Protein AF-0000000085165350 (afdb_homodimer)

Secondary structure (DSSP, 8-state):
-------S-HHHHHHHH-TT---EEEEHHHHHHHHHHHHHHHHH-SS--EEEEE-SSHHHHHTTHHHHHHHHTT-S-EEEEE--SSS---EESSSEEEE--TTSGGGGEEEEEEE-SS-EEEEEEEEPPPPGGGGG--S---GGG-EEEEEEE--HHHHHHHHHHHHHHHHHH-GGGHHHHHHHHHHHHHHHT--S-----HHHHHHHHHHHHHHHHHHHHHHHHHHHHHHHHHHHHHHHHHHHT---HHHHHHHHHHHHHHHTT-SEEEEEE--TT-SEEE--EEEE-SSS---TTSEEESSS-HHHHHHHHHTS-EEES-TTT-HHHHHH--HHHHHTT-SEEEEEEEEETTEEEEEEEEEESS-PPPPHHHHHHHHHHHHHHHHHHHHHHHHHHHHHHHHHHHHHHHHHHHHHHHHHHHHHHHHHHHHHHHHHHHH-TT--HHHHHHHHHHHHHHHHHHHHHHHHHHHHHHHHHT------EEE-HHHHHHHHHHT--S-GGGPPEEEEE--TTPPPEEE-HHHHHHHHHHHHHHHHHTS-TTSEEEEEEEE-TTSEEEEEEEE-SS---GGGTTGGGSTT---TTTTSTTS---S-HHHHHHHHHHHTT--EEEE--STTS-EEEEEEEEBP---/-------S-HHHHHHHH-TT---EEEEHHHHHHHHHHHHHHHHH-SS--EEEEEESSHHHHHTTHHHHHHHHTT-S-EEEEE--SSS---EESSSEEEE--TTSGGGGEEEEEEE-SS-EEEEEEEEPPPPGGGTT--S---GGG-EEEEEEE--HHHHHHHHHHHHHHHHHH-GGGHHHHHHHHHHHHHHHT--S-----HHHHHHHHHHHHHHHHHHHHHHHHHHHHHHHHHHHHHHHHHHHT---HHHHHHHHHHHHHHHTT-SEEEEEE--TT-SEEE--EEEE-SSS---TTSEEESSS-HHHHHHHHHTS-EEES-GGG-HHHHHH--HHHHHTT-SEEEEEEEEETTEEEEEEEEEESS-PPPPHHHHHHHHHHHHHHHHHHHHHHHHHHHHHHHHHHHHHHHHHHHHHHHHHHHHHHHHHHHHHHHHHHHH-TT--HHHHHHHHHHHHHHHHHHHHHHHHHHHHHHHHHT------EEE-HHHHHHHHHHT--S-GGGPPEEEEE--TTPPPEEE-HHHHHHHHHHHHHHHHHTS-TTSEEEEEEEE-TTSEEEEEEEE-SS---GGGTTGGGSTT---TTTTSTTS---S-HHHHHHHHHHHTT--EEEE--STTS-EEEEEEEEBP---

Organism: Thermosynechococcus vestitus (strain NIES-2133 / IAM M-273 / BP-1) (NCBI:txid197221)

pLDDT: mean 87.46, std 11.15, range [39.81, 98.44]

Solvent-accessible surface area (backbone atoms only — not comparable to full-atom values): 66622 Å² total; per-residue (Å²): 128,82,52,62,69,51,74,70,45,65,59,58,52,47,40,69,77,40,70,86,65,73,73,44,81,40,42,44,61,50,50,50,35,51,51,51,10,53,52,39,35,53,68,72,42,90,55,63,33,41,36,42,37,37,33,34,34,34,75,67,41,63,81,44,45,69,60,54,57,58,46,29,74,52,21,92,48,34,38,40,34,26,15,54,77,80,84,59,52,63,43,82,72,79,43,38,34,41,44,40,37,69,86,18,34,54,42,48,24,44,34,39,33,36,46,31,82,51,38,33,30,26,35,40,30,34,60,57,78,75,62,69,80,63,58,72,55,85,59,76,85,50,78,68,67,41,41,27,41,28,45,74,48,57,48,46,64,58,22,35,52,51,48,49,55,50,52,55,48,46,36,65,63,40,60,91,45,45,69,63,48,52,53,50,52,52,49,42,57,56,46,53,69,60,78,79,58,32,57,61,53,55,51,27,50,52,42,38,50,51,46,38,45,51,46,49,52,52,33,52,52,40,50,50,50,42,53,50,49,53,50,50,52,50,50,53,51,53,48,50,54,63,29,66,73,44,65,43,56,68,59,24,46,45,49,48,19,45,49,50,17,62,73,67,67,33,30,28,13,38,44,32,63,43,48,90,82,43,49,63,35,60,26,80,28,66,22,69,69,68,81,43,72,83,57,69,73,34,72,43,62,49,62,74,29,67,66,54,49,52,18,64,73,66,71,36,65,41,82,38,35,34,42,86,75,29,69,69,42,67,74,62,60,56,66,70,47,59,73,53,45,49,22,11,40,40,38,24,59,13,42,48,97,84,42,58,55,22,40,38,38,34,30,23,72,49,66,52,73,72,54,73,65,54,54,52,48,48,42,54,50,26,40,51,49,26,53,46,42,52,51,15,49,54,49,50,52,51,49,50,52,42,51,52,46,51,52,51,49,52,51,50,49,50,51,48,50,50,51,35,54,62,49,49,54,41,49,50,52,30,45,51,33,41,51,51,51,67,75,37,82,83,51,54,68,69,57,48,50,50,37,42,50,49,27,44,50,30,47,52,42,47,53,49,38,43,52,47,50,36,52,42,50,42,59,72,62,63,72,65,83,82,62,66,40,73,40,57,60,67,59,42,51,52,53,21,62,72,60,54,80,68,55,77,89,53,44,33,48,74,45,79,55,60,63,91,84,64,73,34,28,38,40,36,66,72,60,51,28,50,38,49,32,46,52,50,49,49,40,47,71,50,18,53,50,89,27,44,34,37,38,36,53,46,80,43,94,86,49,28,33,38,40,36,43,35,24,54,13,47,36,39,51,70,89,42,49,70,54,52,42,33,77,62,36,64,66,88,72,52,70,46,87,73,67,78,70,66,24,38,60,48,26,40,35,44,55,54,32,45,76,57,72,26,51,67,53,55,48,37,90,16,74,65,60,2,34,35,42,36,34,34,36,36,44,39,77,80,125,130,81,52,62,69,51,75,70,46,68,59,58,52,49,39,68,77,40,69,86,62,72,73,44,81,38,43,44,59,52,51,50,35,50,51,51,10,54,50,38,34,53,68,72,42,89,56,62,33,41,36,41,37,36,31,34,35,34,75,67,41,63,79,45,46,68,58,52,56,59,46,28,74,53,21,92,47,33,37,41,34,26,16,53,76,79,86,58,53,64,42,82,72,80,42,37,33,41,44,42,37,71,85,18,35,55,43,48,23,45,34,38,34,37,45,30,82,53,37,33,29,26,34,39,31,33,60,55,77,76,63,69,82,62,58,71,56,84,60,77,86,52,77,67,68,40,40,26,42,25,42,73,47,59,47,45,64,58,21,35,51,50,50,50,54,51,52,56,48,46,38,65,64,41,59,91,47,46,69,63,47,52,54,50,52,52,48,42,58,56,43,52,69,60,80,78,57,32,57,60,53,56,51,26,50,51,42,39,50,52,47,39,45,52,46,49,52,52,34,53,53,42,51,50,50,43,53,51,50,51,50,49,51,52,51,51,52,53,48,51,53,63,31,66,73,44,64,43,55,68,59,25,47,45,49,48,20,46,48,51,19,62,73,67,66,32,27,28,14,36,43,33,64,43,49,90,83,44,51,64,36,60,27,79,27,66,24,68,68,70,82,46,73,84,57,67,73,35,72,43,62,48,62,76,30,65,66,54,49,50,16,63,74,65,71,37,65,41,81,39,35,35,43,86,75,29,69,68,42,69,72,64,59,55,66,70,46,60,74,53,46,50,22,11,40,40,38,24,60,13,42,47,96,84,42,59,54,23,40,39,38,36,29,24,71,49,67,53,74,74,52,73,64,54,53,52,49,50,44,54,49,26,41,51,50,26,53,46,42,53,51,15,49,55,49,50,52,51,50,51,51,41,51,52,44,50,51,50,50,50,51,49,49,49,50,49,50,50,51,36,55,63,50,48,55,41,47,50,51,30,46,51,34,40,51,51,54,65,74,37,82,83,52,54,68,70,58,48,50,50,36,42,50,48,28,43,52,31,49,53,41,47,52,50,39,43,52,46,50,36,52,42,49,42,61,72,62,64,72,65,83,81,61,68,39,74,39,59,60,66,60,44,52,53,54,21,63,71,60,52,80,70,54,78,90,53,44,33,49,74,45,78,54,60,63,92,84,64,73,34,30,39,39,35,64,72,61,51,29,50,37,48,33,48,52,48,48,50,40,47,70,48,18,53,49,89,29,44,34,37,37,37,52,46,79,43,94,85,49,29,34,37,38,36,43,35,24,55,15,48,37,38,53,71,92,42,49,68,54,52,42,33,77,61,34,66,66,87,73,51,71,46,86,74,67,76,72,67,24,38,59,48,27,43,35,44,54,54,32,45,75,55,72,26,50,66,53,57,50,37,90,16,76,64,59,1,34,34,40,36,36,33,36,36,45,38,77,81,126

Structure (mmCIF, N/CA/C/O backbone):
data_AF-0000000085165350-model_v1
#
loop_
_entity.id
_entity.type
_entity.pdbx_description
1 polymer 'histidine kinase'
#
loop_
_atom_site.group_PDB
_atom_site.id
_atom_site.type_symbol
_atom_site.label_atom_id
_atom_site.label_alt_id
_atom_site.label_comp_id
_atom_site.label_asym_id
_atom_site.label_entity_id
_atom_site.label_seq_id
_atom_site.pdbx_PDB_ins_code
_atom_site.Cartn_x
_atom_site.Cartn_y
_atom_site.Cartn_z
_atom_site.occupancy
_atom_site.B_iso_or_equiv
_atom_site.auth_seq_id
_atom_site.auth_comp_id
_atom_site.auth_asym_id
_atom_site.auth_atom_id
_atom_site.pdbx_PDB_model_num
ATOM 1 N N . MET A 1 1 ? -40.156 -43.906 -24.094 1 39.81 1 MET A N 1
ATOM 2 C CA . MET A 1 1 ? -39.781 -45.062 -23.266 1 39.81 1 MET A CA 1
ATOM 3 C C . MET A 1 1 ? -38.781 -44.656 -22.188 1 39.81 1 MET A C 1
ATOM 5 O O . MET A 1 1 ? -37.812 -43.938 -22.453 1 39.81 1 MET A O 1
ATOM 9 N N . ALA A 1 2 ? -39.188 -44.531 -21.031 1 50.22 2 ALA A N 1
ATOM 10 C CA . ALA A 1 2 ? -38.469 -44.031 -19.844 1 50.22 2 ALA A CA 1
ATOM 11 C C . ALA A 1 2 ? -37.125 -44.75 -19.656 1 50.22 2 ALA A C 1
ATOM 13 O O . ALA A 1 2 ? -37.094 -46 -19.656 1 50.22 2 ALA A O 1
ATOM 14 N N . ASN A 1 3 ? -36 -44.125 -19.938 1 66.94 3 ASN A N 1
ATOM 15 C CA . ASN A 1 3 ? -34.688 -44.75 -19.812 1 66.94 3 ASN A CA 1
ATOM 16 C C . ASN A 1 3 ? -34.5 -45.406 -18.438 1 66.94 3 ASN A C 1
ATOM 18 O O . ASN A 1 3 ? -34.844 -44.812 -17.422 1 66.94 3 ASN A O 1
ATOM 22 N N . ARG A 1 4 ? -34.531 -46.719 -18.312 1 80.12 4 ARG A N 1
ATOM 23 C CA . ARG A 1 4 ? -34.281 -47.5 -17.094 1 80.12 4 ARG A CA 1
ATOM 24 C C . ARG A 1 4 ? -33.125 -46.875 -16.297 1 80.12 4 ARG A C 1
ATOM 26 O O . ARG A 1 4 ? -32.094 -46.469 -16.875 1 80.12 4 ARG A O 1
ATOM 33 N N . ILE A 1 5 ? -33.438 -46.656 -15.016 1 88.19 5 ILE A N 1
ATOM 34 C CA . ILE A 1 5 ? -32.438 -46.094 -14.117 1 88.19 5 ILE A CA 1
ATOM 35 C C . ILE A 1 5 ? -31.781 -47.219 -13.32 1 88.19 5 ILE A C 1
ATOM 37 O O . ILE A 1 5 ? -32.469 -48.031 -12.688 1 88.19 5 ILE A O 1
ATOM 41 N N . ILE A 1 6 ? -30.531 -47.344 -13.492 1 90.38 6 ILE A N 1
ATOM 42 C CA . ILE A 1 6 ? -29.75 -48.281 -12.711 1 90.38 6 ILE A CA 1
ATOM 43 C C . ILE A 1 6 ? -28.938 -47.562 -11.648 1 90.38 6 ILE A C 1
ATOM 45 O O . ILE A 1 6 ? -28.047 -46.75 -11.977 1 90.38 6 ILE A O 1
ATOM 49 N N . ALA A 1 7 ? -29.109 -47.906 -10.391 1 89.31 7 ALA A N 1
ATOM 50 C CA . ALA A 1 7 ? -28.516 -47.156 -9.281 1 89.31 7 ALA A CA 1
ATOM 51 C C . ALA A 1 7 ? -27.172 -47.75 -8.891 1 89.31 7 ALA A C 1
ATOM 53 O O . ALA A 1 7 ? -26.375 -47.062 -8.219 1 89.31 7 ALA A O 1
ATOM 54 N N . THR A 1 8 ? -26.891 -48.906 -9.328 1 92 8 THR A N 1
ATOM 55 C CA . THR A 1 8 ? -25.656 -49.562 -8.906 1 92 8 THR A CA 1
ATOM 56 C C . THR A 1 8 ? -24.453 -49 -9.68 1 92 8 THR A C 1
ATOM 58 O O . THR A 1 8 ? -24.484 -48.906 -10.906 1 92 8 THR A O 1
ATOM 61 N N . SER A 1 9 ? -23.391 -48.719 -8.984 1 94.81 9 SER A N 1
ATOM 62 C CA . SER A 1 9 ? -22.156 -48.219 -9.57 1 94.81 9 SER A CA 1
ATOM 63 C C . SER A 1 9 ? -21.406 -49.312 -10.305 1 94.81 9 SER A C 1
ATOM 65 O O . SER A 1 9 ? -21.328 -50.469 -9.82 1 94.81 9 SER A O 1
ATOM 67 N N . VAL A 1 10 ? -20.938 -49 -11.492 1 96.31 10 VAL A N 1
ATOM 68 C CA . VAL A 1 10 ? -20.141 -49.938 -12.258 1 96.31 10 VAL A CA 1
ATOM 69 C C . VAL A 1 10 ? -18.844 -50.281 -11.5 1 96.31 10 VAL A C 1
ATOM 71 O O . VAL A 1 10 ? -18.406 -51.438 -11.477 1 96.31 10 VAL A O 1
ATOM 74 N N . LEU A 1 11 ? -18.219 -49.25 -10.945 1 96.31 11 LEU A N 1
ATOM 75 C CA . LEU A 1 11 ? -17 -49.469 -10.172 1 96.31 11 LEU A CA 1
ATOM 76 C C . LEU A 1 11 ? -17.25 -50.406 -9.008 1 96.31 11 LEU A C 1
ATOM 78 O O . LEU A 1 11 ? -16.453 -51.312 -8.758 1 96.31 11 LEU A O 1
ATOM 82 N N . GLU A 1 12 ? -18.375 -50.219 -8.328 1 95.69 12 GLU A N 1
ATOM 83 C CA . GLU A 1 12 ? -18.719 -51.062 -7.195 1 95.69 12 GLU A CA 1
ATOM 84 C C . GLU A 1 12 ? -18.938 -52.531 -7.641 1 95.69 12 GLU A C 1
ATOM 86 O O . GLU A 1 12 ? -18.5 -53.469 -6.969 1 95.69 12 GLU A O 1
ATOM 91 N N . GLU A 1 13 ? -19.641 -52.656 -8.703 1 96.81 13 GLU A N 1
ATOM 92 C CA . GLU A 1 13 ? -19.891 -53.969 -9.234 1 96.81 13 GLU A CA 1
ATOM 93 C C . GLU A 1 13 ? -18.609 -54.656 -9.648 1 96.81 13 GLU A C 1
ATOM 95 O O . GLU A 1 13 ? -18.422 -55.875 -9.406 1 96.81 13 GLU A O 1
ATOM 100 N N . LEU A 1 14 ? -17.734 -53.938 -10.289 1 97.06 14 LEU A N 1
ATOM 101 C CA . LEU A 1 14 ? -16.453 -54.469 -10.719 1 97.06 14 LEU A CA 1
ATOM 102 C C . LEU A 1 14 ? -15.633 -54.938 -9.516 1 97.06 14 LEU A C 1
ATOM 104 O O . LEU A 1 14 ? -15.07 -56.031 -9.539 1 97.06 14 LEU A O 1
ATOM 108 N N . LEU A 1 15 ? -15.57 -54.156 -8.492 1 96.06 15 LEU A N 1
ATOM 109 C CA . LEU A 1 15 ? -14.797 -54.5 -7.301 1 96.06 15 LEU A CA 1
ATOM 110 C C . LEU A 1 15 ? -15.406 -55.688 -6.562 1 96.06 15 LEU A C 1
ATOM 112 O O . LEU A 1 15 ? -14.688 -56.438 -5.922 1 96.06 15 LEU A O 1
ATOM 116 N N . ALA A 1 16 ? -16.703 -55.844 -6.652 1 96.12 16 ALA A N 1
ATOM 117 C CA . ALA A 1 16 ? -17.359 -57 -6.051 1 96.12 16 ALA A CA 1
ATOM 118 C C . ALA A 1 16 ? -16.984 -58.281 -6.773 1 96.12 16 ALA A C 1
ATOM 120 O O . ALA A 1 16 ? -16.812 -59.344 -6.145 1 96.12 16 ALA A O 1
ATOM 121 N N . ARG A 1 17 ? -16.828 -58.219 -8.125 1 96.31 17 ARG A N 1
ATOM 122 C CA . ARG A 1 17 ? -16.5 -59.375 -8.938 1 96.31 17 ARG A CA 1
ATOM 123 C C . ARG A 1 17 ? -15.016 -59.688 -8.859 1 96.31 17 ARG A C 1
ATOM 125 O O . ARG A 1 17 ? -14.625 -60.875 -8.977 1 96.31 17 ARG A O 1
ATOM 132 N N . LEU A 1 18 ? -14.234 -58.656 -8.727 1 96.81 18 LEU A N 1
ATOM 133 C CA . LEU A 1 18 ? -12.789 -58.812 -8.602 1 96.81 18 LEU A CA 1
ATOM 134 C C . LEU A 1 18 ? -12.273 -58.125 -7.332 1 96.81 18 LEU A C 1
ATOM 136 O O . LEU A 1 18 ? -11.711 -57.031 -7.387 1 96.81 18 LEU A O 1
ATOM 140 N N . PRO A 1 19 ? -12.297 -58.812 -6.227 1 94.44 19 PRO A N 1
ATOM 141 C CA . PRO A 1 19 ? -12.023 -58.188 -4.926 1 94.44 19 PRO A CA 1
ATOM 142 C C . PRO A 1 19 ? -10.547 -57.875 -4.73 1 94.44 19 PRO A C 1
ATOM 144 O O . PRO A 1 19 ? -10.188 -57.094 -3.826 1 94.44 19 PRO A O 1
ATOM 147 N N . HIS A 1 20 ? -9.641 -58.312 -5.57 1 93.88 20 HIS A N 1
ATOM 148 C CA . HIS A 1 20 ? -8.211 -58.062 -5.41 1 93.88 20 HIS A CA 1
ATOM 149 C C . HIS A 1 20 ? -7.848 -56.656 -5.922 1 93.88 20 HIS A C 1
ATOM 151 O O . HIS A 1 20 ? -6.77 -56.156 -5.613 1 93.88 20 HIS A O 1
ATOM 157 N N . LEU A 1 21 ? -8.719 -56.094 -6.645 1 94.31 21 LEU A N 1
ATOM 158 C CA . LEU A 1 21 ? -8.453 -54.781 -7.219 1 94.31 21 LEU A CA 1
ATOM 159 C C . LEU A 1 21 ? -8.547 -53.719 -6.156 1 94.31 21 LEU A C 1
ATOM 161 O O . LEU A 1 21 ? -9.398 -53.75 -5.273 1 94.31 21 LEU A O 1
ATOM 165 N N . ARG A 1 22 ? -7.602 -52.781 -6.203 1 93.31 22 ARG A N 1
ATOM 166 C CA . ARG A 1 22 ? -7.602 -51.625 -5.316 1 93.31 22 ARG A CA 1
ATOM 167 C C . ARG A 1 22 ? -7.762 -50.312 -6.109 1 93.31 22 ARG A C 1
ATOM 169 O O . ARG A 1 22 ? -7.023 -50.094 -7.066 1 93.31 22 ARG A O 1
ATOM 176 N N . SER A 1 23 ? -8.719 -49.531 -5.715 1 94 23 SER A N 1
ATOM 177 C CA . SER A 1 23 ? -8.961 -48.281 -6.398 1 94 23 SER A CA 1
ATOM 178 C C . SER A 1 23 ? -7.969 -47.219 -5.949 1 94 23 SER A C 1
ATOM 180 O O . SER A 1 23 ? -7.363 -47.344 -4.883 1 94 23 SER A O 1
ATOM 182 N N . GLN A 1 24 ? -7.676 -46.281 -6.812 1 93.56 24 GLN A N 1
ATOM 183 C CA . GLN A 1 24 ? -6.809 -45.156 -6.527 1 93.56 24 GLN A CA 1
ATOM 184 C C . GLN A 1 24 ? -7.484 -43.812 -6.906 1 93.56 24 GLN A C 1
ATOM 186 O O . GLN A 1 24 ? -8.5 -43.812 -7.598 1 93.56 24 GLN A O 1
ATOM 191 N N . LEU A 1 25 ? -6.977 -42.75 -6.344 1 93.5 25 LEU A N 1
ATOM 192 C CA . LEU A 1 25 ? -7.504 -41.438 -6.652 1 93.5 25 LEU A CA 1
ATOM 193 C C . LEU A 1 25 ? -6.801 -40.844 -7.867 1 93.5 25 LEU A C 1
ATOM 195 O O . LEU A 1 25 ? -5.578 -40.938 -7.996 1 93.5 25 LEU A O 1
ATOM 199 N N . TYR A 1 26 ? -7.578 -40.344 -8.852 1 94.25 26 TYR A N 1
ATOM 200 C CA . TYR A 1 26 ? -7.047 -39.719 -10.055 1 94.25 26 TYR A CA 1
ATOM 201 C C . TYR A 1 26 ? -7.566 -38.312 -10.211 1 94.25 26 TYR A C 1
ATOM 203 O O . TYR A 1 26 ? -8.711 -38 -9.844 1 94.25 26 TYR A O 1
ATOM 211 N N . PHE A 1 27 ? -6.734 -37.469 -10.766 1 92.06 27 PHE A N 1
ATOM 212 C CA . PHE A 1 27 ? -7.199 -36.156 -11.188 1 92.06 27 PHE A CA 1
ATOM 213 C C . PHE A 1 27 ? -7.883 -36.25 -12.547 1 92.06 27 PHE A C 1
ATOM 215 O O . PHE A 1 27 ? -7.555 -37.125 -13.367 1 92.06 27 PHE A O 1
ATOM 222 N N . LYS A 1 28 ? -8.758 -35.344 -12.805 1 91 28 LYS A N 1
ATOM 223 C CA . LYS A 1 28 ? -9.477 -35.312 -14.078 1 91 28 LYS A CA 1
ATOM 224 C C . LYS A 1 28 ? -8.508 -35.25 -15.258 1 91 28 LYS A C 1
ATOM 226 O O . LYS A 1 28 ? -8.688 -35.938 -16.25 1 91 28 LYS A O 1
ATOM 231 N N . THR A 1 29 ? -7.5 -34.438 -15.156 1 89.25 29 THR A N 1
ATOM 232 C CA . THR A 1 29 ? -6.551 -34.281 -16.25 1 89.25 29 THR A CA 1
ATOM 233 C C . THR A 1 29 ? -5.805 -35.562 -16.547 1 89.25 29 THR A C 1
ATOM 235 O O . THR A 1 29 ? -5.508 -35.875 -17.703 1 89.25 29 THR A O 1
ATOM 238 N N . SER A 1 30 ? -5.438 -36.312 -15.516 1 92.25 30 SER A N 1
ATOM 239 C CA . SER A 1 30 ? -4.773 -37.594 -15.703 1 92.25 30 SER A CA 1
ATOM 240 C C . SER A 1 30 ? -5.68 -38.594 -16.422 1 92.25 30 SER A C 1
ATOM 242 O O . SER A 1 30 ? -5.227 -39.344 -17.281 1 92.25 30 SER A O 1
ATOM 244 N N . LEU A 1 31 ? -6.934 -38.531 -16.031 1 94.25 31 LEU A N 1
ATOM 245 C CA . LEU A 1 31 ? -7.891 -39.438 -16.656 1 94.25 31 LEU A CA 1
ATOM 246 C C . LEU A 1 31 ? -8.102 -39.062 -18.125 1 94.25 31 LEU A C 1
ATOM 248 O O . LEU A 1 31 ? -8.258 -39.938 -18.984 1 94.25 31 LEU A O 1
ATOM 252 N N . THR A 1 32 ? -8.156 -37.812 -18.375 1 94 32 THR A N 1
ATOM 253 C CA . THR A 1 32 ? -8.273 -37.344 -19.75 1 94 32 THR A CA 1
ATOM 254 C C . THR A 1 32 ? -7.078 -37.812 -20.578 1 94 32 THR A C 1
ATOM 256 O O . THR A 1 32 ? -7.238 -38.25 -21.719 1 94 32 THR A O 1
ATOM 259 N N . ALA A 1 33 ? -5.891 -37.656 -19.969 1 95.31 33 ALA A N 1
ATOM 260 C CA . ALA A 1 33 ? -4.676 -38.094 -20.656 1 95.31 33 ALA A CA 1
ATOM 261 C C . ALA A 1 33 ? -4.746 -39.594 -20.969 1 95.31 33 ALA A C 1
ATOM 263 O O . ALA A 1 33 ? -4.43 -40.031 -22.078 1 95.31 33 ALA A O 1
ATOM 264 N N . LEU A 1 34 ? -5.141 -40.375 -20 1 96.12 34 LEU A N 1
ATOM 265 C CA . LEU A 1 34 ? -5.246 -41.812 -20.172 1 96.12 34 LEU A CA 1
ATOM 266 C C . LEU A 1 34 ? -6.277 -42.156 -21.234 1 96.12 34 LEU A C 1
ATOM 268 O O . LEU A 1 34 ? -6.023 -43.031 -22.094 1 96.12 34 LEU A O 1
ATOM 272 N N . SER A 1 35 ? -7.438 -41.5 -21.188 1 96.62 35 SER A N 1
ATOM 273 C CA . SER A 1 35 ? -8.484 -41.75 -22.172 1 96.62 35 SER A CA 1
ATOM 274 C C . SER A 1 35 ? -7.988 -41.469 -23.594 1 96.62 35 SER A C 1
ATOM 276 O O . SER A 1 35 ? -8.164 -42.281 -24.484 1 96.62 35 SER A O 1
ATOM 278 N N . HIS A 1 36 ? -7.383 -40.375 -23.75 1 96.5 36 HIS A N 1
ATOM 279 C CA . HIS A 1 36 ? -6.859 -40 -25.062 1 96.5 36 HIS A CA 1
ATOM 280 C C . HIS A 1 36 ? -5.781 -41 -25.531 1 96.5 36 HIS A C 1
ATOM 282 O O . HIS A 1 36 ? -5.688 -41.312 -26.719 1 96.5 36 HIS A O 1
ATOM 288 N N . ALA A 1 37 ? -4.941 -41.375 -24.531 1 96.62 37 ALA A N 1
ATOM 289 C CA . ALA A 1 37 ? -3.908 -42.344 -24.859 1 96.62 37 ALA A CA 1
ATOM 290 C C . ALA A 1 37 ? -4.531 -43.656 -25.344 1 96.62 37 ALA A C 1
ATOM 292 O O . ALA A 1 37 ? -4.07 -44.25 -26.328 1 96.62 37 ALA A O 1
ATOM 293 N N . MET A 1 38 ? -5.562 -44.125 -24.672 1 95.94 38 MET A N 1
ATOM 294 C CA . MET A 1 38 ? -6.273 -45.344 -25.062 1 95.94 38 MET A CA 1
ATOM 295 C C . MET A 1 38 ? -6.871 -45.188 -26.469 1 95.94 38 MET A C 1
ATOM 297 O O . MET A 1 38 ? -6.758 -46.094 -27.297 1 95.94 38 MET A O 1
ATOM 301 N N . GLU A 1 39 ? -7.477 -44.062 -26.688 1 95.5 39 GLU A N 1
ATOM 302 C CA . GLU A 1 39 ? -8.102 -43.812 -27.984 1 95.5 39 GLU A CA 1
ATOM 303 C C . GLU A 1 39 ? -7.059 -43.75 -29.094 1 95.5 39 GLU A C 1
ATOM 305 O O . GLU A 1 39 ? -7.289 -44.281 -30.188 1 95.5 39 GLU A O 1
ATOM 310 N N . ASP A 1 40 ? -5.961 -43.156 -28.797 1 95.12 40 ASP A N 1
ATOM 311 C CA . ASP A 1 40 ? -4.891 -43.094 -29.797 1 95.12 40 ASP A CA 1
ATOM 312 C C . ASP A 1 40 ? -4.375 -44.5 -30.141 1 95.12 40 ASP A C 1
ATOM 314 O O . ASP A 1 40 ? -4.027 -44.75 -31.297 1 95.12 40 ASP A O 1
ATOM 318 N N . GLN A 1 41 ? -4.258 -45.281 -29.094 1 92.81 41 GLN A N 1
ATOM 319 C CA . GLN A 1 41 ? -3.828 -46.656 -29.328 1 92.81 41 GLN A CA 1
ATOM 320 C C . GLN A 1 41 ? -4.785 -47.375 -30.281 1 92.81 41 GLN A C 1
ATOM 322 O O . GLN A 1 41 ? -4.348 -48.125 -31.172 1 92.81 41 GLN A O 1
ATOM 327 N N . VAL A 1 42 ? -6.082 -47.156 -30.125 1 93.69 42 VAL A N 1
ATOM 328 C CA . VAL A 1 42 ? -7.102 -47.781 -30.969 1 93.69 42 VAL A CA 1
ATOM 329 C C . VAL A 1 42 ? -6.945 -47.281 -32.406 1 93.69 42 VAL A C 1
ATOM 331 O O . VAL A 1 42 ? -6.973 -48.062 -33.344 1 93.69 42 VAL A O 1
ATOM 334 N N . LEU A 1 43 ? -6.77 -46.062 -32.531 1 94 43 LEU A N 1
ATOM 335 C CA . LEU A 1 43 ? -6.699 -45.438 -33.875 1 94 43 LEU A CA 1
ATOM 336 C C . LEU A 1 43 ? -5.453 -45.906 -34.625 1 94 43 LEU A C 1
ATOM 338 O O . LEU A 1 43 ? -5.457 -45.969 -35.844 1 94 43 LEU A O 1
ATOM 342 N N . ALA A 1 44 ? -4.398 -46.188 -33.875 1 91.19 44 ALA A N 1
ATOM 343 C CA . ALA A 1 44 ? -3.141 -46.625 -34.5 1 91.19 44 ALA A CA 1
ATOM 344 C C . ALA A 1 44 ? -3.127 -48.125 -34.781 1 91.19 44 ALA A C 1
ATOM 346 O O . ALA A 1 44 ? -2.303 -48.594 -35.562 1 91.19 44 ALA A O 1
ATOM 347 N N . SER A 1 45 ? -4.004 -48.844 -34.094 1 85.75 45 SER A N 1
ATOM 348 C CA . SER A 1 45 ? -3.99 -50.312 -34.219 1 85.75 45 SER A CA 1
ATOM 349 C C . SER A 1 45 ? -4.781 -50.781 -35.406 1 85.75 45 SER A C 1
ATOM 351 O O . SER A 1 45 ? -5.648 -50.062 -35.938 1 85.75 45 SER A O 1
ATOM 353 N N . GLU A 1 46 ? -4.398 -51.969 -35.906 1 83.06 46 GLU A N 1
ATOM 354 C CA . GLU A 1 46 ? -5.109 -52.562 -37.031 1 83.06 46 GLU A CA 1
ATOM 355 C C . GLU A 1 46 ? -6.203 -53.531 -36.531 1 83.06 46 GLU A C 1
ATOM 357 O O . GLU A 1 46 ? -7.008 -54 -37.344 1 83.06 46 GLU A O 1
ATOM 362 N N . ASP A 1 47 ? -6.301 -53.656 -35.25 1 85.06 47 ASP A N 1
ATOM 363 C CA . ASP A 1 47 ? -7.316 -54.5 -34.656 1 85.06 47 ASP A CA 1
ATOM 364 C C . ASP A 1 47 ? -8.68 -53.812 -34.625 1 85.06 47 ASP A C 1
ATOM 366 O O . ASP A 1 47 ? -8.766 -52.594 -34.844 1 85.06 47 ASP A O 1
ATOM 370 N N . ALA A 1 48 ? -9.734 -54.656 -34.594 1 90.94 48 ALA A N 1
ATOM 371 C CA . ALA A 1 48 ? -11.094 -54.156 -34.406 1 90.94 48 ALA A CA 1
ATOM 372 C C . ALA A 1 48 ? -11.594 -54.438 -33 1 90.94 48 ALA A C 1
ATOM 374 O O . ALA A 1 48 ? -12.398 -55.344 -32.781 1 90.94 48 ALA A O 1
ATOM 375 N N . PRO A 1 49 ? -11.164 -53.625 -32.062 1 94.62 49 PRO A N 1
ATOM 376 C CA . PRO A 1 49 ? -11.508 -53.906 -30.672 1 94.62 49 PRO A CA 1
ATOM 377 C C . PRO A 1 49 ? -12.938 -53.5 -30.312 1 94.62 49 PRO A C 1
ATOM 379 O O . PRO A 1 49 ? -13.609 -52.844 -31.109 1 94.62 49 PRO A O 1
ATOM 382 N N . ILE A 1 50 ? -13.422 -54 -29.172 1 97.06 50 ILE A N 1
ATOM 383 C CA . ILE A 1 50 ? -14.641 -53.5 -28.547 1 97.06 50 ILE A CA 1
ATOM 384 C C . ILE A 1 50 ? -14.336 -52.25 -27.734 1 97.06 50 ILE A C 1
ATOM 386 O O . ILE A 1 50 ? -13.414 -52.25 -26.906 1 97.06 50 ILE A O 1
ATOM 390 N N . ILE A 1 51 ? -15.031 -51.188 -28.031 1 97.75 51 ILE A N 1
ATOM 391 C CA . ILE A 1 51 ? -14.812 -49.938 -27.312 1 97.75 51 ILE A CA 1
ATOM 392 C C . ILE A 1 51 ? -16.109 -49.5 -26.656 1 97.75 51 ILE A C 1
ATOM 394 O O . ILE A 1 51 ? -17.141 -49.344 -27.344 1 97.75 51 ILE A O 1
ATOM 398 N N . ILE A 1 52 ? -16.094 -49.312 -25.375 1 98.44 52 ILE A N 1
ATOM 399 C CA . ILE A 1 52 ? -17.234 -48.781 -24.625 1 98.44 52 ILE A CA 1
ATOM 400 C C . ILE A 1 52 ? -16.828 -47.562 -23.828 1 98.44 52 ILE A C 1
ATOM 402 O O . ILE A 1 52 ? -15.977 -47.656 -22.938 1 98.44 52 ILE A O 1
ATOM 406 N N . ALA A 1 53 ? -17.391 -46.438 -24.156 1 98.19 53 ALA A N 1
ATOM 407 C CA . ALA A 1 53 ? -17.078 -45.188 -23.469 1 98.19 53 ALA A CA 1
ATOM 408 C C . ALA A 1 53 ? -18.312 -44.625 -22.766 1 98.19 53 ALA A C 1
ATOM 410 O O . ALA A 1 53 ? -19.375 -44.531 -23.375 1 98.19 53 ALA A O 1
ATOM 411 N N . CYS A 1 54 ? -18.156 -44.344 -21.5 1 97.81 54 CYS A N 1
ATOM 412 C CA . CYS A 1 54 ? -19.219 -43.75 -20.703 1 97.81 54 CYS A CA 1
ATOM 413 C C . CYS A 1 54 ? -18.828 -42.375 -20.219 1 97.81 54 CYS A C 1
ATOM 415 O O . CYS A 1 54 ? -17.812 -42.188 -19.547 1 97.81 54 CYS A O 1
ATOM 417 N N . PHE A 1 55 ? -19.625 -41.375 -20.609 1 96.69 55 PHE A N 1
ATOM 418 C CA . PHE A 1 55 ? -19.438 -40 -20.172 1 96.69 55 PHE A CA 1
ATOM 419 C C . PHE A 1 55 ? -20.516 -39.625 -19.156 1 96.69 55 PHE A C 1
ATOM 421 O O . PHE A 1 55 ? -21.672 -40 -19.281 1 96.69 55 PHE A O 1
ATOM 428 N N . GLN A 1 56 ? -20.109 -38.781 -18.234 1 94.19 56 GLN A N 1
ATOM 429 C CA . GLN A 1 56 ? -21.047 -38.344 -17.203 1 94.19 56 GLN A CA 1
ATOM 430 C C . GLN A 1 56 ? -22.203 -37.562 -17.812 1 94.19 56 GLN A C 1
ATOM 432 O O . GLN A 1 56 ? -23.359 -37.75 -17.422 1 94.19 56 GLN A O 1
ATOM 437 N N . ARG A 1 57 ? -21.844 -36.688 -18.703 1 94.56 57 ARG A N 1
ATOM 438 C CA . ARG A 1 57 ? -22.812 -35.812 -19.344 1 94.56 57 ARG A CA 1
ATOM 439 C C . ARG A 1 57 ? -22.484 -35.594 -20.828 1 94.56 57 ARG A C 1
ATOM 441 O O . ARG A 1 57 ? -21.328 -35.812 -21.234 1 94.56 57 ARG A O 1
ATOM 448 N N . GLU A 1 58 ? -23.5 -35.188 -21.562 1 94.69 58 GLU A N 1
ATOM 449 C CA . GLU A 1 58 ? -23.375 -34.969 -23 1 94.69 58 GLU A CA 1
ATOM 450 C C . GLU A 1 58 ? -22.297 -33.938 -23.312 1 94.69 58 GLU A C 1
ATOM 452 O O . GLU A 1 58 ? -21.562 -34.094 -24.297 1 94.69 58 GLU A O 1
ATOM 457 N N . ARG A 1 59 ? -22.188 -32.906 -22.484 1 92.62 59 ARG A N 1
ATOM 458 C CA . ARG A 1 59 ? -21.25 -31.828 -22.766 1 92.62 59 ARG A CA 1
ATOM 459 C C . ARG A 1 59 ? -19.812 -32.344 -22.828 1 92.62 59 ARG A C 1
ATOM 461 O O . ARG A 1 59 ? -19 -31.844 -23.609 1 92.62 59 ARG A O 1
ATOM 468 N N . PHE A 1 60 ? -19.5 -33.344 -22.047 1 92.38 60 PHE A N 1
ATOM 469 C CA . PHE A 1 60 ? -18.156 -33.906 -22.031 1 92.38 60 PHE A CA 1
ATOM 470 C C . PHE A 1 60 ? -17.906 -34.75 -23.281 1 92.38 60 PHE A C 1
ATOM 472 O O . PHE A 1 60 ? -16.797 -34.812 -23.781 1 92.38 60 PHE A O 1
ATOM 479 N N . TYR A 1 61 ? -18.906 -35.406 -23.781 1 93.38 61 TYR A N 1
ATOM 480 C CA . TYR A 1 61 ? -18.828 -36.219 -25 1 93.38 61 TYR A CA 1
ATOM 481 C C . TYR A 1 61 ? -18.688 -35.312 -26.234 1 93.38 61 TYR A C 1
ATOM 483 O O . TYR A 1 61 ? -17.922 -35.625 -27.141 1 93.38 61 TYR A O 1
ATOM 491 N N . ARG A 1 62 ? -19.422 -34.25 -26.203 1 92.25 62 ARG A N 1
ATOM 492 C CA . ARG A 1 62 ? -19.453 -33.375 -27.375 1 92.25 62 ARG A CA 1
ATOM 493 C C . ARG A 1 62 ? -18.031 -32.938 -27.766 1 92.25 62 ARG A C 1
ATOM 495 O O . ARG A 1 62 ? -17.734 -32.781 -28.938 1 92.25 62 ARG A O 1
ATOM 502 N N . GLN A 1 63 ? -17.156 -32.75 -26.797 1 89.62 63 GLN A N 1
ATOM 503 C CA . GLN A 1 63 ? -15.789 -32.312 -27.031 1 89.62 63 GLN A CA 1
ATOM 504 C C . GLN A 1 63 ? -14.984 -33.438 -27.719 1 89.62 63 GLN A C 1
ATOM 506 O O . GLN A 1 63 ? -13.977 -33.156 -28.391 1 89.62 63 GLN A O 1
ATOM 511 N N . GLU A 1 64 ? -15.453 -34.719 -27.547 1 92.44 64 GLU A N 1
ATOM 512 C CA . GLU A 1 64 ? -14.703 -35.875 -28.031 1 92.44 64 GLU A CA 1
ATOM 513 C C . GLU A 1 64 ? -15.406 -36.531 -29.203 1 92.44 64 GLU A C 1
ATOM 515 O O . GLU A 1 64 ? -14.93 -37.562 -29.734 1 92.44 64 GLU A O 1
ATOM 520 N N . ALA A 1 65 ? -16.5 -36.031 -29.719 1 93.25 65 ALA A N 1
ATOM 521 C CA . ALA A 1 65 ? -17.375 -36.688 -30.703 1 93.25 65 ALA A CA 1
ATOM 522 C C . ALA A 1 65 ? -16.609 -37 -31.984 1 93.25 65 ALA A C 1
ATOM 524 O O . ALA A 1 65 ? -16.781 -38.094 -32.531 1 93.25 65 ALA A O 1
ATOM 525 N N . HIS A 1 66 ? -15.805 -36.094 -32.406 1 93.81 66 HIS A N 1
ATOM 526 C CA . HIS A 1 66 ? -15.055 -36.312 -33.625 1 93.81 66 HIS A CA 1
ATOM 527 C C . HIS A 1 66 ? -14.117 -37.5 -33.5 1 93.81 66 HIS A C 1
ATOM 529 O O . HIS A 1 66 ? -13.922 -38.25 -34.469 1 93.81 66 HIS A O 1
ATOM 535 N N . ARG A 1 67 ? -13.5 -37.688 -32.375 1 94.25 67 ARG A N 1
ATOM 536 C CA . ARG A 1 67 ? -12.609 -38.812 -32.125 1 94.25 67 ARG A CA 1
ATOM 537 C C . ARG A 1 67 ? -13.359 -40.156 -32.25 1 94.25 67 ARG A C 1
ATOM 539 O O . ARG A 1 67 ? -12.844 -41.125 -32.812 1 94.25 67 ARG A O 1
ATOM 546 N N . TYR A 1 68 ? -14.547 -40.25 -31.703 1 95.44 68 TYR A N 1
ATOM 547 C CA . TYR A 1 68 ? -15.312 -41.5 -31.719 1 95.44 68 TYR A CA 1
ATOM 548 C C . TYR A 1 68 ? -15.875 -41.781 -33.094 1 95.44 68 TYR A C 1
ATOM 550 O O . TYR A 1 68 ? -16.094 -42.938 -33.469 1 95.44 68 TYR A O 1
ATOM 558 N N . GLN A 1 69 ? -16.031 -40.719 -33.906 1 94.88 69 GLN A N 1
ATOM 559 C CA . GLN A 1 69 ? -16.375 -40.938 -35.312 1 94.88 69 GLN A CA 1
ATOM 560 C C . GLN A 1 69 ? -15.242 -41.656 -36.031 1 94.88 69 GLN A C 1
ATOM 562 O O . GLN A 1 69 ? -15.492 -42.562 -36.844 1 94.88 69 GLN A O 1
ATOM 567 N N . ARG A 1 70 ? -14.047 -41.25 -35.75 1 95.44 70 ARG A N 1
ATOM 568 C CA . ARG A 1 70 ? -12.883 -41.906 -36.344 1 95.44 70 ARG A CA 1
ATOM 569 C C . ARG A 1 70 ? -12.711 -43.312 -35.844 1 95.44 70 ARG A C 1
ATOM 571 O O . ARG A 1 70 ? -12.367 -44.219 -36.594 1 95.44 70 ARG A O 1
ATOM 578 N N . ILE A 1 71 ? -12.961 -43.531 -34.594 1 95.69 71 ILE A N 1
ATOM 579 C CA . ILE A 1 71 ? -12.828 -44.844 -33.969 1 95.69 71 ILE A CA 1
ATOM 580 C C . ILE A 1 71 ? -13.859 -45.812 -34.531 1 95.69 71 ILE A C 1
ATOM 582 O O . ILE A 1 71 ? -13.586 -47 -34.719 1 95.69 71 ILE A O 1
ATOM 586 N N . ALA A 1 72 ? -15.008 -45.281 -34.906 1 94.94 72 ALA A N 1
ATOM 587 C CA . ALA A 1 72 ? -16.109 -46.062 -35.469 1 94.94 72 ALA A CA 1
ATOM 588 C C . ALA A 1 72 ? -15.727 -46.688 -36.812 1 94.94 72 ALA A C 1
ATOM 590 O O . ALA A 1 72 ? -16.297 -47.688 -37.219 1 94.94 72 ALA A O 1
ATOM 591 N N . THR A 1 73 ? -14.805 -46.094 -37.438 1 94.12 73 THR A N 1
ATOM 592 C CA . THR A 1 73 ? -14.352 -46.625 -38.719 1 94.12 73 THR A CA 1
ATOM 593 C C . THR A 1 73 ? -13.453 -47.844 -38.5 1 94.12 73 THR A C 1
ATOM 595 O O . THR A 1 73 ? -13.242 -48.625 -39.438 1 94.12 73 THR A O 1
ATOM 598 N N . LYS A 1 74 ? -12.969 -48.031 -37.312 1 92.31 74 LYS A N 1
ATOM 599 C CA . LYS A 1 74 ? -12.016 -49.125 -37 1 92.31 74 LYS A CA 1
ATOM 600 C C . LYS A 1 74 ? -12.734 -50.375 -36.5 1 92.31 74 LYS A C 1
ATOM 602 O O . LYS A 1 74 ? -12.211 -51.469 -36.625 1 92.31 74 LYS A O 1
ATOM 607 N N . SER A 1 75 ? -13.883 -50.156 -35.875 1 93.06 75 SER A N 1
ATOM 608 C CA . SER A 1 75 ? -14.578 -51.281 -35.25 1 93.06 75 SER A CA 1
ATOM 609 C C . SER A 1 75 ? -16.094 -51.125 -35.375 1 93.06 75 SER A C 1
ATOM 611 O O . SER A 1 75 ? -16.609 -50 -35.375 1 93.06 75 SER A O 1
ATOM 613 N N . HIS A 1 76 ? -16.766 -52.344 -35.344 1 93.25 76 HIS A N 1
ATOM 614 C CA . HIS A 1 76 ? -18.219 -52.344 -35.406 1 93.25 76 HIS A CA 1
ATOM 615 C C . HIS A 1 76 ? -18.828 -52.344 -34.031 1 93.25 76 HIS A C 1
ATOM 617 O O . HIS A 1 76 ? -20.031 -52.094 -33.844 1 93.25 76 HIS A O 1
ATOM 623 N N . HIS A 1 77 ? -18.047 -52.562 -33.031 1 96.31 77 HIS A N 1
ATOM 624 C CA . HIS A 1 77 ? -18.531 -52.594 -31.672 1 96.31 77 HIS A CA 1
ATOM 625 C C . HIS A 1 77 ? -18.031 -51.406 -30.875 1 96.31 77 HIS A C 1
ATOM 627 O O . HIS A 1 77 ? -17.203 -51.562 -29.969 1 96.31 77 HIS A O 1
ATOM 633 N N . VAL A 1 78 ? -18.578 -50.25 -31.203 1 97.44 78 VAL A N 1
ATOM 634 C CA . VAL A 1 78 ? -18.312 -49.031 -30.484 1 97.44 78 VAL A CA 1
ATOM 635 C C . VAL A 1 78 ? -19.594 -48.531 -29.828 1 97.44 78 VAL A C 1
ATOM 637 O O . VAL A 1 78 ? -20.594 -48.281 -30.5 1 97.44 78 VAL A O 1
ATOM 640 N N . TYR A 1 79 ? -19.562 -48.375 -28.5 1 98.19 79 TYR A N 1
ATOM 641 C CA . TYR A 1 79 ? -20.703 -47.969 -27.703 1 98.19 79 TYR A CA 1
ATOM 642 C C . TYR A 1 79 ? -20.375 -46.719 -26.891 1 98.19 79 TYR A C 1
ATOM 644 O O . TYR A 1 79 ? -19.422 -46.719 -26.109 1 98.19 79 TYR A O 1
ATOM 652 N N . VAL A 1 80 ? -21.156 -45.656 -27.047 1 98.06 80 VAL A N 1
ATOM 653 C CA . VAL A 1 80 ? -20.938 -44.438 -26.297 1 98.06 80 VAL A CA 1
ATOM 654 C C . VAL A 1 80 ? -22.172 -44.125 -25.453 1 98.06 80 VAL A C 1
ATOM 656 O O . VAL A 1 80 ? -23.281 -44 -25.984 1 98.06 80 VAL A O 1
ATOM 659 N N . LEU A 1 81 ? -21.953 -44.062 -24.156 1 97.81 81 LEU A N 1
ATOM 660 C CA . LEU A 1 81 ? -23.031 -43.75 -23.219 1 97.81 81 LEU A CA 1
ATOM 661 C C . LEU A 1 81 ? -22.859 -42.344 -22.641 1 97.81 81 LEU A C 1
ATOM 663 O O . LEU A 1 81 ? -21.75 -41.938 -22.328 1 97.81 81 LEU A O 1
ATOM 667 N N . ALA A 1 82 ? -23.953 -41.594 -22.5 1 97.19 82 ALA A N 1
ATOM 668 C CA . ALA A 1 82 ? -23.938 -40.281 -21.859 1 97.19 82 ALA A CA 1
ATOM 669 C C . ALA A 1 82 ? -25.328 -39.875 -21.406 1 97.19 82 ALA A C 1
ATOM 671 O O . ALA A 1 82 ? -26.328 -40.375 -21.922 1 97.19 82 ALA A O 1
ATOM 672 N N . ALA A 1 83 ? -25.344 -39.031 -20.406 1 96.12 83 ALA A N 1
ATOM 673 C CA . ALA A 1 83 ? -26.609 -38.438 -20.031 1 96.12 83 ALA A CA 1
ATOM 674 C C . ALA A 1 83 ? -26.984 -37.281 -20.984 1 96.12 83 ALA A C 1
ATOM 676 O O . ALA A 1 83 ? -26.219 -36.344 -21.156 1 96.12 83 ALA A O 1
ATOM 677 N N . PRO A 1 84 ? -28.156 -37.406 -21.531 1 95.25 84 PRO A N 1
ATOM 678 C CA . PRO A 1 84 ? -28.516 -36.406 -22.531 1 95.25 84 PRO A CA 1
ATOM 679 C C . PRO A 1 84 ? -28.766 -35.031 -21.906 1 95.25 84 PRO A C 1
ATOM 681 O O . PRO A 1 84 ? -29.328 -34.938 -20.812 1 95.25 84 PRO A O 1
ATOM 684 N N . GLU A 1 85 ? -28.281 -34.031 -22.625 1 92.44 85 GLU A N 1
ATOM 685 C CA . GLU A 1 85 ? -28.547 -32.656 -22.25 1 92.44 85 GLU A CA 1
ATOM 686 C C . GLU A 1 85 ? -29.219 -31.875 -23.391 1 92.44 85 GLU A C 1
ATOM 688 O O . GLU A 1 85 ? -30.094 -31.062 -23.156 1 92.44 85 GLU A O 1
ATOM 693 N N . THR A 1 86 ? -28.75 -32.062 -24.625 1 91.69 86 THR A N 1
ATOM 694 C CA . THR A 1 86 ? -29.312 -31.375 -25.781 1 91.69 86 THR A CA 1
ATOM 695 C C . THR A 1 86 ? -29.75 -32.375 -26.859 1 91.69 86 THR A C 1
ATOM 697 O O . THR A 1 86 ? -30.859 -32.875 -26.812 1 91.69 86 THR A O 1
ATOM 700 N N . GLU A 1 87 ? -28.703 -32.812 -27.719 1 89.75 87 GLU A N 1
ATOM 701 C CA . GLU A 1 87 ? -29.047 -33.562 -28.906 1 89.75 87 GLU A CA 1
ATOM 702 C C . GLU A 1 87 ? -28.672 -35.031 -28.766 1 89.75 87 GLU A C 1
ATOM 704 O O . GLU A 1 87 ? -29.016 -35.844 -29.625 1 89.75 87 GLU A O 1
ATOM 709 N N . PHE A 1 88 ? -28.125 -35.344 -27.656 1 92.94 88 PHE A N 1
ATOM 710 C CA . PHE A 1 88 ? -27.656 -36.719 -27.484 1 92.94 88 PHE A CA 1
ATOM 711 C C . PHE A 1 88 ? -28.844 -37.688 -27.266 1 92.94 88 PHE A C 1
ATOM 713 O O . PHE A 1 88 ? -29.656 -37.438 -26.359 1 92.94 88 PHE A O 1
ATOM 720 N N . THR A 1 89 ? -28.969 -38.688 -28.156 1 93.38 89 THR A N 1
ATOM 721 C CA . THR A 1 89 ? -30.062 -39.688 -28.047 1 93.38 89 THR A CA 1
ATOM 722 C C . THR A 1 89 ? -29.562 -41.094 -28.359 1 93.38 89 THR A C 1
ATOM 724 O O . THR A 1 89 ? -28.469 -41.25 -28.906 1 93.38 89 THR A O 1
ATOM 727 N N . SER A 1 90 ? -30.312 -42.031 -27.906 1 94.81 90 SER A N 1
ATOM 728 C CA . SER A 1 90 ? -30 -43.406 -28.266 1 94.81 90 SER A CA 1
ATOM 729 C C . SER A 1 90 ? -30.25 -43.688 -29.75 1 94.81 90 SER A C 1
ATOM 731 O O . SER A 1 90 ? -31.375 -43.562 -30.219 1 94.81 90 SER A O 1
ATOM 733 N N . CYS A 1 91 ? -29.203 -43.969 -30.438 1 93.69 91 CYS A N 1
ATOM 734 C CA . CYS A 1 91 ? -29.375 -44.188 -31.875 1 93.69 91 CYS A CA 1
ATOM 735 C C . CYS A 1 91 ? -28.219 -45.031 -32.438 1 93.69 91 CYS A C 1
ATOM 737 O O . CYS A 1 91 ? -27.188 -45.156 -31.781 1 93.69 91 CYS A O 1
ATOM 739 N N . SER A 1 92 ? -28.547 -45.688 -33.562 1 94 92 SER A N 1
ATOM 740 C CA . SER A 1 92 ? -27.547 -46.469 -34.281 1 94 92 SER A CA 1
ATOM 741 C C . SER A 1 92 ? -27.141 -45.781 -35.594 1 94 92 SER A C 1
ATOM 743 O O . SER A 1 92 ? -27.891 -45.781 -36.562 1 94 92 SER A O 1
ATOM 745 N N . ARG A 1 93 ? -26.078 -45.062 -35.656 1 92.25 93 ARG A N 1
ATOM 746 C CA . ARG A 1 93 ? -25.547 -44.438 -36.844 1 92.25 93 ARG A CA 1
ATOM 747 C C . ARG A 1 93 ? -24.156 -44.969 -37.188 1 92.25 93 ARG A C 1
ATOM 749 O O . ARG A 1 93 ? -24 -46.156 -37.5 1 92.25 93 ARG A O 1
ATOM 756 N N . ASP A 1 94 ? -23.141 -44.125 -36.938 1 91.69 94 ASP A N 1
ATOM 757 C CA . ASP A 1 94 ? -21.766 -44.594 -37.156 1 91.69 94 ASP A CA 1
ATOM 758 C C . ASP A 1 94 ? -21.344 -45.562 -36.062 1 91.69 94 ASP A C 1
ATOM 760 O O . ASP A 1 94 ? -20.547 -46.469 -36.281 1 91.69 94 ASP A O 1
ATOM 764 N N . TYR A 1 95 ? -21.812 -45.375 -34.969 1 96.19 95 TYR A N 1
ATOM 765 C CA . TYR A 1 95 ? -21.641 -46.219 -33.781 1 96.19 95 TYR A CA 1
ATOM 766 C C . TYR A 1 95 ? -22.875 -46.156 -32.875 1 96.19 95 TYR A C 1
ATOM 768 O O . TYR A 1 95 ? -23.844 -45.438 -33.188 1 96.19 95 TYR A O 1
ATOM 776 N N . GLU A 1 96 ? -22.953 -46.969 -31.812 1 97.25 96 GLU A N 1
ATOM 777 C CA . GLU A 1 96 ? -24.125 -47.031 -30.953 1 97.25 96 GLU A CA 1
ATOM 778 C C . GLU A 1 96 ? -24.047 -45.969 -29.859 1 97.25 96 GLU A C 1
ATOM 780 O O . GLU A 1 96 ? -23.109 -45.938 -29.062 1 97.25 96 GLU A O 1
ATOM 785 N N . THR A 1 97 ? -24.984 -45.125 -29.891 1 96.88 97 THR A N 1
ATOM 786 C CA . THR A 1 97 ? -25.125 -44.156 -28.797 1 96.88 97 THR A CA 1
ATOM 787 C C . THR A 1 97 ? -26.234 -44.594 -27.844 1 96.88 97 THR A C 1
ATOM 789 O O . THR A 1 97 ? -27.281 -45.094 -28.281 1 96.88 97 THR A O 1
ATOM 792 N N . VAL A 1 98 ? -25.953 -44.5 -26.547 1 97.44 98 VAL A N 1
ATOM 793 C CA . VAL A 1 98 ? -26.906 -44.906 -25.516 1 97.44 98 VAL A CA 1
ATOM 794 C C . VAL A 1 98 ? -27.156 -43.781 -24.562 1 97.44 98 VAL A C 1
ATOM 796 O O . VAL A 1 98 ? -26.297 -43.438 -23.734 1 97.44 98 VAL A O 1
ATOM 799 N N . ALA A 1 99 ? -28.344 -43.219 -24.609 1 96.62 99 ALA A N 1
ATOM 800 C CA . ALA A 1 99 ? -28.734 -42.156 -23.703 1 96.62 99 ALA A CA 1
ATOM 801 C C . ALA A 1 99 ? -29.328 -42.719 -22.406 1 96.62 99 ALA A C 1
ATOM 803 O O . ALA A 1 99 ? -30.375 -43.344 -22.438 1 96.62 99 ALA A O 1
ATOM 804 N N . PHE A 1 100 ? -28.578 -42.5 -21.312 1 95.44 100 PHE A N 1
ATOM 805 C CA . PHE A 1 100 ? -29.109 -42.938 -20.047 1 95.44 100 PHE A CA 1
ATOM 806 C C . PHE A 1 100 ? -29.703 -41.781 -19.25 1 95.44 100 PHE A C 1
ATOM 808 O O . PHE A 1 100 ? -29.438 -40.625 -19.562 1 95.44 100 PHE A O 1
ATOM 815 N N . ASP A 1 101 ? -30.531 -42.125 -18.219 1 94.81 101 ASP A N 1
ATOM 816 C CA . ASP A 1 101 ? -31.188 -41.125 -17.406 1 94.81 101 ASP A CA 1
ATOM 817 C C . ASP A 1 101 ? -30.172 -40.375 -16.531 1 94.81 101 ASP A C 1
ATOM 819 O O . ASP A 1 101 ? -29.297 -41 -15.922 1 94.81 101 ASP A O 1
ATOM 823 N N . PRO A 1 102 ? -30.312 -39.062 -16.438 1 93.5 102 PRO A N 1
ATOM 824 C CA . PRO A 1 102 ? -29.375 -38.25 -15.648 1 93.5 102 PRO A CA 1
ATOM 825 C C . PRO A 1 102 ? -29.359 -38.656 -14.18 1 93.5 102 PRO A C 1
ATOM 827 O O . PRO A 1 102 ? -28.406 -38.344 -13.453 1 93.5 102 PRO A O 1
ATOM 830 N N . SER A 1 103 ? -30.297 -39.312 -13.68 1 93.31 103 SER A N 1
ATOM 831 C CA . SER A 1 103 ? -30.344 -39.781 -12.297 1 93.31 103 SER A CA 1
ATOM 832 C C . SER A 1 103 ? -29.672 -41.125 -12.125 1 93.31 103 SER A C 1
ATOM 834 O O . SER A 1 103 ? -29.562 -41.656 -11.016 1 93.31 103 SER A O 1
ATOM 836 N N . ASP A 1 104 ? -29.203 -41.719 -13.258 1 94.38 104 ASP A N 1
ATOM 837 C CA . ASP A 1 104 ? -28.469 -42.969 -13.25 1 94.38 104 ASP A CA 1
ATOM 838 C C . ASP A 1 104 ? -27.141 -42.844 -12.523 1 94.38 104 ASP A C 1
ATOM 840 O O . ASP A 1 104 ? -26.578 -41.75 -12.445 1 94.38 104 ASP A O 1
ATOM 844 N N . ALA A 1 105 ? -26.594 -43.906 -11.992 1 94.25 105 ALA A N 1
ATOM 845 C CA . ALA A 1 105 ? -25.312 -43.906 -11.305 1 94.25 105 ALA A CA 1
ATOM 846 C C . ALA A 1 105 ? -24.188 -43.5 -12.242 1 94.25 105 ALA A C 1
ATOM 848 O O . ALA A 1 105 ? -23.172 -42.938 -11.805 1 94.25 105 ALA A O 1
ATOM 849 N N . LEU A 1 106 ? -24.375 -43.75 -13.5 1 95.62 106 LEU A N 1
ATOM 850 C CA . LEU A 1 106 ? -23.375 -43.438 -14.508 1 95.62 106 LEU A CA 1
ATOM 851 C C . LEU A 1 106 ? -23.141 -41.938 -14.625 1 95.62 106 LEU A C 1
ATOM 853 O O . LEU A 1 106 ? -22.109 -41.5 -15.148 1 95.62 106 LEU A O 1
ATOM 857 N N . SER A 1 107 ? -24.078 -41.156 -14.164 1 95.25 107 SER A N 1
ATOM 858 C CA . SER A 1 107 ? -23.953 -39.719 -14.242 1 95.25 107 SER A CA 1
ATOM 859 C C . SER A 1 107 ? -22.812 -39.219 -13.367 1 95.25 107 SER A C 1
ATOM 861 O O . SER A 1 107 ? -22.344 -38.094 -13.539 1 95.25 107 SER A O 1
ATOM 863 N N . GLN A 1 108 ? -22.266 -40.062 -12.484 1 94.44 108 GLN A N 1
ATOM 864 C CA . GLN A 1 108 ? -21.156 -39.688 -11.625 1 94.44 108 GLN A CA 1
ATOM 865 C C . GLN A 1 108 ? -19.906 -40.531 -11.961 1 94.44 108 GLN A C 1
ATOM 867 O O . GLN A 1 108 ? -18.938 -40.531 -11.203 1 94.44 108 GLN A O 1
ATOM 872 N N . GLU A 1 109 ? -19.984 -41.188 -13.047 1 96.31 109 GLU A N 1
ATOM 873 C CA . GLU A 1 109 ? -18.891 -42.094 -13.352 1 96.31 109 GLU A CA 1
ATOM 874 C C . GLU A 1 109 ? -18.328 -41.844 -14.742 1 96.31 109 GLU A C 1
ATOM 876 O O . GLU A 1 109 ? -18.984 -41.219 -15.578 1 96.31 109 GLU A O 1
ATOM 881 N N . TRP A 1 110 ? -17.125 -42.125 -14.961 1 95.94 110 TRP A N 1
ATOM 882 C CA . TRP A 1 110 ? -16.375 -42.031 -16.203 1 95.94 110 TRP A CA 1
ATOM 883 C C . TRP A 1 110 ? -15.656 -43.312 -16.531 1 95.94 110 TRP A C 1
ATOM 885 O O . TRP A 1 110 ? -14.758 -43.75 -15.789 1 95.94 110 TRP A O 1
ATOM 895 N N . HIS A 1 111 ? -16.062 -44 -17.641 1 97.88 111 HIS A N 1
ATOM 896 C CA . HIS A 1 111 ? -15.477 -45.281 -18 1 97.88 111 HIS A CA 1
ATOM 897 C C . HIS A 1 111 ? -15 -45.281 -19.453 1 97.88 111 HIS A C 1
ATOM 899 O O . HIS A 1 111 ? -15.562 -44.594 -20.297 1 97.88 111 HIS A O 1
ATOM 905 N N . LEU A 1 112 ? -13.945 -45.906 -19.703 1 98.44 112 LEU A N 1
ATOM 906 C CA . LEU A 1 112 ? -13.477 -46.25 -21.047 1 98.44 112 LEU A CA 1
ATOM 907 C C . LEU A 1 112 ? -12.828 -47.625 -21.047 1 98.44 112 LEU A C 1
ATOM 909 O O . LEU A 1 112 ? -11.867 -47.875 -20.312 1 98.44 112 LEU A O 1
ATOM 913 N N . THR A 1 113 ? -13.367 -48.531 -21.766 1 97.88 113 THR A N 1
ATOM 914 C CA . THR A 1 113 ? -12.805 -49.875 -21.875 1 97.88 113 THR A CA 1
ATOM 915 C C . THR A 1 113 ? -12.523 -50.219 -23.328 1 97.88 113 THR A C 1
ATOM 917 O O . THR A 1 113 ? -13.367 -50.031 -24.203 1 97.88 113 THR A O 1
ATOM 920 N N . VAL A 1 114 ? -11.383 -50.688 -23.609 1 96.5 114 VAL A N 1
ATOM 921 C CA . VAL A 1 114 ? -10.945 -51.156 -24.922 1 96.5 114 VAL A CA 1
ATOM 922 C C . VAL A 1 114 ? -10.461 -52.594 -24.828 1 96.5 114 VAL A C 1
ATOM 924 O O . VAL A 1 114 ? -9.539 -52.906 -24.062 1 96.5 114 VAL A O 1
ATOM 927 N N . LEU A 1 115 ? -11.078 -53.469 -25.516 1 95.38 115 LEU A N 1
ATOM 928 C CA . LEU A 1 115 ? -10.711 -54.875 -25.5 1 95.38 115 LEU A CA 1
ATOM 929 C C . LEU A 1 115 ? -10.539 -55.406 -26.922 1 95.38 115 LEU A C 1
ATOM 931 O O . LEU A 1 115 ? -11.508 -55.5 -27.672 1 95.38 115 LEU A O 1
ATOM 935 N N . GLY A 1 116 ? -9.336 -55.625 -27.344 1 91.75 116 GLY A N 1
ATOM 936 C CA . GLY A 1 116 ? -9.016 -56.188 -28.641 1 91.75 116 GLY A CA 1
ATOM 937 C C . GLY A 1 116 ? -8.141 -57.438 -28.578 1 91.75 116 GLY A C 1
ATOM 938 O O . GLY A 1 116 ? -7.918 -57.969 -27.5 1 91.75 116 GLY A O 1
ATOM 939 N N . LYS A 1 117 ? -7.727 -57.844 -29.703 1 88.81 117 LYS A N 1
ATOM 940 C CA . LYS A 1 117 ? -6.879 -59.031 -29.781 1 88.81 117 LYS A CA 1
ATOM 941 C C . LYS A 1 117 ? -5.484 -58.75 -29.234 1 88.81 117 LYS A C 1
ATOM 943 O O . LYS A 1 117 ? -4.93 -59.562 -28.484 1 88.81 117 LYS A O 1
ATOM 948 N N . ASN A 1 118 ? -5.023 -57.594 -29.562 1 85.06 118 ASN A N 1
ATOM 949 C CA . ASN A 1 118 ? -3.629 -57.281 -29.25 1 85.06 118 ASN A CA 1
ATOM 950 C C . ASN A 1 118 ? -3.51 -56.281 -28.125 1 85.06 118 ASN A C 1
ATOM 952 O O . ASN A 1 118 ? -2.406 -56 -27.656 1 85.06 118 ASN A O 1
ATOM 956 N N . TYR A 1 119 ? -4.637 -55.75 -27.75 1 88.06 119 TYR A N 1
ATOM 957 C CA . TYR A 1 119 ? -4.562 -54.719 -26.734 1 88.06 119 TYR A CA 1
ATOM 958 C C . TYR A 1 119 ? -5.805 -54.719 -25.859 1 88.06 119 TYR A C 1
ATOM 960 O O . TYR A 1 119 ? -6.91 -54.969 -26.328 1 88.06 119 TYR A O 1
ATOM 968 N N . SER A 1 120 ? -5.574 -54.531 -24.562 1 93.06 120 SER A N 1
ATOM 969 C CA . SER A 1 120 ? -6.656 -54.406 -23.594 1 93.06 120 SER A CA 1
ATOM 970 C C . SER A 1 120 ? -6.34 -53.344 -22.547 1 93.06 120 SER A C 1
ATOM 972 O O . SER A 1 120 ? -5.203 -53.25 -22.078 1 93.06 120 SER A O 1
ATOM 974 N N . THR A 1 121 ? -7.207 -52.469 -22.297 1 93.88 121 THR A N 1
ATOM 975 C CA . THR A 1 121 ? -7.078 -51.438 -21.266 1 93.88 121 THR A CA 1
ATOM 976 C C . THR A 1 121 ? -8.453 -50.969 -20.812 1 93.88 121 THR A C 1
ATOM 978 O O . THR A 1 121 ? -9.43 -51.062 -21.547 1 93.88 121 THR A O 1
ATOM 981 N N . CYS A 1 122 ? -8.547 -50.656 -19.609 1 95.94 122 CYS A N 1
ATOM 982 C CA . CYS A 1 122 ? -9.812 -50.094 -19.141 1 95.94 122 CYS A CA 1
ATOM 983 C C . CYS A 1 122 ? -9.586 -49.062 -18.062 1 95.94 122 CYS A C 1
ATOM 985 O O . CYS A 1 122 ? -8.57 -49.062 -17.375 1 95.94 122 CYS A O 1
ATOM 987 N N . LEU A 1 123 ? -10.422 -48.188 -18.062 1 96.88 123 LEU A N 1
ATOM 988 C CA . LEU A 1 123 ? -10.539 -47.094 -17.094 1 96.88 123 LEU A CA 1
ATOM 989 C C . LEU A 1 123 ? -11.945 -47.062 -16.516 1 96.88 123 LEU A C 1
ATOM 991 O O . LEU A 1 123 ? -12.922 -46.906 -17.25 1 96.88 123 LEU A O 1
ATOM 995 N N . VAL A 1 124 ? -12.086 -47.312 -15.203 1 98.06 124 VAL A N 1
ATOM 996 C CA . VAL A 1 124 ? -13.367 -47.312 -14.5 1 98.06 124 VAL A CA 1
ATOM 997 C C . VAL A 1 124 ? -13.273 -46.406 -13.273 1 98.06 124 VAL A C 1
ATOM 999 O O . VAL A 1 124 ? -12.617 -46.75 -12.289 1 98.06 124 VAL A O 1
ATOM 1002 N N . CYS A 1 125 ? -13.984 -45.281 -13.375 1 97.06 125 CYS A N 1
ATOM 1003 C CA . CYS A 1 125 ? -13.789 -44.281 -12.312 1 97.06 125 CYS A CA 1
ATOM 1004 C C . CYS A 1 125 ? -15.117 -43.656 -11.898 1 97.06 125 CYS A C 1
ATOM 1006 O O . CYS A 1 125 ? -16.062 -43.625 -12.688 1 97.06 125 CYS A O 1
ATOM 1008 N N . ARG A 1 126 ? -15.203 -43.188 -10.641 1 96.69 126 ARG A N 1
ATOM 1009 C CA . ARG A 1 126 ? -16.328 -42.438 -10.062 1 96.69 126 ARG A CA 1
ATOM 1010 C C . ARG A 1 126 ? -15.867 -41.125 -9.438 1 96.69 126 ARG A C 1
ATOM 1012 O O . ARG A 1 126 ? -14.836 -41.094 -8.766 1 96.69 126 ARG A O 1
ATOM 1019 N N . GLU A 1 127 ? -16.609 -40.125 -9.664 1 94.25 127 GLU A N 1
ATOM 1020 C CA . GLU A 1 127 ? -16.25 -38.812 -9.141 1 94.25 127 GLU A CA 1
ATOM 1021 C C . GLU A 1 127 ? -16.406 -38.75 -7.625 1 94.25 127 GLU A C 1
ATOM 1023 O O . GLU A 1 127 ? -17.406 -39.25 -7.086 1 94.25 127 GLU A O 1
ATOM 1028 N N . VAL A 1 128 ? -15.344 -38.156 -6.988 1 90.56 128 VAL A N 1
ATOM 1029 C CA . VAL A 1 128 ? -15.383 -38 -5.539 1 90.56 128 VAL A CA 1
ATOM 1030 C C . VAL A 1 128 ? -16.094 -36.688 -5.184 1 90.56 128 VAL A C 1
ATOM 1032 O O . VAL A 1 128 ? -15.75 -35.625 -5.699 1 90.56 128 VAL A O 1
ATOM 1035 N N . GLN A 1 129 ? -17.109 -36.75 -4.438 1 78.12 129 GLN A N 1
ATOM 1036 C CA . GLN A 1 129 ? -17.844 -35.562 -4.043 1 78.12 129 GLN A CA 1
ATOM 1037 C C . GLN A 1 129 ? -17.156 -34.844 -2.893 1 78.12 129 GLN A C 1
ATOM 1039 O O . GLN A 1 129 ? -16.625 -35.469 -1.984 1 78.12 129 GLN A O 1
ATOM 1044 N N . ARG A 1 130 ? -16.75 -33.594 -3.164 1 61.47 130 ARG A N 1
ATOM 1045 C CA . ARG A 1 130 ? -16.156 -32.75 -2.121 1 61.47 130 ARG A CA 1
ATOM 1046 C C . ARG A 1 130 ? -17.125 -32.562 -0.96 1 61.47 130 ARG A C 1
ATOM 1048 O O . ARG A 1 130 ? -18.328 -32.375 -1.172 1 61.47 130 ARG A O 1
ATOM 1055 N N . SER A 1 131 ? -16.688 -32.969 0.263 1 58.19 131 SER A N 1
ATOM 1056 C CA . SER A 1 131 ? -17.5 -32.625 1.429 1 58.19 131 SER A CA 1
ATOM 1057 C C . SER A 1 131 ? -17.797 -31.141 1.477 1 58.19 131 SER A C 1
ATOM 1059 O O . SER A 1 131 ? -16.969 -30.328 1.083 1 58.19 131 SER A O 1
ATOM 1061 N N . PRO A 1 132 ? -19.078 -30.781 1.533 1 49.75 132 PRO A N 1
ATOM 1062 C CA . PRO A 1 132 ? -19.469 -29.375 1.683 1 49.75 132 PRO A CA 1
ATOM 1063 C C . PRO A 1 132 ? -18.578 -28.625 2.67 1 49.75 132 PRO A C 1
ATOM 1065 O O . PRO A 1 132 ? -18.469 -27.391 2.592 1 49.75 132 PRO A O 1
ATOM 1068 N N . THR A 1 133 ? -18.203 -29.281 3.592 1 48.12 133 THR A N 1
ATOM 1069 C CA . THR A 1 133 ? -17.562 -28.562 4.676 1 48.12 133 THR A CA 1
ATOM 1070 C C . THR A 1 133 ? -16.312 -27.828 4.172 1 48.12 133 THR A C 1
ATOM 1072 O O . THR A 1 133 ? -15.891 -26.828 4.754 1 48.12 133 THR A O 1
ATOM 1075 N N . HIS A 1 134 ? -15.727 -28.484 3.225 1 44.78 134 HIS A N 1
ATOM 1076 C CA . HIS A 1 134 ? -14.523 -27.766 2.812 1 44.78 134 HIS A CA 1
ATOM 1077 C C . HIS A 1 134 ? -14.852 -26.672 1.796 1 44.78 134 HIS A C 1
ATOM 1079 O O . HIS A 1 134 ? -13.977 -26.25 1.036 1 44.78 134 HIS A O 1
ATOM 1085 N N . ARG A 1 135 ? -16.094 -26.516 1.601 1 44.31 135 ARG A N 1
ATOM 1086 C CA . ARG A 1 135 ? -16.641 -25.453 0.769 1 44.31 135 ARG A CA 1
ATOM 1087 C C . ARG A 1 135 ? -15.867 -24.141 0.944 1 44.31 135 ARG A C 1
ATOM 1089 O O . ARG A 1 135 ? -16.172 -23.141 0.3 1 44.31 135 ARG A O 1
ATOM 1096 N N . LEU A 1 136 ? -15.391 -24.062 2.016 1 43 136 LEU A N 1
ATOM 1097 C CA . LEU A 1 136 ? -14.867 -22.734 2.281 1 43 136 LEU A CA 1
ATOM 1098 C C . LEU A 1 136 ? -13.688 -22.422 1.362 1 43 136 LEU A C 1
ATOM 1100 O O . LEU A 1 136 ? -12.898 -21.516 1.64 1 43 136 LEU A O 1
ATOM 1104 N N . ASP A 1 137 ? -13.453 -23.359 0.462 1 49.31 137 ASP A N 1
ATOM 1105 C CA . ASP A 1 137 ? -12.32 -22.984 -0.382 1 49.31 137 ASP A CA 1
ATOM 1106 C C . ASP A 1 137 ? -12.664 -21.797 -1.269 1 49.31 137 ASP A C 1
ATOM 1108 O O . ASP A 1 137 ? -13.664 -21.812 -1.988 1 49.31 137 ASP A O 1
ATOM 1112 N N . VAL A 1 138 ? -12.289 -20.688 -0.863 1 50.25 138 VAL A N 1
ATOM 1113 C CA . VAL A 1 138 ? -12.406 -19.328 -1.397 1 50.25 138 VAL A CA 1
ATOM 1114 C C . VAL A 1 138 ? -12.203 -19.359 -2.91 1 50.25 138 VAL A C 1
ATOM 1116 O O . VAL A 1 138 ? -12.523 -18.391 -3.602 1 50.25 138 VAL A O 1
ATOM 1119 N N . LEU A 1 139 ? -11.539 -20.375 -3.467 1 55.25 139 LEU A N 1
ATOM 1120 C CA . LEU A 1 139 ? -11.195 -20.219 -4.875 1 55.25 139 LEU A CA 1
ATOM 1121 C C . LEU A 1 139 ? -12.203 -20.922 -5.77 1 55.25 139 LEU A C 1
ATOM 1123 O O . LEU A 1 139 ? -12.75 -21.969 -5.395 1 55.25 139 LEU A O 1
ATOM 1127 N N . PRO A 1 140 ? -12.688 -20.312 -6.738 1 54.19 140 PRO A N 1
ATOM 1128 C CA . PRO A 1 140 ? -13.594 -20.938 -7.711 1 54.19 140 PRO A CA 1
ATOM 1129 C C . PRO A 1 140 ? -13.156 -22.344 -8.102 1 54.19 140 PRO A C 1
ATOM 1131 O O . PRO A 1 140 ? -11.961 -22.625 -8.18 1 54.19 140 PRO A O 1
ATOM 1134 N N . PRO A 1 141 ? -14.094 -23.234 -8.008 1 58.16 141 PRO A N 1
ATOM 1135 C CA . PRO A 1 141 ? -13.812 -24.625 -8.344 1 58.16 141 PRO A CA 1
ATOM 1136 C C . PRO A 1 141 ? -13.133 -24.781 -9.703 1 58.16 141 PRO A C 1
ATOM 1138 O O . PRO A 1 141 ? -13.586 -24.188 -10.688 1 58.16 141 PRO A O 1
ATOM 1141 N N . MET A 1 142 ? -11.906 -25.125 -9.766 1 65.94 142 MET A N 1
ATOM 1142 C CA . MET A 1 142 ? -11.195 -25.391 -11.008 1 65.94 142 MET A CA 1
ATOM 1143 C C . MET A 1 142 ? -11.562 -26.766 -11.562 1 65.94 142 MET A C 1
ATOM 1145 O O . MET A 1 142 ? -11.477 -27.766 -10.852 1 65.94 142 MET A O 1
ATOM 1149 N N . ASP A 1 143 ? -12.18 -26.844 -12.781 1 71.25 143 ASP A N 1
ATOM 1150 C CA . ASP A 1 143 ? -12.508 -28.094 -13.453 1 71.25 143 ASP A CA 1
ATOM 1151 C C . ASP A 1 143 ? -11.359 -29.094 -13.352 1 71.25 143 ASP A C 1
ATOM 1153 O O . ASP A 1 143 ? -11.578 -30.281 -13.125 1 71.25 143 ASP A O 1
ATOM 1157 N N . ALA A 1 144 ? -10.195 -28.562 -13.32 1 69.44 144 ALA A N 1
ATOM 1158 C CA . ALA A 1 144 ? -9 -29.406 -13.305 1 69.44 144 ALA A CA 1
ATOM 1159 C C . ALA A 1 144 ? -8.773 -30 -11.914 1 69.44 144 ALA A C 1
ATOM 1161 O O . ALA A 1 144 ? -8.039 -30.984 -11.766 1 69.44 144 ALA A O 1
ATOM 1162 N N . ALA A 1 145 ? -9.523 -29.531 -11 1 77.5 145 ALA A N 1
ATOM 1163 C CA . ALA A 1 145 ? -9.289 -29.984 -9.625 1 77.5 145 ALA A CA 1
ATOM 1164 C C . ALA A 1 145 ? -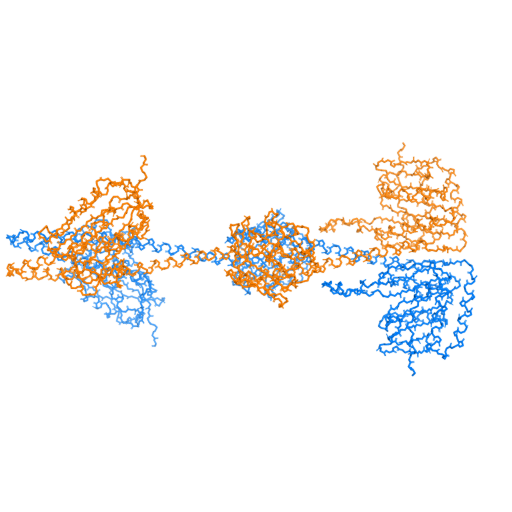10.234 -31.109 -9.242 1 77.5 145 ALA A C 1
ATOM 1166 O O . ALA A 1 145 ? -10.133 -31.672 -8.156 1 77.5 145 ALA A O 1
ATOM 1167 N N . ARG A 1 146 ? -11.094 -31.516 -10.219 1 85.38 146 ARG A N 1
ATOM 1168 C CA . ARG A 1 146 ? -11.992 -32.625 -9.953 1 85.38 146 ARG A CA 1
ATOM 1169 C C . ARG A 1 146 ? -11.203 -33.906 -9.711 1 85.38 146 ARG A C 1
ATOM 1171 O O . ARG A 1 146 ? -10.203 -34.188 -10.383 1 85.38 146 ARG A O 1
ATOM 1178 N N . ARG A 1 147 ? -11.688 -34.656 -8.719 1 90.38 147 ARG A N 1
ATOM 1179 C CA . ARG A 1 147 ? -11.016 -35.906 -8.359 1 90.38 147 ARG A CA 1
ATOM 1180 C C . ARG A 1 147 ? -11.938 -37.125 -8.578 1 90.38 147 ARG A C 1
ATOM 1182 O O . ARG A 1 147 ? -13.148 -37 -8.398 1 90.38 147 ARG A O 1
ATOM 1189 N N . PHE A 1 148 ? -11.336 -38.188 -9.031 1 94.56 148 PHE A N 1
ATOM 1190 C CA . PHE A 1 148 ? -12.055 -39.406 -9.305 1 94.56 148 PHE A CA 1
ATOM 1191 C C . PHE A 1 148 ? -11.398 -40.594 -8.594 1 94.56 148 PHE A C 1
ATOM 1193 O O . PHE A 1 148 ? -10.172 -40.625 -8.469 1 94.56 148 PHE A O 1
ATOM 1200 N N . GLU A 1 149 ? -12.172 -41.438 -8.078 1 95.94 149 GLU A N 1
ATOM 1201 C CA . GLU A 1 149 ? -11.695 -42.719 -7.555 1 95.94 149 GLU A CA 1
ATOM 1202 C C . GLU A 1 149 ? -11.969 -43.844 -8.531 1 95.94 149 GLU A C 1
ATOM 1204 O O . GLU A 1 149 ? -13.078 -43.969 -9.055 1 95.94 149 GLU A O 1
ATOM 1209 N N . GLY A 1 150 ? -10.953 -44.594 -8.875 1 96.44 150 GLY A N 1
ATOM 1210 C CA . GLY A 1 150 ? -11.203 -45.656 -9.82 1 96.44 150 GLY A CA 1
ATOM 1211 C C . GLY A 1 150 ? -9.969 -46.5 -10.109 1 96.44 150 GLY A C 1
ATOM 1212 O O . GLY A 1 150 ? -9.055 -46.594 -9.281 1 96.44 150 GLY A O 1
ATOM 1213 N N . ILE A 1 151 ? -10.07 -47.281 -11.219 1 96 151 ILE A N 1
ATOM 1214 C CA . ILE A 1 151 ? -9.023 -48.219 -11.625 1 96 151 ILE A CA 1
ATOM 1215 C C . ILE A 1 151 ? -8.68 -48 -13.102 1 96 151 ILE A C 1
ATOM 1217 O O . ILE A 1 151 ? -9.578 -47.875 -13.938 1 96 151 ILE A O 1
ATOM 1221 N N . TRP A 1 152 ? -7.453 -47.875 -13.328 1 95.44 152 TRP A N 1
ATOM 1222 C CA . TRP A 1 152 ? -6.945 -48 -14.688 1 95.44 152 TRP A CA 1
ATOM 1223 C C . TRP A 1 152 ? -5.953 -49.156 -14.781 1 95.44 152 TRP A C 1
ATOM 1225 O O . TRP A 1 152 ? -5.102 -49.344 -13.906 1 95.44 152 TRP A O 1
ATOM 1235 N N . THR A 1 153 ? -6.078 -49.969 -15.844 1 93.94 153 THR A N 1
ATOM 1236 C CA . THR A 1 153 ? -5.18 -51.125 -15.969 1 93.94 153 THR A CA 1
ATOM 1237 C C . THR A 1 153 ? -5.16 -51.625 -17.406 1 93.94 153 THR A C 1
ATOM 1239 O O . THR A 1 153 ? -6.062 -51.344 -18.188 1 93.94 153 THR A O 1
ATOM 1242 N N . PHE A 1 154 ? -4.074 -52.406 -17.734 1 93.06 154 PHE A N 1
ATOM 1243 C CA . PHE A 1 154 ? -3.973 -53.125 -19 1 93.06 154 PHE A CA 1
ATOM 1244 C C . PHE A 1 154 ? -4.453 -54.562 -18.844 1 93.06 154 PHE A C 1
ATOM 1246 O O . PHE A 1 154 ? -4.508 -55.312 -19.828 1 93.06 154 PHE A O 1
ATOM 1253 N N . ASP A 1 155 ? -4.875 -54.906 -17.688 1 91.56 155 ASP A N 1
ATOM 1254 C CA . ASP A 1 155 ? -5.23 -56.281 -17.391 1 91.56 155 ASP A CA 1
ATOM 1255 C C . ASP A 1 155 ? -6.445 -56.719 -18.203 1 91.56 155 ASP A C 1
ATOM 1257 O O . ASP A 1 155 ? -7.523 -56.156 -18.078 1 91.56 155 ASP A O 1
ATOM 1261 N N . ARG A 1 156 ? -6.273 -57.812 -18.953 1 93.19 156 ARG A N 1
ATOM 1262 C CA . ARG A 1 156 ? -7.297 -58.281 -19.891 1 93.19 156 ARG A CA 1
ATOM 1263 C C . ARG A 1 156 ? -8.516 -58.812 -19.141 1 93.19 156 ARG A C 1
ATOM 1265 O O . ARG A 1 156 ? -9.648 -58.656 -19.609 1 93.19 156 ARG A O 1
ATOM 1272 N N . GLN A 1 157 ? -8.258 -59.406 -18.016 1 94.31 157 GLN A N 1
ATOM 1273 C CA . GLN A 1 157 ? -9.375 -59.938 -17.234 1 94.31 157 GLN A CA 1
ATOM 1274 C C . GLN A 1 157 ? -10.266 -58.844 -16.703 1 94.31 157 GLN A C 1
ATOM 1276 O O . GLN A 1 157 ? -11.492 -58.938 -16.703 1 94.31 157 GLN A O 1
ATOM 1281 N N . VAL A 1 158 ? -9.633 -57.875 -16.266 1 95.81 158 VAL A N 1
ATOM 1282 C CA . VAL A 1 158 ? -10.367 -56.75 -15.727 1 95.81 158 VAL A CA 1
ATOM 1283 C C . VAL A 1 158 ? -11.133 -56.031 -16.844 1 95.81 158 VAL A C 1
ATOM 1285 O O . VAL A 1 158 ? -12.312 -55.688 -16.672 1 95.81 158 VAL A O 1
ATOM 1288 N N . ALA A 1 159 ? -10.469 -55.812 -17.969 1 96.31 159 ALA A N 1
ATOM 1289 C CA . ALA A 1 159 ? -11.109 -55.156 -19.109 1 96.31 159 ALA A CA 1
ATOM 1290 C C . ALA A 1 159 ? -12.297 -55.969 -19.609 1 96.31 159 ALA A C 1
ATOM 1292 O O . ALA A 1 159 ? -13.352 -55.406 -19.922 1 96.31 159 ALA A O 1
ATOM 1293 N N . ALA A 1 160 ? -12.094 -57.25 -19.641 1 97.25 160 ALA A N 1
ATOM 1294 C CA . ALA A 1 160 ? -13.164 -58.125 -20.109 1 97.25 160 ALA A CA 1
ATOM 1295 C C . ALA A 1 160 ? -14.352 -58.094 -19.156 1 97.25 160 ALA A C 1
ATOM 1297 O O . ALA A 1 160 ? -15.508 -58.031 -19.594 1 97.25 160 ALA A O 1
ATOM 1298 N N . THR A 1 161 ? -14.062 -58.219 -17.906 1 97.75 161 THR A N 1
ATOM 1299 C CA . THR A 1 161 ? -15.125 -58.156 -16.922 1 97.75 161 THR A CA 1
ATOM 1300 C C . THR A 1 161 ? -15.883 -56.844 -17 1 97.75 161 THR A C 1
ATOM 1302 O O . THR A 1 161 ? -17.109 -56.812 -16.906 1 97.75 161 THR A O 1
ATOM 1305 N N . THR A 1 162 ? -15.141 -55.781 -17.109 1 97.94 162 THR A N 1
ATOM 1306 C CA . THR A 1 162 ? -15.75 -54.469 -17.234 1 97.94 162 THR A CA 1
ATOM 1307 C C . THR A 1 162 ? -16.641 -54.406 -18.469 1 97.94 162 THR A C 1
ATOM 1309 O O . THR A 1 162 ? -17.766 -53.906 -18.406 1 97.94 162 THR A O 1
ATOM 1312 N N . ALA A 1 163 ? -16.109 -54.875 -19.609 1 98.25 163 ALA A N 1
ATOM 1313 C CA . ALA A 1 163 ? -16.875 -54.875 -20.844 1 98.25 163 ALA A CA 1
ATOM 1314 C C . ALA A 1 163 ? -18.172 -55.656 -20.688 1 98.25 163 ALA A C 1
ATOM 1316 O O . ALA A 1 163 ? -19.234 -55.219 -21.156 1 98.25 163 ALA A O 1
ATOM 1317 N N . GLU A 1 164 ? -18.047 -56.75 -20.016 1 97.94 164 GLU A N 1
ATOM 1318 C CA . GLU A 1 164 ? -19.234 -57.594 -19.766 1 97.94 164 GLU A CA 1
ATOM 1319 C C . GLU A 1 164 ? -20.281 -56.844 -18.953 1 97.94 164 GLU A C 1
ATOM 1321 O O . GLU A 1 164 ? -21.469 -56.844 -19.281 1 97.94 164 GLU A O 1
ATOM 1326 N N . ILE A 1 165 ? -19.875 -56.219 -17.922 1 97.56 165 ILE A N 1
ATOM 1327 C CA . ILE A 1 165 ? -20.781 -55.438 -17.062 1 97.56 165 ILE A CA 1
ATOM 1328 C C . ILE A 1 165 ? -21.469 -54.375 -17.875 1 97.56 165 ILE A C 1
ATOM 1330 O O . ILE A 1 165 ? -22.688 -54.219 -17.812 1 97.56 165 ILE A O 1
ATOM 1334 N N . LEU A 1 166 ? -20.75 -53.656 -18.641 1 98 166 LEU A N 1
ATOM 1335 C CA . LEU A 1 166 ? -21.266 -52.5 -19.391 1 98 166 LEU A CA 1
ATOM 1336 C C . LEU A 1 166 ? -22.188 -52.969 -20.516 1 98 166 LEU A C 1
ATOM 1338 O O . LEU A 1 166 ? -23.219 -52.344 -20.766 1 98 166 LEU A O 1
ATOM 1342 N N . LEU A 1 167 ? -21.797 -54.031 -21.234 1 97.81 167 LEU A N 1
ATOM 1343 C CA . LEU A 1 167 ? -22.641 -54.531 -22.312 1 97.81 167 LEU A CA 1
ATOM 1344 C C . LEU A 1 167 ? -23.984 -55.031 -21.781 1 97.81 167 LEU A C 1
ATOM 1346 O O . LEU A 1 167 ? -25.016 -54.844 -22.422 1 97.81 167 LEU A O 1
ATOM 1350 N N . ASN A 1 168 ? -23.953 -55.688 -20.625 1 96.44 168 ASN A N 1
ATOM 1351 C CA . ASN A 1 168 ? -25.203 -56.094 -20 1 96.44 168 ASN A CA 1
ATOM 1352 C C . ASN A 1 168 ? -26.078 -54.906 -19.641 1 96.44 168 ASN A C 1
ATOM 1354 O O . ASN A 1 168 ? -27.297 -54.969 -19.781 1 96.44 168 ASN A O 1
ATOM 1358 N N . ARG A 1 169 ? -25.469 -53.906 -19.203 1 96.19 169 ARG A N 1
ATOM 1359 C CA . ARG A 1 169 ? -26.203 -52.688 -18.859 1 96.19 169 ARG A CA 1
ATOM 1360 C C . ARG A 1 169 ? -26.797 -52.062 -20.109 1 96.19 169 ARG A C 1
ATOM 1362 O O . ARG A 1 169 ? -27.922 -51.562 -20.078 1 96.19 169 ARG A O 1
ATOM 1369 N N . ILE A 1 170 ? -25.984 -52 -21.156 1 97 170 ILE A N 1
ATOM 1370 C CA . ILE A 1 170 ? -26.469 -51.438 -22.406 1 97 170 ILE A CA 1
ATOM 1371 C C . ILE A 1 170 ? -27.703 -52.188 -22.891 1 97 170 ILE A C 1
ATOM 1373 O O . ILE A 1 170 ? -28.641 -51.594 -23.422 1 97 170 ILE A O 1
ATOM 1377 N N . CYS A 1 171 ? -27.703 -53.5 -22.672 1 95.88 171 CYS A N 1
ATOM 1378 C CA . CYS A 1 171 ? -28.844 -54.312 -23.062 1 95.88 171 CYS A CA 1
ATOM 1379 C C . CYS A 1 171 ? -30.094 -53.906 -22.312 1 95.88 171 CYS A C 1
ATOM 1381 O O . CYS A 1 171 ? -31.203 -54 -22.844 1 95.88 171 CYS A O 1
ATOM 1383 N N . GLU A 1 172 ? -29.922 -53.5 -21.109 1 94.75 172 GLU A N 1
ATOM 1384 C CA . GLU A 1 172 ? -31.047 -53 -20.312 1 94.75 172 GLU A CA 1
ATOM 1385 C C . GLU A 1 172 ? -31.547 -51.656 -20.828 1 94.75 172 GLU A C 1
ATOM 1387 O O . GLU A 1 172 ? -32.75 -51.406 -20.828 1 94.75 172 GLU A O 1
ATOM 1392 N N . TYR A 1 173 ? -30.641 -50.844 -21.203 1 95.81 173 TYR A N 1
ATOM 1393 C CA . TYR A 1 173 ? -31 -49.5 -21.672 1 95.81 173 TYR A CA 1
ATOM 1394 C C . TYR A 1 173 ? -31.609 -49.562 -23.078 1 95.81 173 TYR A C 1
ATOM 1396 O O . TYR A 1 173 ? -32.531 -48.812 -23.391 1 95.81 173 TYR A O 1
ATOM 1404 N N . ARG A 1 174 ? -31 -50.375 -23.969 1 95.88 174 ARG A N 1
ATOM 1405 C CA . ARG A 1 174 ? -31.438 -50.531 -25.359 1 95.88 174 ARG A CA 1
ATOM 1406 C C . ARG A 1 174 ? -31.656 -52 -25.703 1 95.88 174 ARG A C 1
ATOM 1408 O O . ARG A 1 174 ? -30.844 -52.625 -26.391 1 95.88 174 ARG A O 1
ATOM 1415 N N . PRO A 1 175 ? -32.844 -52.531 -25.391 1 94.19 175 PRO A N 1
ATOM 1416 C CA . PRO A 1 175 ? -33.125 -53.938 -25.609 1 94.19 175 PRO A CA 1
ATOM 1417 C C . PRO A 1 175 ? -33.125 -54.312 -27.094 1 94.19 175 PRO A C 1
ATOM 1419 O O . PRO A 1 175 ? -32.938 -55.469 -27.453 1 94.19 175 PRO A O 1
ATOM 1422 N N . GLU A 1 176 ? -33.312 -53.281 -28.016 1 94.44 176 GLU A N 1
ATOM 1423 C CA . GLU A 1 176 ? -33.375 -53.531 -29.453 1 94.44 176 GLU A CA 1
ATOM 1424 C C . GLU A 1 176 ? -32 -54 -29.984 1 94.44 176 GLU A C 1
ATOM 1426 O O . GLU A 1 176 ? -31.906 -54.531 -31.094 1 94.44 176 GLU A O 1
ATOM 1431 N N . LEU A 1 177 ? -30.953 -53.812 -29.203 1 95.81 177 LEU A N 1
ATOM 1432 C CA . LEU A 1 177 ? -29.594 -54.156 -29.625 1 95.81 177 LEU A CA 1
ATOM 1433 C C . LEU A 1 177 ? -29.234 -55.562 -29.125 1 95.81 177 LEU A C 1
ATOM 1435 O O . LEU A 1 177 ? -28.062 -55.938 -29.156 1 95.81 177 LEU A O 1
ATOM 1439 N N . LYS A 1 178 ? -30.094 -56.344 -28.641 1 95.75 178 LYS A N 1
ATOM 1440 C CA . LYS A 1 178 ? -29.859 -57.656 -28 1 95.75 178 LYS A CA 1
ATOM 1441 C C . LYS A 1 178 ? -29.031 -58.562 -28.906 1 95.75 178 LYS A C 1
ATOM 1443 O O . LYS A 1 178 ? -28.094 -59.219 -28.438 1 95.75 178 LYS A O 1
ATOM 1448 N N . GLY A 1 179 ? -29.328 -58.688 -30.172 1 95.94 179 GLY A N 1
ATOM 1449 C CA . GLY A 1 179 ? -28.578 -59.5 -31.109 1 95.94 179 GLY A CA 1
ATOM 1450 C C . GLY A 1 179 ? -27.125 -59.062 -31.25 1 95.94 179 GLY A C 1
ATOM 1451 O O . GLY A 1 179 ? -26.219 -59.875 -31.109 1 95.94 179 GLY A O 1
ATOM 1452 N N . LYS A 1 180 ? -26.938 -57.812 -31.531 1 96.25 180 LYS A N 1
ATOM 1453 C CA . LYS A 1 180 ? -25.609 -57.281 -31.672 1 96.25 180 LYS A CA 1
ATOM 1454 C C . LYS A 1 180 ? -24.797 -57.438 -30.391 1 96.25 180 LYS A C 1
ATOM 1456 O O . LYS A 1 180 ? -23.594 -57.75 -30.438 1 96.25 180 LYS A O 1
ATOM 1461 N N . LEU A 1 181 ? -25.438 -57.312 -29.234 1 97.38 181 LEU A N 1
ATOM 1462 C CA . LEU A 1 181 ? -24.766 -57.406 -27.938 1 97.38 181 LEU A CA 1
ATOM 1463 C C . LEU A 1 181 ? -24.391 -58.844 -27.625 1 97.38 181 LEU A C 1
ATOM 1465 O O . LEU A 1 181 ? -23.359 -59.094 -26.984 1 97.38 181 LEU A O 1
ATOM 1469 N N . ARG A 1 182 ? -25.172 -59.75 -28.062 1 97 182 ARG A N 1
ATOM 1470 C CA . ARG A 1 182 ? -24.812 -61.156 -27.906 1 97 182 ARG A CA 1
ATOM 1471 C C . ARG A 1 182 ? -23.531 -61.469 -28.656 1 97 182 ARG A C 1
ATOM 1473 O O . ARG A 1 182 ? -22.672 -62.219 -28.156 1 97 182 ARG A O 1
ATOM 1480 N N . ASP A 1 183 ? -23.453 -60.906 -29.844 1 96.75 183 ASP A N 1
ATOM 1481 C CA . ASP A 1 183 ? -22.234 -61.062 -30.625 1 96.75 183 ASP A CA 1
ATOM 1482 C C . ASP A 1 183 ? -21.031 -60.438 -29.922 1 96.75 183 ASP A C 1
ATOM 1484 O O . ASP A 1 183 ? -19.953 -61.031 -29.891 1 96.75 183 ASP A O 1
ATOM 1488 N N . ALA A 1 184 ? -21.25 -59.281 -29.406 1 97.38 184 ALA A N 1
ATOM 1489 C CA . ALA A 1 184 ? -20.188 -58.594 -28.688 1 97.38 184 ALA A CA 1
ATOM 1490 C C . ALA A 1 184 ? -19.734 -59.375 -27.469 1 97.38 184 ALA A C 1
ATOM 1492 O O . ALA A 1 184 ? -18.547 -59.469 -27.188 1 97.38 184 ALA A O 1
ATOM 1493 N N . LEU A 1 185 ? -20.656 -59.906 -26.719 1 97.56 185 LEU A N 1
ATOM 1494 C CA . LEU A 1 185 ? -20.344 -60.688 -25.531 1 97.56 185 LEU A CA 1
ATOM 1495 C C . LEU A 1 185 ? -19.547 -61.938 -25.891 1 97.56 185 LEU A C 1
ATOM 1497 O O . LEU A 1 185 ? -18.656 -62.344 -25.141 1 97.56 185 LEU A O 1
ATOM 1501 N N . ALA A 1 186 ? -19.875 -62.531 -27 1 96.69 186 ALA A N 1
ATOM 1502 C CA . ALA A 1 186 ? -19.109 -63.688 -27.469 1 96.69 186 ALA A CA 1
ATOM 1503 C C . ALA A 1 186 ? -17.672 -63.312 -27.781 1 96.69 186 ALA A C 1
ATOM 1505 O O . ALA A 1 186 ? -16.75 -64.062 -27.469 1 96.69 186 ALA A O 1
ATOM 1506 N N . LEU A 1 187 ? -17.578 -62.188 -28.406 1 95.94 187 LEU A N 1
ATOM 1507 C CA . LEU A 1 187 ? -16.234 -61.688 -28.719 1 95.94 187 LEU A CA 1
ATOM 1508 C C . LEU A 1 187 ? -15.453 -61.406 -27.438 1 95.94 187 LEU A C 1
ATOM 1510 O O . LEU A 1 187 ? -14.242 -61.656 -27.375 1 95.94 187 LEU A O 1
ATOM 1514 N N . VAL A 1 188 ? -16.062 -60.844 -26.391 1 96.94 188 VAL A N 1
ATOM 1515 C CA . VAL A 1 188 ? -15.43 -60.562 -25.094 1 96.94 188 VAL A CA 1
ATOM 1516 C C . VAL A 1 188 ? -14.875 -61.844 -24.5 1 96.94 188 VAL A C 1
ATOM 1518 O O . VAL A 1 188 ? -13.742 -61.875 -24.016 1 96.94 188 VAL A O 1
ATOM 1521 N N . GLU A 1 189 ? -15.641 -62.875 -24.562 1 95.38 189 GLU A N 1
ATOM 1522 C CA . GLU A 1 189 ? -15.211 -64.188 -24.016 1 95.38 189 GLU A CA 1
ATOM 1523 C C . GLU A 1 189 ? -14.047 -64.75 -24.812 1 95.38 189 GLU A C 1
ATOM 1525 O O . GLU A 1 189 ? -13.133 -65.312 -24.234 1 95.38 189 GLU A O 1
ATOM 1530 N N . ALA A 1 190 ? -14.102 -64.5 -26.094 1 94.44 190 ALA A N 1
ATOM 1531 C CA . ALA A 1 190 ? -13.008 -65 -26.953 1 94.44 190 ALA A CA 1
ATOM 1532 C C . ALA A 1 190 ? -11.711 -64.25 -26.625 1 94.44 190 ALA A C 1
ATOM 1534 O O . ALA A 1 190 ? -10.641 -64.875 -26.547 1 94.44 190 ALA A O 1
ATOM 1535 N N . TYR A 1 191 ? -11.875 -62.938 -26.484 1 92.88 191 TYR A N 1
ATOM 1536 C CA . TYR A 1 191 ? -10.703 -62.125 -26.219 1 92.88 191 TYR A CA 1
ATOM 1537 C C . TYR A 1 191 ? -10.172 -62.375 -24.812 1 92.88 191 TYR A C 1
ATOM 1539 O O . TYR A 1 191 ? -8.969 -62.25 -24.562 1 92.88 191 TYR A O 1
ATOM 1547 N N . ARG A 1 192 ? -11.023 -62.719 -23.844 1 92.5 192 ARG A N 1
ATOM 1548 C CA . ARG A 1 192 ? -10.656 -62.969 -22.469 1 92.5 192 ARG A CA 1
ATOM 1549 C C . ARG A 1 192 ? -9.648 -64.125 -22.375 1 92.5 192 ARG A C 1
ATOM 1551 O O . ARG A 1 192 ? -8.773 -64.125 -21.5 1 92.5 192 ARG A O 1
ATOM 1558 N N . GLN A 1 193 ? -9.648 -65.062 -23.328 1 89.94 193 GLN A N 1
ATOM 1559 C CA . GLN A 1 193 ? -8.859 -66.25 -23.266 1 89.94 193 GLN A CA 1
ATOM 1560 C C . GLN A 1 193 ? -7.516 -66.062 -23.969 1 89.94 193 GLN A C 1
ATOM 1562 O O . GLN A 1 193 ? -6.645 -66.938 -23.891 1 89.94 193 GLN A O 1
ATOM 1567 N N . LEU A 1 194 ? -7.363 -65 -24.656 1 87.06 194 LEU A N 1
ATOM 1568 C CA . LEU A 1 194 ? -6.125 -64.812 -25.391 1 87.06 194 LEU A CA 1
ATOM 1569 C C . LEU A 1 194 ? -4.973 -64.5 -24.438 1 87.06 194 LEU A C 1
ATOM 1571 O O . LEU A 1 194 ? -5.16 -63.844 -23.422 1 87.06 194 LEU A O 1
ATOM 1575 N N . GLU A 1 195 ? -3.736 -65.312 -24.859 1 73.69 195 GLU A N 1
ATOM 1576 C CA . GLU A 1 195 ? -2.521 -65.062 -24.094 1 73.69 195 GLU A CA 1
ATOM 1577 C C . GLU A 1 195 ? -1.655 -64 -24.734 1 73.69 195 GLU A C 1
ATOM 1579 O O . GLU A 1 195 ? -1.66 -63.844 -25.969 1 73.69 195 GLU A O 1
ATOM 1584 N N . GLY A 1 196 ? -0.796 -63.219 -24.078 1 61.56 196 GLY A N 1
ATOM 1585 C CA . GLY A 1 196 ? 0.236 -62.344 -24.594 1 61.56 196 GLY A CA 1
ATOM 1586 C C . GLY A 1 196 ? -0.262 -60.938 -24.859 1 61.56 196 GLY A C 1
ATOM 1587 O O . GLY A 1 196 ? -1.317 -60.75 -25.469 1 61.56 196 GLY A O 1
ATOM 1588 N N . CYS A 1 197 ? -0.096 -59.938 -23.969 1 61.69 197 CYS A N 1
ATOM 1589 C CA . CYS A 1 197 ? -0.94 -58.75 -24.062 1 61.69 197 CYS A CA 1
ATOM 1590 C C . CYS A 1 197 ? -0.096 -57.469 -24.219 1 61.69 197 CYS A C 1
ATOM 1592 O O . CYS A 1 197 ? 1.099 -57.5 -23.922 1 61.69 197 CYS A O 1
ATOM 1594 N N . ASN A 1 198 ? -0.5 -56.438 -25.094 1 61.88 198 ASN A N 1
ATOM 1595 C CA . ASN A 1 198 ? -0.356 -55 -25.344 1 61.88 198 ASN A CA 1
ATOM 1596 C C . ASN A 1 198 ? 0.919 -54.719 -26.125 1 61.88 198 ASN A C 1
ATOM 1598 O O . ASN A 1 198 ? 1.937 -54.344 -25.547 1 61.88 198 ASN A O 1
ATOM 1602 N N . ARG A 1 199 ? 0.776 -55.062 -27.453 1 73.69 199 ARG A N 1
ATOM 1603 C CA . ARG A 1 199 ? 1.896 -54.844 -28.375 1 73.69 199 ARG A CA 1
ATOM 1604 C C . ARG A 1 199 ? 1.95 -53.406 -28.875 1 73.69 199 ARG A C 1
ATOM 1606 O O . ARG A 1 199 ? 0.915 -52.75 -29 1 73.69 199 ARG A O 1
ATOM 1613 N N . ASP A 1 200 ? 3.047 -52.844 -29.031 1 80.19 200 ASP A N 1
ATOM 1614 C CA . ASP A 1 200 ? 3.346 -51.531 -29.594 1 80.19 200 ASP A CA 1
ATOM 1615 C C . ASP A 1 200 ? 2.646 -50.438 -28.797 1 80.19 200 ASP A C 1
ATOM 1617 O O . ASP A 1 200 ? 1.773 -49.75 -29.328 1 80.19 200 ASP A O 1
ATOM 1621 N N . PRO A 1 201 ? 3.045 -50.219 -27.594 1 88.19 201 PRO A N 1
ATOM 1622 C CA . PRO A 1 201 ? 2.416 -49.219 -26.734 1 88.19 201 PRO A CA 1
ATOM 1623 C C . PRO A 1 201 ? 2.789 -47.781 -27.125 1 88.19 201 PRO A C 1
ATOM 1625 O O . PRO A 1 201 ? 2.426 -46.844 -26.438 1 88.19 201 PRO A O 1
ATOM 1628 N N . ALA A 1 202 ? 3.438 -47.562 -28.297 1 89.62 202 ALA A N 1
ATOM 1629 C CA . ALA A 1 202 ? 4.031 -46.281 -28.656 1 89.62 202 ALA A CA 1
ATOM 1630 C C . ALA A 1 202 ? 2.963 -45.219 -28.766 1 89.62 202 ALA A C 1
ATOM 1632 O O . ALA A 1 202 ? 3.092 -44.125 -28.172 1 89.62 202 ALA A O 1
ATOM 1633 N N . PRO A 1 203 ? 1.857 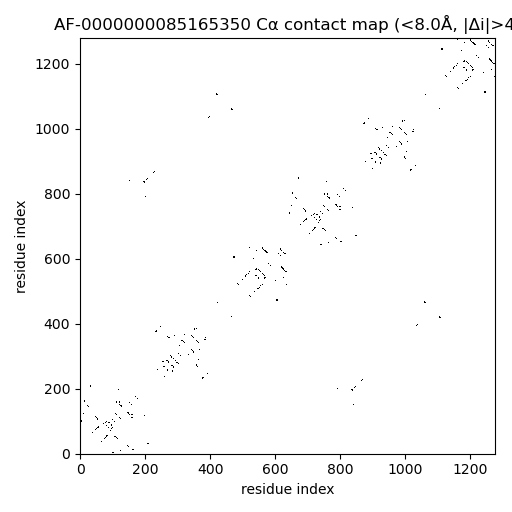-45.438 -29.516 1 91.38 203 PRO A N 1
ATOM 1634 C CA . PRO A 1 203 ? 0.854 -44.406 -29.625 1 91.38 203 PRO A CA 1
ATOM 1635 C C . PRO A 1 203 ? 0.269 -44 -28.266 1 91.38 203 PRO A C 1
ATOM 1637 O O . PRO A 1 203 ? 0.003 -42.812 -28.031 1 91.38 203 PRO A O 1
ATOM 1640 N N . PHE A 1 204 ? 0.058 -44.969 -27.391 1 93.56 204 PHE A N 1
ATOM 1641 C CA . PHE A 1 204 ? -0.459 -44.75 -26.047 1 93.56 204 PHE A CA 1
ATOM 1642 C C . PHE A 1 204 ? 0.509 -43.906 -25.234 1 93.56 204 PHE A C 1
ATOM 1644 O O . PHE A 1 204 ? 0.119 -42.875 -24.656 1 93.56 204 PHE A O 1
ATOM 1651 N N . VAL A 1 205 ? 1.726 -44.281 -25.188 1 94 205 VAL A N 1
ATOM 1652 C CA . VAL A 1 205 ? 2.738 -43.625 -24.359 1 94 205 VAL A CA 1
ATOM 1653 C C . VAL A 1 205 ? 3.053 -42.25 -24.922 1 94 205 VAL A C 1
ATOM 1655 O O . VAL A 1 205 ? 3.26 -41.281 -24.172 1 94 205 VAL A O 1
ATOM 1658 N N . ASP A 1 206 ? 3.1 -42.125 -26.234 1 93.94 206 ASP A N 1
ATOM 1659 C CA . ASP A 1 206 ? 3.352 -40.812 -26.859 1 93.94 206 ASP A CA 1
ATOM 1660 C C . ASP A 1 206 ? 2.342 -39.781 -26.375 1 93.94 206 ASP A C 1
ATOM 1662 O O . ASP A 1 206 ? 2.705 -38.625 -26.109 1 93.94 206 ASP A O 1
ATOM 1666 N N . ARG A 1 207 ? 1.112 -40.188 -26.375 1 94.75 207 ARG A N 1
ATOM 1667 C CA . ARG A 1 207 ? 0.068 -39.281 -25.938 1 94.75 207 ARG A CA 1
ATOM 1668 C C . ARG A 1 207 ? 0.26 -38.875 -24.469 1 94.75 207 ARG A C 1
ATOM 1670 O O . ARG A 1 207 ? 0.1 -37.719 -24.109 1 94.75 207 ARG A O 1
ATOM 1677 N N . LEU A 1 208 ? 0.589 -39.844 -23.625 1 95 208 LEU A N 1
ATOM 1678 C CA . LEU A 1 208 ? 0.827 -39.562 -22.219 1 95 208 LEU A CA 1
ATOM 1679 C C . LEU A 1 208 ? 1.992 -38.594 -22.047 1 95 208 LEU A C 1
ATOM 1681 O O . LEU A 1 208 ? 1.929 -37.688 -21.234 1 95 208 LEU A O 1
ATOM 1685 N N . VAL A 1 209 ? 3.053 -38.812 -22.797 1 94.12 209 VAL A N 1
ATOM 1686 C CA . VAL A 1 209 ? 4.223 -37.938 -22.719 1 94.12 209 VAL A CA 1
ATOM 1687 C C . VAL A 1 209 ? 3.846 -36.531 -23.141 1 94.12 209 VAL A C 1
ATOM 1689 O O . VAL A 1 209 ? 4.32 -35.531 -22.562 1 94.12 209 VAL A O 1
ATOM 1692 N N . THR A 1 210 ? 2.98 -36.406 -24.172 1 94.25 210 THR A N 1
ATOM 1693 C CA . THR A 1 210 ? 2.502 -35.125 -24.609 1 94.25 210 THR A CA 1
ATOM 1694 C C . THR A 1 210 ? 1.806 -34.375 -23.469 1 94.25 210 THR A C 1
ATOM 1696 O O . THR A 1 210 ? 2.02 -33.188 -23.266 1 94.25 210 THR A O 1
ATOM 1699 N N . TYR A 1 211 ? 0.976 -35.125 -22.75 1 94.31 211 TYR A N 1
ATOM 1700 C CA . TYR A 1 211 ? 0.274 -34.5 -21.625 1 94.31 211 TYR A CA 1
ATOM 1701 C C . TYR A 1 211 ? 1.244 -34.156 -20.5 1 94.31 211 TYR A C 1
ATOM 1703 O O . TYR A 1 211 ? 1.077 -33.156 -19.828 1 94.31 211 TYR A O 1
ATOM 1711 N N . LEU A 1 212 ? 2.209 -35.031 -20.281 1 93.44 212 LEU A N 1
ATOM 1712 C CA . LEU A 1 212 ? 3.229 -34.75 -19.281 1 93.44 212 LEU A CA 1
ATOM 1713 C C . LEU A 1 212 ? 3.984 -33.469 -19.609 1 93.44 212 LEU A C 1
ATOM 1715 O O . LEU A 1 212 ? 4.203 -32.625 -18.719 1 93.44 212 LEU A O 1
ATOM 1719 N N . GLN A 1 213 ? 4.32 -33.312 -20.859 1 92.81 213 GLN A N 1
ATOM 1720 C CA . GLN A 1 213 ? 5.027 -32.094 -21.312 1 92.81 213 GLN A CA 1
ATOM 1721 C C . GLN A 1 213 ? 4.16 -30.859 -21.156 1 92.81 213 GLN A C 1
ATOM 1723 O O . GLN A 1 213 ? 4.637 -29.828 -20.703 1 92.81 213 GLN A O 1
ATOM 1728 N N . ALA A 1 214 ? 2.943 -31 -21.562 1 91.12 214 ALA A N 1
ATOM 1729 C CA . ALA A 1 214 ? 2.021 -29.875 -21.438 1 91.12 214 ALA A CA 1
ATOM 1730 C C . ALA A 1 214 ? 1.841 -29.469 -19.969 1 91.12 214 ALA A C 1
ATOM 1732 O O . ALA A 1 214 ? 1.786 -28.281 -19.656 1 91.12 214 ALA A O 1
ATOM 1733 N N . GLY A 1 215 ? 1.679 -30.5 -19.125 1 88.94 215 GLY A N 1
ATOM 1734 C CA . GLY A 1 215 ? 1.551 -30.234 -17.703 1 88.94 215 GLY A CA 1
ATOM 1735 C C . GLY A 1 215 ? 2.762 -29.531 -17.109 1 88.94 215 GLY A C 1
ATOM 1736 O O . GLY A 1 215 ? 2.623 -28.609 -16.297 1 88.94 215 GLY A O 1
ATOM 1737 N N . GLN A 1 216 ? 3.924 -29.969 -17.516 1 88.75 216 GLN A N 1
ATOM 1738 C CA . GLN A 1 216 ? 5.156 -29.359 -17.031 1 88.75 216 GLN A CA 1
ATOM 1739 C C . GLN A 1 216 ? 5.27 -27.906 -17.5 1 88.75 216 GLN A C 1
ATOM 1741 O O . GLN A 1 216 ? 5.707 -27.031 -16.734 1 88.75 216 GLN A O 1
ATOM 1746 N N . TYR A 1 217 ? 4.898 -27.672 -18.734 1 88.62 217 TYR A N 1
ATOM 1747 C CA . TYR A 1 217 ? 4.906 -26.312 -19.25 1 88.62 217 TYR A CA 1
ATOM 1748 C C . TYR A 1 217 ? 4.023 -25.391 -18.406 1 88.62 217 TYR A C 1
ATOM 1750 O O . TYR A 1 217 ? 4.445 -24.312 -18 1 88.62 217 TYR A O 1
ATOM 1758 N N . LYS A 1 218 ? 2.84 -25.859 -18.141 1 88.12 218 LYS A N 1
ATOM 1759 C CA . LYS A 1 218 ? 1.889 -25.078 -17.359 1 88.12 218 LYS A CA 1
ATOM 1760 C C . LYS A 1 218 ? 2.391 -24.859 -15.938 1 88.12 218 LYS A C 1
ATOM 1762 O O . LYS A 1 218 ? 2.189 -23.797 -15.359 1 88.12 218 LYS A O 1
ATOM 1767 N N . GLN A 1 219 ? 2.979 -25.859 -15.422 1 87.06 219 GLN A N 1
ATOM 1768 C CA . GLN A 1 219 ? 3.518 -25.766 -14.07 1 87.06 219 GLN A CA 1
ATOM 1769 C C . GLN A 1 219 ? 4.621 -24.719 -13.984 1 87.06 219 GLN A C 1
ATOM 1771 O O . GLN A 1 219 ? 4.637 -23.906 -13.062 1 87.06 219 GLN A O 1
ATOM 1776 N N . ILE A 1 220 ? 5.551 -24.75 -14.883 1 84.56 220 ILE A N 1
ATOM 1777 C CA . ILE A 1 220 ? 6.656 -23.797 -14.898 1 84.56 220 ILE A CA 1
ATOM 1778 C C . ILE A 1 220 ? 6.121 -22.375 -15.07 1 84.56 220 ILE A C 1
ATOM 1780 O O . ILE A 1 220 ? 6.578 -21.453 -14.398 1 84.56 220 ILE A O 1
ATOM 1784 N N . LYS A 1 221 ? 5.16 -22.234 -15.938 1 84.69 221 LYS A N 1
ATOM 1785 C CA . LYS A 1 221 ? 4.547 -20.922 -16.141 1 84.69 221 LYS A CA 1
ATOM 1786 C C . LYS A 1 221 ? 3.893 -20.422 -14.867 1 84.69 221 LYS A C 1
ATOM 1788 O O . LYS A 1 221 ? 4.027 -19.234 -14.523 1 84.69 221 LYS A O 1
ATOM 1793 N N . ALA A 1 222 ? 3.207 -21.312 -14.156 1 85.12 222 ALA A N 1
ATOM 1794 C CA . ALA A 1 222 ? 2.551 -20.922 -12.906 1 85.12 222 ALA A CA 1
ATOM 1795 C C . ALA A 1 222 ? 3.572 -20.516 -11.852 1 85.12 222 ALA A C 1
ATOM 1797 O O . ALA A 1 222 ? 3.387 -19.516 -11.156 1 85.12 222 ALA A O 1
ATOM 1798 N N . TYR A 1 223 ? 4.609 -21.25 -11.727 1 81.19 223 TYR A N 1
ATOM 1799 C CA . TYR A 1 223 ? 5.645 -20.938 -10.75 1 81.19 223 TYR A CA 1
ATOM 1800 C C . TYR A 1 223 ? 6.309 -19.609 -11.062 1 81.19 223 TYR A C 1
ATOM 1802 O O . TYR A 1 223 ? 6.617 -18.828 -10.156 1 81.19 223 TYR A O 1
ATOM 1810 N N . ARG A 1 224 ? 6.527 -19.422 -12.328 1 78.81 224 ARG A N 1
ATOM 1811 C CA . ARG A 1 224 ? 7.086 -18.141 -12.734 1 78.81 224 ARG A CA 1
ATOM 1812 C C . ARG A 1 224 ? 6.156 -16.984 -12.344 1 78.81 224 ARG A C 1
ATOM 1814 O O . ARG A 1 224 ? 6.613 -15.961 -11.852 1 78.81 224 ARG A O 1
ATOM 1821 N N . GLN A 1 225 ? 4.914 -17.188 -12.555 1 80.38 225 GLN A N 1
ATOM 1822 C CA . GLN A 1 225 ? 3.936 -16.172 -12.211 1 80.38 225 GLN A CA 1
ATOM 1823 C C . GLN A 1 225 ? 3.928 -15.891 -10.711 1 80.38 225 GLN A C 1
ATOM 1825 O O . GLN A 1 225 ? 3.842 -14.734 -10.289 1 80.38 225 GLN A O 1
ATOM 1830 N N . ILE A 1 226 ? 4.004 -16.906 -9.93 1 80.62 226 ILE A N 1
ATOM 1831 C CA . ILE A 1 226 ? 4.035 -16.766 -8.477 1 80.62 226 ILE A CA 1
ATOM 1832 C C . ILE A 1 226 ? 5.273 -15.977 -8.062 1 80.62 226 ILE A C 1
ATOM 1834 O O . ILE A 1 226 ? 5.184 -15.047 -7.25 1 80.62 226 ILE A O 1
ATOM 1838 N N . ALA A 1 227 ? 6.387 -16.328 -8.641 1 74.81 227 ALA A N 1
ATOM 1839 C CA . ALA A 1 227 ? 7.641 -15.672 -8.297 1 74.81 227 ALA A CA 1
ATOM 1840 C C . ALA A 1 227 ? 7.598 -14.188 -8.648 1 74.81 227 ALA A C 1
ATOM 1842 O O . ALA A 1 227 ? 8.039 -13.344 -7.867 1 74.81 227 ALA A O 1
ATOM 1843 N N . ILE A 1 228 ? 7.062 -13.914 -9.773 1 72.88 228 ILE A N 1
ATOM 1844 C CA . ILE A 1 228 ? 6.953 -12.539 -10.242 1 72.88 228 ILE A CA 1
ATOM 1845 C C . ILE A 1 228 ? 6.039 -11.75 -9.305 1 72.88 228 ILE A C 1
ATOM 1847 O O . ILE A 1 228 ? 6.367 -10.633 -8.898 1 72.88 228 ILE A O 1
ATOM 1851 N N . GLN A 1 229 ? 4.938 -12.336 -8.945 1 75 229 GLN A N 1
ATOM 1852 C CA . GLN A 1 229 ? 3.969 -11.664 -8.086 1 75 229 GLN A CA 1
ATOM 1853 C C . GLN A 1 229 ? 4.547 -11.414 -6.695 1 75 229 GLN A C 1
ATOM 1855 O O . GLN A 1 229 ? 4.32 -10.352 -6.109 1 75 229 GLN A O 1
ATOM 1860 N N . GLU A 1 230 ? 5.203 -12.336 -6.199 1 72.75 230 GLU A N 1
ATOM 1861 C CA . GLU A 1 230 ? 5.832 -12.188 -4.891 1 72.75 230 GLU A CA 1
ATOM 1862 C C . GLU A 1 230 ? 6.879 -11.086 -4.906 1 72.75 230 GLU A C 1
ATOM 1864 O O . GLU A 1 230 ? 6.965 -10.289 -3.963 1 72.75 230 GLU A O 1
ATOM 1869 N N . ARG A 1 231 ? 7.602 -11.109 -5.922 1 69.75 231 ARG A N 1
ATOM 1870 C CA . ARG A 1 231 ? 8.617 -10.07 -6.047 1 69.75 231 ARG A CA 1
ATOM 1871 C C . ARG A 1 231 ? 7.984 -8.688 -6.164 1 69.75 231 ARG A C 1
ATOM 1873 O O . ARG A 1 231 ? 8.43 -7.738 -5.52 1 69.75 231 ARG A O 1
ATOM 1880 N N . LYS A 1 232 ? 6.945 -8.594 -6.938 1 70.88 232 LYS A N 1
ATOM 1881 C CA . LYS A 1 232 ? 6.219 -7.336 -7.109 1 70.88 232 LYS A CA 1
ATOM 1882 C C . LYS A 1 232 ? 5.68 -6.832 -5.773 1 70.88 232 LYS A C 1
ATOM 1884 O O . LYS A 1 232 ? 5.84 -5.656 -5.441 1 70.88 232 LYS A O 1
ATOM 1889 N N . GLU A 1 233 ? 5.074 -7.648 -5.047 1 70.31 233 GLU A N 1
ATOM 1890 C CA . GLU A 1 233 ? 4.488 -7.281 -3.76 1 70.31 233 GLU A CA 1
ATOM 1891 C C . GLU A 1 233 ? 5.559 -6.816 -2.775 1 70.31 233 GLU A C 1
ATOM 1893 O O . GLU A 1 233 ? 5.371 -5.824 -2.07 1 70.31 233 GLU A O 1
ATOM 1898 N N . ARG A 1 234 ? 6.566 -7.5 -2.834 1 69 234 ARG A N 1
ATOM 1899 C CA . ARG A 1 234 ? 7.66 -7.156 -1.933 1 69 234 ARG A CA 1
ATOM 1900 C C . ARG A 1 234 ? 8.242 -5.785 -2.271 1 69 234 ARG A C 1
ATOM 1902 O O . ARG A 1 234 ? 8.477 -4.973 -1.378 1 69 234 ARG A O 1
ATOM 1909 N N . LEU A 1 235 ? 8.391 -5.574 -3.512 1 70.06 235 LEU A N 1
ATOM 1910 C CA . LEU A 1 235 ? 8.961 -4.305 -3.951 1 70.06 235 LEU A CA 1
ATOM 1911 C C . LEU A 1 235 ? 8 -3.156 -3.689 1 70.06 235 LEU A C 1
ATOM 1913 O O . LEU A 1 235 ? 8.406 -2.1 -3.195 1 70.06 235 LEU A O 1
ATOM 1917 N N . THR A 1 236 ? 6.754 -3.346 -3.955 1 72.19 236 THR A N 1
ATOM 1918 C CA . THR A 1 236 ? 5.742 -2.318 -3.721 1 72.19 236 THR A CA 1
ATOM 1919 C C . THR A 1 236 ? 5.68 -1.952 -2.24 1 72.19 236 THR A C 1
ATOM 1921 O O . THR A 1 236 ? 5.672 -0.771 -1.889 1 72.19 236 THR A O 1
ATOM 1924 N N . ASN A 1 237 ? 5.68 -2.906 -1.39 1 67.25 237 ASN A N 1
ATOM 1925 C CA . ASN A 1 237 ? 5.609 -2.678 0.05 1 67.25 237 ASN A CA 1
ATOM 1926 C C . ASN A 1 237 ? 6.848 -1.95 0.562 1 67.25 237 ASN A C 1
ATOM 1928 O O . ASN A 1 237 ? 6.738 -1.028 1.373 1 67.25 237 ASN A O 1
ATOM 1932 N N . ALA A 1 238 ? 7.91 -2.354 0.046 1 65.88 238 ALA A N 1
ATOM 1933 C CA . ALA A 1 238 ? 9.164 -1.749 0.487 1 65.88 238 ALA A CA 1
ATOM 1934 C C . ALA A 1 238 ? 9.234 -0.28 0.079 1 65.88 238 ALA A C 1
ATOM 1936 O O . ALA A 1 238 ? 9.586 0.58 0.892 1 65.88 238 ALA A O 1
ATOM 1937 N N . ILE A 1 239 ? 8.828 0.024 -1.076 1 69.12 239 ILE A N 1
ATOM 1938 C CA . ILE A 1 239 ? 8.914 1.381 -1.605 1 69.12 239 ILE A CA 1
ATOM 1939 C C . ILE A 1 239 ? 7.863 2.264 -0.937 1 69.12 239 ILE A C 1
ATOM 1941 O O . ILE A 1 239 ? 8.156 3.396 -0.544 1 69.12 239 ILE A O 1
ATOM 1945 N N . THR A 1 240 ? 6.723 1.711 -0.758 1 69.31 240 THR A N 1
ATOM 1946 C CA . THR A 1 240 ? 5.645 2.467 -0.132 1 69.31 240 THR A CA 1
ATOM 1947 C C . THR A 1 240 ? 5.992 2.812 1.312 1 69.31 240 THR A C 1
ATOM 1949 O O . THR A 1 240 ? 5.75 3.934 1.765 1 69.31 240 THR A O 1
ATOM 1952 N N . THR A 1 241 ? 6.531 1.899 1.997 1 63.97 241 THR A N 1
ATOM 1953 C CA . THR A 1 241 ? 6.957 2.137 3.371 1 63.97 241 THR A CA 1
ATOM 1954 C C . THR A 1 241 ? 8.023 3.23 3.426 1 63.97 241 THR A C 1
ATOM 1956 O O . THR A 1 241 ? 7.984 4.094 4.305 1 63.97 241 THR A O 1
ATOM 1959 N N . ALA A 1 242 ? 8.883 3.271 2.498 1 65.69 242 ALA A N 1
ATOM 1960 C CA . ALA A 1 242 ? 9.961 4.262 2.443 1 65.69 242 ALA A CA 1
ATOM 1961 C C . ALA A 1 242 ? 9.406 5.656 2.17 1 65.69 242 ALA A C 1
ATOM 1963 O O . ALA A 1 242 ? 9.891 6.645 2.729 1 65.69 242 ALA A O 1
ATOM 1964 N N . ILE A 1 243 ? 8.406 5.758 1.396 1 69.12 243 ILE A N 1
ATOM 1965 C CA . ILE A 1 243 ? 7.801 7.016 0.968 1 69.12 243 ILE A CA 1
ATOM 1966 C C . ILE A 1 243 ? 6.926 7.574 2.086 1 69.12 243 ILE A C 1
ATOM 1968 O O . ILE A 1 243 ? 6.91 8.781 2.326 1 69.12 243 ILE A O 1
ATOM 1972 N N . ARG A 1 244 ? 6.395 6.711 2.879 1 63.44 244 ARG A N 1
ATOM 1973 C CA . ARG A 1 244 ? 5.387 7.145 3.842 1 63.44 244 ARG A CA 1
ATOM 1974 C C . ARG A 1 244 ? 6.031 7.535 5.168 1 63.44 244 ARG A C 1
ATOM 1976 O O . ARG A 1 244 ? 5.371 8.109 6.039 1 63.44 244 ARG A O 1
ATOM 1983 N N . ASN A 1 245 ? 7.293 7.367 5.195 1 63.94 245 ASN A N 1
ATOM 1984 C CA . ASN A 1 245 ? 8.023 7.707 6.41 1 63.94 245 ASN A CA 1
ATOM 1985 C C . ASN A 1 245 ? 8.328 9.203 6.48 1 63.94 245 ASN A C 1
ATOM 1987 O O . ASN A 1 245 ? 8.789 9.695 7.512 1 63.94 245 ASN A O 1
ATOM 1991 N N . SER A 1 246 ? 8.031 9.875 5.402 1 66.44 246 SER A N 1
ATOM 1992 C CA . SER A 1 246 ? 8.336 11.297 5.375 1 66.44 246 SER A CA 1
ATOM 1993 C C . SER A 1 246 ? 7.121 12.117 4.938 1 66.44 246 SER A C 1
ATOM 1995 O O . SER A 1 246 ? 6.27 11.617 4.199 1 66.44 246 SER A O 1
ATOM 1997 N N . LEU A 1 247 ? 7.074 13.266 5.559 1 72.06 247 LEU A N 1
ATOM 1998 C CA . LEU A 1 247 ? 6.059 14.211 5.117 1 72.06 247 LEU A CA 1
ATOM 1999 C C . LEU A 1 247 ? 6.684 15.336 4.297 1 72.06 247 LEU A C 1
ATOM 2001 O O . LEU A 1 247 ? 6.047 16.375 4.062 1 72.06 247 LEU A O 1
ATOM 2005 N N . ASN A 1 248 ? 7.914 15.141 3.949 1 80.44 248 ASN A N 1
ATOM 2006 C CA . ASN A 1 248 ? 8.617 16.062 3.066 1 80.44 248 ASN A CA 1
ATOM 2007 C C . ASN A 1 248 ? 8.594 15.594 1.618 1 80.44 248 ASN A C 1
ATOM 2009 O O . ASN A 1 248 ? 9.148 14.539 1.296 1 80.44 248 ASN A O 1
ATOM 2013 N N . PRO A 1 249 ? 8.023 16.375 0.792 1 84.5 249 PRO A N 1
ATOM 2014 C CA . PRO A 1 249 ? 7.883 15.945 -0.603 1 84.5 249 PRO A CA 1
ATOM 2015 C C . PRO A 1 249 ? 9.227 15.633 -1.265 1 84.5 249 PRO A C 1
ATOM 2017 O O . PRO A 1 249 ? 9.32 14.68 -2.041 1 84.5 249 PRO A O 1
ATOM 2020 N N . THR A 1 250 ? 10.234 16.438 -0.938 1 88.25 250 THR A N 1
ATOM 2021 C CA . THR A 1 250 ? 11.555 16.25 -1.534 1 88.25 250 THR A CA 1
ATOM 2022 C C . THR A 1 250 ? 12.141 14.898 -1.111 1 88.25 250 THR A C 1
ATOM 2024 O O . THR A 1 250 ? 12.695 14.172 -1.938 1 88.25 250 THR A O 1
ATOM 2027 N N . GLU A 1 251 ? 11.945 14.656 0.08 1 85.75 251 GLU A N 1
ATOM 2028 C CA . GLU A 1 251 ? 12.453 13.383 0.587 1 85.75 251 GLU A CA 1
ATOM 2029 C C . GLU A 1 251 ? 11.68 12.211 -0.001 1 85.75 251 GLU A C 1
ATOM 2031 O O . GLU A 1 251 ? 12.266 11.172 -0.334 1 85.75 251 GLU A O 1
ATOM 2036 N N . ILE A 1 252 ? 10.398 12.359 -0.095 1 83.94 252 ILE A N 1
ATOM 2037 C CA . ILE A 1 252 ? 9.516 11.344 -0.658 1 83.94 252 ILE A CA 1
ATOM 2038 C C . ILE A 1 252 ? 9.953 11.008 -2.08 1 83.94 252 ILE A C 1
ATOM 2040 O O . ILE A 1 252 ? 10.156 9.836 -2.414 1 83.94 252 ILE A O 1
ATOM 2044 N N . LEU A 1 253 ? 10.195 11.969 -2.879 1 90.69 253 LEU A N 1
ATOM 2045 C CA . LEU A 1 253 ? 10.508 11.781 -4.293 1 90.69 253 LEU A CA 1
ATOM 2046 C C . LEU A 1 253 ? 11.922 11.242 -4.469 1 90.69 253 LEU A C 1
ATOM 2048 O O . LEU A 1 253 ? 12.164 10.391 -5.332 1 90.69 253 LEU A O 1
ATOM 2052 N N . THR A 1 254 ? 12.828 11.711 -3.627 1 90.69 254 THR A N 1
ATOM 2053 C CA . THR A 1 254 ? 14.203 11.234 -3.688 1 90.69 254 THR A CA 1
ATOM 2054 C C . THR A 1 254 ? 14.273 9.742 -3.371 1 90.69 254 THR A C 1
ATOM 2056 O O . THR A 1 254 ? 14.953 8.984 -4.066 1 90.69 254 THR A O 1
ATOM 2059 N N . ARG A 1 255 ? 13.562 9.414 -2.451 1 86.88 255 ARG A N 1
ATOM 2060 C CA . ARG A 1 255 ? 13.531 8 -2.074 1 86.88 255 ARG A CA 1
ATOM 2061 C C . ARG A 1 255 ? 12.828 7.164 -3.133 1 86.88 255 ARG A C 1
ATOM 2063 O O . ARG A 1 255 ? 13.242 6.039 -3.42 1 86.88 255 ARG A O 1
ATOM 2070 N N . ALA A 1 256 ? 11.766 7.633 -3.639 1 89.62 256 ALA A N 1
ATOM 2071 C CA . ALA A 1 256 ? 10.977 6.918 -4.641 1 89.62 256 ALA A CA 1
ATOM 2072 C C . ALA A 1 256 ? 11.812 6.625 -5.883 1 89.62 256 ALA A C 1
ATOM 2074 O O . ALA A 1 256 ? 11.805 5.5 -6.395 1 89.62 256 ALA A O 1
ATOM 2075 N N . VAL A 1 257 ? 12.578 7.609 -6.348 1 93.62 257 VAL A N 1
ATOM 2076 C CA . VAL A 1 257 ? 13.359 7.434 -7.566 1 93.62 257 VAL A CA 1
ATOM 2077 C C . VAL A 1 257 ? 14.477 6.418 -7.324 1 93.62 257 VAL A C 1
ATOM 2079 O O . VAL A 1 257 ? 14.797 5.617 -8.203 1 93.62 257 VAL A O 1
ATOM 2082 N N . ALA A 1 258 ? 15.016 6.527 -6.184 1 91.12 258 ALA A N 1
ATOM 2083 C CA . ALA A 1 258 ? 16.125 5.625 -5.863 1 91.12 258 ALA A CA 1
ATOM 2084 C C . ALA A 1 258 ? 15.641 4.18 -5.781 1 91.12 258 ALA A C 1
ATOM 2086 O O . ALA A 1 258 ? 16.25 3.287 -6.387 1 91.12 258 ALA A O 1
ATOM 2087 N N . GLU A 1 259 ? 14.594 3.979 -5.121 1 87.56 259 GLU A N 1
ATOM 2088 C CA . GLU A 1 259 ? 14.078 2.633 -4.906 1 87.56 259 GLU A CA 1
ATOM 2089 C C . GLU A 1 259 ? 13.523 2.039 -6.199 1 87.56 259 GLU A C 1
ATOM 2091 O O . GLU A 1 259 ? 13.734 0.859 -6.488 1 87.56 259 GLU A O 1
ATOM 2096 N N . LEU A 1 260 ? 12.82 2.76 -6.934 1 89.62 260 LEU A N 1
ATOM 2097 C CA . LEU A 1 260 ? 12.234 2.295 -8.188 1 89.62 260 LEU A CA 1
ATOM 2098 C C . LEU A 1 260 ? 13.32 2.002 -9.219 1 89.62 260 LEU A C 1
ATOM 2100 O O . LEU A 1 260 ? 13.258 0.995 -9.93 1 89.62 260 LEU A O 1
ATOM 2104 N N . GLY A 1 261 ? 14.273 2.91 -9.305 1 91.69 261 GLY A N 1
ATOM 2105 C CA . GLY A 1 261 ? 15.375 2.715 -10.234 1 91.69 261 GLY A CA 1
ATOM 2106 C C . GLY A 1 261 ? 16.156 1.438 -9.969 1 91.69 261 GLY A C 1
ATOM 2107 O O . GLY A 1 261 ? 16.453 0.689 -10.906 1 91.69 261 GLY A O 1
ATOM 2108 N N . GLU A 1 262 ? 16.391 1.229 -8.734 1 87.56 262 GLU A N 1
ATOM 2109 C CA . GLU A 1 262 ? 17.141 0.044 -8.344 1 87.56 262 GLU A CA 1
ATOM 2110 C C . GLU A 1 262 ? 16.328 -1.227 -8.547 1 87.56 262 GLU A C 1
ATOM 2112 O O . GLU A 1 262 ? 16.844 -2.234 -9.031 1 87.56 262 GLU A O 1
ATOM 2117 N N . ALA A 1 263 ? 15.094 -1.148 -8.203 1 82.88 263 ALA A N 1
ATOM 2118 C CA . ALA A 1 263 ? 14.227 -2.324 -8.258 1 82.88 263 ALA A CA 1
ATOM 2119 C C . ALA A 1 263 ? 14 -2.771 -9.695 1 82.88 263 ALA A C 1
ATOM 2121 O O . ALA A 1 263 ? 13.945 -3.971 -9.984 1 82.88 263 ALA A O 1
ATOM 2122 N N . LEU A 1 264 ? 13.891 -1.891 -10.602 1 87.5 264 LEU A N 1
ATOM 2123 C CA . LEU A 1 264 ? 13.555 -2.223 -11.984 1 87.5 264 LEU A CA 1
ATOM 2124 C C . LEU A 1 264 ? 14.797 -2.213 -12.867 1 87.5 264 LEU A C 1
ATOM 2126 O O . LEU A 1 264 ? 14.703 -2.365 -14.086 1 87.5 264 LEU A O 1
ATOM 2130 N N . LYS A 1 265 ? 15.906 -2.004 -12.203 1 85.56 265 LYS A N 1
ATOM 2131 C CA . LYS A 1 265 ? 17.203 -1.99 -12.891 1 85.56 265 LYS A CA 1
ATOM 2132 C C . LYS A 1 265 ? 17.172 -1.041 -14.086 1 85.56 265 LYS A C 1
ATOM 2134 O O . LYS A 1 265 ? 17.562 -1.417 -15.195 1 85.56 265 LYS A O 1
ATOM 2139 N N . GLY A 1 266 ? 16.578 0.013 -13.906 1 90.06 266 GLY A N 1
ATOM 2140 C CA . GLY A 1 266 ? 16.625 1.062 -14.914 1 90.06 266 GLY A CA 1
ATOM 2141 C C . GLY A 1 266 ? 17.938 1.836 -14.906 1 90.06 266 GLY A C 1
ATOM 2142 O O . GLY A 1 266 ? 18.609 1.922 -13.883 1 90.06 266 GLY A O 1
ATOM 2143 N N . ASP A 1 267 ? 18.297 2.354 -16.094 1 94.81 267 ASP A N 1
ATOM 2144 C CA . ASP A 1 267 ? 19.516 3.168 -16.172 1 94.81 267 ASP A CA 1
ATOM 2145 C C . ASP A 1 267 ? 19.266 4.559 -15.586 1 94.81 267 ASP A C 1
ATOM 2147 O O . ASP A 1 267 ? 20.203 5.188 -15.078 1 94.81 267 ASP A O 1
ATOM 2151 N N . ARG A 1 268 ? 18.047 5.02 -15.68 1 95.81 268 ARG A N 1
ATOM 2152 C CA . ARG A 1 268 ? 17.641 6.312 -15.133 1 95.81 268 ARG A CA 1
ATOM 2153 C C . ARG A 1 268 ? 16.188 6.297 -14.688 1 95.81 268 ARG A C 1
ATOM 2155 O O . ARG A 1 268 ? 15.336 5.711 -15.359 1 95.81 268 ARG A O 1
ATOM 2162 N N . CYS A 1 269 ? 15.914 6.867 -13.539 1 96.5 269 CYS A N 1
ATOM 2163 C CA . CYS A 1 269 ? 14.555 7.055 -13.047 1 96.5 269 CYS A CA 1
ATOM 2164 C C . CYS A 1 269 ? 14.312 8.508 -12.664 1 96.5 269 CYS A C 1
ATOM 2166 O O . CYS A 1 269 ? 15.125 9.117 -11.969 1 96.5 269 CYS A O 1
ATOM 2168 N N . LEU A 1 270 ? 13.219 9.07 -13.211 1 95.88 270 LEU A N 1
ATOM 2169 C CA . LEU A 1 270 ? 12.844 10.453 -12.922 1 95.88 270 LEU A CA 1
ATOM 2170 C C . LEU A 1 270 ? 11.453 10.523 -12.305 1 95.88 270 LEU A C 1
ATOM 2172 O O . LEU A 1 270 ? 10.555 9.781 -12.695 1 95.88 270 LEU A O 1
ATOM 2176 N N . ILE A 1 271 ? 11.398 11.305 -11.32 1 95.12 271 ILE A N 1
ATOM 2177 C CA . ILE A 1 271 ? 10.094 11.75 -10.852 1 95.12 271 ILE A CA 1
ATOM 2178 C C . ILE A 1 271 ? 10.07 13.266 -10.742 1 95.12 271 ILE A C 1
ATOM 2180 O O . ILE A 1 271 ? 10.883 13.852 -10.016 1 95.12 271 ILE A O 1
ATOM 2184 N N . TYR A 1 272 ? 9.227 13.875 -11.445 1 95 272 TYR A N 1
ATOM 2185 C CA . TYR A 1 272 ? 9.156 15.328 -11.391 1 95 272 TYR A CA 1
ATOM 2186 C C . TYR A 1 272 ? 7.719 15.797 -11.242 1 95 272 TYR A C 1
ATOM 2188 O O . TYR A 1 272 ? 6.797 15.188 -11.789 1 95 272 TYR A O 1
ATOM 2196 N N . ARG A 1 273 ? 7.66 16.766 -10.492 1 93.12 273 ARG A N 1
ATOM 2197 C CA . ARG A 1 273 ? 6.344 17.359 -10.289 1 93.12 273 ARG A CA 1
ATOM 2198 C C . ARG A 1 273 ? 5.949 18.234 -11.469 1 93.12 273 ARG A C 1
ATOM 2200 O O . ARG A 1 273 ? 6.789 18.938 -12.031 1 93.12 273 ARG A O 1
ATOM 2207 N N . CYS A 1 274 ? 4.676 18.125 -11.836 1 92.06 274 CYS A N 1
ATOM 2208 C CA . CYS A 1 274 ? 4.211 18.969 -12.93 1 92.06 274 CYS A CA 1
ATOM 2209 C C . CYS A 1 274 ? 2.695 19.109 -12.898 1 92.06 274 CYS A C 1
ATOM 2211 O O . CYS A 1 274 ? 1.996 18.25 -12.352 1 92.06 274 CYS A O 1
ATOM 2213 N N . ARG A 1 275 ? 2.293 20.219 -13.477 1 88.5 275 ARG A N 1
ATOM 2214 C CA . ARG A 1 275 ? 0.875 20.453 -13.719 1 88.5 275 ARG A CA 1
ATOM 2215 C C . ARG A 1 275 ? 0.537 20.297 -15.195 1 88.5 275 ARG A C 1
ATOM 2217 O O . ARG A 1 275 ? 1.432 20.266 -16.047 1 88.5 275 ARG A O 1
ATOM 2224 N N . SER A 1 276 ? -0.705 20.125 -15.383 1 84.62 276 SER A N 1
ATOM 2225 C CA . SER A 1 276 ? -1.151 19.922 -16.766 1 84.62 276 SER A CA 1
ATOM 2226 C C . SER A 1 276 ? -0.804 21.109 -17.641 1 84.62 276 SER A C 1
ATOM 2228 O O . SER A 1 276 ? -0.635 20.953 -18.859 1 84.62 276 SER A O 1
ATOM 2230 N N . THR A 1 277 ? -0.546 22.266 -17 1 86 277 THR A N 1
ATOM 2231 C CA . THR A 1 277 ? -0.325 23.5 -17.75 1 86 277 THR A CA 1
ATOM 2232 C C . THR A 1 277 ? 1.167 23.75 -17.922 1 86 277 THR A C 1
ATOM 2234 O O . THR A 1 277 ? 1.56 24.625 -18.719 1 86 277 THR A O 1
ATOM 2237 N N . ASP A 1 278 ? 1.909 22.984 -17.344 1 91.25 278 ASP A N 1
ATOM 2238 C CA . ASP A 1 278 ? 3.346 23.234 -17.391 1 91.25 278 ASP A CA 1
ATOM 2239 C C . ASP A 1 278 ? 3.939 22.812 -18.734 1 91.25 278 ASP A C 1
ATOM 2241 O O . ASP A 1 278 ? 3.531 21.797 -19.297 1 91.25 278 ASP A O 1
ATOM 2245 N N . THR A 1 279 ? 4.762 23.609 -19.312 1 90.94 279 THR A N 1
ATOM 2246 C CA . THR A 1 279 ? 5.426 23.281 -20.562 1 90.94 279 THR A CA 1
ATOM 2247 C C . THR A 1 279 ? 6.758 22.578 -20.312 1 90.94 279 THR A C 1
ATOM 2249 O O . THR A 1 279 ? 7.059 21.562 -20.922 1 90.94 279 THR A O 1
ATOM 2252 N N . ARG A 1 280 ? 7.531 23.219 -19.406 1 93.5 280 ARG A N 1
ATOM 2253 C CA . ARG A 1 280 ? 8.812 22.656 -18.969 1 93.5 280 ARG A CA 1
ATOM 2254 C C . ARG A 1 280 ? 8.93 22.688 -17.453 1 93.5 280 ARG A C 1
ATOM 2256 O O . ARG A 1 280 ? 8.43 23.594 -16.797 1 93.5 280 ARG A O 1
ATOM 2263 N N . VAL A 1 281 ? 9.562 21.578 -16.969 1 94 281 VAL A N 1
ATOM 2264 C CA . VAL A 1 281 ? 9.734 21.5 -15.523 1 94 281 VAL A CA 1
ATOM 2265 C C . VAL A 1 281 ? 11.164 21.062 -15.188 1 94 281 VAL A C 1
ATOM 2267 O O . VAL A 1 281 ? 11.797 20.344 -15.969 1 94 281 VAL A O 1
ATOM 2270 N N . PRO A 1 282 ? 11.625 21.562 -14.094 1 93.81 282 PRO A N 1
ATOM 2271 C CA . PRO A 1 282 ? 12.961 21.125 -13.68 1 93.81 282 PRO A CA 1
ATOM 2272 C C . PRO A 1 282 ? 12.969 19.719 -13.109 1 93.81 282 PRO A C 1
ATOM 2274 O O . PRO A 1 282 ? 12.047 19.328 -12.391 1 93.81 282 PRO A O 1
ATOM 2277 N N . ILE A 1 283 ? 14.016 18.953 -13.461 1 94.5 283 ILE A N 1
ATOM 2278 C CA . ILE A 1 283 ? 14.211 17.641 -12.875 1 94.5 283 ILE A CA 1
ATOM 2279 C C . ILE A 1 283 ? 15.008 17.766 -11.578 1 94.5 283 ILE A C 1
ATOM 2281 O O . ILE A 1 283 ? 16.219 17.984 -11.609 1 94.5 283 ILE A O 1
ATOM 2285 N N . GLU A 1 284 ? 14.359 17.531 -10.523 1 92.31 284 GLU A N 1
ATOM 2286 C CA . GLU A 1 284 ? 15.016 17.719 -9.234 1 92.31 284 GLU A CA 1
ATOM 2287 C C . GLU A 1 284 ? 15.406 16.375 -8.625 1 92.31 284 GLU A C 1
ATOM 2289 O O . GLU A 1 284 ? 16.312 16.297 -7.797 1 92.31 284 GLU A O 1
ATOM 2294 N N . HIS A 1 285 ? 14.711 15.352 -9.008 1 93.88 285 HIS A N 1
ATOM 2295 C CA . HIS A 1 285 ? 14.938 14.031 -8.43 1 93.88 285 HIS A CA 1
ATOM 2296 C C . HIS A 1 285 ? 15.25 13 -9.516 1 93.88 285 HIS A C 1
ATOM 2298 O O . HIS A 1 285 ? 14.43 12.773 -10.414 1 93.88 285 HIS A O 1
ATOM 2304 N N . GLU A 1 286 ? 16.391 12.453 -9.359 1 95.12 286 GLU A N 1
ATOM 2305 C CA . GLU A 1 286 ? 16.844 11.516 -10.383 1 95.12 286 GLU A CA 1
ATOM 2306 C C . GLU A 1 286 ? 17.688 10.398 -9.781 1 95.12 286 GLU A C 1
ATOM 2308 O O . GLU A 1 286 ? 18.438 10.633 -8.828 1 95.12 286 GLU A O 1
ATOM 2313 N N . TYR A 1 287 ? 17.406 9.219 -10.219 1 94.88 287 TYR A N 1
ATOM 2314 C CA . TYR A 1 287 ? 18.281 8.078 -10.023 1 94.88 287 TYR A CA 1
ATOM 2315 C C . TYR A 1 287 ? 19.016 7.727 -11.32 1 94.88 287 TYR A C 1
ATOM 2317 O O . TYR A 1 287 ? 18.406 7.746 -12.398 1 94.88 287 TYR A O 1
ATOM 2325 N N . THR A 1 288 ? 20.359 7.492 -11.266 1 92.94 288 THR A N 1
ATOM 2326 C CA . THR A 1 288 ? 21.125 7.07 -12.438 1 92.94 288 THR A CA 1
ATOM 2327 C C . THR A 1 288 ? 22.047 5.91 -12.086 1 92.94 288 THR A C 1
ATOM 2329 O O . THR A 1 288 ? 22.609 5.875 -11 1 92.94 288 THR A O 1
ATOM 2332 N N . SER A 1 289 ? 22.109 4.965 -12.969 1 88.69 289 SER A N 1
ATOM 2333 C CA . SER A 1 289 ? 23.047 3.854 -12.805 1 88.69 289 SER A CA 1
ATOM 2334 C C . SER A 1 289 ? 24.422 4.199 -13.352 1 88.69 289 SER A C 1
ATOM 2336 O O . SER A 1 289 ? 25.391 3.475 -13.117 1 88.69 289 SER A O 1
ATOM 2338 N N . GLY A 1 290 ? 24.578 5.336 -14.023 1 84.62 290 GLY A N 1
ATOM 2339 C CA . GLY A 1 290 ? 25.828 5.746 -14.625 1 84.62 290 GLY A CA 1
ATOM 2340 C C . GLY A 1 290 ? 25.875 5.523 -16.125 1 84.62 290 GLY A C 1
ATOM 2341 O O . GLY A 1 290 ? 26.719 6.098 -16.812 1 84.62 290 GLY A O 1
ATOM 2342 N N . ALA A 1 291 ? 24.984 4.73 -16.734 1 86.69 291 ALA A N 1
ATOM 2343 C CA . ALA A 1 291 ? 24.969 4.383 -18.156 1 86.69 291 ALA A CA 1
ATOM 2344 C C . ALA A 1 291 ? 24.453 5.543 -19 1 86.69 291 ALA A C 1
ATOM 2346 O O . ALA A 1 291 ? 24.766 5.637 -20.203 1 86.69 291 ALA A O 1
ATOM 2347 N N . LEU A 1 292 ? 23.625 6.355 -18.453 1 92.12 292 LEU A N 1
ATOM 2348 C CA . LEU A 1 292 ? 23.047 7.484 -19.172 1 92.12 292 LEU A CA 1
ATOM 2349 C C . LEU A 1 292 ? 23.469 8.805 -18.547 1 92.12 292 LEU A C 1
ATOM 2351 O O . LEU A 1 292 ? 23.797 8.852 -17.359 1 92.12 292 LEU A O 1
ATOM 2355 N N . THR A 1 293 ? 23.484 9.859 -19.344 1 91 293 THR A N 1
ATOM 2356 C CA . THR A 1 293 ? 23.812 11.188 -18.844 1 91 293 THR A CA 1
ATOM 2357 C C . THR A 1 293 ? 22.719 11.695 -17.891 1 91 293 THR A C 1
ATOM 2359 O O . THR A 1 293 ? 21.531 11.625 -18.219 1 91 293 THR A O 1
ATOM 2362 N N . PRO A 1 294 ? 23.156 12.164 -16.781 1 92.56 294 PRO A N 1
ATOM 2363 C CA . PRO A 1 294 ? 22.172 12.695 -15.844 1 92.56 294 PRO A CA 1
ATOM 2364 C C . PRO A 1 294 ? 21.422 13.906 -16.391 1 92.56 294 PRO A C 1
ATOM 2366 O O . PRO A 1 294 ? 21.969 14.672 -17.172 1 92.56 294 PRO A O 1
ATOM 2369 N N . LEU A 1 295 ? 20.188 14.07 -15.977 1 93 295 LEU A N 1
ATOM 2370 C CA . LEU A 1 295 ? 19.328 15.172 -16.406 1 93 295 LEU A CA 1
ATOM 2371 C C . LEU A 1 295 ? 18.969 16.078 -15.227 1 93 295 LEU A C 1
ATOM 2373 O O . LEU A 1 295 ? 18.203 17.031 -15.383 1 93 295 LEU A O 1
ATOM 2377 N N . GLN A 1 296 ? 19.562 15.742 -14.117 1 90 296 GLN A N 1
ATOM 2378 C CA . GLN A 1 296 ? 19.203 16.469 -12.906 1 90 296 GLN A CA 1
ATOM 2379 C C . GLN A 1 296 ? 19.438 17.969 -13.078 1 90 296 GLN A C 1
ATOM 2381 O O . GLN A 1 296 ? 20.484 18.375 -13.602 1 90 296 GLN A O 1
ATOM 2386 N N . TYR A 1 297 ? 18.453 18.844 -12.781 1 88 297 TYR A N 1
ATOM 2387 C CA . TYR A 1 297 ? 18.453 20.297 -12.766 1 88 297 TYR A CA 1
ATOM 2388 C C . TYR A 1 297 ? 18.281 20.859 -14.18 1 88 297 TYR A C 1
ATOM 2390 O O . TYR A 1 297 ? 18.406 22.062 -14.398 1 88 297 TYR A O 1
ATOM 2398 N N . GLN A 1 298 ? 18.031 19.984 -15.086 1 91.5 298 GLN A N 1
ATOM 2399 C CA . GLN A 1 298 ? 17.688 20.422 -16.422 1 91.5 298 GLN A CA 1
ATOM 2400 C C . GLN A 1 298 ? 16.172 20.547 -16.578 1 91.5 298 GLN A C 1
ATOM 2402 O O . GLN A 1 298 ? 15.414 19.969 -15.805 1 91.5 298 GLN A O 1
ATOM 2407 N N . TYR A 1 299 ? 15.836 21.359 -17.484 1 93.56 299 TYR A N 1
ATOM 2408 C CA . TYR A 1 299 ? 14.406 21.5 -17.75 1 93.56 299 TYR A CA 1
ATOM 2409 C C . TYR A 1 299 ? 13.938 20.469 -18.766 1 93.56 299 TYR A C 1
ATOM 2411 O O . TYR A 1 299 ? 14.578 20.281 -19.797 1 93.56 299 TYR A O 1
ATOM 2419 N N . TRP A 1 300 ? 12.977 19.781 -18.406 1 91.5 300 TRP A N 1
ATOM 2420 C CA . TRP A 1 300 ? 12.43 18.688 -19.203 1 91.5 300 TRP A CA 1
ATOM 2421 C C . TRP A 1 300 ? 11.086 19.062 -19.812 1 91.5 300 TRP A C 1
ATOM 2423 O O . TRP A 1 300 ? 10.195 19.562 -19.109 1 91.5 300 TRP A O 1
ATOM 2433 N N . PRO A 1 301 ? 10.992 18.969 -21.078 1 92 301 PRO A N 1
ATOM 2434 C CA . PRO A 1 301 ? 9.734 19.344 -21.719 1 92 301 PRO A CA 1
ATOM 2435 C C . PRO A 1 301 ? 8.609 18.344 -21.422 1 92 301 PRO A C 1
ATOM 2437 O O . PRO A 1 301 ? 8.75 17.156 -21.703 1 92 301 PRO A O 1
ATOM 2440 N N . VAL A 1 302 ? 7.551 18.734 -20.891 1 91.75 302 VAL A N 1
ATOM 2441 C CA . VAL A 1 302 ? 6.449 17.859 -20.5 1 91.75 302 VAL A CA 1
ATOM 2442 C C . VAL A 1 302 ? 5.328 17.953 -21.531 1 91.75 302 VAL A C 1
ATOM 2444 O O . VAL A 1 302 ? 4.742 16.953 -21.922 1 91.75 302 VAL A O 1
ATOM 2447 N N . ARG A 1 303 ? 5.031 19.125 -22.016 1 88.62 303 ARG A N 1
ATOM 2448 C CA . ARG A 1 303 ? 3.912 19.359 -22.938 1 88.62 303 ARG A CA 1
ATOM 2449 C C . ARG A 1 303 ? 4.18 18.734 -24.297 1 88.62 303 ARG A C 1
ATOM 2451 O O . ARG A 1 303 ? 3.268 18.203 -24.938 1 88.62 303 ARG A O 1
ATOM 2458 N N . GLU A 1 304 ? 5.414 18.828 -24.703 1 88.75 304 GLU A N 1
ATOM 2459 C CA . GLU A 1 304 ? 5.766 18.344 -26.031 1 88.75 304 GLU A CA 1
ATOM 2460 C C . GLU A 1 304 ? 6.133 16.875 -26.016 1 88.75 304 GLU A C 1
ATOM 2462 O O . GLU A 1 304 ? 6.328 16.25 -27.062 1 88.75 304 GLU A O 1
ATOM 2467 N N . HIS A 1 305 ? 6.246 16.328 -24.828 1 91.38 305 HIS A N 1
ATOM 2468 C CA . HIS A 1 305 ? 6.621 14.922 -24.688 1 91.38 305 HIS A CA 1
ATOM 2469 C C . HIS A 1 305 ? 5.496 14 -25.156 1 91.38 305 HIS A C 1
ATOM 2471 O O . HIS A 1 305 ? 4.445 13.922 -24.516 1 91.38 305 HIS A O 1
ATOM 2477 N N . PRO A 1 306 ? 5.672 13.328 -26.234 1 90.5 306 PRO A N 1
ATOM 2478 C CA . PRO A 1 306 ? 4.574 12.57 -26.828 1 90.5 306 PRO A CA 1
ATOM 2479 C C . PRO A 1 306 ? 4.02 11.492 -25.891 1 90.5 306 PRO A C 1
ATOM 2481 O O . PRO A 1 306 ? 2.801 11.312 -25.812 1 90.5 306 PRO A O 1
ATOM 2484 N N . TYR A 1 307 ? 4.844 10.805 -25.188 1 92.94 307 TYR A N 1
ATOM 2485 C CA . TYR A 1 307 ? 4.379 9.711 -24.328 1 92.94 307 TYR A CA 1
ATOM 2486 C C . TYR A 1 307 ? 3.693 10.25 -23.078 1 92.94 307 TYR A C 1
ATOM 2488 O O . TYR A 1 307 ? 2.801 9.602 -22.531 1 92.94 307 TYR A O 1
ATOM 2496 N N . THR A 1 308 ? 4.137 11.391 -22.609 1 91.62 308 THR A N 1
ATOM 2497 C CA . THR A 1 308 ? 3.439 12.023 -21.484 1 91.62 308 THR A CA 1
ATOM 2498 C C . THR A 1 308 ? 2.004 12.367 -21.875 1 91.62 308 THR A C 1
ATOM 2500 O O . THR A 1 308 ? 1.074 12.133 -21.094 1 91.62 308 THR A O 1
ATOM 2503 N N . GLN A 1 309 ? 1.874 12.891 -23.031 1 89.56 309 GLN A N 1
ATOM 2504 C CA . GLN A 1 309 ? 0.541 13.25 -23.5 1 89.56 309 GLN A CA 1
ATOM 2505 C C . GLN A 1 309 ? -0.35 12.023 -23.625 1 89.56 309 GLN A C 1
ATOM 2507 O O . GLN A 1 309 ? -1.529 12.062 -23.281 1 89.56 309 GLN A O 1
ATOM 2512 N N . GLN A 1 310 ? 0.218 11 -24.125 1 90.81 310 GLN A N 1
ATOM 2513 C CA . GLN A 1 310 ? -0.527 9.75 -24.25 1 90.81 310 GLN A CA 1
ATOM 2514 C C . GLN A 1 310 ? -0.922 9.211 -22.875 1 90.81 310 GLN A C 1
ATOM 2516 O O . GLN A 1 310 ? -2.049 8.75 -22.688 1 90.81 310 GLN A O 1
ATOM 2521 N N . ALA A 1 311 ? -0.001 9.195 -21.969 1 92.12 311 ALA A N 1
ATOM 2522 C CA . ALA A 1 311 ? -0.242 8.695 -20.625 1 92.12 311 ALA A CA 1
ATOM 2523 C C . ALA A 1 311 ? -1.346 9.484 -19.938 1 92.12 311 ALA A C 1
ATOM 2525 O O . ALA A 1 311 ? -2.162 8.922 -19.203 1 92.12 311 ALA A O 1
ATOM 2526 N N . LEU A 1 312 ? -1.365 10.805 -20.125 1 89.12 312 LEU A N 1
ATOM 2527 C CA . LEU A 1 312 ? -2.365 11.672 -19.516 1 89.12 312 LEU A CA 1
ATOM 2528 C C . LEU A 1 312 ? -3.736 11.453 -20.141 1 89.12 312 LEU A C 1
ATOM 2530 O O . LEU A 1 312 ? -4.754 11.477 -19.438 1 89.12 312 LEU A O 1
ATOM 2534 N N . ALA A 1 313 ? -3.725 11.219 -21.359 1 87.31 313 ALA A N 1
ATOM 2535 C CA . ALA A 1 313 ? -4.98 11 -22.078 1 87.31 313 ALA A CA 1
ATOM 2536 C C . ALA A 1 313 ? -5.641 9.703 -21.625 1 87.31 313 ALA A C 1
ATOM 2538 O O . ALA A 1 313 ? -6.859 9.648 -21.438 1 87.31 313 ALA A O 1
ATOM 2539 N N . HIS A 1 314 ? -4.828 8.742 -21.453 1 86.38 314 HIS A N 1
ATOM 2540 C CA . HIS A 1 314 ? -5.375 7.43 -21.109 1 86.38 314 HIS A CA 1
ATOM 2541 C C . HIS A 1 314 ? -5.312 7.176 -19.609 1 86.38 314 HIS A C 1
ATOM 2543 O O . HIS A 1 314 ? -5.953 6.246 -19.109 1 86.38 314 HIS A O 1
ATOM 2549 N N . GLN A 1 315 ? -4.629 7.996 -18.906 1 85.62 315 GLN A N 1
ATOM 2550 C CA . GLN A 1 315 ? -4.406 7.855 -17.469 1 85.62 315 GLN A CA 1
ATOM 2551 C C . GLN A 1 315 ? -3.859 6.473 -17.141 1 85.62 315 GLN A C 1
ATOM 2553 O O . GLN A 1 315 ? -4.352 5.812 -16.219 1 85.62 315 GLN A O 1
ATOM 2558 N N . GLN A 1 316 ? -2.955 6.004 -18.031 1 86.62 316 GLN A N 1
ATOM 2559 C CA . GLN A 1 316 ? -2.348 4.688 -17.859 1 86.62 316 GLN A CA 1
ATOM 2560 C C . GLN A 1 316 ? -0.839 4.746 -18.078 1 86.62 316 GLN A C 1
ATOM 2562 O O . GLN A 1 316 ? -0.327 5.715 -18.641 1 86.62 316 GLN A O 1
ATOM 2567 N N . VAL A 1 317 ? -0.168 3.703 -17.656 1 92.75 317 VAL A N 1
ATOM 2568 C CA . VAL A 1 317 ? 1.274 3.59 -17.844 1 92.75 317 VAL A CA 1
ATOM 2569 C C . VAL A 1 317 ? 1.579 3.297 -19.312 1 92.75 317 VAL A C 1
ATOM 2571 O O . VAL A 1 317 ? 0.818 2.594 -19.984 1 92.75 317 VAL A O 1
ATOM 2574 N N . ILE A 1 318 ? 2.596 3.912 -19.844 1 94.06 318 ILE A N 1
ATOM 2575 C CA . ILE A 1 318 ? 3.051 3.682 -21.203 1 94.06 318 ILE A CA 1
ATOM 2576 C C . ILE A 1 318 ? 4.344 2.867 -21.188 1 94.06 318 ILE A C 1
ATOM 2578 O O . ILE A 1 318 ? 5.285 3.205 -20.469 1 94.06 318 ILE A O 1
ATOM 2582 N N . GLN A 1 319 ? 4.285 1.778 -21.891 1 94.69 319 GLN A N 1
ATOM 2583 C CA . GLN A 1 319 ? 5.445 0.901 -22 1 94.69 319 GLN A CA 1
ATOM 2584 C C . GLN A 1 319 ? 5.996 0.882 -23.422 1 94.69 319 GLN A C 1
ATOM 2586 O O . GLN A 1 319 ? 5.273 0.564 -24.359 1 94.69 319 GLN A O 1
ATOM 2591 N N . VAL A 1 320 ? 7.27 1.32 -23.609 1 94.25 320 VAL A N 1
ATOM 2592 C CA . VAL A 1 320 ? 7.934 1.308 -24.906 1 94.25 320 VAL A CA 1
ATOM 2593 C C . VAL A 1 320 ? 9.242 0.517 -24.812 1 94.25 320 VAL A C 1
ATOM 2595 O O . VAL A 1 320 ? 10.195 0.959 -24.172 1 94.25 320 VAL A O 1
ATOM 2598 N N . ASP A 1 321 ? 9.367 -0.573 -25.484 1 92.56 321 ASP A N 1
ATOM 2599 C CA . ASP A 1 321 ? 10.523 -1.462 -25.391 1 92.56 321 ASP A CA 1
ATOM 2600 C C . ASP A 1 321 ? 11.648 -0.988 -26.312 1 92.56 321 ASP A C 1
ATOM 2602 O O . ASP A 1 321 ? 12.82 -1.259 -26.047 1 92.56 321 ASP A O 1
ATOM 2606 N N . ASP A 1 322 ? 11.25 -0.361 -27.391 1 93 322 ASP A N 1
ATOM 2607 C CA . ASP A 1 322 ? 12.195 0.223 -28.344 1 93 322 ASP A CA 1
ATOM 2608 C C . ASP A 1 322 ? 11.641 1.517 -28.938 1 93 322 ASP A C 1
ATOM 2610 O O . ASP A 1 322 ? 10.82 1.481 -29.859 1 93 322 ASP A O 1
ATOM 2614 N N . VAL A 1 323 ? 12.281 2.588 -28.484 1 90.81 323 VAL A N 1
ATOM 2615 C CA . VAL A 1 323 ? 11.773 3.906 -28.859 1 90.81 323 VAL A CA 1
ATOM 2616 C C . VAL A 1 323 ? 11.984 4.133 -30.359 1 90.81 323 VAL A C 1
ATOM 2618 O O . VAL A 1 323 ? 11.125 4.699 -31.031 1 90.81 323 VAL A O 1
ATOM 2621 N N . ALA A 1 324 ? 13.102 3.646 -30.797 1 87.06 324 ALA A N 1
ATOM 2622 C CA . ALA A 1 324 ? 13.445 3.855 -32.219 1 87.06 324 ALA A CA 1
ATOM 2623 C C . ALA A 1 324 ? 12.469 3.123 -33.125 1 87.06 324 ALA A C 1
ATOM 2625 O O . ALA A 1 324 ? 12.164 3.594 -34.219 1 87.06 324 ALA A O 1
ATOM 2626 N N . ALA A 1 325 ? 11.93 1.987 -32.656 1 89 325 ALA A N 1
ATOM 2627 C CA . ALA A 1 325 ? 11.062 1.149 -33.469 1 89 325 ALA A CA 1
ATOM 2628 C C . ALA A 1 325 ? 9.594 1.438 -33.188 1 89 325 ALA A C 1
ATOM 2630 O O . ALA A 1 325 ? 8.703 0.864 -33.812 1 89 325 ALA A O 1
ATOM 2631 N N . ASP A 1 326 ? 9.328 2.291 -32.312 1 89.56 326 ASP A N 1
ATOM 2632 C CA . ASP A 1 326 ? 7.949 2.57 -31.922 1 89.56 326 ASP A CA 1
ATOM 2633 C C . ASP A 1 326 ? 7.242 3.422 -32.969 1 89.56 326 ASP A C 1
ATOM 2635 O O . ASP A 1 326 ? 7.707 4.512 -33.312 1 89.56 326 ASP A O 1
ATOM 2639 N N . PRO A 1 327 ? 6.168 2.928 -33.438 1 86.5 327 PRO A N 1
ATOM 2640 C CA . PRO A 1 327 ? 5.457 3.65 -34.5 1 86.5 327 PRO A CA 1
ATOM 2641 C C . PRO A 1 327 ? 4.977 5.031 -34.062 1 86.5 327 PRO A C 1
ATOM 2643 O O . PRO A 1 327 ? 4.973 5.973 -34.844 1 86.5 327 PRO A O 1
ATOM 2646 N N . TYR A 1 328 ? 4.59 5.117 -32.906 1 85.5 328 TYR A N 1
ATOM 2647 C CA . TYR A 1 328 ? 4.109 6.395 -32.375 1 85.5 328 TYR A CA 1
ATOM 2648 C C . TYR A 1 328 ? 5.242 7.414 -32.312 1 85.5 328 TYR A C 1
ATOM 2650 O O . TYR A 1 328 ? 5.047 8.594 -32.625 1 85.5 328 TYR A O 1
ATOM 2658 N N . TYR A 1 329 ? 6.379 7.004 -31.938 1 85.19 329 TYR A N 1
ATOM 2659 C CA . TYR A 1 329 ? 7.543 7.879 -31.844 1 85.19 329 TYR A CA 1
ATOM 2660 C C . TYR A 1 329 ? 8.023 8.312 -33.219 1 85.19 329 TYR A C 1
ATOM 2662 O O . TYR A 1 329 ? 8.516 9.43 -33.375 1 85.19 329 TYR A O 1
ATOM 2670 N N . GLU A 1 330 ? 7.957 7.43 -34.125 1 80 330 GLU A N 1
ATOM 2671 C CA . GLU A 1 330 ? 8.359 7.762 -35.5 1 80 330 GLU A CA 1
ATOM 2672 C C . GLU A 1 330 ? 7.535 8.922 -36.062 1 80 330 GLU A C 1
ATOM 2674 O O . GLU A 1 330 ? 8.055 9.766 -36.781 1 80 330 GLU A O 1
ATOM 2679 N N . ALA A 1 331 ? 6.348 8.977 -35.656 1 79.75 331 ALA A N 1
ATOM 2680 C CA . ALA A 1 331 ? 5.426 10 -36.125 1 79.75 331 ALA A CA 1
ATOM 2681 C C . ALA A 1 331 ? 5.633 11.32 -35.406 1 79.75 331 ALA A C 1
ATOM 2683 O O . ALA A 1 331 ? 5.414 12.391 -35.969 1 79.75 331 ALA A O 1
ATOM 2684 N N . THR A 1 332 ? 5.941 11.305 -34.219 1 78.38 332 THR A N 1
ATOM 2685 C CA . THR A 1 332 ? 5.973 12.516 -33.406 1 78.38 332 THR A CA 1
ATOM 2686 C C . THR A 1 332 ? 7.406 12.984 -33.188 1 78.38 332 THR A C 1
ATOM 2688 O O . THR A 1 332 ? 7.684 14.18 -33.188 1 78.38 332 THR A O 1
ATOM 2691 N N . ARG A 1 333 ? 8.359 12.203 -33.25 1 80.25 333 ARG A N 1
ATOM 2692 C CA . ARG A 1 333 ? 9.781 12.422 -33 1 80.25 333 ARG A CA 1
ATOM 2693 C C . ARG A 1 333 ? 9.969 13.422 -31.859 1 80.25 333 ARG A C 1
ATOM 2695 O O . ARG A 1 333 ? 9.242 14.414 -31.766 1 80.25 333 ARG A O 1
ATOM 2702 N N . PHE A 1 334 ? 10.711 13.211 -30.938 1 87.5 334 PHE A N 1
ATOM 2703 C CA . PHE A 1 334 ? 10.977 14.031 -29.766 1 87.5 334 PHE A CA 1
ATOM 2704 C C . PHE A 1 334 ? 12.469 14.078 -29.469 1 87.5 334 PHE A C 1
ATOM 2706 O O . PHE A 1 334 ? 12.992 13.188 -28.781 1 87.5 334 PHE A O 1
ATOM 2713 N N . LYS A 1 335 ? 13.117 15.164 -29.828 1 87.56 335 LYS A N 1
ATOM 2714 C CA . LYS A 1 335 ? 14.57 15.305 -29.844 1 87.56 335 LYS A CA 1
ATOM 2715 C C . LYS A 1 335 ? 15.148 15.148 -28.438 1 87.56 335 LYS A C 1
ATOM 2717 O O . LYS A 1 335 ? 16.203 14.539 -28.266 1 87.56 335 LYS A O 1
ATOM 2722 N N . PRO A 1 336 ? 14.453 15.703 -27.484 1 89.62 336 PRO A N 1
ATOM 2723 C CA . PRO A 1 336 ? 15.047 15.586 -26.156 1 89.62 336 PRO A CA 1
ATOM 2724 C C . PRO A 1 336 ? 15.211 14.141 -25.703 1 89.62 336 PRO A C 1
ATOM 2726 O O . PRO A 1 336 ? 16.141 13.828 -24.938 1 89.62 336 PRO A O 1
ATOM 2729 N N . LEU A 1 337 ? 14.398 13.234 -26.109 1 90.94 337 LEU A N 1
ATOM 2730 C CA . LEU A 1 337 ? 14.5 11.82 -25.75 1 90.94 337 LEU A CA 1
ATOM 2731 C C . LEU A 1 337 ? 15.727 11.18 -26.406 1 90.94 337 LEU A C 1
ATOM 2733 O O . LEU A 1 337 ? 16.422 10.375 -25.781 1 90.94 337 LEU A O 1
ATOM 2737 N N . ASP A 1 338 ? 15.93 11.547 -27.625 1 90.69 338 ASP A N 1
ATOM 2738 C CA . ASP A 1 338 ? 17.109 11.062 -28.344 1 90.69 338 ASP A CA 1
ATOM 2739 C C . ASP A 1 338 ? 18.391 11.594 -27.734 1 90.69 338 ASP A C 1
ATOM 2741 O O . ASP A 1 338 ? 19.375 10.859 -27.578 1 90.69 338 ASP A O 1
ATOM 2745 N N . ALA A 1 339 ? 18.297 12.852 -27.438 1 91.25 339 ALA A N 1
ATOM 2746 C CA . ALA A 1 339 ? 19.469 13.508 -26.859 1 91.25 339 ALA A CA 1
ATOM 2747 C C . ALA A 1 339 ? 19.812 12.898 -25.5 1 91.25 339 ALA A C 1
ATOM 2749 O O . ALA A 1 339 ? 20.984 12.844 -25.125 1 91.25 339 ALA A O 1
ATOM 2750 N N . ALA A 1 340 ? 18.812 12.422 -24.812 1 92.69 340 ALA A N 1
ATOM 2751 C CA . ALA A 1 340 ? 19.016 11.852 -23.484 1 92.69 340 ALA A CA 1
ATOM 2752 C C . ALA A 1 340 ? 19.438 10.391 -23.562 1 92.69 340 ALA A C 1
ATOM 2754 O O . ALA A 1 340 ? 19.734 9.766 -22.547 1 92.69 340 ALA A O 1
ATOM 2755 N N . GLY A 1 341 ? 19.453 9.844 -24.719 1 92 341 GLY A N 1
ATOM 2756 C CA . GLY A 1 341 ? 19.938 8.492 -24.938 1 92 341 GLY A CA 1
ATOM 2757 C C . GLY A 1 341 ? 18.922 7.43 -24.578 1 92 341 GLY A C 1
ATOM 2758 O O . GLY A 1 341 ? 19.281 6.297 -24.25 1 92 341 GLY A O 1
ATOM 2759 N N . VAL A 1 342 ? 17.672 7.73 -24.609 1 93.94 342 VAL A N 1
ATOM 2760 C CA . VAL A 1 342 ? 16.625 6.812 -24.172 1 93.94 342 VAL A CA 1
ATOM 2761 C C . VAL A 1 342 ? 16.266 5.855 -25.297 1 93.94 342 VAL A C 1
ATOM 2763 O O . VAL A 1 342 ? 15.812 6.285 -26.359 1 93.94 342 VAL A O 1
ATOM 2766 N N . LYS A 1 343 ? 16.438 4.582 -25.047 1 94.81 343 LYS A N 1
ATOM 2767 C CA . LYS A 1 343 ? 16.094 3.574 -26.047 1 94.81 34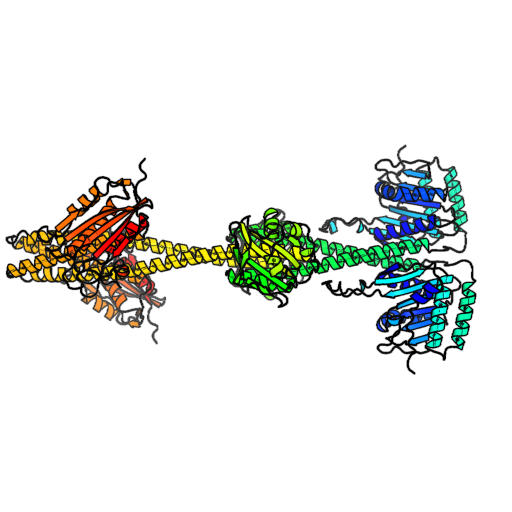3 LYS A CA 1
ATOM 2768 C C . LYS A 1 343 ? 14.844 2.793 -25.625 1 94.81 343 LYS A C 1
ATOM 2770 O O . LYS A 1 343 ? 14.133 2.25 -26.469 1 94.81 343 LYS A O 1
ATOM 2775 N N . ALA A 1 344 ? 14.594 2.621 -24.391 1 94.88 344 ALA A N 1
ATOM 2776 C CA . ALA A 1 344 ? 13.375 2.055 -23.828 1 94.88 344 ALA A CA 1
ATOM 2777 C C . ALA A 1 344 ? 12.836 2.928 -22.688 1 94.88 344 ALA A C 1
ATOM 2779 O O . ALA A 1 344 ? 13.609 3.602 -22 1 94.88 344 ALA A O 1
ATOM 2780 N N . LEU A 1 345 ? 11.477 2.916 -22.562 1 94.56 345 LEU A N 1
ATOM 2781 C CA . LEU A 1 345 ? 10.891 3.889 -21.641 1 94.56 345 LEU A CA 1
ATOM 2782 C C . LEU A 1 345 ? 9.648 3.324 -20.969 1 94.56 345 LEU A C 1
ATOM 2784 O O . LEU A 1 345 ? 8.844 2.639 -21.609 1 94.56 345 LEU A O 1
ATOM 2788 N N . LEU A 1 346 ? 9.539 3.527 -19.609 1 95.69 346 LEU A N 1
ATOM 2789 C CA . LEU A 1 346 ? 8.297 3.391 -18.859 1 95.69 346 LEU A CA 1
ATOM 2790 C C . LEU A 1 346 ? 7.855 4.734 -18.297 1 95.69 346 LEU A C 1
ATOM 2792 O O . LEU A 1 346 ? 8.656 5.457 -17.688 1 95.69 346 LEU A O 1
ATOM 2796 N N . LEU A 1 347 ? 6.613 5.082 -18.531 1 96.25 347 LEU A N 1
ATOM 2797 C CA . LEU A 1 347 ? 6.117 6.383 -18.094 1 96.25 347 LEU A CA 1
ATOM 2798 C C . LEU A 1 347 ? 4.738 6.246 -17.453 1 96.25 347 LEU A C 1
ATOM 2800 O O . LEU A 1 347 ? 3.832 5.656 -18.047 1 96.25 347 LEU A O 1
ATOM 2804 N N . ALA A 1 348 ? 4.598 6.738 -16.203 1 95.62 348 ALA A N 1
ATOM 2805 C CA . ALA A 1 348 ? 3.316 6.707 -15.5 1 95.62 348 ALA A CA 1
ATOM 2806 C C . ALA A 1 348 ? 2.984 8.07 -14.906 1 95.62 348 ALA A C 1
ATOM 2808 O O . ALA A 1 348 ? 3.832 8.703 -14.266 1 95.62 348 ALA A O 1
ATOM 2809 N N . PRO A 1 349 ? 1.771 8.516 -15.117 1 95.44 349 PRO A N 1
ATOM 2810 C CA . PRO A 1 349 ? 1.366 9.766 -14.461 1 95.44 349 PRO A CA 1
ATOM 2811 C C . PRO A 1 349 ? 1.063 9.586 -12.977 1 95.44 349 PRO A C 1
ATOM 2813 O O . PRO A 1 349 ? 0.531 8.547 -12.57 1 95.44 349 PRO A O 1
ATOM 2816 N N . VAL A 1 350 ? 1.515 10.477 -12.211 1 94 350 VAL A N 1
ATOM 2817 C CA . VAL A 1 350 ? 1.156 10.523 -10.805 1 94 350 VAL A CA 1
ATOM 2818 C C . VAL A 1 350 ? -0.145 11.305 -10.625 1 94 350 VAL A C 1
ATOM 2820 O O . VAL A 1 350 ? -0.15 12.531 -10.68 1 94 350 VAL A O 1
ATOM 2823 N N . LEU A 1 351 ? -1.156 10.523 -10.367 1 88.38 351 LEU A N 1
ATOM 2824 C CA . LEU A 1 351 ? -2.48 11.133 -10.273 1 88.38 351 LEU A CA 1
ATOM 2825 C C . LEU A 1 351 ? -3.078 10.93 -8.883 1 88.38 351 LEU A C 1
ATOM 2827 O O . LEU A 1 351 ? -2.783 9.938 -8.219 1 88.38 351 LEU A O 1
ATOM 2831 N N . TYR A 1 352 ? -3.857 11.859 -8.445 1 82.38 352 TYR A N 1
ATOM 2832 C CA . TYR A 1 352 ? -4.688 11.734 -7.254 1 82.38 352 TYR A CA 1
ATOM 2833 C C . TYR A 1 352 ? -6.07 12.336 -7.488 1 82.38 352 TYR A C 1
ATOM 2835 O O . TYR A 1 352 ? -6.207 13.547 -7.668 1 82.38 352 TYR A O 1
ATOM 2843 N N . ARG A 1 353 ? -6.988 11.57 -7.379 1 75.31 353 ARG A N 1
ATOM 2844 C CA . ARG A 1 353 ? -8.367 11.992 -7.621 1 75.31 353 ARG A CA 1
ATOM 2845 C C . ARG A 1 353 ? -8.461 12.844 -8.883 1 75.31 353 ARG A C 1
ATOM 2847 O O . ARG A 1 353 ? -9.039 13.93 -8.859 1 75.31 353 ARG A O 1
ATOM 2854 N N . GLY A 1 354 ? -7.75 12.492 -9.945 1 78 354 GLY A N 1
ATOM 2855 C CA . GLY A 1 354 ? -7.832 13.133 -11.242 1 78 354 GLY A CA 1
ATOM 2856 C C . GLY A 1 354 ? -6.855 14.281 -11.406 1 78 354 GLY A C 1
ATOM 2857 O O . GLY A 1 354 ? -6.664 14.789 -12.508 1 78 354 GLY A O 1
ATOM 2858 N N . ARG A 1 355 ? -6.223 14.742 -10.344 1 86.75 355 ARG A N 1
ATOM 2859 C CA . ARG A 1 355 ? -5.258 15.836 -10.398 1 86.75 355 ARG A CA 1
ATOM 2860 C C . ARG A 1 355 ? -3.854 15.312 -10.688 1 86.75 355 ARG A C 1
ATOM 2862 O O . ARG A 1 355 ? -3.393 14.367 -10.039 1 86.75 355 ARG A O 1
ATOM 2869 N N . LEU A 1 356 ? -3.238 15.93 -11.727 1 93.06 356 LEU A N 1
ATOM 2870 C CA . LEU A 1 356 ? -1.865 15.562 -12.055 1 93.06 356 LEU A CA 1
ATOM 2871 C C . LEU A 1 356 ? -0.883 16.188 -11.062 1 93.06 356 LEU A C 1
ATOM 2873 O O . LEU A 1 356 ? -0.865 17.406 -10.883 1 93.06 356 LEU A O 1
ATOM 2877 N N . LEU A 1 357 ? -0.098 15.383 -10.461 1 92.81 357 LEU A N 1
ATOM 2878 C CA . LEU A 1 357 ? 0.855 15.859 -9.469 1 92.81 357 LEU A CA 1
ATOM 2879 C C . LEU A 1 357 ? 2.287 15.727 -9.977 1 92.81 357 LEU A C 1
ATOM 2881 O O . LEU A 1 357 ? 3.199 16.375 -9.453 1 92.81 357 LEU A O 1
ATOM 2885 N N . GLY A 1 358 ? 2.43 14.836 -10.922 1 95.25 358 GLY A N 1
ATOM 2886 C CA . GLY A 1 358 ? 3.758 14.609 -11.469 1 95.25 358 GLY A CA 1
ATOM 2887 C C . GLY A 1 358 ? 3.814 13.445 -12.43 1 95.25 358 GLY A C 1
ATOM 2888 O O . GLY A 1 358 ? 2.777 12.953 -12.883 1 95.25 358 GLY A O 1
ATOM 2889 N N . ILE A 1 359 ? 5.043 13.07 -12.898 1 95.94 359 ILE A N 1
ATOM 2890 C CA . ILE A 1 359 ? 5.27 11.977 -13.836 1 95.94 359 ILE A CA 1
ATOM 2891 C C . ILE A 1 359 ? 6.469 11.148 -13.375 1 95.94 359 ILE A C 1
ATOM 2893 O O . ILE A 1 359 ? 7.461 11.695 -12.891 1 95.94 359 ILE A O 1
ATOM 2897 N N . VAL A 1 360 ? 6.289 9.859 -13.453 1 96 360 VAL A N 1
ATOM 2898 C CA . VAL A 1 360 ? 7.391 8.93 -13.219 1 96 360 VAL A CA 1
ATOM 2899 C C . VAL A 1 360 ? 7.898 8.391 -14.555 1 96 360 VAL A C 1
ATOM 2901 O O . VAL A 1 360 ? 7.109 7.945 -15.398 1 96 360 VAL A O 1
ATOM 2904 N N . GLU A 1 361 ? 9.227 8.484 -14.773 1 96 361 GLU A N 1
ATOM 2905 C CA . GLU A 1 361 ? 9.82 7.961 -16 1 96 361 GLU A CA 1
ATOM 2906 C C . GLU A 1 361 ? 11.008 7.051 -15.695 1 96 361 GLU A C 1
ATOM 2908 O O . GLU A 1 361 ? 11.867 7.398 -14.883 1 96 361 GLU A O 1
ATOM 2913 N N . LEU A 1 362 ? 10.984 5.941 -16.312 1 95.94 362 LEU A N 1
ATOM 2914 C CA . LEU A 1 362 ? 12.133 5.047 -16.266 1 95.94 362 LEU A CA 1
ATOM 2915 C C . LEU A 1 362 ? 12.742 4.875 -17.656 1 95.94 362 LEU A C 1
ATOM 2917 O O . LEU A 1 362 ? 12.016 4.664 -18.625 1 95.94 362 LEU A O 1
ATOM 2921 N N . HIS A 1 363 ? 14.102 5.004 -17.719 1 95.62 363 HIS A N 1
ATOM 2922 C CA . HIS A 1 363 ? 14.812 4.953 -19 1 95.62 363 HIS A CA 1
ATOM 2923 C C . HIS A 1 363 ? 15.82 3.807 -19.016 1 95.62 363 HIS A C 1
ATOM 2925 O O . HIS A 1 363 ? 16.406 3.473 -18 1 95.62 363 HIS A O 1
ATOM 2931 N N . ARG A 1 364 ? 15.922 3.225 -20.188 1 94.38 364 ARG A N 1
ATOM 2932 C CA . ARG A 1 364 ? 17.031 2.316 -20.469 1 94.38 364 ARG A CA 1
ATOM 2933 C C . ARG A 1 364 ? 17.812 2.787 -21.688 1 94.38 364 ARG A C 1
ATOM 2935 O O . ARG A 1 364 ? 17.25 3.301 -22.641 1 94.38 364 ARG A O 1
ATOM 2942 N N . GLY A 1 365 ? 19.156 2.619 -21.578 1 93.12 365 GLY A N 1
ATOM 2943 C CA . GLY A 1 365 ? 20.016 2.998 -22.688 1 93.12 365 GLY A CA 1
ATOM 2944 C C . GLY A 1 365 ? 20.109 1.935 -23.766 1 93.12 365 GLY A C 1
ATOM 2945 O O . GLY A 1 365 ? 20.734 2.154 -24.812 1 93.12 365 GLY A O 1
ATOM 2946 N N . GLU A 1 366 ? 19.547 0.784 -23.516 1 91.62 366 GLU A N 1
ATOM 2947 C CA . GLU A 1 366 ? 19.469 -0.319 -24.469 1 91.62 366 GLU A CA 1
ATOM 2948 C C . GLU A 1 366 ? 18.016 -0.754 -24.703 1 91.62 366 GLU A C 1
ATOM 2950 O O . GLU A 1 366 ? 17.188 -0.662 -23.781 1 91.62 366 GLU A O 1
ATOM 2955 N N . PRO A 1 367 ? 17.75 -1.112 -25.953 1 89.94 367 PRO A N 1
ATOM 2956 C CA . PRO A 1 367 ? 16.391 -1.547 -26.25 1 89.94 367 PRO A CA 1
ATOM 2957 C C . PRO A 1 367 ? 16.062 -2.918 -25.656 1 89.94 367 PRO A C 1
ATOM 2959 O O . PRO A 1 367 ? 15.898 -3.891 -26.391 1 89.94 367 PRO A O 1
ATOM 2962 N N . LEU A 1 368 ? 15.984 -2.965 -24.422 1 85.62 368 LEU A N 1
ATOM 2963 C CA . LEU A 1 368 ? 15.617 -4.188 -23.719 1 85.62 368 LEU A CA 1
ATOM 2964 C C . LEU A 1 368 ? 14.141 -4.168 -23.344 1 85.62 368 LEU A C 1
ATOM 2966 O O . LEU A 1 368 ? 13.633 -3.16 -22.844 1 85.62 368 LEU A O 1
ATOM 2970 N N . PRO A 1 369 ? 13.477 -5.254 -23.641 1 87.75 369 PRO A N 1
ATOM 2971 C CA . PRO A 1 369 ? 12.039 -5.273 -23.359 1 87.75 369 PRO A CA 1
ATOM 2972 C C . PRO A 1 369 ? 11.727 -5.207 -21.859 1 87.75 369 PRO A C 1
ATOM 2974 O O . PRO A 1 369 ? 12.453 -5.785 -21.047 1 87.75 369 PRO A O 1
ATOM 2977 N N . TRP A 1 370 ? 10.68 -4.395 -21.531 1 88.31 370 TRP A N 1
ATOM 2978 C CA . TRP A 1 370 ? 10.133 -4.375 -20.188 1 88.31 370 TRP A CA 1
ATOM 2979 C C . TRP A 1 370 ? 9.211 -5.566 -19.953 1 88.31 370 TRP A C 1
ATOM 2981 O O . TRP A 1 370 ? 8.531 -6.023 -20.875 1 88.31 370 TRP A O 1
ATOM 2991 N N . HIS A 1 371 ? 9.203 -6.031 -18.75 1 80.81 371 HIS A N 1
ATOM 2992 C CA . HIS A 1 371 ? 8.211 -7.027 -18.375 1 80.81 371 HIS A CA 1
ATOM 2993 C C . HIS A 1 371 ? 6.906 -6.367 -17.938 1 80.81 371 HIS A C 1
ATOM 2995 O O . HIS A 1 371 ? 6.91 -5.234 -17.453 1 80.81 371 HIS A O 1
ATOM 3001 N N . ASP A 1 372 ? 5.781 -7.074 -18.141 1 78 372 ASP A N 1
ATOM 3002 C CA . ASP A 1 372 ? 4.477 -6.57 -17.719 1 78 372 ASP A CA 1
ATOM 3003 C C . ASP A 1 372 ? 4.477 -6.219 -16.234 1 78 372 ASP A C 1
ATOM 3005 O O . ASP A 1 372 ? 3.848 -5.242 -15.828 1 78 372 ASP A O 1
ATOM 3009 N N . MET A 1 373 ? 5.242 -6.938 -15.562 1 75.94 373 MET A N 1
ATOM 3010 C CA . MET A 1 373 ? 5.32 -6.703 -14.125 1 75.94 373 MET A CA 1
ATOM 3011 C C . MET A 1 373 ? 5.969 -5.352 -13.828 1 75.94 373 MET A C 1
ATOM 3013 O O . MET A 1 373 ? 5.609 -4.688 -12.852 1 75.94 373 MET A O 1
ATOM 3017 N N . ASP A 1 374 ? 6.859 -4.977 -14.688 1 86.06 374 ASP A N 1
ATOM 3018 C CA . ASP A 1 374 ? 7.531 -3.697 -14.5 1 86.06 374 ASP A CA 1
ATOM 3019 C C . ASP A 1 374 ? 6.547 -2.537 -14.609 1 86.06 374 ASP A C 1
ATOM 3021 O O . ASP A 1 374 ? 6.555 -1.626 -13.773 1 86.06 374 ASP A O 1
ATOM 3025 N N . ALA A 1 375 ? 5.715 -2.668 -15.586 1 88.12 375 ALA A N 1
ATOM 3026 C CA . ALA A 1 375 ? 4.719 -1.624 -15.812 1 88.12 375 ALA A CA 1
ATOM 3027 C C . ALA A 1 375 ? 3.729 -1.546 -14.656 1 88.12 375 ALA A C 1
ATOM 3029 O O . ALA A 1 375 ? 3.363 -0.453 -14.219 1 88.12 375 ALA A O 1
ATOM 3030 N N . GLU A 1 376 ? 3.35 -2.611 -14.195 1 81.44 376 GLU A N 1
ATOM 3031 C CA . GLU A 1 376 ? 2.398 -2.662 -13.086 1 81.44 376 GLU A CA 1
ATOM 3032 C C . GLU A 1 376 ? 3.002 -2.072 -11.812 1 81.44 376 GLU A C 1
ATOM 3034 O O . GLU A 1 376 ? 2.316 -1.376 -11.062 1 81.44 376 GLU A O 1
ATOM 3039 N N . LEU A 1 377 ? 4.219 -2.381 -11.641 1 82.06 377 LEU A N 1
ATOM 3040 C CA . LEU A 1 377 ? 4.914 -1.88 -10.453 1 82.06 377 LEU A CA 1
ATOM 3041 C C . LEU A 1 377 ? 5.031 -0.36 -10.5 1 82.06 377 LEU A C 1
ATOM 3043 O O . LEU A 1 377 ? 4.781 0.314 -9.5 1 82.06 377 LEU A O 1
ATOM 3047 N N . VAL A 1 378 ? 5.398 0.147 -11.602 1 90.12 378 VAL A N 1
ATOM 3048 C CA . VAL A 1 378 ? 5.562 1.59 -11.75 1 90.12 378 VAL A CA 1
ATOM 3049 C C . VAL A 1 378 ? 4.223 2.287 -11.516 1 90.12 378 VAL A C 1
ATOM 3051 O O . VAL A 1 378 ? 4.168 3.338 -10.867 1 90.12 378 VAL A O 1
ATOM 3054 N N . GLU A 1 379 ? 3.182 1.701 -12.023 1 86.75 379 GLU A N 1
ATOM 3055 C CA . GLU A 1 379 ? 1.849 2.27 -11.844 1 86.75 379 GLU A CA 1
ATOM 3056 C C . GLU A 1 379 ? 1.454 2.295 -10.375 1 86.75 379 GLU A C 1
ATOM 3058 O O . GLU A 1 379 ? 0.908 3.287 -9.883 1 86.75 379 GLU A O 1
ATOM 3063 N N . ALA A 1 380 ? 1.727 1.215 -9.742 1 78.31 380 ALA A N 1
ATOM 3064 C CA . ALA A 1 380 ? 1.397 1.121 -8.32 1 78.31 380 ALA A CA 1
ATOM 3065 C C . ALA A 1 380 ? 2.172 2.154 -7.508 1 78.31 380 ALA A C 1
ATOM 3067 O O . ALA A 1 380 ? 1.612 2.807 -6.625 1 78.31 380 ALA A O 1
ATOM 3068 N N . ILE A 1 381 ? 3.371 2.287 -7.789 1 84.38 381 ILE A N 1
ATOM 3069 C CA . ILE A 1 381 ? 4.223 3.209 -7.039 1 84.38 381 ILE A CA 1
ATOM 3070 C C . ILE A 1 381 ? 3.816 4.648 -7.348 1 84.38 381 ILE A C 1
ATOM 3072 O O . ILE A 1 381 ? 3.824 5.504 -6.457 1 84.38 381 ILE A O 1
ATOM 3076 N N . ALA A 1 382 ? 3.492 4.914 -8.617 1 89.25 382 ALA A N 1
ATOM 3077 C CA . ALA A 1 382 ? 3.029 6.246 -8.992 1 89.25 382 ALA A CA 1
ATOM 3078 C C . ALA A 1 382 ? 1.803 6.656 -8.188 1 89.25 382 ALA A C 1
ATOM 3080 O O . ALA A 1 382 ? 1.704 7.797 -7.727 1 89.25 382 ALA A O 1
ATOM 3081 N N . THR A 1 383 ? 0.933 5.797 -7.984 1 80.69 383 THR A N 1
ATOM 3082 C CA . THR A 1 383 ? -0.274 6.062 -7.211 1 80.69 383 THR A CA 1
ATOM 3083 C C . THR A 1 383 ? 0.072 6.363 -5.754 1 80.69 383 THR A C 1
ATOM 3085 O O . THR A 1 383 ? -0.483 7.285 -5.156 1 80.69 383 THR A O 1
ATOM 3088 N N . GLN A 1 384 ? 0.98 5.59 -5.238 1 78.5 384 GLN A N 1
ATOM 3089 C CA . GLN A 1 384 ? 1.39 5.785 -3.85 1 78.5 384 GLN A CA 1
ATOM 3090 C C . GLN A 1 384 ? 2.115 7.117 -3.676 1 78.5 384 GLN A C 1
ATOM 3092 O O . GLN A 1 384 ? 1.971 7.777 -2.646 1 78.5 384 GLN A O 1
ATOM 3097 N N . VAL A 1 385 ? 2.871 7.418 -4.633 1 85.44 385 VAL A N 1
ATOM 3098 C CA . VAL A 1 385 ? 3.564 8.703 -4.598 1 85.44 385 VAL A CA 1
ATOM 3099 C C . VAL A 1 385 ? 2.549 9.844 -4.637 1 85.44 385 VAL A C 1
ATOM 3101 O O . VAL A 1 385 ? 2.707 10.844 -3.936 1 85.44 385 VAL A O 1
ATOM 3104 N N . GLY A 1 386 ? 1.529 9.695 -5.426 1 84.31 386 GLY A N 1
ATOM 3105 C CA . GLY A 1 386 ? 0.469 10.688 -5.473 1 84.31 386 GLY A CA 1
ATOM 3106 C C . GLY A 1 386 ? -0.179 10.938 -4.125 1 84.31 386 GLY A C 1
ATOM 3107 O O . GLY A 1 386 ? -0.319 12.086 -3.699 1 84.31 386 GLY A O 1
ATOM 3108 N N . VAL A 1 387 ? -0.471 9.953 -3.463 1 75.62 387 VAL A N 1
ATOM 3109 C CA . VAL A 1 387 ? -1.089 10.047 -2.145 1 75.62 387 VAL A CA 1
ATOM 3110 C C . VAL A 1 387 ? -0.114 10.688 -1.162 1 75.62 387 VAL A C 1
ATOM 3112 O O . VAL A 1 387 ? -0.501 11.555 -0.372 1 75.62 387 VAL A O 1
ATOM 3115 N N . ALA A 1 388 ? 1.08 10.281 -1.223 1 77.06 388 ALA A N 1
ATOM 3116 C CA . ALA A 1 388 ? 2.104 10.812 -0.328 1 77.06 388 ALA A CA 1
ATOM 3117 C C . ALA A 1 388 ? 2.324 12.297 -0.573 1 77.06 388 ALA A C 1
ATOM 3119 O O . ALA A 1 388 ? 2.529 13.07 0.37 1 77.06 388 ALA A O 1
ATOM 3120 N N . LEU A 1 389 ? 2.254 12.648 -1.771 1 82.81 389 LEU A N 1
ATOM 3121 C CA . LEU A 1 389 ? 2.48 14.047 -2.115 1 82.81 389 LEU A CA 1
ATOM 3122 C C . LEU A 1 389 ? 1.329 14.922 -1.628 1 82.81 389 LEU A C 1
ATOM 3124 O O . LEU A 1 389 ? 1.55 16.031 -1.135 1 82.81 389 LEU A O 1
ATOM 3128 N N . ILE A 1 390 ? 0.162 14.453 -1.722 1 80.38 390 ILE A N 1
ATOM 3129 C CA . ILE A 1 390 ? -1.002 15.211 -1.273 1 80.38 390 ILE A CA 1
ATOM 3130 C C . ILE A 1 390 ? -0.968 15.359 0.246 1 80.38 390 ILE A C 1
ATOM 3132 O O . ILE A 1 390 ? -1.283 16.422 0.78 1 80.38 390 ILE A O 1
ATOM 3136 N N . GLN A 1 391 ? -0.569 14.391 0.82 1 73.69 391 GLN A N 1
ATOM 3137 C CA . GLN A 1 391 ? -0.449 14.43 2.273 1 73.69 391 GLN A CA 1
ATOM 3138 C C . GLN A 1 391 ? 0.661 15.383 2.707 1 73.69 391 GLN A C 1
ATOM 3140 O O . GLN A 1 391 ? 0.5 16.141 3.668 1 73.69 391 GLN A O 1
ATOM 3145 N N . ALA A 1 392 ? 1.671 15.344 2.051 1 76.06 392 ALA A N 1
ATOM 3146 C CA . ALA A 1 392 ? 2.783 16.234 2.348 1 76.06 392 ALA A CA 1
ATOM 3147 C C . ALA A 1 392 ? 2.395 17.688 2.096 1 76.06 392 ALA A C 1
ATOM 3149 O O . ALA A 1 392 ? 2.783 18.594 2.852 1 76.06 392 ALA A O 1
ATOM 3150 N N . GLU A 1 393 ? 1.65 17.906 1.082 1 79.56 393 GLU A N 1
ATOM 3151 C CA . GLU A 1 393 ? 1.178 19.25 0.763 1 79.56 393 GLU A CA 1
ATOM 3152 C C . GLU A 1 393 ? 0.236 19.781 1.843 1 79.56 393 GLU A C 1
ATOM 3154 O O . GLU A 1 393 ? 0.323 20.938 2.238 1 79.56 393 GLU A O 1
ATOM 3159 N N . ALA A 1 394 ? -0.61 18.953 2.197 1 74.81 394 ALA A N 1
ATOM 3160 C CA . ALA A 1 394 ? -1.544 19.344 3.252 1 74.81 394 ALA A CA 1
ATOM 3161 C C . ALA A 1 394 ? -0.803 19.688 4.539 1 74.81 394 ALA A C 1
ATOM 3163 O O . ALA A 1 394 ? -1.139 20.656 5.215 1 74.81 394 ALA A O 1
ATOM 3164 N N . TYR A 1 395 ? 0.153 18.969 4.82 1 75.25 395 TYR A N 1
ATOM 3165 C CA . TYR A 1 395 ? 0.972 19.203 6.004 1 75.25 395 TYR A CA 1
ATOM 3166 C C . TYR A 1 395 ? 1.762 20.5 5.867 1 75.25 395 TYR A C 1
ATOM 3168 O O . TYR A 1 395 ? 1.847 21.281 6.812 1 75.25 395 TYR A O 1
ATOM 3176 N N . ALA A 1 396 ? 2.285 20.672 4.797 1 77.69 396 ALA A N 1
ATOM 3177 C CA . ALA A 1 396 ? 3.07 21.875 4.551 1 77.69 396 ALA A CA 1
ATOM 3178 C C . ALA A 1 396 ? 2.201 23.125 4.645 1 77.69 396 ALA A C 1
ATOM 3180 O O . ALA A 1 396 ? 2.629 24.156 5.188 1 77.69 396 ALA A O 1
ATOM 3181 N N . ASP A 1 397 ? 1.039 22.984 4.148 1 79.62 397 ASP A N 1
ATOM 3182 C CA . ASP A 1 397 ? 0.097 24.094 4.215 1 79.62 397 ASP A CA 1
ATOM 3183 C C . ASP A 1 397 ? -0.243 24.453 5.664 1 79.62 397 ASP A C 1
ATOM 3185 O O . ASP A 1 397 ? -0.298 25.625 6.031 1 79.62 397 ASP A O 1
ATOM 3189 N N . LEU A 1 398 ? -0.394 23.453 6.379 1 79.44 398 LEU A N 1
ATOM 3190 C CA . LEU A 1 398 ? -0.741 23.656 7.781 1 79.44 398 LEU A CA 1
ATOM 3191 C C . LEU A 1 398 ? 0.442 24.234 8.555 1 79.44 398 LEU A C 1
ATOM 3193 O O . LEU A 1 398 ? 0.264 25.078 9.445 1 79.44 398 LEU A O 1
ATOM 3197 N N . GLU A 1 399 ? 1.561 23.875 8.242 1 78.75 399 GLU A N 1
ATOM 3198 C CA . GLU A 1 399 ? 2.773 24.391 8.875 1 78.75 399 GLU A CA 1
ATOM 3199 C C . GLU A 1 399 ? 2.982 25.859 8.547 1 78.75 399 GLU A C 1
ATOM 3201 O O . GLU A 1 399 ? 3.383 26.641 9.406 1 78.75 399 GLU A O 1
ATOM 3206 N N . GLU A 1 400 ? 2.729 26.125 7.348 1 81.06 400 GLU A N 1
ATOM 3207 C CA . GLU A 1 400 ? 2.863 27.516 6.922 1 81.06 400 GLU A CA 1
ATOM 3208 C C . GLU A 1 400 ? 1.85 28.406 7.633 1 81.06 400 GLU A C 1
ATOM 3210 O O . GLU A 1 400 ? 2.188 29.5 8.078 1 81.06 400 GLU A O 1
ATOM 3215 N N . LEU A 1 401 ? 0.723 27.844 7.66 1 79.5 401 LEU A N 1
ATOM 3216 C CA . LEU A 1 401 ? -0.315 28.594 8.352 1 79.5 401 LEU A CA 1
ATOM 3217 C C . LEU A 1 401 ? 0.056 28.812 9.82 1 79.5 401 LEU A C 1
ATOM 3219 O O . LEU A 1 401 ? -0.136 29.891 10.359 1 79.5 401 LEU A O 1
ATOM 3223 N N . ASN A 1 402 ? 0.591 27.875 10.375 1 80.69 402 ASN A N 1
ATOM 3224 C CA . ASN A 1 402 ? 1.023 27.953 11.766 1 80.69 402 ASN A CA 1
ATOM 3225 C C . ASN A 1 402 ? 2.146 28.984 11.938 1 80.69 402 ASN A C 1
ATOM 3227 O O . ASN A 1 402 ? 2.154 29.734 12.906 1 80.69 402 ASN A O 1
ATOM 3231 N N . ALA A 1 403 ? 2.998 29 11.094 1 81.06 403 ALA A N 1
ATOM 3232 C CA . ALA A 1 403 ? 4.113 29.938 11.148 1 81.06 403 ALA A CA 1
ATOM 3233 C C . ALA A 1 403 ? 3.627 31.375 11 1 81.06 403 ALA A C 1
ATOM 3235 O O . ALA A 1 403 ? 4.121 32.281 11.68 1 81.06 403 ALA A O 1
ATOM 3236 N N . GLN A 1 404 ? 2.695 31.547 10.148 1 79.38 404 GLN A N 1
ATOM 3237 C CA . GLN A 1 404 ? 2.119 32.875 9.945 1 79.38 404 GLN A CA 1
ATOM 3238 C C . GLN A 1 404 ? 1.396 33.375 11.195 1 79.38 404 GLN A C 1
ATOM 3240 O O . GLN A 1 404 ? 1.524 34.531 11.586 1 79.38 404 GLN A O 1
ATOM 3245 N N . LEU A 1 405 ? 0.764 32.438 11.766 1 77.81 405 LEU A N 1
ATOM 3246 C CA . LEU A 1 405 ? 0.007 32.781 12.961 1 77.81 405 LEU A CA 1
ATOM 3247 C C . LEU A 1 405 ? 0.943 33.125 14.125 1 77.81 405 LEU A C 1
ATOM 3249 O O . LEU A 1 405 ? 0.671 34.031 14.906 1 77.81 405 LEU A O 1
ATOM 3253 N N . GLU A 1 406 ? 2.035 32.469 14.141 1 78.19 406 GLU A N 1
ATOM 3254 C CA . GLU A 1 406 ? 3.025 32.75 15.18 1 78.19 406 GLU A CA 1
ATOM 3255 C C . GLU A 1 406 ? 3.688 34.094 14.977 1 78.19 406 GLU A C 1
ATOM 3257 O O . GLU A 1 406 ? 3.938 34.812 15.938 1 78.19 406 GLU A O 1
ATOM 3262 N N . ALA A 1 407 ? 3.955 34.406 13.773 1 76.81 407 ALA A N 1
ATOM 3263 C CA . ALA A 1 407 ? 4.562 35.688 13.453 1 76.81 407 ALA A CA 1
ATOM 3264 C C . ALA A 1 407 ? 3.617 36.844 13.789 1 76.81 407 ALA A C 1
ATOM 3266 O O . ALA A 1 407 ? 4.047 37.875 14.305 1 76.81 407 ALA A O 1
ATOM 3267 N N . LEU A 1 408 ? 2.422 36.594 13.469 1 74.38 408 LEU A N 1
ATOM 3268 C CA . LEU A 1 408 ? 1.421 37.625 13.773 1 74.38 408 LEU A CA 1
ATOM 3269 C C . LEU A 1 408 ? 1.322 37.844 15.281 1 74.38 408 LEU A C 1
ATOM 3271 O O . LEU A 1 408 ? 1.214 39 15.734 1 74.38 408 LEU A O 1
ATOM 3275 N N . ASP A 1 409 ? 1.371 36.812 15.992 1 73.88 409 ASP A N 1
ATOM 3276 C CA . ASP A 1 409 ? 1.292 36.906 17.453 1 73.88 409 ASP A CA 1
ATOM 3277 C C . ASP A 1 409 ? 2.484 37.688 18.016 1 73.88 409 ASP A C 1
ATOM 3279 O O . ASP A 1 409 ? 2.324 38.5 18.922 1 73.88 409 ASP A O 1
ATOM 3283 N N . ARG A 1 410 ? 3.602 37.438 17.484 1 74.69 410 ARG A N 1
ATOM 3284 C CA . ARG A 1 410 ? 4.809 38.125 17.953 1 74.69 410 ARG A CA 1
ATOM 3285 C C . ARG A 1 410 ? 4.746 39.625 17.625 1 74.69 410 ARG A C 1
ATOM 3287 O O . ARG A 1 410 ? 5.121 40.469 18.469 1 74.69 410 ARG A O 1
ATOM 3294 N N . THR A 1 411 ? 4.324 39.938 16.453 1 72.25 411 THR A N 1
ATOM 3295 C CA . THR A 1 411 ? 4.215 41.312 16.047 1 72.25 411 THR A CA 1
ATOM 3296 C C . THR A 1 411 ? 3.225 42.094 16.922 1 72.25 411 THR A C 1
ATOM 3298 O O . THR A 1 411 ? 3.486 43.219 17.328 1 72.25 411 THR A O 1
ATOM 3301 N N . ARG A 1 412 ? 2.229 41.375 17.188 1 73.31 412 ARG A N 1
ATOM 3302 C CA . ARG A 1 412 ? 1.205 42.031 18.016 1 73.31 412 ARG A CA 1
ATOM 3303 C C . ARG A 1 412 ? 1.704 42.25 19.438 1 73.31 412 ARG A C 1
ATOM 3305 O O . ARG A 1 412 ? 1.427 43.281 20.047 1 73.31 412 ARG A O 1
ATOM 3312 N N . SER A 1 413 ? 2.391 41.312 19.891 1 72.44 413 SER A N 1
ATOM 3313 C CA . SER A 1 413 ? 2.957 41.406 21.234 1 72.44 413 SER A CA 1
ATOM 3314 C C . SER A 1 413 ? 3.949 42.562 21.312 1 72.44 413 SER A C 1
ATOM 3316 O O . SER A 1 413 ? 3.969 43.312 22.281 1 72.44 413 SER A O 1
ATOM 3318 N N . ASN A 1 414 ? 4.676 42.75 20.297 1 73.06 414 ASN A N 1
ATOM 3319 C CA . ASN A 1 414 ? 5.648 43.844 20.234 1 73.06 414 ASN A CA 1
ATOM 3320 C C . ASN A 1 414 ? 4.961 45.219 20.125 1 73.06 414 ASN A C 1
ATOM 3322 O O . ASN A 1 414 ? 5.406 46.188 20.734 1 73.06 414 ASN A O 1
ATOM 3326 N N . LEU A 1 415 ? 3.918 45.25 19.359 1 74.62 415 LEU A N 1
ATOM 3327 C CA . LEU A 1 415 ? 3.168 46.5 19.188 1 74.62 415 LEU A CA 1
ATOM 3328 C C . LEU A 1 415 ? 2.576 46.969 20.516 1 74.62 415 LEU A C 1
ATOM 3330 O O . LEU A 1 415 ? 2.596 48.156 20.828 1 74.62 415 LEU A O 1
ATOM 3334 N N . ILE A 1 416 ? 2.092 46 21.25 1 74.5 416 ILE A N 1
ATOM 3335 C CA . ILE A 1 416 ? 1.484 46.312 22.531 1 74.5 416 ILE A CA 1
ATOM 3336 C C . ILE A 1 416 ? 2.545 46.875 23.484 1 74.5 416 ILE A C 1
ATOM 3338 O O . ILE A 1 416 ? 2.312 47.875 24.188 1 74.5 416 ILE A O 1
ATOM 3342 N N . ALA A 1 417 ? 3.715 46.312 23.453 1 73.81 417 ALA A N 1
ATOM 3343 C CA . ALA A 1 417 ? 4.793 46.719 24.344 1 73.81 417 ALA A CA 1
ATOM 3344 C C . ALA A 1 417 ? 5.277 48.125 24 1 73.81 417 ALA A C 1
ATOM 3346 O O . ALA A 1 417 ? 5.48 48.969 24.891 1 73.81 417 ALA A O 1
ATOM 3347 N N . ILE A 1 418 ? 5.41 48.438 22.766 1 74.31 418 ILE A N 1
ATOM 3348 C CA . ILE A 1 418 ? 5.91 49.75 22.312 1 74.31 418 ILE A CA 1
ATOM 3349 C C . ILE A 1 418 ? 4.871 50.812 22.594 1 74.31 418 ILE A C 1
ATOM 3351 O O . ILE A 1 418 ? 5.211 51.938 23.016 1 74.31 418 ILE A O 1
ATOM 3355 N N . THR A 1 419 ? 3.617 50.438 22.297 1 77 419 THR A N 1
ATOM 3356 C CA . THR A 1 419 ? 2.545 51.406 22.547 1 77 419 THR A CA 1
ATOM 3357 C C . THR A 1 419 ? 2.473 51.781 24.016 1 77 419 THR A C 1
ATOM 3359 O O . THR A 1 419 ? 2.293 52.938 24.359 1 77 419 THR A O 1
ATOM 3362 N N . GLY A 1 420 ? 2.611 50.781 24.844 1 76.81 420 GLY A N 1
ATOM 3363 C CA . GLY A 1 420 ? 2.629 51.031 26.266 1 76.81 420 GLY A CA 1
ATOM 3364 C C . GLY A 1 420 ? 3.732 52 26.672 1 76.81 420 GLY A C 1
ATOM 3365 O O . GLY A 1 420 ? 3.5 52.938 27.453 1 76.81 420 GLY A O 1
ATOM 3366 N N . HIS A 1 421 ? 4.859 51.812 26.125 1 77.12 421 HIS A N 1
ATOM 3367 C CA . HIS A 1 421 ? 6.008 52.656 26.422 1 77.12 421 HIS A CA 1
ATOM 3368 C C . HIS A 1 421 ? 5.809 54.062 25.906 1 77.12 421 HIS A C 1
ATOM 3370 O O . HIS A 1 421 ? 6.117 55.031 26.594 1 77.12 421 HIS A O 1
ATOM 3376 N N . GLU A 1 422 ? 5.273 54.219 24.75 1 79.75 422 GLU A N 1
ATOM 3377 C CA . GLU A 1 422 ? 5.078 55.531 24.125 1 79.75 422 GLU A CA 1
ATOM 3378 C C . GLU A 1 422 ? 3.973 56.312 24.812 1 79.75 422 GLU A C 1
ATOM 3380 O O . GLU A 1 422 ? 3.975 57.531 24.781 1 79.75 422 GLU A O 1
ATOM 3385 N N . LEU A 1 423 ? 3.078 55.594 25.422 1 83.5 423 LEU A N 1
ATOM 3386 C CA . LEU A 1 423 ? 1.994 56.281 26.141 1 83.5 423 LEU A CA 1
ATOM 3387 C C . LEU A 1 423 ? 2.459 56.75 27.516 1 83.5 423 LEU A C 1
ATOM 3389 O O . LEU A 1 423 ? 1.978 57.75 28.016 1 83.5 423 LEU A O 1
ATOM 3393 N N . ARG A 1 424 ? 3.469 56.156 28.062 1 80.81 424 ARG A N 1
ATOM 3394 C CA . ARG A 1 424 ? 3.951 56.469 29.406 1 80.81 424 ARG A CA 1
ATOM 3395 C C . ARG A 1 424 ? 4.656 57.844 29.422 1 80.81 424 ARG A C 1
ATOM 3397 O O . ARG A 1 424 ? 4.555 58.562 30.406 1 80.81 424 ARG A O 1
ATOM 3404 N N . THR A 1 425 ? 5.285 58.156 28.344 1 83.25 425 THR A N 1
ATOM 3405 C CA . THR A 1 425 ? 6.102 59.375 28.312 1 83.25 425 THR A CA 1
ATOM 3406 C C . THR A 1 425 ? 5.223 60.625 28.359 1 83.25 425 THR A C 1
ATOM 3408 O O . THR A 1 425 ? 5.391 61.469 29.234 1 83.25 425 THR A O 1
ATOM 3411 N N . PRO A 1 426 ? 4.297 60.812 27.469 1 87.44 426 PRO A N 1
ATOM 3412 C CA . PRO A 1 426 ? 3.443 62 27.562 1 87.44 426 PRO A CA 1
ATOM 3413 C C . PRO A 1 426 ? 2.619 62.031 28.844 1 87.44 426 PRO A C 1
ATOM 3415 O O . PRO A 1 426 ? 2.375 63.094 29.391 1 87.44 426 PRO A O 1
ATOM 3418 N N . LEU A 1 427 ? 2.301 60.969 29.312 1 89.56 427 LEU A N 1
ATOM 3419 C CA . LEU A 1 427 ? 1.513 60.906 30.531 1 89.56 427 LEU A CA 1
ATOM 3420 C C . LEU A 1 427 ? 2.322 61.406 31.734 1 89.56 427 LEU A C 1
ATOM 3422 O O . LEU A 1 427 ? 1.793 62.125 32.594 1 89.56 427 LEU A O 1
ATOM 3426 N N . SER A 1 428 ? 3.525 61.062 31.781 1 89.69 428 SER A N 1
ATOM 3427 C CA . SER A 1 428 ? 4.398 61.5 32.844 1 89.69 428 SER A CA 1
ATOM 3428 C C . SER A 1 428 ? 4.539 63.031 32.844 1 89.69 428 SER A C 1
ATOM 3430 O O . SER A 1 428 ? 4.551 63.656 33.906 1 89.69 428 SER A O 1
ATOM 3432 N N . THR A 1 429 ? 4.641 63.594 31.688 1 90.25 429 THR A N 1
ATOM 3433 C CA . THR A 1 429 ? 4.734 65.062 31.547 1 90.25 429 THR A CA 1
ATOM 3434 C C . THR A 1 429 ? 3.453 65.75 32.031 1 90.25 429 THR A C 1
ATOM 3436 O O . THR A 1 429 ? 3.502 66.75 32.75 1 90.25 429 THR A O 1
ATOM 3439 N N . ILE A 1 430 ? 2.387 65.188 31.609 1 91.62 430 ILE A N 1
ATOM 3440 C CA . ILE A 1 430 ? 1.092 65.688 32.031 1 91.62 430 ILE A CA 1
ATOM 3441 C C . ILE A 1 430 ? 0.978 65.688 33.531 1 91.62 430 ILE A C 1
ATOM 3443 O O . ILE A 1 430 ? 0.576 66.625 34.156 1 91.62 430 ILE A O 1
ATOM 3447 N N . GLN A 1 431 ? 1.395 64.625 34.125 1 91.25 431 GLN A N 1
ATOM 3448 C CA . GLN A 1 431 ? 1.309 64.5 35.562 1 91.25 431 GLN A CA 1
ATOM 3449 C C . GLN A 1 431 ? 2.191 65.5 36.281 1 91.25 431 GLN A C 1
ATOM 3451 O O . GLN A 1 431 ? 1.769 66.062 37.281 1 91.25 431 GLN A O 1
ATOM 3456 N N . VAL A 1 432 ? 3.311 65.625 35.781 1 90.75 432 VAL A N 1
ATOM 3457 C CA . VAL A 1 432 ? 4.258 66.562 36.375 1 90.75 432 VAL A CA 1
ATOM 3458 C C . VAL A 1 432 ? 3.701 68 36.312 1 90.75 432 VAL A C 1
ATOM 3460 O O . VAL A 1 432 ? 3.762 68.75 37.312 1 90.75 432 VAL A O 1
ATOM 3463 N N . CYS A 1 433 ? 3.186 68.375 35.219 1 92.12 433 CYS A N 1
ATOM 3464 C CA . CYS A 1 433 ? 2.604 69.688 35.031 1 92.12 433 CYS A CA 1
ATOM 3465 C C . CYS A 1 433 ? 1.418 69.875 35.969 1 92.12 433 CYS A C 1
ATOM 3467 O O . CYS A 1 433 ? 1.319 70.938 36.625 1 92.12 433 CYS A O 1
ATOM 3469 N N . LEU A 1 434 ? 0.616 68.938 36.031 1 91.88 434 LEU A N 1
ATOM 3470 C CA . LEU A 1 434 ? -0.582 69.062 36.844 1 91.88 434 LEU A CA 1
ATOM 3471 C C . LEU A 1 434 ? -0.218 69.125 38.344 1 91.88 434 LEU A C 1
ATOM 3473 O O . LEU A 1 434 ? -0.803 69.875 39.094 1 91.88 434 LEU A O 1
ATOM 3477 N N . GLU A 1 435 ? 0.714 68.312 38.75 1 91.12 435 GLU A N 1
ATOM 3478 C CA . GLU A 1 435 ? 1.169 68.312 40.125 1 91.12 435 GLU A CA 1
ATOM 3479 C C . GLU A 1 435 ? 1.779 69.688 40.5 1 91.12 435 GLU A C 1
ATOM 3481 O O . GLU A 1 435 ? 1.538 70.188 41.594 1 91.12 435 GLU A O 1
ATOM 3486 N N . SER A 1 436 ? 2.541 70.188 39.594 1 90.69 436 SER A N 1
ATOM 3487 C CA . SER A 1 436 ? 3.158 71.5 39.812 1 90.69 436 SER A CA 1
ATOM 3488 C C . SER A 1 436 ? 2.107 72.625 39.969 1 90.69 436 SER A C 1
ATOM 3490 O O . SER A 1 436 ? 2.209 73.438 40.844 1 90.69 436 SER A O 1
ATOM 3492 N N . LEU A 1 437 ? 1.134 72.562 39.188 1 90.19 437 LEU A N 1
ATOM 3493 C CA . LEU A 1 437 ? 0.062 73.562 39.219 1 90.19 437 LEU A CA 1
ATOM 3494 C C . LEU A 1 437 ? -0.773 73.438 40.469 1 90.19 437 LEU A C 1
ATOM 3496 O O . LEU A 1 437 ? -1.213 74.438 41.031 1 90.19 437 LEU A O 1
ATOM 3500 N N . ALA A 1 438 ? -0.937 72.25 40.906 1 87.56 438 ALA A N 1
ATOM 3501 C CA . ALA A 1 438 ? -1.735 72 42.094 1 87.56 438 ALA A CA 1
ATOM 3502 C C . ALA A 1 438 ? -0.974 72.375 43.375 1 87.56 438 ALA A C 1
ATOM 3504 O O . ALA A 1 438 ? -1.568 72.875 44.312 1 87.56 438 ALA A O 1
ATOM 3505 N N . SER A 1 439 ? 0.286 72.25 43.375 1 88.69 439 SER A N 1
ATOM 3506 C CA . SER A 1 439 ? 1.1 72.438 44.562 1 88.69 439 SER A CA 1
ATOM 3507 C C . SER A 1 439 ? 1.465 73.938 44.719 1 88.69 439 SER A C 1
ATOM 3509 O O . SER A 1 439 ? 1.762 74.375 45.812 1 88.69 439 SER A O 1
ATOM 3511 N N . GLU A 1 440 ? 1.437 74.688 43.562 1 87.88 440 GLU A N 1
ATOM 3512 C CA . GLU A 1 440 ? 1.823 76.062 43.625 1 87.88 440 GLU A CA 1
ATOM 3513 C C . GLU A 1 440 ? 0.703 77 43.094 1 87.88 440 GLU A C 1
ATOM 3515 O O . GLU A 1 440 ? 0.788 77.5 41.969 1 87.88 440 GLU A O 1
ATOM 3520 N N . PRO A 1 441 ? -0.227 77.312 43.938 1 81 441 PRO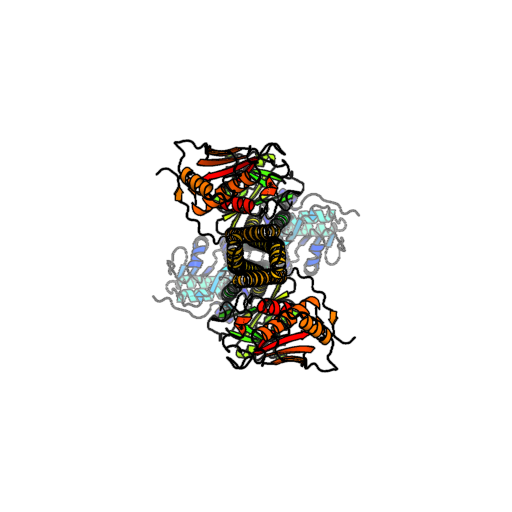 A N 1
ATOM 3521 C CA . PRO A 1 441 ? -1.358 78.125 43.5 1 81 441 PRO A CA 1
ATOM 3522 C C . PRO A 1 441 ? -0.944 79.562 43.094 1 81 441 PRO A C 1
ATOM 3524 O O . PRO A 1 441 ? -1.621 80.188 42.281 1 81 441 PRO A O 1
ATOM 3527 N N . ASP A 1 442 ? 0.245 80 43.75 1 83.75 442 ASP A N 1
ATOM 3528 C CA . ASP A 1 442 ? 0.666 81.375 43.469 1 83.75 442 ASP A CA 1
ATOM 3529 C C . ASP A 1 442 ? 1.72 81.438 42.375 1 83.75 442 ASP A C 1
ATOM 3531 O O . ASP A 1 442 ? 2.479 82.375 42.25 1 83.75 442 ASP A O 1
ATOM 3535 N N . MET A 1 443 ? 1.703 80.438 41.562 1 86.38 443 MET A N 1
ATOM 3536 C CA . MET A 1 443 ? 2.648 80.312 40.469 1 86.38 443 MET A CA 1
ATOM 3537 C C . MET A 1 443 ? 2.506 81.562 39.531 1 86.38 443 MET A C 1
ATOM 3539 O O . MET A 1 443 ? 1.4 82.062 39.312 1 86.38 443 MET A O 1
ATOM 3543 N N . ASP A 1 444 ? 3.68 82 39.062 1 90.31 444 ASP A N 1
ATOM 3544 C CA . ASP A 1 444 ? 3.701 83.125 38.094 1 90.31 444 ASP A CA 1
ATOM 3545 C C . ASP A 1 444 ? 2.793 82.812 36.906 1 90.31 444 ASP A C 1
ATOM 3547 O O . ASP A 1 444 ? 2.771 81.688 36.406 1 90.31 444 ASP A O 1
ATOM 3551 N N . PRO A 1 445 ? 1.962 83.75 36.562 1 86.56 445 PRO A N 1
ATOM 3552 C CA . PRO A 1 445 ? 0.993 83.562 35.5 1 86.56 445 PRO A CA 1
ATOM 3553 C C . PRO A 1 445 ? 1.647 83.062 34.188 1 86.56 445 PRO A C 1
ATOM 3555 O O . PRO A 1 445 ? 1.067 82.25 33.469 1 86.56 445 PRO A O 1
ATOM 3558 N N . GLU A 1 446 ? 2.828 83.5 33.938 1 89.31 446 GLU A N 1
ATOM 3559 C CA . GLU A 1 446 ? 3.506 83.125 32.719 1 89.31 446 GLU A CA 1
ATOM 3560 C C . GLU A 1 446 ? 3.932 81.688 32.781 1 89.31 446 GLU A C 1
ATOM 3562 O O . GLU A 1 446 ? 3.773 80.938 31.812 1 89.31 446 GLU A O 1
ATOM 3567 N N . LEU A 1 447 ? 4.418 81.312 33.906 1 90.62 447 LEU A N 1
ATOM 3568 C CA . LEU A 1 447 ? 4.832 79.938 34.125 1 90.62 447 LEU A CA 1
ATOM 3569 C C . LEU A 1 447 ? 3.627 79 34.125 1 90.62 447 LEU A C 1
ATOM 3571 O O . LEU A 1 447 ? 3.699 77.875 33.594 1 90.62 447 LEU A O 1
ATOM 3575 N N . ARG A 1 448 ? 2.598 79.438 34.719 1 90.06 448 ARG A N 1
ATOM 3576 C CA . ARG A 1 448 ? 1.355 78.625 34.75 1 90.06 448 ARG A CA 1
ATOM 3577 C C . ARG A 1 448 ? 0.839 78.375 33.344 1 90.06 448 ARG A C 1
ATOM 3579 O O . ARG A 1 448 ? 0.43 77.25 33.031 1 90.06 448 ARG A O 1
ATOM 3586 N N . GLN A 1 449 ? 0.917 79.375 32.562 1 88.88 449 GLN A N 1
ATOM 3587 C CA . GLN A 1 449 ? 0.442 79.25 31.188 1 88.88 449 GLN A CA 1
ATOM 3588 C C . GLN A 1 449 ? 1.33 78.25 30.406 1 88.88 449 GLN A C 1
ATOM 3590 O O . GLN A 1 449 ? 0.839 77.5 29.578 1 88.88 449 GLN A O 1
ATOM 3595 N N . VAL A 1 450 ? 2.572 78.25 30.688 1 90.5 450 VAL A N 1
ATOM 3596 C CA . VAL A 1 450 ? 3.5 77.312 30.016 1 90.5 450 VAL A CA 1
ATOM 3597 C C . VAL A 1 450 ? 3.209 75.875 30.422 1 90.5 450 VAL A C 1
ATOM 3599 O O . VAL A 1 450 ? 3.201 75 29.578 1 90.5 450 VAL A O 1
ATOM 3602 N N . MET A 1 451 ? 2.977 75.688 31.625 1 91.25 451 MET A N 1
ATOM 3603 C CA . MET A 1 451 ? 2.693 74.375 32.125 1 91.25 451 MET A CA 1
ATOM 3604 C C . MET A 1 451 ? 1.382 73.812 31.562 1 91.25 451 MET A C 1
ATOM 3606 O O . MET A 1 451 ? 1.298 72.688 31.156 1 91.25 451 MET A O 1
ATOM 3610 N N . LEU A 1 452 ? 0.413 74.688 31.562 1 91.5 452 LEU A N 1
ATOM 3611 C CA . LEU A 1 452 ? -0.889 74.312 31.031 1 91.5 452 LEU A CA 1
ATOM 3612 C C . LEU A 1 452 ? -0.797 74 29.547 1 91.5 452 LEU A C 1
ATOM 3614 O O . LEU A 1 452 ? -1.367 73 29.078 1 91.5 452 LEU A O 1
ATOM 3618 N N . SER A 1 453 ? -0.083 74.75 28.859 1 90.69 453 SER A N 1
ATOM 3619 C CA . SER A 1 453 ? 0.068 74.562 27.422 1 90.69 453 SER A CA 1
ATOM 3620 C C . SER A 1 453 ? 0.833 73.25 27.141 1 90.69 453 SER A C 1
ATOM 3622 O O . SER A 1 453 ? 0.504 72.562 26.188 1 90.69 453 SER A O 1
ATOM 3624 N N . THR A 1 454 ? 1.795 73 27.922 1 91.12 454 THR A N 1
ATOM 3625 C CA . THR A 1 454 ? 2.578 71.812 27.766 1 91.12 454 THR A CA 1
ATOM 3626 C C . THR A 1 454 ? 1.724 70.562 28.047 1 91.12 454 THR A C 1
ATOM 3628 O O . THR A 1 454 ? 1.744 69.625 27.281 1 91.12 454 THR A O 1
ATOM 3631 N N . ALA A 1 455 ? 1.018 70.625 29.125 1 92.81 455 ALA A N 1
ATOM 3632 C CA . ALA A 1 455 ? 0.135 69.5 29.469 1 92.81 455 ALA A CA 1
ATOM 3633 C C . ALA A 1 455 ? -0.926 69.25 28.391 1 92.81 455 ALA A C 1
ATOM 3635 O O . ALA A 1 455 ? -1.255 68.125 28.062 1 92.81 455 ALA A O 1
ATOM 3636 N N . LEU A 1 456 ? -1.45 70.375 27.984 1 91.12 456 LEU A N 1
ATOM 3637 C CA . LEU A 1 456 ? -2.475 70.312 26.938 1 91.12 456 LEU A CA 1
ATOM 3638 C C . LEU A 1 456 ? -1.902 69.75 25.656 1 91.12 456 LEU A C 1
ATOM 3640 O O . LEU A 1 456 ? -2.553 68.938 24.984 1 91.12 456 LEU A O 1
ATOM 3644 N N . ALA A 1 457 ? -0.755 70.125 25.312 1 88.19 457 ALA A N 1
ATOM 3645 C CA . ALA A 1 457 ? -0.092 69.562 24.125 1 88.19 457 ALA A CA 1
ATOM 3646 C C . ALA A 1 457 ? 0.162 68.062 24.25 1 88.19 457 ALA A C 1
ATOM 3648 O O . ALA A 1 457 ? -0.038 67.312 23.281 1 88.19 457 ALA A O 1
ATOM 3649 N N . ASP A 1 458 ? 0.589 67.688 25.359 1 90.81 458 ASP A N 1
ATOM 3650 C CA . ASP A 1 458 ? 0.889 66.25 25.578 1 90.81 458 ASP A CA 1
ATOM 3651 C C . ASP A 1 458 ? -0.392 65.438 25.656 1 90.81 458 ASP A C 1
ATOM 3653 O O . ASP A 1 458 ? -0.414 64.312 25.266 1 90.81 458 ASP A O 1
ATOM 3657 N N . ALA A 1 459 ? -1.407 65.938 26.188 1 90.62 459 ALA A N 1
ATOM 3658 C CA . ALA A 1 459 ? -2.701 65.25 26.188 1 90.62 459 ALA A CA 1
ATOM 3659 C C . ALA A 1 459 ? -3.201 65 24.766 1 90.62 459 ALA A C 1
ATOM 3661 O O . ALA A 1 459 ? -3.758 63.969 24.453 1 90.62 459 ALA A O 1
ATOM 3662 N N . GLU A 1 460 ? -3.043 66 24 1 88.06 460 GLU A N 1
ATOM 3663 C CA . GLU A 1 460 ? -3.418 65.875 22.594 1 88.06 460 GLU A CA 1
ATOM 3664 C C . GLU A 1 460 ? -2.568 64.812 21.891 1 88.06 460 GLU A C 1
ATOM 3666 O O . GLU A 1 460 ? -3.068 64.062 21.047 1 88.06 460 GLU A O 1
ATOM 3671 N N . ARG A 1 461 ? -1.379 64.812 22.234 1 85.62 461 ARG A N 1
ATOM 3672 C CA . ARG A 1 461 ? -0.478 63.781 21.672 1 85.62 461 ARG A CA 1
ATOM 3673 C C . ARG A 1 461 ? -0.92 62.375 22.078 1 85.62 461 ARG A C 1
ATOM 3675 O O . ARG A 1 461 ? -0.921 61.469 21.234 1 85.62 461 ARG A O 1
ATOM 3682 N N . MET A 1 462 ? -1.242 62.156 23.25 1 89.06 462 MET A N 1
ATOM 3683 C CA . MET A 1 462 ? -1.708 60.875 23.734 1 89.06 462 MET A CA 1
ATOM 3684 C C . MET A 1 462 ? -2.986 60.438 23.016 1 89.06 462 MET A C 1
ATOM 3686 O O . MET A 1 462 ? -3.152 59.281 22.672 1 89.06 462 MET A O 1
ATOM 3690 N N . ARG A 1 463 ? -3.824 61.406 22.922 1 87.69 463 ARG A N 1
ATOM 3691 C CA . ARG A 1 463 ? -5.074 61.125 22.219 1 87.69 463 ARG A CA 1
ATOM 3692 C C . ARG A 1 463 ? -4.816 60.594 20.812 1 87.69 463 ARG A C 1
ATOM 3694 O O . ARG A 1 463 ? -5.422 59.625 20.391 1 87.69 463 ARG A O 1
ATOM 3701 N N . LYS A 1 464 ? -3.914 61.188 20.203 1 86.75 464 LYS A N 1
ATOM 3702 C CA . LYS A 1 464 ? -3.559 60.812 18.844 1 86.75 464 LYS A CA 1
ATOM 3703 C C . LYS A 1 464 ? -2.92 59.406 18.812 1 86.75 464 LYS A C 1
ATOM 3705 O O . LYS A 1 464 ? -3.209 58.625 17.938 1 86.75 464 LYS A O 1
ATOM 3710 N N . LEU A 1 465 ? -2.057 59.156 19.688 1 86.06 465 LEU A N 1
ATOM 3711 C CA . LEU A 1 465 ? -1.377 57.844 19.781 1 86.06 465 LEU A CA 1
ATOM 3712 C C . LEU A 1 465 ? -2.377 56.719 20.016 1 86.06 465 LEU A C 1
ATOM 3714 O O . LEU A 1 465 ? -2.273 55.656 19.406 1 86.06 465 LEU A O 1
ATOM 3718 N N . ILE A 1 466 ? -3.234 56.938 20.891 1 85.12 466 ILE A N 1
ATOM 3719 C CA . ILE A 1 466 ? -4.246 55.906 21.188 1 85.12 466 ILE A CA 1
ATOM 3720 C C . ILE A 1 466 ? -5.109 55.656 19.953 1 85.12 466 ILE A C 1
ATOM 3722 O O . ILE A 1 466 ? -5.402 54.5 19.625 1 85.12 466 ILE A O 1
ATOM 3726 N N . GLN A 1 467 ? -5.535 56.75 19.391 1 86.19 467 GLN A N 1
ATOM 3727 C CA . GLN A 1 467 ? -6.363 56.625 18.203 1 86.19 467 GLN A CA 1
ATOM 3728 C C . GLN A 1 467 ? -5.621 55.875 17.094 1 86.19 467 GLN A C 1
ATOM 3730 O O . GLN A 1 467 ? -6.195 55 16.438 1 86.19 467 GLN A O 1
ATOM 3735 N N . ASP A 1 468 ? -4.395 56.25 16.938 1 87.44 468 ASP A N 1
ATOM 3736 C CA . ASP A 1 468 ? -3.584 55.594 15.906 1 87.44 468 ASP A CA 1
ATOM 3737 C C . ASP A 1 468 ? -3.402 54.125 16.203 1 87.44 468 ASP A C 1
ATOM 3739 O O . ASP A 1 468 ? -3.445 53.281 15.297 1 87.44 468 ASP A O 1
ATOM 3743 N N . PHE A 1 469 ? -3.141 53.781 17.375 1 82.44 469 PHE A N 1
ATOM 3744 C CA . PHE A 1 469 ? -2.943 52.375 17.781 1 82.44 469 PHE A CA 1
ATOM 3745 C C . PHE A 1 469 ? -4.207 51.562 17.531 1 82.44 469 PHE A C 1
ATOM 3747 O O . PHE A 1 469 ? -4.137 50.438 17.031 1 82.44 469 PHE A O 1
ATOM 3754 N N . LEU A 1 470 ? -5.309 52.094 17.938 1 81.44 470 LEU A N 1
ATOM 3755 C CA . LEU A 1 470 ? -6.582 51.406 17.719 1 81.44 470 LEU A CA 1
ATOM 3756 C C . LEU A 1 470 ? -6.848 51.219 16.234 1 81.44 470 LEU A C 1
ATOM 3758 O O . LEU A 1 470 ? -7.309 50.156 15.812 1 81.44 470 LEU A O 1
ATOM 3762 N N . THR A 1 471 ? -6.617 52.281 15.562 1 85.94 471 THR A N 1
ATOM 3763 C CA . THR A 1 471 ? -6.816 52.219 14.125 1 85.94 471 THR A CA 1
ATOM 3764 C C . THR A 1 471 ? -5.945 51.125 13.5 1 85.94 471 THR A C 1
ATOM 3766 O O . THR A 1 471 ? -6.422 50.312 12.703 1 85.94 471 THR A O 1
ATOM 3769 N N . LEU A 1 472 ? -4.711 51.062 13.898 1 84 472 LEU A N 1
ATOM 3770 C CA . LEU A 1 472 ? -3.779 50.094 13.367 1 84 472 LEU A CA 1
ATOM 3771 C C . LEU A 1 472 ? -4.203 48.688 13.773 1 84 472 LEU A C 1
ATOM 3773 O O . LEU A 1 472 ? -4.141 47.75 12.961 1 84 472 LEU A O 1
ATOM 3777 N N . SER A 1 473 ? -4.516 48.5 14.945 1 76.94 473 SER A N 1
ATOM 3778 C CA . SER A 1 473 ? -4.961 47.188 15.438 1 76.94 473 SER A CA 1
ATOM 3779 C C . SER A 1 473 ? -6.195 46.719 14.68 1 76.94 473 SER A C 1
ATOM 3781 O O . SER A 1 473 ? -6.305 45.531 14.367 1 76.94 473 SER A O 1
ATOM 3783 N N . GLN A 1 474 ? -7.082 47.594 14.477 1 78.69 474 GLN A N 1
ATOM 3784 C CA . GLN A 1 474 ? -8.289 47.281 13.727 1 78.69 474 GLN A CA 1
ATOM 3785 C C . GLN A 1 474 ? -7.941 46.844 12.297 1 78.69 474 GLN A C 1
ATOM 3787 O O . GLN A 1 474 ? -8.5 45.875 11.773 1 78.69 474 GLN A O 1
ATOM 3792 N N . LEU A 1 475 ? -7.086 47.562 11.727 1 82.88 475 LEU A N 1
ATOM 3793 C CA . LEU A 1 475 ? -6.672 47.25 10.352 1 82.88 475 LEU A CA 1
ATOM 3794 C C . LEU A 1 475 ? -5.969 45.906 10.281 1 82.88 475 LEU A C 1
ATOM 3796 O O . LEU A 1 475 ? -6.184 45.156 9.336 1 82.88 475 LEU A O 1
ATOM 3800 N N . GLU A 1 476 ? -5.25 45.594 11.25 1 75.31 476 GLU A N 1
ATOM 3801 C CA . GLU A 1 476 ? -4.441 44.375 11.258 1 75.31 476 GLU A CA 1
ATOM 3802 C C . GLU A 1 476 ? -5.285 43.156 11.617 1 75.31 476 GLU A C 1
ATOM 3804 O O . GLU A 1 476 ? -4.934 42.031 11.273 1 75.31 476 GLU A O 1
ATOM 3809 N N . SER A 1 477 ? -6.32 43.438 12.336 1 70.19 477 SER A N 1
ATOM 3810 C CA . SER A 1 477 ? -7.195 42.344 12.711 1 70.19 477 SER A CA 1
ATOM 3811 C C . SER A 1 477 ? -8.031 41.875 11.531 1 70.19 477 SER A C 1
ATOM 3813 O O . SER A 1 477 ? -8.594 40.781 11.555 1 70.19 477 SER A O 1
ATOM 3815 N N . GLY A 1 478 ? -8.008 42.562 10.461 1 73 478 GLY A N 1
ATOM 3816 C CA . GLY A 1 478 ? -8.789 42.219 9.281 1 73 478 GLY A CA 1
ATOM 3817 C C . GLY A 1 478 ? -10.281 42.344 9.5 1 73 478 GLY A C 1
ATOM 3818 O O . GLY A 1 478 ? -11.078 41.906 8.664 1 73 478 GLY A O 1
ATOM 3819 N N . ARG A 1 479 ? -10.734 42.812 10.57 1 71.5 479 ARG A N 1
ATOM 3820 C CA . ARG A 1 479 ? -12.148 42.906 10.93 1 71.5 479 ARG A CA 1
ATOM 3821 C C . ARG A 1 479 ? -12.781 44.156 10.352 1 71.5 479 ARG A C 1
ATOM 3823 O O . ARG A 1 479 ? -13.984 44.406 10.5 1 71.5 479 ARG A O 1
ATOM 3830 N N . VAL A 1 480 ? -12 45.031 9.688 1 80.19 480 VAL A N 1
ATOM 3831 C CA . VAL A 1 480 ? -12.516 46.25 9.125 1 80.19 480 VAL A CA 1
ATOM 3832 C C . VAL A 1 480 ? -13.469 45.938 7.973 1 80.19 480 VAL A C 1
ATOM 3834 O O . VAL A 1 480 ? -13.172 45.094 7.129 1 80.19 480 VAL A O 1
ATOM 3837 N N . GLN A 1 481 ? -14.672 46.375 8.086 1 85.5 481 GLN A N 1
ATOM 3838 C CA . GLN A 1 481 ? -15.609 46.281 6.973 1 85.5 481 GLN A CA 1
ATOM 3839 C C . GLN A 1 481 ? -15.43 47.438 5.992 1 85.5 481 GLN A C 1
ATOM 3841 O O . GLN A 1 481 ? -15.844 48.562 6.273 1 85.5 481 GLN A O 1
ATOM 3846 N N . TRP A 1 482 ? -14.852 47.156 4.836 1 89.06 482 TRP A N 1
ATOM 3847 C CA . TRP A 1 482 ? -14.555 48.156 3.824 1 89.06 482 TRP A CA 1
ATOM 3848 C C . TRP A 1 482 ? -15.773 48.438 2.959 1 89.06 482 TRP A C 1
ATOM 3850 O O . TRP A 1 482 ? -16.531 47.531 2.637 1 89.06 482 TRP A O 1
ATOM 3860 N N . ARG A 1 483 ? -16.125 49.594 2.711 1 91.75 483 ARG A N 1
ATOM 3861 C CA . ARG A 1 483 ? -17.203 50 1.822 1 91.75 483 ARG A CA 1
ATOM 3862 C C . ARG A 1 483 ? -16.688 50.875 0.694 1 91.75 483 ARG A C 1
ATOM 3864 O O . ARG A 1 483 ? -16.891 52.094 0.701 1 91.75 483 ARG A O 1
ATOM 3871 N N . PRO A 1 484 ? -16.125 50.219 -0.348 1 91 484 PRO A N 1
ATOM 3872 C CA . PRO A 1 484 ? -15.586 51 -1.465 1 91 484 PRO A CA 1
ATOM 3873 C C . PRO A 1 484 ? -16.672 51.562 -2.361 1 91 484 PRO A C 1
ATOM 3875 O O . PRO A 1 484 ? -17.641 50.875 -2.68 1 91 484 PRO A O 1
ATOM 3878 N N . GLU A 1 485 ? -16.656 52.812 -2.561 1 92.81 485 GLU A N 1
ATOM 3879 C CA . GLU A 1 485 ? -17.594 53.5 -3.447 1 92.81 485 GLU A CA 1
ATOM 3880 C C . GLU A 1 485 ? -16.875 54.5 -4.332 1 92.81 485 GLU A C 1
ATOM 3882 O O . GLU A 1 485 ? -15.758 54.938 -4.023 1 92.81 485 GLU A O 1
ATOM 3887 N N . PRO A 1 486 ? -17.438 54.781 -5.574 1 94.88 486 PRO A N 1
ATOM 3888 C CA . PRO A 1 486 ? -16.844 55.812 -6.414 1 94.88 486 PRO A CA 1
ATOM 3889 C C . PRO A 1 486 ? -16.906 57.219 -5.773 1 94.88 486 PRO A C 1
ATOM 3891 O O . PRO A 1 486 ? -18 57.688 -5.426 1 94.88 486 PRO A O 1
ATOM 3894 N N . LEU A 1 487 ? -15.805 57.875 -5.559 1 94.81 487 LEU A N 1
ATOM 3895 C CA . LEU A 1 487 ? -15.727 59.156 -4.887 1 94.81 487 LEU A CA 1
ATOM 3896 C C . LEU A 1 487 ? -14.812 60.125 -5.645 1 94.81 487 LEU A C 1
ATOM 3898 O O . LEU A 1 487 ? -13.805 59.688 -6.219 1 94.81 487 LEU A O 1
ATOM 3902 N N . PRO A 1 488 ? -15.227 61.375 -5.727 1 94.5 488 PRO A N 1
ATOM 3903 C CA . PRO A 1 488 ? -14.297 62.344 -6.289 1 94.5 488 PRO A CA 1
ATOM 3904 C C . PRO A 1 488 ? -13.125 62.656 -5.359 1 94.5 488 PRO A C 1
ATOM 3906 O O . PRO A 1 488 ? -13.328 63.031 -4.199 1 94.5 488 PRO A O 1
ATOM 3909 N N . LEU A 1 489 ? -11.922 62.562 -5.867 1 95.38 489 LEU A N 1
ATOM 3910 C CA . LEU A 1 489 ? -10.734 62.781 -5.055 1 95.38 489 LEU A CA 1
ATOM 3911 C C . LEU A 1 489 ? -10.727 64.188 -4.504 1 95.38 489 LEU A C 1
ATOM 3913 O O . LEU A 1 489 ? -10.258 64.438 -3.385 1 95.38 489 LEU A O 1
ATOM 3917 N N . GLN A 1 490 ? -11.234 65.188 -5.25 1 94.56 490 GLN A N 1
ATOM 3918 C CA . GLN A 1 490 ? -11.242 66.625 -4.848 1 94.56 490 GLN A CA 1
ATOM 3919 C C . GLN A 1 490 ? -11.977 66.812 -3.525 1 94.56 490 GLN A C 1
ATOM 3921 O O . GLN A 1 490 ? -11.516 67.5 -2.65 1 94.56 490 GLN A O 1
ATOM 3926 N N . GLU A 1 491 ? -13.031 66.188 -3.385 1 93.81 491 GLU A N 1
ATOM 3927 C CA . GLU A 1 491 ? -13.828 66.312 -2.164 1 93.81 491 GLU A CA 1
ATOM 3928 C C . GLU A 1 491 ? -13.078 65.75 -0.962 1 93.81 491 GLU A C 1
ATOM 3930 O O . GLU A 1 491 ? -13.156 66.312 0.139 1 93.81 491 GLU A O 1
ATOM 3935 N N . LEU A 1 492 ? -12.438 64.688 -1.214 1 95.62 492 LEU A N 1
ATOM 3936 C CA . LEU A 1 492 ? -11.68 64.062 -0.136 1 95.62 492 LEU A CA 1
ATOM 3937 C C . LEU A 1 492 ? -10.5 64.875 0.28 1 95.62 492 LEU A C 1
ATOM 3939 O O . LEU A 1 492 ? -10.195 65 1.47 1 95.62 492 LEU A O 1
ATOM 3943 N N . VAL A 1 493 ? -9.828 65.5 -0.614 1 95.69 493 VAL A N 1
ATOM 3944 C CA . VAL A 1 493 ? -8.711 66.375 -0.336 1 95.69 493 VAL A CA 1
ATOM 3945 C C . VAL A 1 493 ? -9.195 67.625 0.443 1 95.69 493 VAL A C 1
ATOM 3947 O O . VAL A 1 493 ? -8.547 68.062 1.398 1 95.69 493 VAL A O 1
ATOM 3950 N N . ASP A 1 494 ? -10.352 68.125 0.049 1 94.12 494 ASP A N 1
ATOM 3951 C CA . ASP A 1 494 ? -10.922 69.312 0.731 1 94.12 494 ASP A CA 1
ATOM 3952 C C . ASP A 1 494 ? -11.234 69 2.189 1 94.12 494 ASP A C 1
ATOM 3954 O O . ASP A 1 494 ? -10.984 69.812 3.08 1 94.12 494 ASP A O 1
ATOM 3958 N N . LEU A 1 495 ? -11.75 67.875 2.357 1 93.44 495 LEU A N 1
ATOM 3959 C CA . LEU A 1 495 ? -12.078 67.438 3.715 1 93.44 495 LEU A CA 1
ATOM 3960 C C . LEU A 1 495 ? -10.812 67.312 4.555 1 93.44 495 LEU A C 1
ATOM 3962 O O . LEU A 1 495 ? -10.789 67.688 5.73 1 93.44 495 LEU A O 1
ATOM 3966 N N . ALA A 1 496 ? -9.789 66.688 3.955 1 94.38 496 ALA A N 1
ATOM 3967 C CA . ALA A 1 496 ? -8.523 66.5 4.664 1 94.38 496 ALA A CA 1
ATOM 3968 C C . ALA A 1 496 ? -7.887 67.875 5 1 94.38 496 ALA A C 1
ATOM 3970 O O . ALA A 1 496 ? -7.332 68.062 6.09 1 94.38 496 ALA A O 1
ATOM 3971 N N . LEU A 1 497 ? -7.934 68.812 4.148 1 92.38 497 LEU A N 1
ATOM 3972 C CA . LEU A 1 497 ? -7.348 70.125 4.352 1 92.38 497 LEU A CA 1
ATOM 3973 C C . LEU A 1 497 ? -8.086 70.875 5.449 1 92.38 497 LEU A C 1
ATOM 3975 O O . LEU A 1 497 ? -7.477 71.625 6.199 1 92.38 497 LEU A O 1
ATOM 3979 N N . SER A 1 498 ? -9.359 70.625 5.531 1 89.12 498 SER A N 1
ATOM 3980 C CA . SER A 1 498 ? -10.164 71.312 6.547 1 89.12 498 SER A CA 1
ATOM 3981 C C . SER A 1 498 ? -9.875 70.75 7.938 1 89.12 498 SER A C 1
ATOM 3983 O O . SER A 1 498 ? -10.156 71.375 8.945 1 89.12 498 SER A O 1
ATOM 3985 N N . SER A 1 499 ? -9.297 69.562 7.875 1 82.12 499 SER A N 1
ATOM 3986 C CA . SER A 1 499 ? -9.094 68.938 9.156 1 82.12 499 SER A CA 1
ATOM 3987 C C . SER A 1 499 ? -7.656 69.062 9.633 1 82.12 499 SER A C 1
ATOM 3989 O O . SER A 1 499 ? -7.258 68.438 10.617 1 82.12 499 SER A O 1
ATOM 3991 N N . LEU A 1 500 ? -6.891 69.812 8.914 1 82.19 500 LEU A N 1
ATOM 3992 C CA . LEU A 1 500 ? -5.492 70 9.289 1 82.19 500 LEU A CA 1
ATOM 3993 C C . LEU A 1 500 ? -5.371 70.562 10.703 1 82.19 500 LEU A C 1
ATOM 3995 O O . LEU A 1 500 ? -6.125 71.438 11.086 1 82.19 500 LEU A O 1
ATOM 3999 N N . ARG A 1 501 ? -4.566 70 11.484 1 68.5 501 ARG A N 1
ATOM 4000 C CA . ARG A 1 501 ? -4.422 70.312 12.898 1 68.5 501 ARG A CA 1
ATOM 4001 C C . ARG A 1 501 ? -3.48 71.5 13.102 1 68.5 501 ARG A C 1
ATOM 4003 O O . ARG A 1 501 ? -3.586 72.188 14.102 1 68.5 501 ARG A O 1
ATOM 4010 N N . THR A 1 502 ? -2.549 71.812 12.172 1 68.38 502 THR A N 1
ATOM 4011 C CA . THR A 1 502 ? -1.602 72.875 12.281 1 68.38 502 THR A CA 1
ATOM 4012 C C . THR A 1 502 ? -2.322 74.25 12.195 1 68.38 502 THR A C 1
ATOM 4014 O O . THR A 1 502 ? -3.168 74.438 11.32 1 68.38 502 THR A O 1
ATOM 4017 N N . PRO A 1 503 ? -2.006 75 13.219 1 70.56 503 PRO A N 1
ATOM 4018 C CA . PRO A 1 503 ? -2.625 76.312 13.18 1 70.56 503 PRO A CA 1
ATOM 4019 C C . PRO A 1 503 ? -2.363 77.062 11.875 1 70.56 503 PRO A C 1
ATOM 4021 O O . PRO A 1 503 ? -1.271 76.938 11.312 1 70.56 503 PRO A O 1
ATOM 4024 N N . LYS A 1 504 ? -3.322 77.75 11.391 1 72.44 504 LYS A N 1
ATOM 4025 C CA . LYS A 1 504 ? -3.311 78.438 10.094 1 72.44 504 LYS A CA 1
ATOM 4026 C C . LYS A 1 504 ? -2.109 79.375 9.977 1 72.44 504 LYS A C 1
ATOM 4028 O O . LYS A 1 504 ? -1.542 79.5 8.891 1 72.44 504 LYS A O 1
ATOM 4033 N N . GLU A 1 505 ? -1.729 79.875 11.156 1 76.19 505 GLU A N 1
ATOM 4034 C CA . GLU A 1 505 ? -0.64 80.875 11.156 1 76.19 505 GLU A CA 1
ATOM 4035 C C . GLU A 1 505 ? 0.706 80.188 10.914 1 76.19 505 GLU A C 1
ATOM 4037 O O . GLU A 1 505 ? 1.666 80.812 10.492 1 76.19 505 GLU A O 1
ATOM 4042 N N . GLN A 1 506 ? 0.71 79 11.031 1 80.62 506 GLN A N 1
ATOM 4043 C CA . GLN A 1 506 ? 1.985 78.25 10.93 1 80.62 506 GLN A CA 1
ATOM 4044 C C . GLN A 1 506 ? 2.023 77.375 9.695 1 80.62 506 GLN A C 1
ATOM 4046 O O . GLN A 1 506 ? 3.029 76.688 9.43 1 80.62 506 GLN A O 1
ATOM 4051 N N . LEU A 1 507 ? 1.076 77.438 8.938 1 86.5 507 LEU A N 1
ATOM 4052 C CA . LEU A 1 507 ? 0.966 76.562 7.797 1 86.5 507 LEU A CA 1
ATOM 4053 C C . LEU A 1 507 ? 1.799 77.062 6.625 1 86.5 507 LEU A C 1
ATOM 4055 O O . LEU A 1 507 ? 1.839 78.25 6.359 1 86.5 507 LEU A O 1
ATOM 4059 N N . PRO A 1 508 ? 2.42 76.188 6.004 1 91.81 508 PRO A N 1
ATOM 4060 C CA . PRO A 1 508 ? 3.041 76.562 4.734 1 91.81 508 PRO A CA 1
ATOM 4061 C C . PRO A 1 508 ? 2.016 76.812 3.625 1 91.81 508 PRO A C 1
ATOM 4063 O O . PRO A 1 508 ? 0.814 76.625 3.842 1 91.81 508 PRO A O 1
ATOM 4066 N N . THR A 1 509 ? 2.521 77.375 2.58 1 93.19 509 THR A N 1
ATOM 4067 C CA . THR A 1 509 ? 1.634 77.5 1.436 1 93.19 509 THR A CA 1
ATOM 4068 C C . THR A 1 509 ? 1.213 76.188 0.868 1 93.19 509 THR A C 1
ATOM 4070 O O . THR A 1 509 ? 2.061 75.312 0.532 1 93.19 509 THR A O 1
ATOM 4073 N N . ILE A 1 510 ? -0.072 75.938 0.901 1 94.69 510 ILE A N 1
ATOM 4074 C CA . ILE A 1 510 ? -0.593 74.625 0.394 1 94.69 510 ILE A CA 1
ATOM 4075 C C . ILE A 1 510 ? -1.225 74.875 -0.98 1 94.69 510 ILE A C 1
ATOM 4077 O O . ILE A 1 510 ? -2.096 75.75 -1.142 1 94.69 510 ILE A O 1
ATOM 4081 N N . GLN A 1 511 ? -0.779 74.125 -2.039 1 94.56 511 GLN A N 1
ATOM 4082 C CA . GLN A 1 511 ? -1.298 74.25 -3.4 1 94.56 511 GLN A CA 1
ATOM 4083 C C . GLN A 1 511 ? -1.934 72.938 -3.84 1 94.56 511 GLN A C 1
ATOM 4085 O O . GLN A 1 511 ? -1.339 71.812 -3.678 1 94.56 511 GLN A O 1
ATOM 4090 N N . THR A 1 512 ? -3.139 72.938 -4.25 1 94.56 512 THR A N 1
ATOM 4091 C CA . THR A 1 512 ? -3.828 71.75 -4.805 1 94.56 512 THR A CA 1
ATOM 4092 C C . THR A 1 512 ? -3.785 71.75 -6.332 1 94.56 512 THR A C 1
ATOM 4094 O O . THR A 1 512 ? -4.418 72.625 -6.961 1 94.56 512 THR A O 1
ATOM 4097 N N . LEU A 1 513 ? -2.998 70.875 -6.898 1 93.19 513 LEU A N 1
ATOM 4098 C CA . LEU A 1 513 ? -2.811 70.75 -8.344 1 93.19 513 LEU A CA 1
ATOM 4099 C C . LEU A 1 513 ? -3.561 69.562 -8.906 1 93.19 513 LEU A C 1
ATOM 4101 O O . LEU A 1 513 ? -2.943 68.625 -9.43 1 93.19 513 LEU A O 1
ATOM 4105 N N . LEU A 1 514 ? -4.824 69.562 -8.812 1 93.94 514 LEU A N 1
ATOM 4106 C CA . LEU A 1 514 ? -5.648 68.5 -9.32 1 93.94 514 LEU A CA 1
ATOM 4107 C C . LEU A 1 514 ? -6.27 68.875 -10.664 1 93.94 514 LEU A C 1
ATOM 4109 O O . LEU A 1 514 ? -6.863 69.938 -10.797 1 93.94 514 LEU A O 1
ATOM 4113 N N . PRO A 1 515 ? -6.102 68 -11.617 1 90.75 515 PRO A N 1
ATOM 4114 C CA . PRO A 1 515 ? -6.762 68.312 -12.891 1 90.75 515 PRO A CA 1
ATOM 4115 C C . PRO A 1 515 ? -8.281 68.375 -12.766 1 90.75 515 PRO A C 1
ATOM 4117 O O . PRO A 1 515 ? -8.867 67.75 -11.883 1 90.75 515 PRO A O 1
ATOM 4120 N N . LYS A 1 516 ? -8.969 69.188 -13.555 1 84.19 516 LYS A N 1
ATOM 4121 C CA . LYS A 1 516 ? -10.414 69.438 -13.539 1 84.19 516 LYS A CA 1
ATOM 4122 C C . LYS A 1 516 ? -11.156 68.125 -13.883 1 84.19 516 LYS A C 1
ATOM 4124 O O . LYS A 1 516 ? -12.242 67.875 -13.344 1 84.19 516 LYS A O 1
ATOM 4129 N N . GLU A 1 517 ? -10.531 67.312 -14.812 1 86.62 517 GLU A N 1
ATOM 4130 C CA . GLU A 1 517 ? -11.227 66.125 -15.234 1 86.62 517 GLU A CA 1
ATOM 4131 C C . GLU A 1 517 ? -10.578 64.875 -14.625 1 86.62 517 GLU A C 1
ATOM 4133 O O . GLU A 1 517 ? -10.008 64.062 -15.336 1 86.62 517 GLU A O 1
ATOM 4138 N N . LEU A 1 518 ? -10.617 64.625 -13.289 1 90.56 518 LEU A N 1
ATOM 4139 C CA . LEU A 1 518 ? -10.078 63.406 -12.648 1 90.56 518 LEU A CA 1
ATOM 4140 C C . LEU A 1 518 ? -11.141 62.312 -12.547 1 90.56 518 LEU A C 1
ATOM 4142 O O . LEU A 1 518 ? -12.297 62.594 -12.211 1 90.56 518 LEU A O 1
ATOM 4146 N N . PRO A 1 519 ? -10.797 61.156 -12.953 1 92.69 519 PRO A N 1
ATOM 4147 C CA . PRO A 1 519 ? -11.758 60.062 -12.766 1 92.69 519 PRO A CA 1
ATOM 4148 C C . PRO A 1 519 ? -12.102 59.812 -11.297 1 92.69 519 PRO A C 1
ATOM 4150 O O . PRO A 1 519 ? -11.336 60.188 -10.406 1 92.69 519 PRO A O 1
ATOM 4153 N N . LEU A 1 520 ? -13.266 59.25 -11.055 1 94.25 520 LEU A N 1
ATOM 4154 C CA . LEU A 1 520 ? -13.648 58.844 -9.703 1 94.25 520 LEU A CA 1
ATOM 4155 C C . LEU A 1 520 ? -12.766 57.719 -9.203 1 94.25 520 LEU A C 1
ATOM 4157 O O . LEU A 1 520 ? -12.32 56.875 -9.992 1 94.25 520 LEU A O 1
ATOM 4161 N N . VAL A 1 521 ? -12.477 57.719 -7.965 1 94.81 521 VAL A N 1
ATOM 4162 C CA . VAL A 1 521 ? -11.695 56.656 -7.383 1 94.81 521 VAL A CA 1
ATOM 4163 C C . VAL A 1 521 ? -12.625 55.688 -6.648 1 94.81 521 VAL A C 1
ATOM 4165 O O . VAL A 1 521 ? -13.664 56.094 -6.121 1 94.81 521 VAL A O 1
ATOM 4168 N N . ARG A 1 522 ? -12.297 54.469 -6.676 1 94.38 522 ARG A N 1
ATOM 4169 C CA . ARG A 1 522 ? -13.008 53.469 -5.891 1 94.38 522 ARG A CA 1
ATOM 4170 C C . ARG A 1 522 ? -12.336 53.25 -4.535 1 94.38 522 ARG A C 1
ATOM 4172 O O . ARG A 1 522 ? -11.312 52.594 -4.434 1 94.38 522 ARG A O 1
ATOM 4179 N N . ALA A 1 523 ? -12.828 53.812 -3.531 1 92.81 523 ALA A N 1
ATOM 4180 C CA . ALA A 1 523 ? -12.203 53.719 -2.213 1 92.81 523 ALA A CA 1
ATOM 4181 C C . ALA A 1 523 ? -13.234 53.906 -1.105 1 92.81 523 ALA A C 1
ATOM 4183 O O . ALA A 1 523 ? -14.398 54.219 -1.379 1 92.81 523 ALA A O 1
ATOM 4184 N N . ASP A 1 524 ? -12.961 53.531 0.092 1 93.75 524 ASP A N 1
ATOM 4185 C CA . ASP A 1 524 ? -13.688 53.938 1.295 1 93.75 524 ASP A CA 1
ATOM 4186 C C . ASP A 1 524 ? -13.336 55.375 1.698 1 93.75 524 ASP A C 1
ATOM 4188 O O . ASP A 1 524 ? -12.195 55.656 2.064 1 93.75 524 ASP A O 1
ATOM 4192 N N . GLY A 1 525 ? -14.25 56.25 1.698 1 93 525 GLY A N 1
ATOM 4193 C CA . GLY A 1 525 ? -14.023 57.688 1.889 1 93 525 GLY A CA 1
ATOM 4194 C C . GLY A 1 525 ? -13.383 58 3.221 1 93 525 GLY A C 1
ATOM 4195 O O . GLY A 1 525 ? -12.43 58.781 3.279 1 93 525 GLY A O 1
ATOM 4196 N N . GLU A 1 526 ? -13.867 57.406 4.27 1 92 526 GLU A N 1
ATOM 4197 C CA . GLU A 1 526 ? -13.367 57.719 5.613 1 92 526 GLU A CA 1
ATOM 4198 C C . GLU A 1 526 ? -11.891 57.344 5.738 1 92 526 GLU A C 1
ATOM 4200 O O . GLU A 1 526 ? -11.102 58.094 6.297 1 92 526 GLU A O 1
ATOM 4205 N N . TRP A 1 527 ? -11.531 56.219 5.156 1 94.12 527 TRP A N 1
ATOM 4206 C CA . TRP A 1 527 ? -10.164 55.75 5.273 1 94.12 527 TRP A CA 1
ATOM 4207 C C . TRP A 1 527 ? -9.227 56.531 4.371 1 94.12 527 TRP A C 1
ATOM 4209 O O . TRP A 1 527 ? -8.07 56.781 4.73 1 94.12 527 TRP A O 1
ATOM 4219 N N . LEU A 1 528 ? -9.711 56.875 3.256 1 95.25 528 LEU A N 1
ATOM 4220 C CA . LEU A 1 528 ? -8.852 57.656 2.361 1 95.25 528 LEU A CA 1
ATOM 4221 C C . LEU A 1 528 ? -8.586 59.062 2.922 1 95.25 528 LEU A C 1
ATOM 4223 O O . LEU A 1 528 ? -7.492 59.594 2.76 1 95.25 528 LEU A O 1
ATOM 4227 N N . VAL A 1 529 ? -9.594 59.656 3.541 1 95 529 VAL A N 1
ATOM 4228 C CA . VAL A 1 529 ? -9.406 60.938 4.207 1 95 529 VAL A CA 1
ATOM 4229 C C . VAL A 1 529 ? -8.359 60.781 5.312 1 95 529 VAL A C 1
ATOM 4231 O O . VAL A 1 529 ? -7.543 61.688 5.516 1 95 529 VAL A O 1
ATOM 4234 N N . GLU A 1 530 ? -8.43 59.656 5.996 1 93.44 530 GLU A N 1
ATOM 4235 C CA . GLU A 1 530 ? -7.438 59.406 7.031 1 93.44 530 GLU A CA 1
ATOM 4236 C C . GLU A 1 530 ? -6.023 59.406 6.457 1 93.44 530 GLU A C 1
ATOM 4238 O O . GLU A 1 530 ? -5.109 59.969 7.043 1 93.44 530 GLU A O 1
ATOM 4243 N N . VAL A 1 531 ? -5.852 58.781 5.324 1 95.88 531 VAL A N 1
ATOM 4244 C CA . VAL A 1 531 ? -4.551 58.719 4.668 1 95.88 531 VAL A CA 1
ATOM 4245 C C . VAL A 1 531 ? -4.098 60.125 4.266 1 95.88 531 VAL A C 1
ATOM 4247 O O . VAL A 1 531 ? -2.971 60.531 4.562 1 95.88 531 VAL A O 1
ATOM 4250 N N . LEU A 1 532 ? -4.996 60.844 3.658 1 96.38 532 LEU A N 1
ATOM 4251 C CA . LEU A 1 532 ? -4.676 62.188 3.193 1 96.38 532 LEU A CA 1
ATOM 4252 C C . LEU A 1 532 ? -4.34 63.094 4.367 1 96.38 532 LEU A C 1
ATOM 4254 O O . LEU A 1 532 ? -3.375 63.875 4.305 1 96.38 532 LEU A O 1
ATOM 4258 N N . SER A 1 533 ? -5.129 62.969 5.402 1 93.88 533 SER A N 1
ATOM 4259 C CA . SER A 1 533 ? -4.914 63.781 6.59 1 93.88 533 SER A CA 1
ATOM 4260 C C . SER A 1 533 ? -3.555 63.5 7.219 1 93.88 533 SER A C 1
ATOM 4262 O O . SER A 1 533 ? -2.836 64.438 7.59 1 93.88 533 SER A O 1
ATOM 4264 N N . LYS A 1 534 ? -3.207 62.312 7.266 1 92.88 534 LYS A N 1
ATOM 4265 C CA . LYS A 1 534 ? -1.952 61.938 7.91 1 92.88 534 LYS A CA 1
ATOM 4266 C C . LYS A 1 534 ? -0.753 62.375 7.066 1 92.88 534 LYS A C 1
ATOM 4268 O O . LYS A 1 534 ? 0.284 62.75 7.605 1 92.88 534 LYS A O 1
ATOM 4273 N N . LEU A 1 535 ? -0.892 62.25 5.809 1 95.12 535 LEU A N 1
ATOM 4274 C CA . LEU A 1 535 ? 0.2 62.625 4.926 1 95.12 535 LEU A CA 1
ATOM 4275 C C . LEU A 1 535 ? 0.349 64.125 4.891 1 95.12 535 LEU A C 1
ATOM 4277 O O . LEU A 1 535 ? 1.468 64.688 4.875 1 95.12 535 LEU A O 1
ATOM 4281 N N . LEU A 1 536 ? -0.747 64.812 4.852 1 93.94 536 LEU A N 1
ATOM 4282 C CA . LEU A 1 536 ? -0.714 66.25 4.848 1 93.94 536 LEU A CA 1
ATOM 4283 C C . LEU A 1 536 ? -0.184 66.812 6.172 1 93.94 536 LEU A C 1
ATOM 4285 O O . LEU A 1 536 ? 0.587 67.75 6.191 1 93.94 536 LEU A O 1
ATOM 4289 N N . ASP A 1 537 ? -0.654 66.188 7.262 1 89.31 537 ASP A N 1
ATOM 4290 C CA . ASP A 1 537 ? -0.144 66.562 8.57 1 89.31 537 ASP A CA 1
ATOM 4291 C C . ASP A 1 537 ? 1.373 66.375 8.641 1 89.31 537 ASP A C 1
ATOM 4293 O O . ASP A 1 537 ? 2.068 67.25 9.203 1 89.31 537 ASP A O 1
ATOM 4297 N N . ASN A 1 538 ? 1.815 65.375 8.078 1 89 538 ASN A N 1
ATOM 4298 C CA . ASN A 1 538 ? 3.25 65.125 8.055 1 89 538 ASN A CA 1
ATOM 4299 C C . ASN A 1 538 ? 3.998 66.125 7.211 1 89 538 ASN A C 1
ATOM 4301 O O . ASN A 1 538 ? 5.059 66.625 7.609 1 89 538 ASN A O 1
ATOM 4305 N N . ALA A 1 539 ? 3.459 66.438 6.105 1 91.94 539 ALA A N 1
ATOM 4306 C CA . ALA A 1 539 ? 4.066 67.438 5.211 1 91.94 539 ALA A CA 1
ATOM 4307 C C . ALA A 1 539 ? 4.129 68.812 5.871 1 91.94 539 ALA A C 1
ATOM 4309 O O . ALA A 1 539 ? 5.141 69.5 5.77 1 91.94 539 ALA A O 1
ATOM 4310 N N . CYS A 1 540 ? 3.059 69.125 6.555 1 90.19 540 CYS A N 1
ATOM 4311 C CA . CYS A 1 540 ? 2.994 70.438 7.203 1 90.19 540 CYS A CA 1
ATOM 4312 C C . CYS A 1 540 ? 3.91 70.5 8.422 1 90.19 540 CYS A C 1
ATOM 4314 O O . CYS A 1 540 ? 4.512 71.562 8.711 1 90.19 540 CYS A O 1
ATOM 4316 N N . LYS A 1 541 ? 3.967 69.438 9.078 1 84.31 541 LYS A N 1
ATOM 4317 C CA . LYS A 1 541 ? 4.77 69.312 10.297 1 84.31 541 LYS A CA 1
ATOM 4318 C C . LYS A 1 541 ? 6.25 69.562 9.992 1 84.31 541 LYS A C 1
ATOM 4320 O O . LYS A 1 541 ? 6.973 70.125 10.789 1 84.31 541 LYS A O 1
ATOM 4325 N N . PHE A 1 542 ? 6.711 69.062 8.883 1 87.12 542 PHE A N 1
ATOM 4326 C CA . PHE A 1 542 ? 8.141 69.062 8.617 1 87.12 542 PHE A CA 1
ATOM 4327 C C . PHE A 1 542 ? 8.516 70.188 7.605 1 87.12 542 PHE A C 1
ATOM 4329 O O . PHE A 1 542 ? 9.625 70.188 7.074 1 87.12 542 PHE A O 1
ATOM 4336 N N . THR A 1 543 ? 7.523 71 7.293 1 90.56 543 THR A N 1
ATOM 4337 C CA . THR A 1 543 ? 7.766 72.125 6.375 1 90.56 543 THR A CA 1
ATOM 4338 C C . THR A 1 543 ? 7.629 73.5 7.098 1 90.56 543 THR A C 1
ATOM 4340 O O . THR A 1 543 ? 6.625 73.75 7.77 1 90.56 543 THR A O 1
ATOM 4343 N N . GLU A 1 544 ? 8.594 74.312 7.004 1 87.94 544 GLU A N 1
ATOM 4344 C CA . GLU A 1 544 ? 8.555 75.625 7.633 1 87.94 544 GLU A CA 1
ATOM 4345 C C . GLU A 1 544 ? 7.469 76.5 7.004 1 87.94 544 GLU A C 1
ATOM 4347 O O . GLU A 1 544 ? 6.992 76.25 5.902 1 87.94 544 GLU A O 1
ATOM 4352 N N . ARG A 1 545 ? 7.109 77.5 7.656 1 88.94 545 ARG A N 1
ATOM 4353 C CA . ARG A 1 545 ? 6.051 78.438 7.219 1 88.94 545 ARG A CA 1
ATOM 4354 C C . ARG A 1 545 ? 6.359 79 5.836 1 88.94 545 ARG A C 1
ATOM 4356 O O . ARG A 1 545 ? 5.449 79.25 5.047 1 88.94 545 ARG A O 1
ATOM 4363 N N . SER A 1 546 ? 7.609 79.188 5.602 1 90.88 546 SER A N 1
ATOM 4364 C CA . SER A 1 546 ? 8.023 79.812 4.328 1 90.88 546 SER A CA 1
ATOM 4365 C C . SER A 1 546 ? 8.039 78.75 3.223 1 90.88 546 SER A C 1
ATOM 4367 O O . SER A 1 546 ? 8.195 79.062 2.045 1 90.88 546 SER A O 1
ATOM 4369 N N . GLY A 1 547 ? 7.809 77.562 3.6 1 93.31 547 GLY A N 1
ATOM 4370 C CA . GLY A 1 547 ? 7.855 76.5 2.631 1 93.31 547 GLY A CA 1
ATOM 4371 C C . GLY A 1 547 ? 6.535 76.25 1.919 1 93.31 547 GLY A C 1
ATOM 4372 O O . GLY A 1 547 ? 5.648 77.125 1.962 1 93.31 547 GLY A O 1
ATOM 4373 N N . GLN A 1 548 ? 6.516 75.125 1.071 1 95 548 GLN A N 1
ATOM 4374 C CA . GLN A 1 548 ? 5.328 74.875 0.274 1 95 548 GLN A CA 1
ATOM 4375 C C . GLN A 1 548 ? 4.984 73.375 0.334 1 95 548 GLN A C 1
ATOM 4377 O O . GLN A 1 548 ? 5.875 72.5 0.403 1 95 548 GLN A O 1
ATOM 4382 N N . VAL A 1 549 ? 3.711 73.062 0.364 1 96.44 549 VAL A N 1
ATOM 4383 C CA . VAL A 1 549 ? 3.162 71.688 0.244 1 96.44 549 VAL A CA 1
ATOM 4384 C C . VAL A 1 549 ? 2.217 71.625 -0.953 1 96.44 549 VAL A C 1
ATOM 4386 O O . VAL A 1 549 ? 1.396 72.562 -1.155 1 96.44 549 VAL A O 1
ATOM 4389 N N . SER A 1 550 ? 2.381 70.688 -1.817 1 96.81 550 SER A N 1
ATOM 4390 C CA . SER A 1 550 ? 1.516 70.562 -2.986 1 96.81 550 SER A CA 1
ATOM 4391 C C . SER A 1 550 ? 0.871 69.188 -3.049 1 96.81 550 SER A C 1
ATOM 4393 O O . SER A 1 550 ? 1.473 68.188 -2.635 1 96.81 550 SER A O 1
ATOM 4395 N N . ILE A 1 551 ? -0.36 69.062 -3.477 1 97.44 551 ILE A N 1
ATOM 4396 C CA . ILE A 1 551 ? -1.095 67.812 -3.721 1 97.44 551 ILE A CA 1
ATOM 4397 C C . ILE A 1 551 ? -1.402 67.688 -5.211 1 97.44 551 ILE A C 1
ATOM 4399 O O . ILE A 1 551 ? -2.002 68.625 -5.809 1 97.44 551 ILE A O 1
ATOM 4403 N N . ALA A 1 552 ? -0.934 66.688 -5.773 1 97.19 552 ALA A N 1
ATOM 4404 C CA . ALA A 1 552 ? -1.161 66.438 -7.199 1 97.19 552 ALA A CA 1
ATOM 4405 C C . ALA A 1 552 ? -1.704 65 -7.434 1 97.19 552 ALA A C 1
ATOM 4407 O O . ALA A 1 552 ? -1.577 64.125 -6.57 1 97.19 552 ALA A O 1
ATOM 4408 N N . ALA A 1 553 ? -2.4 64.812 -8.531 1 97.06 553 ALA A N 1
ATOM 4409 C CA . ALA A 1 553 ? -2.92 63.5 -8.914 1 97.06 553 ALA A CA 1
ATOM 4410 C C . ALA A 1 553 ? -2.85 63.281 -10.43 1 97.06 553 ALA A C 1
ATOM 4412 O O . ALA A 1 553 ? -3.07 64.25 -11.195 1 97.06 553 ALA A O 1
ATOM 4413 N N . LYS A 1 554 ? -2.488 62.156 -10.789 1 94.94 554 LYS A N 1
ATOM 4414 C CA . LYS A 1 554 ? -2.434 61.812 -12.211 1 94.94 554 LYS A CA 1
ATOM 4415 C C . LYS A 1 554 ? -2.922 60.406 -12.461 1 94.94 554 LYS A C 1
ATOM 4417 O O . LYS A 1 554 ? -2.562 59.469 -11.734 1 94.94 554 LYS A O 1
ATOM 4422 N N . PRO A 1 555 ? -3.805 60.219 -13.406 1 94.19 555 PRO A N 1
ATOM 4423 C CA . PRO A 1 555 ? -4.223 58.844 -13.758 1 94.19 555 PRO A CA 1
ATOM 4424 C C . PRO A 1 555 ? -3.115 58.031 -14.43 1 94.19 555 PRO A C 1
ATOM 4426 O O . PRO A 1 555 ? -2.346 58.594 -15.227 1 94.19 555 PRO A O 1
ATOM 4429 N N . ARG A 1 556 ? -3.002 56.875 -13.977 1 93 556 ARG A N 1
ATOM 4430 C CA . ARG A 1 556 ? -2.049 55.938 -14.586 1 93 556 ARG A CA 1
ATOM 4431 C C . ARG A 1 556 ? -2.736 55.031 -15.617 1 93 556 ARG A C 1
ATOM 4433 O O . ARG A 1 556 ? -3.947 54.812 -15.539 1 93 556 ARG A O 1
ATOM 4440 N N . PRO A 1 557 ? -1.893 54.5 -16.516 1 87.94 557 PRO A N 1
ATOM 4441 C CA . PRO A 1 557 ? -2.467 53.625 -17.547 1 87.94 557 PRO A CA 1
ATOM 4442 C C . PRO A 1 557 ? -2.996 52.312 -16.969 1 87.94 557 PRO A C 1
ATOM 4444 O O . PRO A 1 557 ? -3.85 51.688 -17.594 1 87.94 557 PRO A O 1
ATOM 4447 N N . ASP A 1 558 ? -2.631 51.938 -15.844 1 89.25 558 ASP A N 1
ATOM 4448 C CA . ASP A 1 558 ? -3 50.656 -15.281 1 89.25 558 ASP A CA 1
ATOM 4449 C C . ASP A 1 558 ? -4.32 50.75 -14.523 1 89.25 558 ASP A C 1
ATOM 4451 O O . ASP A 1 558 ? -4.676 49.812 -13.781 1 89.25 558 ASP A O 1
ATOM 4455 N N . GLY A 1 559 ? -5.062 51.781 -14.719 1 91.31 559 GLY A N 1
ATOM 4456 C CA . GLY A 1 559 ? -6.363 51.906 -14.078 1 91.31 559 GLY A CA 1
ATOM 4457 C C . GLY A 1 559 ? -6.285 52.438 -12.664 1 91.31 559 GLY A C 1
ATOM 4458 O O . GLY A 1 559 ? -7.273 52.406 -11.93 1 91.31 559 GLY A O 1
ATOM 4459 N N . LEU A 1 560 ? -5.082 52.875 -12.25 1 94.56 560 LEU A N 1
ATOM 4460 C CA . LEU A 1 560 ? -4.879 53.438 -10.914 1 94.56 560 LEU A CA 1
ATOM 4461 C C . LEU A 1 560 ? -4.703 54.938 -10.984 1 94.56 560 LEU A C 1
ATOM 4463 O O . LEU A 1 560 ? -4.348 55.469 -12.031 1 94.56 560 LEU A O 1
ATOM 4467 N N . LEU A 1 561 ? -5.105 55.625 -10 1 95.94 561 LEU A N 1
ATOM 4468 C CA . LEU A 1 561 ? -4.82 57.031 -9.812 1 95.94 561 LEU A CA 1
ATOM 4469 C C . LEU A 1 561 ? -3.646 57.25 -8.859 1 95.94 561 LEU A C 1
ATOM 4471 O O . LEU A 1 561 ? -3.637 56.688 -7.758 1 95.94 561 LEU A O 1
ATOM 4475 N N . GLU A 1 562 ? -2.619 57.875 -9.266 1 97.38 562 GLU A N 1
ATOM 4476 C CA . GLU A 1 562 ? -1.48 58.188 -8.406 1 97.38 562 GLU A CA 1
ATOM 4477 C C . GLU A 1 562 ? -1.636 59.562 -7.77 1 97.38 562 GLU A C 1
ATOM 4479 O O . GLU A 1 562 ? -1.853 60.562 -8.461 1 97.38 562 GLU A O 1
ATOM 4484 N N . VAL A 1 563 ? -1.643 59.656 -6.48 1 97.56 563 VAL A N 1
ATOM 4485 C CA . VAL A 1 563 ? -1.701 60.906 -5.723 1 97.56 563 VAL A CA 1
ATOM 4486 C C . VAL A 1 563 ? -0.337 61.188 -5.098 1 97.56 563 VAL A C 1
ATOM 4488 O O . VAL A 1 563 ? 0.31 60.312 -4.559 1 97.56 563 VAL A O 1
ATOM 4491 N N . THR A 1 564 ? 0.136 62.375 -5.23 1 97.94 564 THR A N 1
ATOM 4492 C CA . THR A 1 564 ? 1.438 62.781 -4.711 1 97.94 564 THR A CA 1
ATOM 4493 C C . THR A 1 564 ? 1.305 63.969 -3.771 1 97.94 564 THR A C 1
ATOM 4495 O O . THR A 1 564 ? 0.673 65 -4.121 1 97.94 564 THR A O 1
ATOM 4498 N N . ILE A 1 565 ? 1.783 63.906 -2.6 1 97.44 565 ILE A N 1
ATOM 4499 C CA . ILE A 1 565 ? 1.929 65 -1.664 1 97.44 565 ILE A CA 1
ATOM 4500 C C . ILE A 1 565 ? 3.404 65.375 -1.521 1 97.44 565 ILE A C 1
ATOM 4502 O O . ILE A 1 565 ? 4.203 64.562 -1.033 1 97.44 565 ILE A O 1
ATOM 4506 N N . ALA A 1 566 ? 3.734 66.5 -1.979 1 96.88 566 ALA A N 1
ATOM 4507 C CA . ALA A 1 566 ? 5.125 66.938 -1.996 1 96.88 566 ALA A CA 1
ATOM 4508 C C . ALA A 1 566 ? 5.332 68.125 -1.058 1 96.88 566 ALA A C 1
ATOM 4510 O O . ALA A 1 566 ? 4.488 69.062 -0.98 1 96.88 566 ALA A O 1
ATOM 4511 N N . ASP A 1 567 ? 6.391 68.125 -0.288 1 95.38 567 ASP A N 1
ATOM 4512 C CA . ASP A 1 567 ? 6.734 69.188 0.618 1 95.38 567 ASP A CA 1
ATOM 4513 C C . ASP A 1 567 ? 8.164 69.688 0.388 1 95.38 567 ASP A C 1
ATOM 4515 O O . ASP A 1 567 ? 8.961 69 -0.238 1 95.38 567 ASP A O 1
ATOM 4519 N N . THR A 1 568 ? 8.438 70.938 0.729 1 94.44 568 THR A N 1
ATOM 4520 C CA . THR A 1 568 ? 9.781 71.438 0.624 1 94.44 568 THR A CA 1
ATOM 4521 C C . THR A 1 568 ? 10.469 71.5 1.983 1 94.44 568 THR A C 1
ATOM 4523 O O . THR A 1 568 ? 11.258 72.375 2.285 1 94.44 568 THR A O 1
ATOM 4526 N N . GLY A 1 569 ? 10.086 70.562 2.742 1 91.38 569 GLY A N 1
ATOM 4527 C CA . GLY A 1 569 ? 10.547 70.562 4.121 1 91.38 569 GLY A CA 1
ATOM 4528 C C . GLY A 1 569 ? 11.898 69.938 4.289 1 91.38 569 GLY A C 1
ATOM 4529 O O . GLY A 1 569 ? 12.781 70.062 3.441 1 91.38 569 GLY A O 1
ATOM 4530 N N . ARG A 1 570 ? 12.125 69.312 5.441 1 88.94 570 ARG A N 1
ATOM 4531 C CA . ARG A 1 570 ? 13.398 68.812 5.945 1 88.94 570 ARG A CA 1
ATOM 4532 C C . ARG A 1 570 ? 13.93 67.688 5.082 1 88.94 570 ARG A C 1
ATOM 4534 O O . ARG A 1 570 ? 15.125 67.375 5.098 1 88.94 570 ARG A O 1
ATOM 4541 N N . GLY A 1 571 ? 13.07 67 4.344 1 90.69 571 GLY A N 1
ATOM 4542 C CA . GLY A 1 571 ? 13.5 65.938 3.512 1 90.69 571 GLY A CA 1
ATOM 4543 C C . GLY A 1 571 ? 13.781 64.625 4.301 1 90.69 571 GLY A C 1
ATOM 4544 O O . GLY A 1 571 ? 13.641 64.625 5.527 1 90.69 571 GLY A O 1
ATOM 4545 N N . ILE A 1 572 ? 14.078 63.469 3.594 1 90.25 572 ILE A N 1
ATOM 4546 C CA . ILE A 1 572 ? 14.328 62.156 4.184 1 90.25 572 ILE A CA 1
ATOM 4547 C C . ILE A 1 572 ? 15.578 61.531 3.555 1 90.25 572 ILE A C 1
ATOM 4549 O O . ILE A 1 572 ? 15.75 61.594 2.336 1 90.25 572 ILE A O 1
ATOM 4553 N N . GLU A 1 573 ? 16.359 61 4.406 1 89.69 573 GLU A N 1
ATOM 4554 C CA . GLU A 1 573 ? 17.547 60.312 3.898 1 89.69 573 GLU A CA 1
ATOM 4555 C C . GLU A 1 573 ? 17.156 59.125 3.033 1 89.69 573 GLU A C 1
ATOM 4557 O O . GLU A 1 573 ? 16.219 58.406 3.35 1 89.69 573 GLU A O 1
ATOM 4562 N N . PRO A 1 574 ? 17.922 58.875 2.023 1 87.12 574 PRO A N 1
ATOM 4563 C CA . PRO A 1 574 ? 17.578 57.844 1.061 1 87.12 574 PRO A CA 1
ATOM 4564 C C . PRO A 1 574 ? 17.5 56.469 1.698 1 87.12 574 PRO A C 1
ATOM 4566 O O . PRO A 1 574 ? 16.672 55.625 1.287 1 87.12 574 PRO A O 1
ATOM 4569 N N . ASP A 1 575 ? 18.25 56.219 2.686 1 86.75 575 ASP A N 1
ATOM 4570 C CA . ASP A 1 575 ? 18.312 54.906 3.293 1 86.75 575 ASP A CA 1
ATOM 4571 C C . ASP A 1 575 ? 17.125 54.656 4.219 1 86.75 575 ASP A C 1
ATOM 4573 O O . ASP A 1 575 ? 16.906 53.562 4.68 1 86.75 575 ASP A O 1
ATOM 4577 N N . ARG A 1 576 ? 16.25 55.625 4.383 1 89 576 ARG A N 1
ATOM 4578 C CA . ARG A 1 576 ? 15.172 55.5 5.355 1 89 576 ARG A CA 1
ATOM 4579 C C . ARG A 1 576 ? 13.812 55.562 4.672 1 89 576 ARG A C 1
ATOM 4581 O O . ARG A 1 576 ? 12.773 55.5 5.34 1 89 576 ARG A O 1
ATOM 4588 N N . LEU A 1 577 ? 13.797 55.562 3.461 1 90.44 577 LEU A N 1
ATOM 4589 C CA . LEU A 1 577 ? 12.57 55.781 2.709 1 90.44 577 LEU A CA 1
ATOM 4590 C C . LEU A 1 577 ? 11.586 54.656 2.904 1 90.44 577 LEU A C 1
ATOM 4592 O O . LEU A 1 577 ? 10.367 54.844 2.873 1 90.44 577 LEU A O 1
ATOM 4596 N N . GLU A 1 578 ? 12.07 53.469 3.148 1 90.38 578 GLU A N 1
ATOM 4597 C CA . GLU A 1 578 ? 11.188 52.344 3.381 1 90.38 578 GLU A CA 1
ATOM 4598 C C . GLU A 1 578 ? 10.859 52.188 4.863 1 90.38 578 GLU A C 1
ATOM 4600 O O . GLU A 1 578 ? 9.734 51.844 5.223 1 90.38 578 GLU A O 1
ATOM 4605 N N . THR A 1 579 ? 11.758 52.406 5.711 1 88.31 579 THR A N 1
ATOM 4606 C CA . THR A 1 579 ? 11.664 52.156 7.148 1 88.31 579 THR A CA 1
ATOM 4607 C C . THR A 1 579 ? 10.68 53.125 7.797 1 88.31 579 THR A C 1
ATOM 4609 O O . THR A 1 579 ? 10.125 52.844 8.859 1 88.31 579 THR A O 1
ATOM 4612 N N . ILE A 1 580 ? 10.445 54.344 7.172 1 88.81 580 ILE A N 1
ATOM 4613 C CA . ILE A 1 580 ? 9.578 55.344 7.75 1 88.81 580 ILE A CA 1
ATOM 4614 C C . ILE A 1 580 ? 8.148 54.812 7.836 1 88.81 580 ILE A C 1
ATOM 4616 O O . ILE A 1 580 ? 7.324 55.344 8.586 1 88.81 580 ILE A O 1
ATOM 4620 N N . PHE A 1 581 ? 7.867 53.75 7.031 1 90.94 581 PHE A N 1
ATOM 4621 C CA . PHE A 1 581 ? 6.52 53.188 7.031 1 90.94 581 PHE A CA 1
ATOM 4622 C C . PHE A 1 581 ? 6.387 52.094 8.086 1 90.94 581 PHE A C 1
ATOM 4624 O O . PHE A 1 581 ? 5.301 51.562 8.289 1 90.94 581 PHE A O 1
ATOM 4631 N N . ASP A 1 582 ? 7.465 51.812 8.742 1 85.19 582 ASP A N 1
ATOM 4632 C CA . ASP A 1 582 ? 7.434 50.812 9.805 1 85.19 582 ASP A CA 1
ATOM 4633 C C . ASP A 1 582 ? 6.773 51.375 11.062 1 85.19 582 ASP A C 1
ATOM 4635 O O . ASP A 1 582 ? 6.773 52.594 11.281 1 85.19 582 ASP A O 1
ATOM 4639 N N . ARG A 1 583 ? 6.289 50.438 11.852 1 79.88 583 ARG A N 1
ATOM 4640 C CA . ARG A 1 583 ? 5.648 50.844 13.102 1 79.88 583 ARG A CA 1
ATOM 4641 C C . ARG A 1 583 ? 6.652 51.5 14.047 1 79.88 583 ARG A C 1
ATOM 4643 O O . ARG A 1 583 ? 7.77 51 14.211 1 79.88 583 ARG A O 1
ATOM 4650 N N . PHE A 1 584 ? 6.34 52.688 14.555 1 73.38 584 PHE A N 1
ATOM 4651 C CA . PHE A 1 584 ? 7.027 53.406 15.609 1 73.38 584 PHE A CA 1
ATOM 4652 C C . PHE A 1 584 ? 8.383 53.906 15.125 1 73.38 584 PHE A C 1
ATOM 4654 O O . PHE A 1 584 ? 9.289 54.156 15.93 1 73.38 584 PHE A O 1
ATOM 4661 N N . TYR A 1 585 ? 8.469 53.969 13.773 1 76.56 585 TYR A N 1
ATOM 4662 C CA . TYR A 1 585 ? 9.703 54.531 13.266 1 76.56 585 TYR A CA 1
ATOM 4663 C C . TYR A 1 585 ? 9.656 56.062 13.328 1 76.56 585 TYR A C 1
ATOM 4665 O O . TYR A 1 585 ? 8.656 56.688 12.93 1 76.56 585 TYR A O 1
ATOM 4673 N N . GLN A 1 586 ? 10.641 56.562 14.055 1 68.62 586 GLN A N 1
ATOM 4674 C CA . GLN A 1 586 ? 10.828 58 14.086 1 68.62 586 GLN A CA 1
ATOM 4675 C C . GLN A 1 586 ? 12.289 58.375 13.859 1 68.62 586 GLN A C 1
ATOM 4677 O O . GLN A 1 586 ? 13.195 57.656 14.312 1 68.62 586 GLN A O 1
ATOM 4682 N N . GLU A 1 587 ? 12.719 58.969 12.727 1 59.53 587 GLU A N 1
ATOM 4683 C CA . GLU A 1 587 ? 14.102 59.312 12.438 1 59.53 587 GLU A CA 1
ATOM 4684 C C . GLU A 1 587 ? 14.805 59.844 13.68 1 59.53 587 GLU A C 1
ATOM 4686 O O . GLU A 1 587 ? 14.188 60.531 14.508 1 59.53 587 GLU A O 1
ATOM 4691 N N . GLU A 1 588 ? 15.961 59.344 13.867 1 49.38 588 GLU A N 1
ATOM 4692 C CA . GLU A 1 588 ? 16.922 59.719 14.906 1 49.38 588 GLU A CA 1
ATOM 4693 C C . GLU A 1 588 ? 17.094 61.219 14.977 1 49.38 588 GLU A C 1
ATOM 4695 O O . GLU A 1 588 ? 17.062 61.906 13.945 1 49.38 588 GLU A O 1
ATOM 4700 N N . GLY A 1 589 ? 16.797 61.906 16.094 1 46.78 589 GLY A N 1
ATOM 4701 C CA . GLY A 1 589 ? 16.922 63.312 16.406 1 46.78 589 GLY A CA 1
ATOM 4702 C C . GLY A 1 589 ? 15.594 64.062 16.406 1 46.78 589 GLY A C 1
ATOM 4703 O O . GLY A 1 589 ? 15.523 65.25 16.797 1 46.78 589 GLY A O 1
ATOM 4704 N N . ALA A 1 590 ? 14.938 63.5 15.617 1 44.22 590 ALA A N 1
ATOM 4705 C CA . ALA A 1 590 ? 13.625 64.125 15.656 1 44.22 590 ALA A CA 1
ATOM 4706 C C . ALA A 1 590 ? 12.914 63.844 16.969 1 44.22 590 ALA A C 1
ATOM 4708 O O . ALA A 1 590 ? 11.75 64.188 17.156 1 44.22 590 ALA A O 1
ATOM 4709 N N . LEU A 1 591 ? 13.328 62.844 17.594 1 40.38 591 LEU A N 1
ATOM 4710 C CA . LEU A 1 591 ? 12.852 62.688 18.953 1 40.38 591 LEU A CA 1
ATOM 4711 C C . LEU A 1 591 ? 12.852 64 19.688 1 40.38 591 LEU A C 1
ATOM 4713 O O . LEU A 1 591 ? 12.633 64.062 20.906 1 40.38 591 LEU A O 1
ATOM 4717 N N . ARG A 1 592 ? 13.648 64.875 19.188 1 40 592 ARG A N 1
ATOM 4718 C CA . ARG A 1 592 ? 13.5 66.125 19.906 1 40 592 ARG A CA 1
ATOM 4719 C C . ARG A 1 592 ? 12.031 66.438 20.172 1 40 592 ARG A C 1
ATOM 4721 O O . ARG A 1 592 ? 11.18 66.188 19.312 1 40 592 ARG A O 1
ATOM 4728 N N . ARG A 1 593 ? 11.805 66.625 21.375 1 41.66 593 ARG A N 1
ATOM 4729 C CA . ARG A 1 593 ? 10.672 66.938 22.25 1 41.66 593 ARG A CA 1
ATOM 4730 C C . ARG A 1 593 ? 9.547 67.562 21.453 1 41.66 593 ARG A C 1
ATOM 4732 O O . ARG A 1 593 ? 8.391 67.562 21.891 1 41.66 593 ARG A O 1
ATOM 4739 N N . SER A 1 594 ? 10 68.188 20.359 1 41 594 SER A N 1
ATOM 4740 C CA . SER A 1 594 ? 9 69.125 19.859 1 41 594 SER A CA 1
ATOM 4741 C C . SER A 1 594 ? 8.023 68.5 18.906 1 41 594 SER A C 1
ATOM 4743 O O . SER A 1 594 ? 6.91 68.938 18.703 1 41 594 SER A O 1
ATOM 4745 N N . ALA A 1 595 ? 8.469 67.562 17.953 1 48.69 595 ALA A N 1
ATOM 4746 C CA . ALA A 1 595 ? 7.547 67.312 16.844 1 48.69 595 ALA A CA 1
ATOM 4747 C C . ALA A 1 595 ? 6.766 66 17.062 1 48.69 595 ALA A C 1
ATOM 4749 O O . ALA A 1 595 ? 7.355 64.938 17.25 1 48.69 595 ALA A O 1
ATOM 4750 N N . GLY A 1 596 ? 5.781 65.875 17.906 1 57.28 596 GLY A N 1
ATOM 4751 C CA . GLY A 1 596 ? 4.594 65.188 18.422 1 57.28 596 GLY A CA 1
ATOM 4752 C C . GLY A 1 596 ? 4.148 64.062 17.547 1 57.28 596 GLY A C 1
ATOM 4753 O O . GLY A 1 596 ? 2.953 63.75 17.453 1 57.28 596 GLY A O 1
ATOM 4754 N N . GLY A 1 597 ? 5.148 63.25 16.812 1 63.78 597 GLY A N 1
ATOM 4755 C CA . GLY A 1 597 ? 4.555 62.25 15.984 1 63.78 597 GLY A CA 1
ATOM 4756 C C . GLY A 1 597 ? 4.402 60.906 16.688 1 63.78 597 GLY A C 1
ATOM 4757 O O . GLY A 1 597 ? 5.117 60.625 17.656 1 63.78 597 GLY A O 1
ATOM 4758 N N . THR A 1 598 ? 3.35 60.062 16.422 1 69.38 598 THR A N 1
ATOM 4759 C CA . THR A 1 598 ? 3.057 58.781 17.031 1 69.38 598 THR A CA 1
ATOM 4760 C C . THR A 1 598 ? 3.932 57.688 16.438 1 69.38 598 THR A C 1
ATOM 4762 O O . THR A 1 598 ? 4.086 56.625 17.016 1 69.38 598 THR A O 1
ATOM 4765 N N . GLY A 1 599 ? 4.562 57.938 15.289 1 79.5 599 GLY A N 1
ATOM 4766 C CA . GLY A 1 599 ? 5.309 56.938 14.562 1 79.5 599 GLY A CA 1
ATOM 4767 C C . GLY A 1 599 ? 4.43 55.844 14 1 79.5 599 GLY A C 1
ATOM 4768 O O . GLY A 1 599 ? 4.926 54.781 13.57 1 79.5 599 GLY A O 1
ATOM 4769 N N . LEU A 1 600 ? 3.133 56 14.031 1 88.25 600 LEU A N 1
ATOM 4770 C CA . LEU A 1 600 ? 2.207 55 13.547 1 88.25 600 LEU A CA 1
ATOM 4771 C C . LEU A 1 600 ? 1.484 55.469 12.289 1 88.25 600 LEU A C 1
ATOM 4773 O O . LEU A 1 600 ? 0.871 54.688 11.578 1 88.25 600 LEU A O 1
ATOM 4777 N N . GLY A 1 601 ? 1.57 56.812 12.023 1 89.31 601 GLY A N 1
ATOM 4778 C CA . GLY A 1 601 ? 0.799 57.438 10.961 1 89.31 601 GLY A CA 1
ATOM 4779 C C . GLY A 1 601 ? 1.051 56.812 9.602 1 89.31 601 GLY A C 1
ATOM 4780 O O . GLY A 1 601 ? 0.111 56.406 8.914 1 89.31 601 GLY A O 1
ATOM 4781 N N . LEU A 1 602 ? 2.371 56.688 9.305 1 92.44 602 LEU A N 1
ATOM 4782 C CA . LEU A 1 602 ? 2.713 56.188 7.98 1 92.44 602 LEU A CA 1
ATOM 4783 C C . LEU A 1 602 ? 2.439 54.688 7.883 1 92.44 602 LEU A C 1
ATOM 4785 O O . LEU A 1 602 ? 2.109 54.188 6.809 1 92.44 602 LEU A O 1
ATOM 4789 N N . ALA A 1 603 ? 2.568 54 8.945 1 91.12 603 ALA A N 1
ATOM 4790 C CA . ALA A 1 603 ? 2.223 52.594 8.969 1 91.12 603 ALA A CA 1
ATOM 4791 C C . ALA A 1 603 ? 0.735 52.375 8.695 1 91.12 603 ALA A C 1
ATOM 4793 O O . ALA A 1 603 ? 0.349 51.438 8 1 91.12 603 ALA A O 1
ATOM 4794 N N . ILE A 1 604 ? -0.107 53.188 9.297 1 92.62 604 ILE A N 1
ATOM 4795 C CA . ILE A 1 604 ? -1.551 53.156 9.086 1 92.62 604 ILE A CA 1
ATOM 4796 C C . ILE A 1 604 ? -1.865 53.406 7.617 1 92.62 604 ILE A C 1
ATOM 4798 O O . ILE A 1 604 ? -2.68 52.719 7.012 1 92.62 604 ILE A O 1
ATOM 4802 N N . CYS A 1 605 ? -1.166 54.438 7.098 1 95.5 605 CYS A N 1
ATOM 4803 C CA . CYS A 1 605 ? -1.368 54.781 5.691 1 95.5 605 CYS A CA 1
ATOM 4804 C C . CYS A 1 605 ? -1.057 53.594 4.797 1 95.5 605 CYS A C 1
ATOM 4806 O O . CYS A 1 605 ? -1.817 53.281 3.877 1 95.5 605 CYS A O 1
ATOM 4808 N N . ARG A 1 606 ? -0.021 53 5.066 1 94.38 606 ARG A N 1
ATOM 4809 C CA . ARG A 1 606 ? 0.39 51.844 4.273 1 94.38 606 ARG A CA 1
ATOM 4810 C C . ARG A 1 606 ? -0.651 50.75 4.348 1 94.38 606 ARG A C 1
ATOM 4812 O O . ARG A 1 606 ? -1.001 50.125 3.324 1 94.38 606 ARG A O 1
ATOM 4819 N N . GLN A 1 607 ? -1.115 50.375 5.512 1 91.38 607 GLN A N 1
ATOM 4820 C CA . GLN A 1 607 ? -2.104 49.312 5.691 1 91.38 607 GLN A CA 1
ATOM 4821 C C . GLN A 1 607 ? -3.395 49.656 4.941 1 91.38 607 GLN A C 1
ATOM 4823 O O . GLN A 1 607 ? -4.012 48.75 4.352 1 91.38 607 GLN A O 1
ATOM 4828 N N . ILE A 1 608 ? -3.844 50.875 5.031 1 94.38 608 ILE A N 1
ATOM 4829 C CA . ILE A 1 608 ? -5.082 51.312 4.391 1 94.38 608 ILE A CA 1
ATOM 4830 C C . ILE A 1 608 ? -4.949 51.188 2.875 1 94.38 608 ILE A C 1
ATOM 4832 O O . ILE A 1 608 ? -5.805 50.594 2.213 1 94.38 608 ILE A O 1
ATOM 4836 N N . ILE A 1 609 ? -3.861 51.688 2.359 1 95.19 609 ILE A N 1
ATOM 4837 C CA . ILE A 1 609 ? -3.656 51.719 0.916 1 95.19 609 ILE A CA 1
ATOM 4838 C C . ILE A 1 609 ? -3.529 50.281 0.385 1 95.19 609 ILE A C 1
ATOM 4840 O O . ILE A 1 609 ? -4.09 49.969 -0.664 1 95.19 609 ILE A O 1
ATOM 4844 N N . THR A 1 610 ? -2.807 49.531 1.073 1 92.44 610 THR A N 1
ATOM 4845 C CA . THR A 1 610 ? -2.648 48.125 0.675 1 92.44 610 THR A CA 1
ATOM 4846 C C . THR A 1 610 ? -4 47.438 0.641 1 92.44 610 THR A C 1
ATOM 4848 O O . THR A 1 610 ? -4.289 46.656 -0.293 1 92.44 610 THR A O 1
ATOM 4851 N N . ASN A 1 611 ? -4.832 47.594 1.623 1 90.5 611 ASN A N 1
ATOM 4852 C CA . ASN A 1 611 ? -6.145 46.938 1.701 1 90.5 611 ASN A CA 1
ATOM 4853 C C . ASN A 1 611 ? -7.078 47.469 0.61 1 90.5 611 ASN A C 1
ATOM 4855 O O . ASN A 1 611 ? -8.047 46.781 0.246 1 90.5 611 ASN A O 1
ATOM 4859 N N . LEU A 1 612 ? -6.785 48.625 0.164 1 90.62 612 LEU A N 1
ATOM 4860 C CA . LEU A 1 612 ? -7.59 49.219 -0.902 1 90.62 612 LEU A CA 1
ATOM 4861 C C . LEU A 1 612 ? -7.07 48.781 -2.271 1 90.62 612 LEU A C 1
ATOM 4863 O O . LEU A 1 612 ? -7.609 49.219 -3.301 1 90.62 612 LEU A O 1
ATOM 4867 N N . GLY A 1 613 ? -5.98 48.031 -2.303 1 89.75 613 GLY A N 1
ATOM 4868 C CA . GLY A 1 613 ? -5.453 47.469 -3.535 1 89.75 613 GLY A CA 1
ATOM 4869 C C . GLY A 1 613 ? -4.398 48.344 -4.188 1 89.75 613 GLY A C 1
ATOM 4870 O O . GLY A 1 613 ? -4.086 48.156 -5.367 1 89.75 613 GLY A O 1
ATOM 4871 N N . GLY A 1 614 ? -3.877 49.375 -3.426 1 93.5 614 GLY A N 1
ATOM 4872 C CA . GLY A 1 614 ? -2.859 50.281 -3.955 1 93.5 614 GLY A CA 1
ATOM 4873 C C . GLY A 1 614 ? -1.496 50.062 -3.324 1 93.5 614 GLY A C 1
ATOM 4874 O O . GLY A 1 614 ? -1.262 49.062 -2.66 1 93.5 614 GLY A O 1
ATOM 4875 N N . GLN A 1 615 ? -0.58 51 -3.686 1 95.88 615 GLN A N 1
ATOM 4876 C CA . GLN A 1 615 ? 0.77 51.031 -3.131 1 95.88 615 GLN A CA 1
ATOM 4877 C C . GLN A 1 615 ? 1.124 52.406 -2.623 1 95.88 615 GLN A C 1
ATOM 4879 O O . GLN A 1 615 ? 0.615 53.406 -3.133 1 95.88 615 GLN A O 1
ATOM 4884 N N . ILE A 1 616 ? 1.958 52.531 -1.544 1 96.69 616 ILE A N 1
ATOM 4885 C CA . ILE A 1 616 ? 2.41 53.781 -0.988 1 96.69 616 ILE A CA 1
ATOM 4886 C C . ILE A 1 616 ? 3.936 53.812 -0.899 1 96.69 616 ILE A C 1
ATOM 4888 O O . ILE A 1 616 ? 4.551 52.781 -0.59 1 96.69 616 ILE A O 1
ATOM 4892 N N . TRP A 1 617 ? 4.59 54.844 -1.354 1 96.44 617 TRP A N 1
ATOM 4893 C CA . TRP A 1 617 ? 6.039 55 -1.253 1 96.44 617 TRP A CA 1
ATOM 4894 C C . TRP A 1 617 ? 6.434 56.469 -1.104 1 96.44 617 TRP A C 1
ATOM 4896 O O . TRP A 1 617 ? 5.59 57.344 -1.203 1 96.44 617 TRP A O 1
ATOM 4906 N N . ALA A 1 618 ? 7.719 56.75 -0.711 1 96.25 618 ALA A N 1
ATOM 4907 C CA . ALA A 1 618 ? 8.242 58.094 -0.503 1 96.25 618 ALA A CA 1
ATOM 4908 C C . ALA A 1 618 ? 9.508 58.312 -1.319 1 96.25 618 ALA A C 1
ATOM 4910 O O . ALA A 1 618 ? 10.242 57.375 -1.611 1 96.25 618 ALA A O 1
ATOM 4911 N N . GLU A 1 619 ? 9.695 59.438 -1.842 1 95.75 619 GLU A N 1
ATOM 4912 C CA . GLU A 1 619 ? 10.914 59.875 -2.518 1 95.75 619 GLU A CA 1
ATOM 4913 C C . GLU A 1 619 ? 11.477 61.156 -1.876 1 95.75 619 GLU A C 1
ATOM 4915 O O . GLU A 1 619 ? 10.719 62 -1.414 1 95.75 619 GLU A O 1
ATOM 4920 N N . SER A 1 620 ? 12.719 61.281 -1.715 1 94.88 620 SER A N 1
ATOM 4921 C CA . SER A 1 620 ? 13.406 62.438 -1.189 1 94.88 620 SER A CA 1
ATOM 4922 C C . SER A 1 620 ? 14.867 62.469 -1.637 1 94.88 620 SER A C 1
ATOM 4924 O O . SER A 1 620 ? 15.516 61.438 -1.716 1 94.88 620 SER A O 1
ATOM 4926 N N . ALA A 1 621 ? 15.32 63.594 -2.117 1 90.94 621 ALA A N 1
ATOM 4927 C CA . ALA A 1 621 ? 16.703 63.719 -2.547 1 90.94 621 ALA A CA 1
ATOM 4928 C C . ALA A 1 621 ? 17.641 63.906 -1.349 1 90.94 621 ALA A C 1
ATOM 4930 O O . ALA A 1 621 ? 18.844 64.062 -1.515 1 90.94 621 ALA A O 1
ATOM 4931 N N . GLY A 1 622 ? 17.094 63.938 -0.163 1 89.38 622 GLY A N 1
ATOM 4932 C CA . GLY A 1 622 ? 17.922 64 1.028 1 89.38 622 GLY A CA 1
ATOM 4933 C C . GLY A 1 622 ? 17.484 65.125 1.963 1 89.38 622 GLY A C 1
ATOM 4934 O O . GLY A 1 622 ? 16.422 65.75 1.784 1 89.38 622 GLY A O 1
ATOM 4935 N N . ARG A 1 623 ? 18.359 65.438 2.92 1 87.38 623 ARG A N 1
ATOM 4936 C CA . ARG A 1 623 ? 18.047 66.438 3.961 1 87.38 623 ARG A CA 1
ATOM 4937 C C . ARG A 1 623 ? 17.844 67.812 3.369 1 87.38 623 ARG A C 1
ATOM 4939 O O . ARG A 1 623 ? 18.609 68.25 2.508 1 87.38 623 ARG A O 1
ATOM 4946 N N . ASP A 1 624 ? 16.859 68.438 3.766 1 88.56 624 ASP A N 1
ATOM 4947 C CA . ASP A 1 624 ? 16.516 69.875 3.459 1 88.56 624 ASP A CA 1
ATOM 4948 C C . ASP A 1 624 ? 16.094 70 1.997 1 88.56 624 ASP A C 1
ATOM 4950 O O . ASP A 1 624 ? 16.141 71.125 1.442 1 88.56 624 ASP A O 1
ATOM 4954 N N . ARG A 1 625 ? 15.758 68.938 1.352 1 92.06 625 ARG A N 1
ATOM 4955 C CA . ARG A 1 625 ? 15.359 69 -0.051 1 92.06 625 ARG A CA 1
ATOM 4956 C C . ARG A 1 625 ? 13.891 68.625 -0.216 1 92.06 625 ARG A C 1
ATOM 4958 O O . ARG A 1 625 ? 13.43 68.375 -1.332 1 92.06 625 ARG A O 1
ATOM 4965 N N . GLY A 1 626 ? 13.25 68.5 0.877 1 93.25 626 GLY A N 1
ATOM 4966 C CA . GLY A 1 626 ? 11.836 68.188 0.817 1 93.25 626 GLY A CA 1
ATOM 4967 C C . GLY A 1 626 ? 11.57 66.688 0.565 1 93.25 626 GLY A C 1
ATOM 4968 O O . GLY A 1 626 ? 12.508 65.938 0.463 1 93.25 626 GLY A O 1
ATOM 4969 N N . SER A 1 627 ? 10.383 66.312 0.564 1 95.25 627 SER A N 1
ATOM 4970 C CA . SER A 1 627 ? 9.969 64.938 0.361 1 95.25 627 SER A CA 1
ATOM 4971 C C . SER A 1 627 ? 8.688 64.812 -0.463 1 95.25 627 SER A C 1
ATOM 4973 O O . SER A 1 627 ? 7.918 65.812 -0.521 1 95.25 627 SER A O 1
ATOM 4975 N N . GLN A 1 628 ? 8.531 63.719 -1.145 1 96.69 628 GLN A N 1
ATOM 4976 C CA . GLN A 1 628 ? 7.316 63.406 -1.898 1 96.69 628 GLN A CA 1
ATOM 4977 C C . GLN A 1 628 ? 6.742 62.062 -1.489 1 96.69 628 GLN A C 1
ATOM 4979 O O . GLN A 1 628 ? 7.418 61.031 -1.594 1 96.69 628 GLN A O 1
ATOM 4984 N N . PHE A 1 629 ? 5.551 62.062 -0.984 1 97.56 629 PHE A N 1
ATOM 4985 C CA . PHE A 1 629 ? 4.836 60.844 -0.683 1 97.56 629 PHE A CA 1
ATOM 4986 C C . PHE A 1 629 ? 3.838 60.5 -1.786 1 97.56 629 PHE A C 1
ATOM 4988 O O . PHE A 1 629 ? 3.066 61.375 -2.211 1 97.56 629 PHE A O 1
ATOM 4995 N N . HIS A 1 630 ? 3.883 59.281 -2.221 1 97.5 630 HIS A N 1
ATOM 4996 C CA . HIS A 1 630 ? 3.027 58.812 -3.309 1 97.5 630 HIS A CA 1
ATOM 4997 C C . HIS A 1 630 ? 2.152 57.656 -2.867 1 97.5 630 HIS A C 1
ATOM 4999 O O . HIS A 1 630 ? 2.584 56.812 -2.072 1 97.5 630 HIS A O 1
ATOM 5005 N N . PHE A 1 631 ? 0.946 57.594 -3.363 1 97.62 631 PHE A N 1
ATOM 5006 C CA . PHE A 1 631 ? 0.156 56.375 -3.24 1 97.62 631 PHE A CA 1
ATOM 5007 C C . PHE A 1 631 ? -0.777 56.188 -4.434 1 97.62 631 PHE A C 1
ATOM 5009 O O . PHE A 1 631 ? -1.065 57.156 -5.141 1 97.62 631 PHE A O 1
ATOM 5016 N N . THR A 1 632 ? -1.19 54.969 -4.711 1 97.19 632 THR A N 1
ATOM 5017 C CA . THR A 1 632 ? -2.092 54.688 -5.82 1 97.19 632 THR A CA 1
ATOM 5018 C C . THR A 1 632 ? -3.416 54.125 -5.301 1 97.19 632 THR A C 1
ATOM 5020 O O . THR A 1 632 ? -3.459 53.5 -4.246 1 97.19 632 THR A O 1
ATOM 5023 N N . ILE A 1 633 ? -4.477 54.344 -6.02 1 95.62 633 ILE A N 1
ATOM 5024 C CA . ILE A 1 633 ? -5.809 53.844 -5.684 1 95.62 633 ILE A CA 1
ATOM 5025 C C . ILE A 1 633 ? -6.57 53.5 -6.957 1 95.62 633 ILE A C 1
ATOM 5027 O O . ILE A 1 633 ? -6.422 54.188 -7.98 1 95.62 633 ILE A O 1
ATOM 5031 N N . PRO A 1 634 ? -7.371 52.5 -6.93 1 95.06 634 PRO A N 1
ATOM 5032 C CA . PRO A 1 634 ? -8.109 52.094 -8.125 1 95.06 634 PRO A CA 1
ATOM 5033 C C . PRO A 1 634 ? -9.109 53.156 -8.586 1 95.06 634 PRO A C 1
ATOM 5035 O O . PRO A 1 634 ? -9.773 53.812 -7.766 1 95.06 634 PRO A O 1
ATOM 5038 N N . ILE A 1 635 ? -9.164 53.312 -9.914 1 94.69 635 ILE A N 1
ATOM 5039 C CA . ILE A 1 635 ? -10.141 54.219 -10.531 1 94.69 635 ILE A CA 1
ATOM 5040 C C . ILE A 1 635 ? -11.469 53.469 -10.711 1 94.69 635 ILE A C 1
ATOM 5042 O O . ILE A 1 635 ? -11.492 52.281 -11.031 1 94.69 635 ILE A O 1
ATOM 5046 N N . ALA A 1 636 ? -12.562 54.156 -10.305 1 91.19 636 ALA A N 1
ATOM 5047 C CA . ALA A 1 636 ? -13.883 53.531 -10.477 1 91.19 636 ALA A CA 1
ATOM 5048 C C . ALA A 1 636 ? -14.227 53.406 -11.961 1 91.19 636 ALA A C 1
ATOM 5050 O O . ALA A 1 636 ? -13.922 54.281 -12.758 1 91.19 636 ALA A O 1
ATOM 5051 N N . GLU A 1 637 ? -14.609 52.156 -12.383 1 77.81 637 GLU A N 1
ATOM 5052 C CA . GLU A 1 637 ? -15.023 51.938 -13.766 1 77.81 637 GLU A CA 1
ATOM 5053 C C . GLU A 1 637 ? -16.25 52.781 -14.109 1 77.81 637 GLU A C 1
ATOM 5055 O O . GLU A 1 637 ? -17.125 52.969 -13.266 1 77.81 637 GLU A O 1
ATOM 5060 N N . SER A 1 638 ? -16.125 53.844 -14.906 1 59.97 638 SER A N 1
ATOM 5061 C CA . SER A 1 638 ? -17.281 54.594 -15.406 1 59.97 638 SER A CA 1
ATOM 5062 C C . SER A 1 638 ? -18.391 53.656 -15.852 1 59.97 638 SER A C 1
ATOM 5064 O O . SER A 1 638 ? -18.156 52.688 -16.562 1 59.97 638 SER A O 1
ATOM 5066 N N . PHE A 1 639 ? -19.422 53.406 -15.023 1 44.59 639 PHE A N 1
ATOM 5067 C CA . PHE A 1 639 ? -20.594 52.906 -15.742 1 44.59 639 PHE A CA 1
ATOM 5068 C C . PHE A 1 639 ? -21.047 53.875 -16.812 1 44.59 639 PHE A C 1
ATOM 5070 O O . PHE A 1 639 ? -20.906 55.094 -16.656 1 44.59 639 PHE A O 1
ATOM 5077 N N . MET B 1 1 ? 45.656 -42.375 -16.484 1 40.22 1 MET B N 1
ATOM 5078 C CA . MET B 1 1 ? 45.344 -42.469 -17.906 1 40.22 1 MET B CA 1
ATOM 5079 C C . MET B 1 1 ? 44.25 -41.469 -18.312 1 40.22 1 MET B C 1
ATOM 5081 O O . MET B 1 1 ? 43.25 -41.375 -17.641 1 40.22 1 MET B O 1
ATOM 5085 N N . ALA B 1 2 ? 44.562 -40.469 -18.938 1 50.56 2 ALA B N 1
ATOM 5086 C CA . ALA B 1 2 ? 43.75 -39.312 -19.328 1 50.56 2 ALA B CA 1
ATOM 5087 C C . ALA B 1 2 ? 42.5 -39.781 -20.062 1 50.56 2 ALA B C 1
ATOM 5089 O O . ALA B 1 2 ? 42.562 -40.531 -21.031 1 50.56 2 ALA B O 1
ATOM 5090 N N . ASN B 1 3 ? 41.344 -39.719 -19.469 1 67.06 3 ASN B N 1
ATOM 5091 C CA . ASN B 1 3 ? 40.094 -40.156 -20.094 1 67.06 3 ASN B CA 1
ATOM 5092 C C . ASN B 1 3 ? 39.906 -39.531 -21.469 1 67.06 3 ASN B C 1
ATOM 5094 O O . ASN B 1 3 ? 40.156 -38.344 -21.656 1 67.06 3 ASN B O 1
ATOM 5098 N N . ARG B 1 4 ? 40.062 -40.25 -22.594 1 80.19 4 ARG B N 1
ATOM 5099 C CA . ARG B 1 4 ? 39.812 -39.812 -23.969 1 80.19 4 ARG B CA 1
ATOM 5100 C C . ARG B 1 4 ? 38.594 -38.938 -24.047 1 80.19 4 ARG B C 1
ATOM 5102 O O . ARG B 1 4 ? 37.562 -39.219 -23.406 1 80.19 4 ARG B O 1
ATOM 5109 N N . ILE B 1 5 ? 38.844 -37.781 -24.656 1 88.12 5 ILE B N 1
ATOM 5110 C CA . ILE B 1 5 ? 37.75 -36.812 -24.844 1 88.12 5 ILE B CA 1
ATOM 5111 C C . ILE B 1 5 ? 37.156 -36.969 -26.234 1 88.12 5 ILE B C 1
ATOM 5113 O O . ILE B 1 5 ? 37.875 -36.906 -27.234 1 88.12 5 ILE B O 1
ATOM 5117 N N . ILE B 1 6 ? 35.938 -37.312 -26.297 1 90.56 6 ILE B N 1
ATOM 5118 C CA . ILE B 1 6 ? 35.219 -37.375 -27.562 1 90.56 6 ILE B CA 1
ATOM 5119 C C . ILE B 1 6 ? 34.281 -36.156 -27.688 1 90.56 6 ILE B C 1
ATOM 5121 O O . ILE B 1 6 ? 33.344 -36 -26.906 1 90.56 6 ILE B O 1
ATOM 5125 N N . ALA B 1 7 ? 34.438 -35.406 -28.75 1 89.44 7 ALA B N 1
ATOM 5126 C CA . ALA B 1 7 ? 33.719 -34.125 -28.906 1 89.44 7 ALA B CA 1
ATOM 5127 C C . ALA B 1 7 ? 32.406 -34.312 -29.672 1 89.44 7 ALA B C 1
ATOM 5129 O O . ALA B 1 7 ? 31.516 -33.469 -29.625 1 89.44 7 ALA B O 1
ATOM 5130 N N . THR B 1 8 ? 32.25 -35.406 -30.297 1 91.94 8 THR B N 1
ATOM 5131 C CA . THR B 1 8 ? 31.078 -35.625 -31.125 1 91.94 8 THR B CA 1
ATOM 5132 C C . THR B 1 8 ? 29.875 -35.969 -30.281 1 91.94 8 THR B C 1
ATOM 5134 O O . THR B 1 8 ? 29.953 -36.844 -29.406 1 91.94 8 THR B O 1
ATOM 5137 N N . SER B 1 9 ? 28.766 -35.375 -30.547 1 94.81 9 SER B N 1
ATOM 5138 C CA . SER B 1 9 ? 27.5 -35.625 -29.859 1 94.81 9 SER B CA 1
ATOM 5139 C C . SER B 1 9 ? 26.906 -36.969 -30.266 1 94.81 9 SER B C 1
ATOM 5141 O O . SER B 1 9 ? 26.906 -37.312 -31.453 1 94.81 9 SER B O 1
ATOM 5143 N N . VAL B 1 10 ? 26.453 -37.719 -29.297 1 96.31 10 VAL B N 1
ATOM 5144 C CA . VAL B 1 10 ? 25.781 -38.969 -29.578 1 96.31 10 VAL B CA 1
ATOM 5145 C C . VAL B 1 10 ? 24.5 -38.719 -30.375 1 96.31 10 VAL B C 1
ATOM 5147 O O . VAL B 1 10 ? 24.172 -39.469 -31.297 1 96.31 10 VAL B O 1
ATOM 5150 N N . LEU B 1 11 ? 23.766 -37.719 -29.953 1 96.25 11 LEU B N 1
ATOM 5151 C CA . LEU B 1 11 ? 22.531 -37.375 -30.656 1 96.25 11 LEU B CA 1
ATOM 5152 C C . LEU B 1 11 ? 22.812 -37.031 -32.125 1 96.25 11 LEU B C 1
ATOM 5154 O O . LEU B 1 11 ? 22.094 -37.469 -33.031 1 96.25 11 LEU B O 1
ATOM 5158 N N . GLU B 1 12 ? 23.891 -36.281 -32.344 1 95.69 12 GLU B N 1
ATOM 5159 C CA . GLU B 1 12 ? 24.25 -35.906 -33.719 1 95.69 12 GLU B CA 1
ATOM 5160 C C . GLU B 1 12 ? 24.641 -37.156 -34.531 1 95.69 12 GLU B C 1
ATOM 5162 O O . GLU B 1 12 ? 24.266 -37.25 -35.719 1 95.69 12 GLU B O 1
ATOM 5167 N N . GLU B 1 13 ? 25.391 -38 -33.938 1 96.75 13 GLU B N 1
ATOM 5168 C CA . GLU B 1 13 ? 25.812 -39.219 -34.625 1 96.75 13 GLU B CA 1
ATOM 5169 C C . GLU B 1 13 ? 24.609 -40.094 -34.938 1 96.75 13 GLU B C 1
ATOM 5171 O O . GLU B 1 13 ? 24.531 -40.656 -36.031 1 96.75 13 GLU B O 1
ATOM 5176 N N . LEU B 1 14 ? 23.703 -40.188 -34 1 97.06 14 LEU B N 1
ATOM 5177 C CA . LEU B 1 14 ? 22.5 -41 -34.219 1 97.06 14 LEU B CA 1
ATOM 5178 C C . LEU B 1 14 ? 21.672 -40.438 -35.375 1 97.06 14 LEU B C 1
ATOM 5180 O O . LEU B 1 14 ? 21.219 -41.188 -36.25 1 97.06 14 LEU B O 1
ATOM 5184 N N . LEU B 1 15 ? 21.484 -39.156 -35.406 1 96.06 15 LEU B N 1
ATOM 5185 C CA . LEU B 1 15 ? 20.688 -38.5 -36.469 1 96.06 15 LEU B CA 1
ATOM 5186 C C . LEU B 1 15 ? 21.375 -38.625 -37.812 1 96.06 15 LEU B C 1
ATOM 5188 O O . LEU B 1 15 ? 20.703 -38.688 -38.844 1 96.06 15 LEU B O 1
ATOM 5192 N N . ALA B 1 16 ? 22.688 -38.688 -37.812 1 96.12 16 ALA B N 1
ATOM 5193 C CA . ALA B 1 16 ? 23.438 -38.875 -39.062 1 96.12 16 ALA B CA 1
ATOM 5194 C C . ALA B 1 16 ? 23.219 -40.281 -39.625 1 96.12 16 ALA B C 1
ATOM 5196 O O . ALA B 1 16 ? 23.109 -40.438 -40.844 1 96.12 16 ALA B O 1
ATOM 5197 N N . ARG B 1 17 ? 23.109 -41.281 -38.719 1 96.31 17 ARG B N 1
ATOM 5198 C CA . ARG B 1 17 ? 22.938 -42.688 -39.125 1 96.31 17 ARG B CA 1
ATOM 5199 C C . ARG B 1 17 ? 21.484 -42.969 -39.5 1 96.31 17 ARG B C 1
ATOM 5201 O O . ARG B 1 17 ? 21.219 -43.812 -40.344 1 96.31 17 ARG B O 1
ATOM 5208 N N . LEU B 1 18 ? 20.609 -42.281 -38.812 1 96.81 18 LEU B N 1
ATOM 5209 C CA . LEU B 1 18 ? 19.172 -42.406 -39.062 1 96.81 18 LEU B CA 1
ATOM 5210 C C . LEU B 1 18 ? 18.547 -41.062 -39.375 1 96.81 18 LEU B C 1
ATOM 5212 O O . LEU B 1 18 ? 17.891 -40.469 -38.5 1 96.81 18 LEU B O 1
ATOM 5216 N N . PRO B 1 19 ? 18.562 -40.625 -40.594 1 94.38 19 PRO B N 1
ATOM 5217 C CA . PRO B 1 19 ? 18.172 -39.25 -40.938 1 94.38 19 PRO B CA 1
ATOM 5218 C C . PRO B 1 19 ? 16.656 -39.062 -40.875 1 94.38 19 PRO B C 1
ATOM 5220 O O . PRO B 1 19 ? 16.203 -37.906 -40.875 1 94.38 19 PRO B O 1
ATOM 5223 N N . HIS B 1 20 ? 15.852 -40.062 -40.75 1 93.81 20 HIS B N 1
ATOM 5224 C CA . HIS B 1 20 ? 14.398 -39.938 -40.719 1 93.81 20 HIS B CA 1
ATOM 5225 C C . HIS B 1 20 ? 13.93 -39.5 -39.312 1 93.81 20 HIS B C 1
ATOM 5227 O O . HIS B 1 20 ? 12.789 -39.031 -39.156 1 93.81 20 HIS B O 1
ATOM 5233 N N . LEU B 1 21 ? 14.781 -39.594 -38.406 1 94.31 21 LEU B N 1
ATOM 5234 C CA . LEU B 1 21 ? 14.414 -39.25 -37.031 1 94.31 21 LEU B CA 1
ATOM 5235 C C . LEU B 1 21 ? 14.352 -37.75 -36.875 1 94.31 21 LEU B C 1
ATOM 5237 O O . LEU B 1 21 ? 15.164 -37 -37.438 1 94.31 21 LEU B O 1
ATOM 5241 N N . ARG B 1 22 ? 13.328 -37.312 -36.156 1 93.31 22 ARG B N 1
ATOM 5242 C CA . ARG B 1 22 ? 13.18 -35.906 -35.844 1 93.31 22 ARG B CA 1
ATOM 5243 C C . ARG B 1 22 ? 13.25 -35.688 -34.312 1 93.31 22 ARG B C 1
ATOM 5245 O O . ARG B 1 22 ? 12.547 -36.344 -33.562 1 93.31 22 ARG B O 1
ATOM 5252 N N . SER B 1 23 ? 14.102 -34.781 -33.938 1 94 23 SER B N 1
ATOM 5253 C CA . SER B 1 23 ? 14.25 -34.5 -32.5 1 94 23 SER B CA 1
ATOM 5254 C C . SER B 1 23 ? 13.141 -33.562 -32 1 94 23 SER B C 1
ATOM 5256 O O . SER B 1 23 ? 12.492 -32.875 -32.812 1 94 23 SER B O 1
ATOM 5258 N N . GLN B 1 24 ? 12.805 -33.688 -30.75 1 93.5 24 GLN B N 1
ATOM 5259 C CA . GLN B 1 24 ? 11.82 -32.812 -30.094 1 93.5 24 GLN B CA 1
ATOM 5260 C C . GLN B 1 24 ? 12.383 -32.219 -28.797 1 93.5 24 GLN B C 1
ATOM 5262 O O . GLN B 1 24 ? 13.43 -32.656 -28.312 1 93.5 24 GLN B O 1
ATOM 5267 N N . LEU B 1 25 ? 11.742 -31.172 -28.359 1 93.38 25 LEU B N 1
ATOM 5268 C CA . LEU B 1 25 ? 12.156 -30.531 -27.109 1 93.38 25 LEU B CA 1
ATOM 5269 C C . LEU B 1 25 ? 11.453 -31.172 -25.922 1 93.38 25 LEU B C 1
ATOM 5271 O O . LEU B 1 25 ? 10.25 -31.453 -25.984 1 93.38 25 LEU B O 1
ATOM 5275 N N . TYR B 1 26 ? 12.227 -31.547 -24.875 1 94.19 26 TYR B N 1
ATOM 5276 C CA . TYR B 1 26 ? 11.688 -32.125 -23.656 1 94.19 26 TYR B CA 1
ATOM 5277 C C . TYR B 1 26 ? 12.07 -31.312 -22.438 1 94.19 26 TYR B C 1
ATOM 5279 O O . TYR B 1 26 ? 13.164 -30.734 -22.391 1 94.19 26 TYR B O 1
ATOM 5287 N N . PHE B 1 27 ? 11.18 -31.297 -21.5 1 92 27 PHE B N 1
ATOM 5288 C CA . PHE B 1 27 ? 11.531 -30.766 -20.188 1 92 27 PHE B CA 1
ATOM 5289 C C . PHE B 1 27 ? 12.281 -31.812 -19.359 1 92 27 PHE B C 1
ATOM 5291 O O . PHE B 1 27 ? 12.078 -33 -19.531 1 92 27 PHE B O 1
ATOM 5298 N N . LYS B 1 28 ? 13.086 -31.344 -18.453 1 90.88 28 LYS B N 1
ATOM 5299 C CA . LYS B 1 28 ? 13.859 -32.25 -17.594 1 90.88 28 LYS B CA 1
ATOM 5300 C C . LYS B 1 28 ? 12.945 -33.188 -16.844 1 90.88 28 LYS B C 1
ATOM 5302 O O . LYS B 1 28 ? 13.227 -34.406 -16.75 1 90.88 28 LYS B O 1
ATOM 5307 N N . THR B 1 29 ? 11.859 -32.719 -16.344 1 89.12 29 THR B N 1
ATOM 5308 C CA . THR B 1 29 ? 10.953 -33.562 -15.562 1 89.12 29 THR B CA 1
ATOM 5309 C C . THR B 1 29 ? 10.344 -34.656 -16.406 1 89.12 29 THR B C 1
ATOM 5311 O O . THR B 1 29 ? 10.133 -35.781 -15.93 1 89.12 29 THR B O 1
ATOM 5314 N N . SER B 1 30 ? 10 -34.375 -17.641 1 92.25 30 SER B N 1
ATOM 5315 C CA . SER B 1 30 ? 9.469 -35.375 -18.547 1 92.25 30 SER B CA 1
ATOM 5316 C C . SER B 1 30 ? 10.5 -36.469 -18.828 1 92.25 30 SER B C 1
ATOM 5318 O O . SER B 1 30 ? 10.164 -37.656 -18.891 1 92.25 30 SER B O 1
ATOM 5320 N N . LEU B 1 31 ? 11.734 -36 -18.984 1 94.25 31 LEU B N 1
ATOM 5321 C CA . LEU B 1 31 ? 12.797 -36.969 -19.234 1 94.25 31 LEU B CA 1
ATOM 5322 C C . LEU B 1 31 ? 13.039 -37.844 -18 1 94.25 31 LEU B C 1
ATOM 5324 O O . LEU B 1 31 ? 13.32 -39.031 -18.125 1 94.25 31 LEU B O 1
ATOM 5328 N N . THR B 1 32 ? 12.977 -37.25 -16.875 1 93.94 32 THR B N 1
ATOM 5329 C CA . THR B 1 32 ? 13.109 -38.031 -15.633 1 93.94 32 THR B CA 1
ATOM 5330 C C . THR B 1 32 ? 12.008 -39.062 -15.523 1 93.94 32 THR B C 1
ATOM 5332 O O . THR B 1 32 ? 12.258 -40.219 -15.141 1 93.94 32 THR B O 1
ATOM 5335 N N . ALA B 1 33 ? 10.797 -38.625 -15.844 1 95.31 33 ALA B N 1
ATOM 5336 C CA . ALA B 1 33 ? 9.664 -39.531 -15.82 1 95.31 33 ALA B CA 1
ATOM 5337 C C . ALA B 1 33 ? 9.891 -40.719 -16.766 1 95.31 33 ALA B C 1
ATOM 5339 O O . ALA B 1 33 ? 9.672 -41.875 -16.406 1 95.31 33 ALA B O 1
ATOM 5340 N N . LEU B 1 34 ? 10.305 -40.406 -17.969 1 96.19 34 LEU B N 1
ATOM 5341 C CA . LEU B 1 34 ? 10.562 -41.438 -18.984 1 96.19 34 LEU B CA 1
ATOM 5342 C C . LEU B 1 34 ? 11.664 -42.375 -18.531 1 96.19 34 LEU B C 1
ATOM 5344 O O . LEU B 1 34 ? 11.539 -43.594 -18.656 1 96.19 34 LEU B O 1
ATOM 5348 N N . SER B 1 35 ? 12.758 -41.812 -18 1 96.62 35 SER B N 1
ATOM 5349 C CA . SER B 1 35 ? 13.867 -42.625 -17.5 1 96.62 35 SER B CA 1
ATOM 5350 C C . SER B 1 35 ? 13.406 -43.594 -16.422 1 96.62 35 SER B C 1
ATOM 5352 O O . SER B 1 35 ? 13.703 -44.781 -16.469 1 96.62 35 SER B O 1
ATOM 5354 N N . HIS B 1 36 ? 12.719 -43.094 -15.492 1 96.56 36 HIS B N 1
ATOM 5355 C CA . HIS B 1 36 ? 12.219 -43.938 -14.406 1 96.56 36 HIS B CA 1
ATOM 5356 C C . HIS B 1 36 ? 11.273 -45 -14.922 1 96.56 36 HIS B C 1
ATOM 5358 O O . HIS B 1 36 ? 11.266 -46.125 -14.414 1 96.56 36 HIS B O 1
ATOM 5364 N N . ALA B 1 37 ? 10.414 -44.562 -15.875 1 96.69 37 ALA B N 1
ATOM 5365 C CA . ALA B 1 37 ? 9.5 -45.531 -16.484 1 96.69 37 ALA B CA 1
ATOM 5366 C C . ALA B 1 37 ? 10.266 -46.656 -17.156 1 96.69 37 ALA B C 1
ATOM 5368 O O . ALA B 1 37 ? 9.914 -47.844 -17 1 96.69 37 ALA B O 1
ATOM 5369 N N . MET B 1 38 ? 11.312 -46.344 -17.891 1 96.06 38 MET B N 1
ATOM 5370 C CA . MET B 1 38 ? 12.156 -47.344 -18.547 1 96.06 38 MET B CA 1
ATOM 5371 C C . MET B 1 38 ? 12.797 -48.25 -17.516 1 96.06 38 MET B C 1
ATOM 5373 O O . MET B 1 38 ? 12.812 -49.469 -17.703 1 96.06 38 MET B O 1
ATOM 5377 N N . GLU B 1 39 ? 13.297 -47.688 -16.484 1 95.62 39 GLU B N 1
ATOM 5378 C CA . GLU B 1 39 ? 13.953 -48.438 -15.438 1 95.62 39 GLU B CA 1
ATOM 5379 C C . GLU B 1 39 ? 12.969 -49.375 -14.742 1 95.62 39 GLU B C 1
ATOM 5381 O O . GLU B 1 39 ? 13.297 -50.531 -14.438 1 95.62 39 GLU B O 1
ATOM 5386 N N . ASP B 1 40 ? 11.797 -48.875 -14.508 1 95.25 40 ASP B N 1
ATOM 5387 C CA . ASP B 1 40 ? 10.773 -49.719 -13.875 1 95.25 40 ASP B CA 1
ATOM 5388 C C . ASP B 1 40 ? 10.414 -50.906 -14.758 1 95.25 40 ASP B C 1
ATOM 5390 O O . ASP B 1 40 ? 10.148 -52 -14.258 1 95.25 40 ASP B O 1
ATOM 5394 N N . GLN B 1 41 ? 10.32 -50.625 -16.047 1 92.88 41 GLN B N 1
ATOM 5395 C CA . GLN B 1 41 ? 10.039 -51.719 -16.969 1 92.88 41 GLN B CA 1
ATOM 5396 C C . GLN B 1 41 ? 11.102 -52.781 -16.891 1 92.88 41 GLN B C 1
ATOM 5398 O O . GLN B 1 41 ? 10.781 -53.969 -16.906 1 92.88 41 GLN B O 1
ATOM 5403 N N . VAL B 1 42 ? 12.375 -52.406 -16.766 1 93.81 42 VAL B N 1
ATOM 5404 C CA . VAL B 1 42 ? 13.484 -53.344 -16.656 1 93.81 42 VAL B CA 1
ATOM 5405 C C . VAL B 1 42 ? 13.352 -54.156 -15.367 1 93.81 42 VAL B C 1
ATOM 5407 O O . VAL B 1 42 ? 13.5 -55.375 -15.383 1 93.81 42 VAL B O 1
ATOM 5410 N N . LEU B 1 43 ? 13.055 -53.531 -14.344 1 94.12 43 LEU B N 1
ATOM 5411 C CA . LEU B 1 43 ? 12.984 -54.156 -13.031 1 94.12 43 LEU B CA 1
ATOM 5412 C C . LEU B 1 43 ? 11.82 -55.156 -12.977 1 94.12 43 LEU B C 1
ATOM 5414 O O . LEU B 1 43 ? 11.891 -56.156 -12.258 1 94.12 43 LEU B O 1
ATOM 5418 N N . ALA B 1 44 ? 10.773 -54.875 -13.711 1 91.31 44 ALA B N 1
ATOM 5419 C CA . ALA B 1 44 ? 9.594 -55.75 -13.695 1 91.31 44 ALA B CA 1
ATOM 5420 C C . ALA B 1 44 ? 9.742 -56.906 -14.688 1 91.31 44 ALA B C 1
ATOM 5422 O O . ALA B 1 44 ? 9.008 -57.875 -14.609 1 91.31 44 ALA B O 1
ATOM 5423 N N . SER B 1 45 ? 10.648 -56.75 -15.641 1 85.75 45 SER B N 1
ATOM 5424 C CA . SER B 1 45 ? 10.789 -57.75 -16.703 1 85.75 45 SER B CA 1
ATOM 5425 C C . SER B 1 45 ? 11.672 -58.906 -16.266 1 85.75 45 SER B C 1
ATOM 5427 O O . SER B 1 45 ? 12.492 -58.75 -15.359 1 85.75 45 SER B O 1
ATOM 5429 N N . GLU B 1 46 ? 11.438 -60.062 -16.875 1 83.12 46 GLU B N 1
ATOM 5430 C CA . GLU B 1 46 ? 12.258 -61.219 -16.609 1 83.12 46 GLU B CA 1
ATOM 5431 C C . GLU B 1 46 ? 13.414 -61.344 -17.594 1 83.12 46 GLU B C 1
ATOM 5433 O O . GLU B 1 46 ? 14.297 -62.188 -17.422 1 83.12 46 GLU B O 1
ATOM 5438 N N . ASP B 1 47 ? 13.453 -60.438 -18.516 1 85.19 47 ASP B N 1
ATOM 5439 C CA . ASP B 1 47 ? 14.516 -60.406 -19.516 1 85.19 47 ASP B CA 1
ATOM 5440 C C . ASP B 1 47 ? 15.805 -59.812 -18.938 1 85.19 47 ASP B C 1
ATOM 5442 O O . ASP B 1 47 ? 15.789 -59.219 -17.859 1 85.19 47 ASP B O 1
ATOM 5446 N N . ALA B 1 48 ? 16.938 -60.219 -19.547 1 91.06 48 ALA B N 1
ATOM 5447 C CA . ALA B 1 48 ? 18.219 -59.625 -19.219 1 91.06 48 ALA B CA 1
ATOM 5448 C C . ALA B 1 48 ? 18.688 -58.656 -20.312 1 91.06 48 ALA B C 1
ATOM 5450 O O . ALA B 1 48 ? 19.562 -59 -21.109 1 91.06 48 ALA B O 1
ATOM 5451 N N . PRO B 1 49 ? 18.141 -57.469 -20.297 1 94.69 49 PRO B N 1
ATOM 5452 C CA . PRO B 1 49 ? 18.438 -56.531 -21.391 1 94.69 49 PRO B CA 1
ATOM 5453 C C . PRO B 1 49 ? 19.812 -55.875 -21.234 1 94.69 49 PRO B C 1
ATOM 5455 O O . PRO B 1 49 ? 20.453 -56 -20.188 1 94.69 49 PRO B O 1
ATOM 5458 N N . ILE B 1 50 ? 20.281 -55.25 -22.328 1 97.06 50 ILE B N 1
ATOM 5459 C CA . ILE B 1 50 ? 21.422 -54.344 -22.281 1 97.06 50 ILE B CA 1
ATOM 5460 C C . ILE B 1 50 ? 20.953 -52.938 -21.844 1 97.06 50 ILE B C 1
ATOM 5462 O O . ILE B 1 50 ? 20 -52.406 -22.406 1 97.06 50 ILE B O 1
ATOM 5466 N N . ILE B 1 51 ? 21.562 -52.469 -20.797 1 97.75 51 ILE B N 1
ATOM 5467 C CA . ILE B 1 51 ? 21.188 -51.125 -20.297 1 97.75 51 ILE B CA 1
ATOM 5468 C C . ILE B 1 51 ? 22.406 -50.219 -20.297 1 97.75 51 ILE B C 1
ATOM 5470 O O . ILE B 1 51 ? 23.453 -50.562 -19.719 1 97.75 51 ILE B O 1
ATOM 5474 N N . ILE B 1 52 ? 22.312 -49.094 -20.984 1 98.44 52 ILE B N 1
ATOM 5475 C CA . ILE B 1 52 ? 23.375 -48.094 -21 1 98.44 52 ILE B CA 1
ATOM 5476 C C . ILE B 1 52 ? 22.797 -46.75 -20.562 1 98.44 52 ILE B C 1
ATOM 5478 O O . ILE B 1 52 ? 21.922 -46.188 -21.234 1 98.44 52 ILE B O 1
ATOM 5482 N N . ALA B 1 53 ? 23.266 -46.25 -19.469 1 98.19 53 ALA B N 1
ATOM 5483 C CA . ALA B 1 53 ? 22.797 -44.969 -18.953 1 98.19 53 ALA B CA 1
ATOM 5484 C C . ALA B 1 53 ? 23.938 -43.969 -18.906 1 98.19 53 ALA B C 1
ATOM 5486 O O . ALA B 1 53 ? 25.031 -44.25 -18.391 1 98.19 53 ALA B O 1
ATOM 5487 N N . CYS B 1 54 ? 23.703 -42.812 -19.5 1 97.81 54 CYS B N 1
ATOM 5488 C CA . CYS B 1 54 ? 24.672 -41.719 -19.484 1 97.81 54 CYS B CA 1
ATOM 5489 C C . CYS B 1 54 ? 24.125 -40.531 -18.734 1 97.81 54 CYS B C 1
ATOM 5491 O O . CYS B 1 54 ? 23.078 -39.969 -19.078 1 97.81 54 CYS B O 1
ATOM 5493 N N . PHE B 1 55 ? 24.828 -40.125 -17.703 1 96.69 55 PHE B N 1
ATOM 5494 C CA . PHE B 1 55 ? 24.484 -38.938 -16.922 1 96.69 55 PHE B CA 1
ATOM 5495 C C . PHE B 1 55 ? 25.469 -37.812 -17.203 1 96.69 55 PHE B C 1
ATOM 5497 O O . PHE B 1 55 ? 26.672 -38.031 -17.375 1 96.69 55 PHE B O 1
ATOM 5504 N N . GLN B 1 56 ? 24.938 -36.594 -17.172 1 94.19 56 GLN B N 1
ATOM 5505 C CA . GLN B 1 56 ? 25.781 -35.438 -17.438 1 94.19 56 GLN B CA 1
ATOM 5506 C C . GLN B 1 56 ? 26.891 -35.312 -16.406 1 94.19 56 GLN B C 1
ATOM 5508 O O . GLN B 1 56 ? 28.031 -35 -16.734 1 94.19 56 GLN B O 1
ATOM 5513 N N . ARG B 1 57 ? 26.484 -35.469 -15.164 1 94.5 57 ARG B N 1
ATOM 5514 C CA . ARG B 1 57 ? 27.391 -35.312 -14.031 1 94.5 57 ARG B CA 1
ATOM 5515 C C . ARG B 1 57 ? 27.109 -36.375 -12.961 1 94.5 57 ARG B C 1
ATOM 5517 O O . ARG B 1 57 ? 26.016 -36.938 -12.906 1 94.5 57 ARG B O 1
ATOM 5524 N N . GLU B 1 58 ? 28.125 -36.594 -12.125 1 94.69 58 GLU B N 1
ATOM 5525 C CA . GLU B 1 58 ? 28.047 -37.594 -11.07 1 94.69 58 GLU B CA 1
ATOM 5526 C C . GLU B 1 58 ? 26.891 -37.281 -10.117 1 94.69 58 GLU B C 1
ATOM 5528 O O . GLU B 1 58 ? 26.219 -38.219 -9.641 1 94.69 58 GLU B O 1
ATOM 5533 N N . ARG B 1 59 ? 26.641 -36 -9.836 1 92.56 59 ARG B N 1
ATOM 5534 C CA . ARG B 1 59 ? 25.609 -35.656 -8.867 1 92.56 59 ARG B CA 1
ATOM 5535 C C . ARG B 1 59 ? 24.25 -36.156 -9.297 1 92.56 59 ARG B C 1
ATOM 5537 O O . ARG B 1 59 ? 23.422 -36.531 -8.453 1 92.56 59 ARG B O 1
ATOM 5544 N N . PHE B 1 60 ? 23.984 -36.219 -10.578 1 92.31 60 PHE B N 1
ATOM 5545 C CA . PHE B 1 60 ? 22.703 -36.688 -11.078 1 92.31 60 PHE B CA 1
ATOM 5546 C C . PHE B 1 60 ? 22.609 -38.188 -10.969 1 92.31 60 PHE B C 1
ATOM 5548 O O . PHE B 1 60 ? 21.516 -38.75 -10.75 1 92.31 60 PHE B O 1
ATOM 5555 N N . TYR B 1 61 ? 23.688 -38.906 -11.109 1 93.38 61 TYR B N 1
ATOM 5556 C CA . TYR B 1 61 ? 23.75 -40.344 -10.969 1 93.38 61 TYR B CA 1
ATOM 5557 C C . TYR B 1 61 ? 23.562 -40.75 -9.508 1 93.38 61 TYR B C 1
ATOM 5559 O O . TYR B 1 61 ? 22.875 -41.75 -9.211 1 93.38 61 TYR B O 1
ATOM 5567 N N . ARG B 1 62 ? 24.203 -40 -8.648 1 92.19 62 ARG B N 1
ATOM 5568 C CA . ARG B 1 62 ? 24.188 -40.344 -7.227 1 92.19 62 ARG B CA 1
ATOM 5569 C C . ARG B 1 62 ? 22.75 -40.5 -6.715 1 92.19 62 ARG B C 1
ATOM 5571 O O . ARG B 1 62 ? 22.484 -41.375 -5.867 1 92.19 62 ARG B O 1
ATOM 5578 N N . GLN B 1 63 ? 21.828 -39.75 -7.223 1 89.75 63 GLN B N 1
ATOM 5579 C CA . GLN B 1 63 ? 20.422 -39.781 -6.809 1 89.75 63 GLN B CA 1
ATOM 5580 C C . GLN B 1 63 ? 19.766 -41.094 -7.266 1 89.75 63 GLN B C 1
ATOM 5582 O O . GLN B 1 63 ? 18.781 -41.531 -6.676 1 89.75 63 GLN B O 1
ATOM 5587 N N . GLU B 1 64 ? 20.344 -41.719 -8.352 1 92.44 64 GLU B N 1
ATOM 5588 C CA . GLU B 1 64 ? 19.734 -42.875 -8.977 1 92.44 64 GLU B CA 1
ATOM 5589 C C . GLU B 1 64 ? 20.562 -44.156 -8.719 1 92.44 64 GLU B C 1
ATOM 5591 O O . GLU B 1 64 ? 20.203 -45.219 -9.18 1 92.44 64 GLU B O 1
ATOM 5596 N N . ALA B 1 65 ? 21.625 -44.125 -7.953 1 93.31 65 ALA B N 1
ATOM 5597 C CA . ALA B 1 65 ? 22.609 -45.188 -7.785 1 93.31 65 ALA B CA 1
ATOM 5598 C C . ALA B 1 65 ? 21.938 -46.469 -7.27 1 93.31 65 ALA B C 1
ATOM 5600 O O . ALA B 1 65 ? 22.234 -47.562 -7.742 1 93.31 65 ALA B O 1
ATOM 5601 N N . HIS B 1 66 ? 21.062 -46.281 -6.348 1 93.88 66 HIS B N 1
ATOM 5602 C CA . HIS B 1 66 ? 20.391 -47.438 -5.762 1 93.88 66 HIS B CA 1
ATOM 5603 C C . HIS B 1 66 ? 19.578 -48.188 -6.809 1 93.88 66 HIS B C 1
ATOM 5605 O O . HIS B 1 66 ? 19.5 -49.438 -6.781 1 93.88 66 HIS B O 1
ATOM 5611 N N . ARG B 1 67 ? 18.938 -47.5 -7.684 1 94.31 67 ARG B N 1
ATOM 5612 C CA . ARG B 1 67 ? 18.141 -48.094 -8.742 1 94.31 67 ARG B CA 1
ATOM 5613 C C . ARG B 1 67 ? 19.016 -48.938 -9.672 1 94.31 67 ARG B C 1
ATOM 5615 O O . ARG B 1 67 ? 18.641 -50.031 -10.078 1 94.31 67 ARG B O 1
ATOM 5622 N N . TYR B 1 68 ? 20.188 -48.469 -10.031 1 95.5 68 TYR B N 1
ATOM 5623 C CA . TYR B 1 68 ? 21.062 -49.188 -10.953 1 95.5 68 TYR B CA 1
ATOM 5624 C C . TYR B 1 68 ? 21.719 -50.375 -10.281 1 95.5 68 TYR B C 1
ATOM 5626 O O . TYR B 1 68 ? 22.062 -51.375 -10.938 1 95.5 68 TYR B O 1
ATOM 5634 N N . GLN B 1 69 ? 21.812 -50.312 -8.953 1 94.88 69 GLN B N 1
ATOM 5635 C CA . GLN B 1 69 ? 22.25 -51.5 -8.227 1 94.88 69 GLN B CA 1
ATOM 5636 C C . GLN B 1 69 ? 21.234 -52.625 -8.359 1 94.88 69 GLN B C 1
ATOM 5638 O O . GLN B 1 69 ? 21.609 -53.812 -8.547 1 94.88 69 GLN B O 1
ATOM 5643 N N . ARG B 1 70 ? 19.984 -52.281 -8.281 1 95.44 70 ARG B N 1
ATOM 5644 C CA . ARG B 1 70 ? 18.922 -53.25 -8.445 1 95.44 70 ARG B CA 1
ATOM 5645 C C . ARG B 1 70 ? 18.859 -53.781 -9.883 1 95.44 70 ARG B C 1
ATOM 5647 O O . ARG B 1 70 ? 18.656 -54.969 -10.117 1 95.44 70 ARG B O 1
ATOM 5654 N N . ILE B 1 71 ? 19.062 -52.906 -10.836 1 95.75 71 ILE B N 1
ATOM 5655 C CA . ILE B 1 71 ? 19.031 -53.25 -12.258 1 95.75 71 ILE B CA 1
ATOM 5656 C C . ILE B 1 71 ? 20.172 -54.219 -12.586 1 95.75 71 ILE B C 1
ATOM 5658 O O . ILE B 1 71 ? 20.031 -55.125 -13.398 1 95.75 71 ILE B O 1
ATOM 5662 N N . ALA B 1 72 ? 21.281 -54.062 -11.875 1 94.94 72 ALA B N 1
ATOM 5663 C CA . ALA B 1 72 ? 22.469 -54.875 -12.102 1 94.94 72 ALA B CA 1
ATOM 5664 C C . ALA B 1 72 ? 22.219 -56.312 -11.742 1 94.94 72 ALA B C 1
ATOM 5666 O O . ALA B 1 72 ? 22.906 -57.219 -12.234 1 94.94 72 ALA B O 1
ATOM 5667 N N . THR B 1 73 ? 21.281 -56.531 -10.906 1 94.19 73 THR B N 1
ATOM 5668 C CA . THR B 1 73 ? 20.938 -57.906 -10.531 1 94.19 73 THR B CA 1
ATOM 5669 C C . THR B 1 73 ? 20.156 -58.594 -11.648 1 94.19 73 THR B C 1
ATOM 5671 O O . THR B 1 73 ? 20.062 -59.812 -11.68 1 94.19 73 THR B O 1
ATOM 5674 N N . LYS B 1 74 ? 19.641 -57.844 -12.594 1 92.38 74 LYS B N 1
ATOM 5675 C CA . LYS B 1 74 ? 18.781 -58.375 -13.648 1 92.38 74 LYS B CA 1
ATOM 5676 C C . LYS B 1 74 ? 19.594 -58.719 -14.898 1 92.38 74 LYS B C 1
ATOM 5678 O O . LYS B 1 74 ? 19.188 -59.562 -15.703 1 92.38 74 LYS B O 1
ATOM 5683 N N . SER B 1 75 ? 20.703 -58 -15.094 1 93.06 75 SER B N 1
ATOM 5684 C CA . SER B 1 75 ? 21.469 -58.156 -16.312 1 93.06 75 SER B CA 1
ATOM 5685 C C . SER B 1 75 ? 22.969 -58 -16.047 1 93.06 75 SER B C 1
ATOM 5687 O O . SER B 1 75 ? 23.359 -57.25 -15.156 1 93.06 75 SER B O 1
ATOM 5689 N N . HIS B 1 76 ? 23.75 -58.656 -16.953 1 93.31 76 HIS B N 1
ATOM 5690 C CA . HIS B 1 76 ? 25.203 -58.562 -16.859 1 93.31 76 HIS B CA 1
ATOM 5691 C C . HIS B 1 76 ? 25.734 -57.406 -17.719 1 93.31 76 HIS B C 1
ATOM 5693 O O . HIS B 1 76 ? 26.891 -57.031 -17.578 1 93.31 76 HIS B O 1
ATOM 5699 N N . HIS B 1 77 ? 24.922 -56.875 -18.562 1 96.38 77 HIS B N 1
ATOM 5700 C CA . HIS B 1 77 ? 25.344 -55.812 -19.438 1 96.38 77 HIS B CA 1
ATOM 5701 C C . HIS B 1 77 ? 24.688 -54.469 -19.031 1 96.38 77 HIS B C 1
ATOM 5703 O O . HIS B 1 77 ? 23.844 -53.969 -19.75 1 96.38 77 HIS B O 1
ATOM 5709 N N . VAL B 1 78 ? 25.141 -53.969 -17.922 1 97.5 78 VAL B N 1
ATOM 5710 C CA . VAL B 1 78 ? 24.719 -52.688 -17.406 1 97.5 78 VAL B CA 1
ATOM 5711 C C . VAL B 1 78 ? 25.906 -51.719 -17.391 1 97.5 78 VAL B C 1
ATOM 5713 O O . VAL B 1 78 ? 26.922 -52 -16.734 1 97.5 78 VAL B O 1
ATOM 5716 N N . TYR B 1 79 ? 25.812 -50.594 -18.125 1 98.19 79 TYR B N 1
ATOM 5717 C CA . TYR B 1 79 ? 26.875 -49.625 -18.234 1 98.19 79 TYR B CA 1
ATOM 5718 C C . TYR B 1 79 ? 26.391 -48.25 -17.828 1 98.19 79 TYR B C 1
ATOM 5720 O O . TYR B 1 79 ? 25.406 -47.75 -18.359 1 98.19 79 TYR B O 1
ATOM 5728 N N . VAL B 1 80 ? 27.062 -47.625 -16.859 1 98.06 80 VAL B N 1
ATOM 5729 C CA . VAL B 1 80 ? 26.688 -46.312 -16.391 1 98.06 80 VAL B CA 1
ATOM 5730 C C . VAL B 1 80 ? 27.844 -45.344 -16.625 1 98.06 80 VAL B C 1
ATOM 5732 O O . VAL B 1 80 ? 28.969 -45.562 -16.141 1 98.06 80 VAL B O 1
ATOM 5735 N N . LEU B 1 81 ? 27.562 -44.312 -17.422 1 97.81 81 LEU B N 1
ATOM 5736 C CA . LEU B 1 81 ? 28.562 -43.312 -17.719 1 97.81 81 LEU B CA 1
ATOM 5737 C C . LEU B 1 81 ? 28.234 -42 -17.016 1 97.81 81 LEU B C 1
ATOM 5739 O O . LEU B 1 81 ? 27.062 -41.594 -16.938 1 97.81 81 LEU B O 1
ATOM 5743 N N . ALA B 1 82 ? 29.25 -41.312 -16.469 1 97.19 82 ALA B N 1
ATOM 5744 C CA . ALA B 1 82 ? 29.062 -40 -15.852 1 97.19 82 ALA B CA 1
ATOM 5745 C C . ALA B 1 82 ? 30.391 -39.25 -15.766 1 97.19 82 ALA B C 1
ATOM 5747 O O . ALA B 1 82 ? 31.453 -39.844 -15.766 1 97.19 82 ALA B O 1
ATOM 5748 N N . ALA B 1 83 ? 30.266 -37.938 -15.742 1 96.19 83 ALA B N 1
ATOM 5749 C CA . ALA B 1 83 ? 31.453 -37.156 -15.453 1 96.19 83 ALA B CA 1
ATOM 5750 C C . ALA B 1 83 ? 31.75 -37.156 -13.961 1 96.19 83 ALA B C 1
ATOM 5752 O O . ALA B 1 83 ? 30.906 -36.75 -13.148 1 96.19 83 ALA B O 1
ATOM 5753 N N . PRO B 1 84 ? 32.969 -37.531 -13.648 1 95.25 84 PRO B N 1
ATOM 5754 C CA . PRO B 1 84 ? 33.281 -37.625 -12.219 1 95.25 84 PRO B CA 1
ATOM 5755 C C . PRO B 1 84 ? 33.344 -36.25 -11.531 1 95.25 84 PRO B C 1
ATOM 5757 O O . PRO B 1 84 ? 33.844 -35.281 -12.125 1 95.25 84 PRO B O 1
ATOM 5760 N N . GLU B 1 85 ? 32.812 -36.25 -10.328 1 92.44 85 GLU B N 1
ATOM 5761 C CA . GLU B 1 85 ? 32.906 -35.062 -9.484 1 92.44 85 GLU B CA 1
ATOM 5762 C C . GLU B 1 85 ? 33.562 -35.375 -8.148 1 92.44 85 GLU B C 1
ATOM 5764 O O . GLU B 1 85 ? 34.344 -34.594 -7.617 1 92.44 85 GLU B O 1
ATOM 5769 N N . THR B 1 86 ? 33.156 -36.5 -7.535 1 91.44 86 THR B N 1
ATOM 5770 C CA . THR B 1 86 ? 33.719 -36.906 -6.242 1 91.44 86 THR B CA 1
ATOM 5771 C C . THR B 1 86 ? 34.281 -38.312 -6.309 1 91.44 86 THR B C 1
ATOM 5773 O O . THR B 1 86 ? 35.438 -38.5 -6.672 1 91.44 86 THR B O 1
ATOM 5776 N N . GLU B 1 87 ? 33.344 -39.344 -6.148 1 89.75 87 GLU B N 1
ATOM 5777 C CA . GLU B 1 87 ? 33.844 -40.719 -5.957 1 89.75 87 GLU B CA 1
ATOM 5778 C C . GLU B 1 87 ? 33.594 -41.562 -7.203 1 89.75 87 GLU B C 1
ATOM 5780 O O . GLU B 1 87 ? 34.031 -42.719 -7.273 1 89.75 87 GLU B O 1
ATOM 5785 N N . PHE B 1 88 ? 33.031 -40.969 -8.172 1 92.88 88 PHE B N 1
ATOM 5786 C CA . PHE B 1 88 ? 32.688 -41.75 -9.367 1 92.88 88 PHE B CA 1
ATOM 5787 C C . PHE B 1 88 ? 33.938 -42.031 -10.188 1 92.88 88 PHE B C 1
ATOM 5789 O O . PHE B 1 88 ? 34.688 -41.125 -10.539 1 92.88 88 PHE B O 1
ATOM 5796 N N . THR B 1 89 ? 34.219 -43.344 -10.422 1 93.38 89 THR B N 1
ATOM 5797 C CA . THR B 1 89 ? 35.375 -43.781 -11.188 1 93.38 89 THR B CA 1
ATOM 5798 C C . THR B 1 89 ? 35.031 -44.938 -12.102 1 93.38 89 THR B C 1
ATOM 5800 O O . THR B 1 89 ? 34 -45.562 -11.938 1 93.38 89 THR B O 1
ATOM 5803 N N . SER B 1 90 ? 35.875 -45.125 -13.094 1 94.81 90 SER B N 1
ATOM 5804 C CA . SER B 1 90 ? 35.688 -46.312 -13.945 1 94.81 90 SER B CA 1
ATOM 5805 C C . SER B 1 90 ? 36.031 -47.594 -13.195 1 94.81 90 SER B C 1
ATOM 5807 O O . SER B 1 90 ? 37.188 -47.781 -12.758 1 94.81 90 SER B O 1
ATOM 5809 N N . CYS B 1 91 ? 35.062 -48.406 -13.031 1 93.75 91 CYS B N 1
ATOM 5810 C CA . CYS B 1 91 ? 35.312 -49.625 -12.297 1 93.75 91 CYS B CA 1
ATOM 5811 C C . CYS B 1 91 ? 34.281 -50.688 -12.648 1 93.75 91 CYS B C 1
ATOM 5813 O O . CYS B 1 91 ? 33.25 -50.406 -13.211 1 93.75 91 CYS B O 1
ATOM 5815 N N . SER B 1 92 ? 34.719 -51.969 -12.414 1 94.06 92 SER B N 1
ATOM 5816 C CA . SER B 1 92 ? 33.844 -53.094 -12.609 1 94.06 92 SER B CA 1
ATOM 5817 C C . SER B 1 92 ? 33.406 -53.719 -11.273 1 94.06 92 SER B C 1
ATOM 5819 O O . SER B 1 92 ? 34.219 -54.406 -10.625 1 94.06 92 SER B O 1
ATOM 5821 N N . ARG B 1 93 ? 32.281 -53.438 -10.766 1 92 93 ARG B N 1
ATOM 5822 C CA . ARG B 1 93 ? 31.75 -54 -9.539 1 92 93 ARG B CA 1
ATOM 5823 C C . ARG B 1 93 ? 30.438 -54.75 -9.812 1 92 93 ARG B C 1
ATOM 5825 O O . ARG B 1 93 ? 30.422 -55.719 -10.547 1 92 93 ARG B O 1
ATOM 5832 N N . ASP B 1 94 ? 29.344 -54.125 -9.328 1 91.75 94 ASP B N 1
ATOM 5833 C CA . ASP B 1 94 ? 28.047 -54.719 -9.625 1 91.75 94 ASP B CA 1
ATOM 5834 C C . ASP B 1 94 ? 27.672 -54.531 -11.094 1 91.75 94 ASP B C 1
ATOM 5836 O O . ASP B 1 94 ? 26.969 -55.344 -11.68 1 91.75 94 ASP B O 1
ATOM 5840 N N . TYR B 1 95 ? 28.062 -53.5 -11.609 1 96.19 95 TYR B N 1
ATOM 5841 C CA . TYR B 1 95 ? 27.922 -53.156 -13.016 1 96.19 95 TYR B CA 1
ATOM 5842 C C . TYR B 1 95 ? 29.109 -52.281 -13.477 1 96.19 95 TYR B C 1
ATOM 5844 O O . TYR B 1 95 ? 30.016 -52 -12.695 1 96.19 95 TYR B O 1
ATOM 5852 N N . GLU B 1 96 ? 29.203 -51.969 -14.766 1 97.25 96 GLU B N 1
ATOM 5853 C CA . GLU B 1 96 ? 30.344 -51.219 -15.305 1 97.25 96 GLU B CA 1
ATOM 5854 C C . GLU B 1 96 ? 30.109 -49.719 -15.188 1 97.25 96 GLU B C 1
ATOM 5856 O O . GLU B 1 96 ? 29.141 -49.188 -15.711 1 97.25 96 GLU B O 1
ATOM 5861 N N . THR B 1 97 ? 30.953 -49.125 -14.461 1 96.94 97 THR B N 1
ATOM 5862 C CA . THR B 1 97 ? 30.938 -47.656 -14.414 1 96.94 97 THR B CA 1
ATOM 5863 C C . THR B 1 97 ? 32.031 -47.094 -15.297 1 96.94 97 THR B C 1
ATOM 5865 O O . THR B 1 97 ? 33.156 -47.625 -15.352 1 96.94 97 THR B O 1
ATOM 5868 N N . VAL B 1 98 ? 31.703 -46.062 -16.047 1 97.5 98 VAL B N 1
ATOM 5869 C CA . VAL B 1 98 ? 32.625 -45.406 -16.984 1 97.5 98 VAL B CA 1
ATOM 5870 C C . VAL B 1 98 ? 32.75 -43.938 -16.688 1 97.5 98 VAL B C 1
ATOM 5872 O O . VAL B 1 98 ? 31.812 -43.156 -16.984 1 97.5 98 VAL B O 1
ATOM 5875 N N . ALA B 1 99 ? 33.844 -43.5 -16.172 1 96.69 99 ALA B N 1
ATOM 5876 C CA . ALA B 1 99 ? 34.094 -42.094 -15.906 1 96.69 99 ALA B CA 1
ATOM 5877 C C . ALA B 1 99 ? 34.688 -41.406 -17.125 1 96.69 99 ALA B C 1
ATOM 5879 O O . ALA B 1 99 ? 35.812 -41.719 -17.547 1 96.69 99 ALA B O 1
ATOM 5880 N N . PHE B 1 100 ? 33.875 -40.5 -17.703 1 95.44 100 PHE B N 1
ATOM 5881 C CA . PHE B 1 100 ? 34.375 -39.75 -18.828 1 95.44 100 PHE B CA 1
ATOM 5882 C C . PHE B 1 100 ? 34.844 -38.344 -18.406 1 95.44 100 PHE B C 1
ATOM 5884 O O . PHE B 1 100 ? 34.469 -37.875 -17.328 1 95.44 100 PHE B O 1
ATOM 5891 N N . ASP B 1 101 ? 35.625 -37.688 -19.297 1 94.88 101 ASP B N 1
ATOM 5892 C CA . ASP B 1 101 ? 36.156 -36.375 -18.969 1 94.88 101 ASP B CA 1
ATOM 5893 C C . ASP B 1 101 ? 35.031 -35.312 -19.016 1 94.88 101 ASP B C 1
ATOM 5895 O O . ASP B 1 101 ? 34.188 -35.312 -19.922 1 94.88 101 ASP B O 1
ATOM 5899 N N . PRO B 1 102 ? 35.031 -34.406 -18.031 1 93.5 102 PRO B N 1
ATOM 5900 C CA . PRO B 1 102 ? 34 -33.375 -17.953 1 93.5 102 PRO B CA 1
ATOM 5901 C C . PRO B 1 102 ? 33.938 -32.5 -19.203 1 93.5 102 PRO B C 1
ATOM 5903 O O . PRO B 1 102 ? 32.938 -31.828 -19.453 1 93.5 102 PRO B O 1
ATOM 5906 N N . SER B 1 103 ? 34.906 -32.438 -20 1 93.31 103 SER B N 1
ATOM 5907 C CA . SER B 1 103 ? 34.938 -31.656 -21.219 1 93.31 103 SER B CA 1
ATOM 5908 C C . SER B 1 103 ? 34.406 -32.438 -22.406 1 93.31 103 SER B C 1
ATOM 5910 O O . SER B 1 103 ? 34.312 -31.906 -23.516 1 93.31 103 SER B O 1
ATOM 5912 N N . ASP B 1 104 ? 34.031 -33.719 -22.156 1 94.38 104 ASP B N 1
ATOM 5913 C CA . ASP B 1 104 ? 33.438 -34.562 -23.172 1 94.38 104 ASP B CA 1
ATOM 5914 C C . ASP B 1 104 ? 32.062 -34.062 -23.578 1 94.38 104 ASP B C 1
ATOM 5916 O O . ASP B 1 104 ? 31.391 -33.375 -22.812 1 94.38 104 ASP B O 1
ATOM 5920 N N . ALA B 1 105 ? 31.609 -34.375 -24.781 1 94.25 105 ALA B N 1
ATOM 5921 C CA . ALA B 1 105 ? 30.297 -33.969 -25.281 1 94.25 105 ALA B CA 1
ATOM 5922 C C . ALA B 1 105 ? 29.188 -34.531 -24.406 1 94.25 105 ALA B C 1
ATOM 5924 O O . ALA B 1 105 ? 28.109 -33.938 -24.297 1 94.25 105 ALA B O 1
ATOM 5925 N N . LEU B 1 106 ? 29.469 -35.656 -23.797 1 95.69 106 LEU B N 1
ATOM 5926 C CA . LEU B 1 106 ? 28.469 -36.344 -22.984 1 95.69 106 LEU B CA 1
ATOM 5927 C C . LEU B 1 106 ? 28.109 -35.5 -21.75 1 95.69 106 LEU B C 1
ATOM 5929 O O . LEU B 1 106 ? 27.062 -35.75 -21.141 1 95.69 106 LEU B O 1
ATOM 5933 N N . SER B 1 107 ? 28.938 -34.562 -21.406 1 95.25 107 SER B N 1
ATOM 5934 C CA . SER B 1 107 ? 28.672 -33.719 -20.234 1 95.25 107 SER B CA 1
ATOM 5935 C C . SER B 1 107 ? 27.453 -32.844 -20.453 1 95.25 107 SER B C 1
ATOM 5937 O O . SER B 1 107 ? 26.891 -32.312 -19.484 1 95.25 107 SER B O 1
ATOM 5939 N N . GLN B 1 108 ? 26.953 -32.781 -21.688 1 94.44 108 GLN B N 1
ATOM 5940 C CA . GLN B 1 108 ? 25.781 -31.969 -22 1 94.44 108 GLN B CA 1
ATOM 5941 C C . GLN B 1 108 ? 24.625 -32.875 -22.484 1 94.44 108 GLN B C 1
ATOM 5943 O O . GLN B 1 108 ? 23.641 -32.375 -23.016 1 94.44 108 GLN B O 1
ATOM 5948 N N . GLU B 1 109 ? 24.844 -34.125 -22.328 1 96.31 109 GLU B N 1
ATOM 5949 C CA . GLU B 1 109 ? 23.844 -35.031 -22.875 1 96.31 109 GLU B CA 1
ATOM 5950 C C . GLU B 1 109 ? 23.312 -36 -21.812 1 96.31 109 GLU B C 1
ATOM 5952 O O . GLU B 1 109 ? 23.953 -36.188 -20.781 1 96.31 109 GLU B O 1
ATOM 5957 N N . TRP B 1 110 ? 22.156 -36.469 -21.969 1 96 110 TRP B N 1
ATOM 5958 C CA . TRP B 1 110 ? 21.469 -37.406 -21.125 1 96 110 TRP B CA 1
ATOM 5959 C C . TRP B 1 110 ? 20.891 -38.562 -21.953 1 96 110 TRP B C 1
ATOM 5961 O O . TRP B 1 110 ? 20 -38.344 -22.797 1 96 110 TRP B O 1
ATOM 5971 N N . HIS B 1 111 ? 21.422 -39.812 -21.75 1 97.94 111 HIS B N 1
ATOM 5972 C CA . HIS B 1 111 ? 20.969 -40.938 -22.547 1 97.94 111 HIS B CA 1
ATOM 5973 C C . HIS B 1 111 ? 20.562 -42.125 -21.656 1 97.94 111 HIS B C 1
ATOM 5975 O O . HIS B 1 111 ? 21.094 -42.281 -20.562 1 97.94 111 HIS B O 1
ATOM 5981 N N . LEU B 1 112 ? 19.578 -42.812 -22.031 1 98.44 112 LEU B N 1
ATOM 5982 C CA . LEU B 1 112 ? 19.219 -44.094 -21.469 1 98.44 112 LEU B CA 1
ATOM 5983 C C . LEU B 1 112 ? 18.703 -45.031 -22.562 1 98.44 112 LEU B C 1
ATOM 5985 O O . LEU B 1 112 ? 17.75 -44.719 -23.266 1 98.44 112 LEU B O 1
ATOM 5989 N N . THR B 1 113 ? 19.359 -46.094 -22.766 1 97.94 113 THR B N 1
ATOM 5990 C CA . THR B 1 113 ? 18.953 -47.062 -23.766 1 97.94 113 THR B CA 1
ATOM 5991 C C . THR B 1 113 ? 18.766 -48.438 -23.141 1 97.94 113 THR B C 1
ATOM 5993 O O . THR B 1 113 ? 19.625 -48.906 -22.391 1 97.94 113 THR B O 1
ATOM 5996 N N . VAL B 1 114 ? 17.688 -49.062 -23.359 1 96.56 114 VAL B N 1
ATOM 5997 C CA . VAL B 1 114 ? 17.359 -50.406 -22.922 1 96.56 114 VAL B CA 1
ATOM 5998 C C . VAL B 1 114 ? 17 -51.281 -24.125 1 96.56 114 VAL B C 1
ATOM 6000 O O . VAL B 1 114 ? 16.078 -50.969 -24.875 1 96.56 114 VAL B O 1
ATOM 6003 N N . LEU B 1 115 ? 17.734 -52.312 -24.312 1 95.44 115 LEU B N 1
ATOM 6004 C CA . LEU B 1 115 ? 17.5 -53.219 -25.438 1 95.44 115 LEU B CA 1
ATOM 6005 C C . LEU B 1 115 ? 17.453 -54.656 -24.969 1 95.44 115 LEU B C 1
ATOM 6007 O O . LEU B 1 115 ? 18.453 -55.219 -24.516 1 95.44 115 LEU B O 1
ATOM 6011 N N . GLY B 1 116 ? 16.297 -55.25 -24.938 1 91.81 116 GLY B N 1
ATOM 6012 C CA . GLY B 1 116 ? 16.078 -56.625 -24.547 1 91.81 116 GLY B CA 1
ATOM 6013 C C . GLY B 1 116 ? 15.336 -57.438 -25.594 1 91.81 116 GLY B C 1
ATOM 6014 O O . GLY B 1 116 ? 15.117 -56.969 -26.703 1 91.81 116 GLY B O 1
ATOM 6015 N N . LYS B 1 117 ? 15.016 -58.625 -25.219 1 88.94 117 LYS B N 1
ATOM 6016 C CA . LYS B 1 117 ? 14.305 -59.531 -26.125 1 88.94 117 LYS B CA 1
ATOM 6017 C C . LYS B 1 117 ? 12.859 -59.062 -26.328 1 88.94 117 LYS B C 1
ATOM 6019 O O . LYS B 1 117 ? 12.359 -59.031 -27.453 1 88.94 117 LYS B O 1
ATOM 6024 N N . ASN B 1 118 ? 12.312 -58.625 -25.219 1 85.31 118 ASN B N 1
ATOM 6025 C CA . ASN B 1 118 ? 10.883 -58.344 -25.266 1 85.31 118 ASN B CA 1
ATOM 6026 C C . ASN B 1 118 ? 10.609 -56.844 -25.219 1 85.31 118 ASN B C 1
ATOM 6028 O O . ASN B 1 118 ? 9.461 -56.406 -25.359 1 85.31 118 ASN B O 1
ATOM 6032 N N . TYR B 1 119 ? 11.656 -56.125 -24.984 1 88.25 119 TYR B N 1
ATOM 6033 C CA . TYR B 1 119 ? 11.43 -54.688 -24.812 1 88.25 119 TYR B CA 1
ATOM 6034 C C . TYR B 1 119 ? 12.625 -53.875 -25.312 1 88.25 119 TYR B C 1
ATOM 6036 O O . TYR B 1 119 ? 13.773 -54.312 -25.156 1 88.25 119 TYR B O 1
ATOM 6044 N N . SER B 1 120 ? 12.328 -52.781 -26 1 93.12 120 SER B N 1
ATOM 6045 C CA . SER B 1 120 ? 13.344 -51.844 -26.453 1 93.12 120 SER B CA 1
ATOM 6046 C C . SER B 1 120 ? 12.875 -50.406 -26.312 1 93.12 120 SER B C 1
ATOM 6048 O O . SER B 1 120 ? 11.719 -50.094 -26.594 1 93.12 120 SER B O 1
ATOM 6050 N N . THR B 1 121 ? 13.641 -49.594 -25.766 1 93.88 121 THR B N 1
ATOM 6051 C CA . THR B 1 121 ? 13.359 -48.156 -25.641 1 93.88 121 THR B CA 1
ATOM 6052 C C . THR B 1 121 ? 14.656 -47.375 -25.5 1 93.88 121 THR B C 1
ATOM 6054 O O . THR B 1 121 ? 15.672 -47.906 -25.047 1 93.88 121 THR B O 1
ATOM 6057 N N . CYS B 1 122 ? 14.672 -46.219 -26 1 95.94 122 CYS B N 1
ATOM 6058 C CA . CYS B 1 122 ? 15.859 -45.406 -25.812 1 95.94 122 CYS B CA 1
ATOM 6059 C C . CYS B 1 122 ? 15.477 -43.938 -25.688 1 95.94 122 CYS B C 1
ATOM 6061 O O . CYS B 1 122 ? 14.43 -43.5 -26.172 1 95.94 122 CYS B O 1
ATOM 6063 N N . LEU B 1 123 ? 16.219 -43.312 -24.984 1 96.88 123 LEU B N 1
ATOM 6064 C CA . LEU B 1 123 ? 16.188 -41.875 -24.75 1 96.88 123 LEU B CA 1
ATOM 6065 C C . LEU B 1 123 ? 17.562 -41.25 -25.016 1 96.88 123 LEU B C 1
ATOM 6067 O O . LEU B 1 123 ? 18.547 -41.625 -24.391 1 96.88 123 LEU B O 1
ATOM 6071 N N . VAL B 1 124 ? 17.688 -40.375 -26.047 1 98.06 124 VAL B N 1
ATOM 6072 C CA . VAL B 1 124 ? 18.922 -39.719 -26.422 1 98.06 124 VAL B CA 1
ATOM 6073 C C . VAL B 1 124 ? 18.688 -38.188 -26.5 1 98.06 124 VAL B C 1
ATOM 6075 O O . VAL B 1 124 ? 18.031 -37.719 -27.438 1 98.06 124 VAL B O 1
ATOM 6078 N N . CYS B 1 125 ? 19.266 -37.5 -25.531 1 97.06 125 CYS B N 1
ATOM 6079 C CA . CYS B 1 125 ? 18.938 -36.094 -25.453 1 97.06 125 CYS B CA 1
ATOM 6080 C C . CYS B 1 125 ? 20.172 -35.25 -25.172 1 97.06 125 CYS B C 1
ATOM 6082 O O . CYS B 1 125 ? 21.141 -35.719 -24.594 1 97.06 125 CYS B O 1
ATOM 6084 N N . ARG B 1 126 ? 20.156 -33.969 -25.594 1 96.69 126 ARG B N 1
ATOM 6085 C CA . ARG B 1 126 ? 21.172 -32.938 -25.344 1 96.69 126 ARG B CA 1
ATOM 6086 C C . ARG B 1 126 ? 20.562 -31.688 -24.75 1 96.69 126 ARG B C 1
ATOM 6088 O O . ARG B 1 126 ? 19.5 -31.25 -25.172 1 96.69 126 ARG B O 1
ATOM 6095 N N . GLU B 1 127 ? 21.219 -31.156 -23.766 1 94.25 127 GLU B N 1
ATOM 6096 C CA . GLU B 1 127 ? 20.703 -29.953 -23.094 1 94.25 127 GLU B CA 1
ATOM 6097 C C . GLU B 1 127 ? 20.797 -28.734 -24 1 94.25 127 GLU B C 1
ATOM 6099 O O . GLU B 1 127 ? 21.797 -28.531 -24.688 1 94.25 127 GLU B O 1
ATOM 6104 N N . VAL B 1 128 ? 19.641 -27.984 -24 1 90.56 128 VAL B N 1
ATOM 6105 C CA . VAL B 1 128 ? 19.594 -26.75 -24.797 1 90.56 128 VAL B CA 1
ATOM 6106 C C . VAL B 1 128 ? 20.156 -25.594 -23.984 1 90.56 128 VAL B C 1
ATOM 6108 O O . VAL B 1 128 ? 19.734 -25.359 -22.844 1 90.56 128 VAL B O 1
ATOM 6111 N N . GLN B 1 129 ? 21.141 -24.969 -24.453 1 77.81 129 GLN B N 1
ATOM 6112 C CA . GLN B 1 129 ? 21.734 -23.844 -23.75 1 77.81 129 GLN B CA 1
ATOM 6113 C C . GLN B 1 129 ? 20.922 -22.562 -23.953 1 77.81 129 GLN B C 1
ATOM 6115 O O . GLN B 1 129 ? 20.422 -22.312 -25.031 1 77.81 129 GLN B O 1
ATOM 6120 N N . ARG B 1 130 ? 20.422 -22.031 -22.844 1 61.34 130 ARG B N 1
ATOM 6121 C CA . ARG B 1 130 ? 19.703 -20.75 -22.891 1 61.34 130 ARG B CA 1
ATOM 6122 C C . ARG B 1 130 ? 20.594 -19.641 -23.422 1 61.34 130 ARG B C 1
ATOM 6124 O O . ARG B 1 130 ? 21.781 -19.578 -23.078 1 61.34 130 ARG B O 1
ATOM 6131 N N . SER B 1 131 ? 20.156 -19 -24.531 1 58.09 131 SER B N 1
ATOM 6132 C CA . SER B 1 131 ? 20.875 -17.812 -24.969 1 58.09 131 SER B CA 1
ATOM 6133 C C . SER B 1 131 ? 21.016 -16.812 -23.828 1 58.09 131 SER B C 1
ATOM 6135 O O . SER B 1 131 ? 20.125 -16.672 -23 1 58.09 131 SER B O 1
ATOM 6137 N N . PRO B 1 132 ? 22.25 -16.406 -23.531 1 49.72 132 PRO B N 1
ATOM 6138 C CA . PRO B 1 132 ? 22.5 -15.367 -22.531 1 49.72 132 PRO B CA 1
ATOM 6139 C C . PRO B 1 132 ? 21.5 -14.219 -22.609 1 49.72 132 PRO B C 1
ATOM 6141 O O . PRO B 1 132 ? 21.281 -13.516 -21.625 1 49.72 132 PRO B O 1
ATOM 6144 N N . THR B 1 133 ? 21.141 -13.969 -23.734 1 48.03 133 THR B N 1
ATOM 6145 C CA . THR B 1 133 ? 20.375 -12.734 -23.891 1 48.03 133 THR B CA 1
ATOM 6146 C C . THR B 1 133 ? 19.109 -12.781 -23.062 1 48.03 133 THR B C 1
ATOM 6148 O O . THR B 1 133 ? 18.547 -11.742 -22.703 1 48.03 133 THR B O 1
ATOM 6151 N N . HIS B 1 134 ? 18.625 -13.984 -22.969 1 44.53 134 HIS B N 1
ATOM 6152 C CA . HIS B 1 134 ? 17.391 -13.961 -22.203 1 44.53 134 HIS B CA 1
ATOM 6153 C C . HIS B 1 134 ? 17.672 -14.008 -20.703 1 44.53 134 HIS B C 1
ATOM 6155 O O . HIS B 1 134 ? 16.828 -14.461 -19.922 1 44.53 134 HIS B O 1
ATOM 6161 N N . ARG B 1 135 ? 18.891 -13.898 -20.406 1 44.16 135 ARG B N 1
ATOM 6162 C CA . ARG B 1 135 ? 19.391 -13.789 -19.047 1 44.16 135 ARG B CA 1
ATOM 6163 C C . ARG B 1 135 ? 18.453 -12.961 -18.188 1 44.16 135 ARG B C 1
ATOM 6165 O O . ARG B 1 135 ? 18.688 -12.789 -16.984 1 44.16 135 ARG B O 1
ATOM 6172 N N . LEU B 1 136 ? 17.891 -12.141 -18.797 1 42.78 136 LEU B N 1
ATOM 6173 C CA . LEU B 1 136 ? 17.203 -11.164 -17.969 1 42.78 136 LEU B CA 1
ATOM 6174 C C . LEU B 1 136 ? 16.047 -11.828 -17.203 1 42.78 136 LEU B C 1
ATOM 6176 O O . LEU B 1 136 ? 15.156 -11.141 -16.719 1 42.78 136 LEU B O 1
ATOM 6180 N N . ASP B 1 137 ? 15.977 -13.133 -17.375 1 49.38 137 ASP B N 1
ATOM 6181 C CA . ASP B 1 137 ? 14.859 -13.688 -16.625 1 49.38 137 ASP B CA 1
ATOM 6182 C C . ASP B 1 137 ? 15.109 -13.594 -15.117 1 49.38 137 ASP B C 1
ATOM 6184 O O . ASP B 1 137 ? 16.141 -14.047 -14.625 1 49.38 137 ASP B O 1
ATOM 6188 N N . VAL B 1 138 ? 14.602 -12.633 -14.531 1 50.16 138 VAL B N 1
ATOM 6189 C CA . VAL B 1 138 ? 14.586 -12.18 -13.148 1 50.16 138 VAL B CA 1
ATOM 6190 C C . VAL B 1 138 ? 14.469 -13.383 -12.211 1 50.16 138 VAL B C 1
ATOM 6192 O O . VAL B 1 138 ? 14.703 -13.266 -11.008 1 50.16 138 VAL B O 1
ATOM 6195 N N . LEU B 1 139 ? 13.938 -14.516 -12.672 1 54.94 139 LEU B N 1
ATOM 6196 C CA . LEU B 1 139 ? 13.641 -15.539 -11.672 1 54.94 139 LEU B CA 1
ATOM 6197 C C . LEU B 1 139 ? 14.766 -16.562 -11.609 1 54.94 139 LEU B C 1
ATOM 6199 O O . LEU B 1 139 ? 15.391 -16.875 -12.625 1 54.94 139 LEU B O 1
ATOM 6203 N N . PRO B 1 140 ? 15.258 -16.859 -10.5 1 53.78 140 PRO B N 1
ATOM 6204 C CA . PRO B 1 140 ? 16.266 -17.906 -10.328 1 53.78 140 PRO B CA 1
ATOM 6205 C C . PRO B 1 140 ? 15.992 -19.141 -11.195 1 53.78 140 PRO B C 1
ATOM 6207 O O . PRO B 1 140 ? 14.836 -19.5 -11.414 1 53.78 140 PRO B O 1
ATOM 6210 N N . PRO B 1 141 ? 17 -19.531 -11.883 1 58.09 141 PRO B N 1
ATOM 6211 C CA . PRO B 1 141 ? 16.875 -20.703 -12.766 1 58.09 141 PRO B CA 1
ATOM 6212 C C . PRO B 1 141 ? 16.281 -21.906 -12.055 1 58.09 141 PRO B C 1
ATOM 6214 O O . PRO B 1 141 ? 16.719 -22.266 -10.961 1 58.09 141 PRO B O 1
ATOM 6217 N N . MET B 1 142 ? 15.094 -22.297 -12.32 1 65.75 142 MET B N 1
ATOM 6218 C CA . MET B 1 142 ? 14.469 -23.5 -11.781 1 65.75 142 MET B CA 1
ATOM 6219 C C . MET B 1 142 ? 14.992 -24.75 -12.484 1 65.75 142 MET B C 1
ATOM 6221 O O . MET B 1 142 ? 14.969 -24.828 -13.711 1 65.75 142 MET B O 1
ATOM 6225 N N . ASP B 1 143 ? 15.672 -25.672 -11.742 1 70.81 143 ASP B N 1
ATOM 6226 C CA . ASP B 1 143 ? 16.156 -26.938 -12.273 1 70.81 143 ASP B CA 1
ATOM 6227 C C . ASP B 1 143 ? 15.102 -27.594 -13.164 1 70.81 143 ASP B C 1
ATOM 6229 O O . ASP B 1 143 ? 15.43 -28.141 -14.219 1 70.81 143 ASP B O 1
ATOM 6233 N N . ALA B 1 144 ? 13.891 -27.359 -12.82 1 68.94 144 ALA B N 1
ATOM 6234 C CA . ALA B 1 144 ? 12.789 -28 -13.547 1 68.94 144 ALA B CA 1
ATOM 6235 C C . ALA B 1 144 ? 12.555 -27.312 -14.891 1 68.94 144 ALA B C 1
ATOM 6237 O O . ALA B 1 144 ? 11.914 -27.875 -15.781 1 68.94 144 ALA B O 1
ATOM 6238 N N . ALA B 1 145 ? 13.219 -26.234 -15.062 1 77.25 145 ALA B N 1
ATOM 6239 C CA . ALA B 1 145 ? 12.961 -25.469 -16.281 1 77.25 145 ALA B CA 1
ATOM 6240 C C . ALA B 1 145 ? 13.992 -25.797 -17.359 1 77.25 145 ALA B C 1
ATOM 6242 O O . ALA B 1 145 ? 13.883 -25.312 -18.484 1 77.25 145 ALA B O 1
ATOM 6243 N N . ARG B 1 146 ? 14.922 -26.719 -17 1 85.12 146 ARG B N 1
ATOM 6244 C CA . ARG B 1 146 ? 15.914 -27.125 -18 1 85.12 146 ARG B CA 1
ATOM 6245 C C . ARG B 1 146 ? 15.242 -27.828 -19.188 1 85.12 146 ARG B C 1
ATOM 6247 O O . ARG B 1 146 ? 14.305 -28.594 -19.016 1 85.12 146 ARG B O 1
ATOM 6254 N N . ARG B 1 147 ? 15.75 -27.484 -20.375 1 90.31 147 ARG B N 1
ATOM 6255 C CA . ARG B 1 147 ? 15.188 -28.047 -21.594 1 90.31 147 ARG B CA 1
ATOM 6256 C C . ARG B 1 147 ? 16.234 -28.875 -22.344 1 90.31 147 ARG B C 1
ATOM 6258 O O . ARG B 1 147 ? 17.422 -28.562 -22.328 1 90.31 147 ARG B O 1
ATOM 6265 N N . PHE B 1 148 ? 15.766 -29.953 -22.906 1 94.56 148 PHE B N 1
ATOM 6266 C CA . PHE B 1 148 ? 16.609 -30.859 -23.672 1 94.56 148 PHE B CA 1
ATOM 6267 C C . PHE B 1 148 ? 16.031 -31.109 -25.062 1 94.56 148 PHE B C 1
ATOM 6269 O O . PHE B 1 148 ? 14.812 -31.172 -25.219 1 94.56 148 PHE B O 1
ATOM 6276 N N . GLU B 1 149 ? 16.859 -31.172 -25.984 1 95.88 149 GLU B N 1
ATOM 6277 C CA . GLU B 1 149 ? 16.484 -31.609 -27.328 1 95.88 149 GLU B CA 1
ATOM 6278 C C . GLU B 1 149 ? 16.906 -33.062 -27.578 1 95.88 149 GLU B C 1
ATOM 6280 O O . GLU B 1 149 ? 18.047 -33.438 -27.281 1 95.88 149 GLU B O 1
ATOM 6285 N N . GLY B 1 150 ? 15.984 -33.875 -27.969 1 96.44 150 GLY B N 1
ATOM 6286 C CA . GLY B 1 150 ? 16.375 -35.281 -28.203 1 96.44 150 GLY B CA 1
ATOM 6287 C C . GLY B 1 150 ? 15.25 -36.125 -28.719 1 96.44 150 GLY B C 1
ATOM 6288 O O . GLY B 1 150 ? 14.312 -35.625 -29.344 1 96.44 150 GLY B O 1
ATOM 6289 N N . ILE B 1 151 ? 15.484 -37.469 -28.625 1 96.06 151 ILE B N 1
ATOM 6290 C CA . ILE B 1 151 ? 14.555 -38.469 -29.141 1 96.06 151 ILE B CA 1
ATOM 6291 C C . ILE B 1 151 ? 14.258 -39.5 -28.062 1 96.06 151 ILE B C 1
ATOM 6293 O O . ILE B 1 151 ? 15.172 -40 -27.391 1 96.06 151 ILE B O 1
ATOM 6297 N N . TRP B 1 152 ? 13.031 -39.75 -27.875 1 95.38 152 TRP B N 1
ATOM 6298 C CA . TRP B 1 152 ? 12.594 -40.906 -27.141 1 95.38 152 TRP B CA 1
ATOM 6299 C C . TRP B 1 152 ? 11.727 -41.812 -28.031 1 95.38 152 TRP B C 1
ATOM 6301 O O . TRP B 1 152 ? 10.852 -41.312 -28.75 1 95.38 152 TRP B O 1
ATOM 6311 N N . THR B 1 153 ? 11.984 -43.125 -27.969 1 93.81 153 THR B N 1
ATOM 6312 C CA . THR B 1 153 ? 11.203 -44.031 -28.812 1 93.81 153 THR B CA 1
ATOM 6313 C C . THR B 1 153 ? 11.297 -45.469 -28.312 1 93.81 153 THR B C 1
ATOM 6315 O O . THR B 1 153 ? 12.203 -45.812 -27.547 1 93.81 153 THR B O 1
ATOM 6318 N N . PHE B 1 154 ? 10.305 -46.312 -28.766 1 93.12 154 PHE B N 1
ATOM 6319 C CA . PHE B 1 154 ? 10.328 -47.75 -28.516 1 93.12 154 PHE B CA 1
ATOM 6320 C C . PHE B 1 154 ? 10.945 -48.5 -29.703 1 93.12 154 PHE B C 1
ATOM 6322 O O . PHE B 1 154 ? 11.117 -49.719 -29.656 1 93.12 154 PHE B O 1
ATOM 6329 N N . ASP B 1 155 ? 11.352 -47.75 -30.688 1 91.56 155 ASP B N 1
ATOM 6330 C CA . ASP B 1 155 ? 11.828 -48.375 -31.922 1 91.56 155 ASP B CA 1
ATOM 6331 C C . ASP B 1 155 ? 13.117 -49.156 -31.688 1 91.56 155 ASP B C 1
ATOM 6333 O O . ASP B 1 155 ? 14.125 -48.594 -31.266 1 91.56 155 ASP B O 1
ATOM 6337 N N . ARG B 1 156 ? 13.078 -50.438 -32.062 1 93.25 156 ARG B N 1
ATOM 6338 C CA . ARG B 1 156 ? 14.18 -51.344 -31.781 1 93.25 156 ARG B CA 1
ATOM 6339 C C . ARG B 1 156 ? 15.406 -51 -32.594 1 93.25 156 ARG B C 1
ATOM 6341 O O . ARG B 1 156 ? 16.547 -51.125 -32.125 1 93.25 156 ARG B O 1
ATOM 6348 N N . GLN B 1 157 ? 15.164 -50.531 -33.812 1 94.31 157 GLN B N 1
ATOM 6349 C CA . GLN B 1 157 ? 16.297 -50.156 -34.656 1 94.31 157 GLN B CA 1
ATOM 6350 C C . GLN B 1 157 ? 17.047 -48.938 -34.094 1 94.31 157 GLN B C 1
ATOM 6352 O O . GLN B 1 157 ? 18.266 -48.906 -34.125 1 94.31 157 GLN B O 1
ATOM 6357 N N . VAL B 1 158 ? 16.297 -48.062 -33.656 1 95.81 158 VAL B N 1
ATOM 6358 C CA . VAL B 1 158 ? 16.891 -46.875 -33.062 1 95.81 158 VAL B CA 1
ATOM 6359 C C . VAL B 1 158 ? 17.641 -47.219 -31.797 1 95.81 158 VAL B C 1
ATOM 6361 O O . VAL B 1 158 ? 18.766 -46.781 -31.578 1 95.81 158 VAL B O 1
ATOM 6364 N N . ALA B 1 159 ? 17.016 -48 -30.938 1 96.31 159 ALA B N 1
ATOM 6365 C CA . ALA B 1 159 ? 17.641 -48.438 -29.688 1 96.31 159 ALA B CA 1
ATOM 6366 C C . ALA B 1 159 ? 18.922 -49.219 -29.953 1 96.31 159 ALA B C 1
ATOM 6368 O O . ALA B 1 159 ? 19.938 -49 -29.266 1 96.31 159 ALA B O 1
ATOM 6369 N N . ALA B 1 160 ? 18.844 -50.062 -30.922 1 97.25 160 ALA B N 1
ATOM 6370 C CA . ALA B 1 160 ? 20.016 -50.875 -31.25 1 97.25 160 ALA B CA 1
ATOM 6371 C C . ALA B 1 160 ? 21.156 -50 -31.766 1 97.25 160 ALA B C 1
ATOM 6373 O O . ALA B 1 160 ? 22.312 -50.188 -31.391 1 97.25 160 ALA B O 1
ATOM 6374 N N . THR B 1 161 ? 20.797 -49.125 -32.656 1 97.81 161 THR B N 1
ATOM 6375 C CA . THR B 1 161 ? 21.812 -48.219 -33.188 1 97.81 161 THR B CA 1
ATOM 6376 C C . THR B 1 161 ? 22.438 -47.375 -32.094 1 97.81 161 THR B C 1
ATOM 6378 O O . THR B 1 161 ? 23.656 -47.156 -32.094 1 97.81 161 THR B O 1
ATOM 6381 N N . THR B 1 162 ? 21.609 -46.875 -31.25 1 98 162 THR B N 1
ATOM 6382 C CA . THR B 1 162 ? 22.094 -46.094 -30.125 1 98 162 THR B CA 1
ATOM 6383 C C . THR B 1 162 ? 23.031 -46.906 -29.25 1 98 162 THR B C 1
ATOM 6385 O O . THR B 1 162 ? 24.094 -46.438 -28.844 1 98 162 THR B O 1
ATOM 6388 N N . ALA B 1 163 ? 22.594 -48.125 -28.906 1 98.25 163 ALA B N 1
ATOM 6389 C CA . ALA B 1 163 ? 23.406 -49.031 -28.094 1 98.25 163 ALA B CA 1
ATOM 6390 C C . ALA B 1 163 ? 24.766 -49.25 -28.734 1 98.25 163 ALA B C 1
ATOM 6392 O O . ALA B 1 163 ? 25.797 -49.25 -28.062 1 98.25 163 ALA B O 1
ATOM 6393 N N . GLU B 1 164 ? 24.734 -49.438 -30.016 1 97.94 164 GLU B N 1
ATOM 6394 C CA . GLU B 1 164 ? 25.969 -49.656 -30.766 1 97.94 164 GLU B CA 1
ATOM 6395 C C . GLU B 1 164 ? 26.906 -48.469 -30.656 1 97.94 164 GLU B C 1
ATOM 6397 O O . GLU B 1 164 ? 28.094 -48.625 -30.391 1 97.94 164 GLU B O 1
ATOM 6402 N N . ILE B 1 165 ? 26.391 -47.312 -30.844 1 97.56 165 ILE B N 1
ATOM 6403 C CA . ILE B 1 165 ? 27.172 -46.094 -30.75 1 97.56 165 ILE B CA 1
ATOM 6404 C C . ILE B 1 165 ? 27.797 -45.969 -29.375 1 97.56 165 ILE B C 1
ATOM 6406 O O . ILE B 1 165 ? 29 -45.688 -29.234 1 97.56 165 ILE B O 1
ATOM 6410 N N . LEU B 1 166 ? 27.047 -46.188 -28.359 1 98 166 LEU B N 1
ATOM 6411 C CA . LEU B 1 166 ? 27.484 -45.969 -26.984 1 98 166 LEU B CA 1
ATOM 6412 C C . LEU B 1 166 ? 28.5 -47.062 -26.594 1 98 166 LEU B C 1
ATOM 6414 O O . LEU B 1 166 ? 29.484 -46.75 -25.906 1 98 166 LEU B O 1
ATOM 6418 N N . LEU B 1 167 ? 28.266 -48.312 -26.984 1 97.81 167 LEU B N 1
ATOM 6419 C CA . LEU B 1 167 ? 29.188 -49.406 -26.656 1 97.81 167 LEU B CA 1
ATOM 6420 C C . LEU B 1 167 ? 30.547 -49.156 -27.312 1 97.81 167 LEU B C 1
ATOM 6422 O O . LEU B 1 167 ? 31.594 -49.438 -26.703 1 97.81 167 LEU B O 1
ATOM 6426 N N . ASN B 1 168 ? 30.516 -48.688 -28.531 1 96.5 168 ASN B N 1
ATOM 6427 C CA . ASN B 1 168 ? 31.766 -48.344 -29.203 1 96.5 168 ASN B CA 1
ATOM 6428 C C . ASN B 1 168 ? 32.5 -47.219 -28.469 1 96.5 168 ASN B C 1
ATOM 6430 O O . ASN B 1 168 ? 33.75 -47.25 -28.359 1 96.5 168 ASN B O 1
ATOM 6434 N N . ARG B 1 169 ? 31.781 -46.312 -28.016 1 96.19 169 ARG B N 1
ATOM 6435 C CA . ARG B 1 169 ? 32.375 -45.219 -27.25 1 96.19 169 ARG B CA 1
ATOM 6436 C C . ARG B 1 169 ? 32.969 -45.719 -25.938 1 96.19 169 ARG B C 1
ATOM 6438 O O . ARG B 1 169 ? 34.031 -45.281 -25.516 1 96.19 169 ARG B O 1
ATOM 6445 N N . ILE B 1 170 ? 32.219 -46.562 -25.266 1 96.94 170 ILE B N 1
ATOM 6446 C CA . ILE B 1 170 ? 32.688 -47.125 -24 1 96.94 170 ILE B CA 1
ATOM 6447 C C . ILE B 1 170 ? 34 -47.875 -24.234 1 96.94 170 ILE B C 1
ATOM 6449 O O . ILE B 1 170 ? 34.906 -47.812 -23.391 1 96.94 170 ILE B O 1
ATOM 6453 N N . CYS B 1 171 ? 34.125 -48.531 -25.375 1 95.94 171 CYS B N 1
ATOM 6454 C CA . CYS B 1 171 ? 35.375 -49.219 -25.734 1 95.94 171 CYS B CA 1
ATOM 6455 C C . CYS B 1 171 ? 36.531 -48.25 -25.828 1 95.94 171 CYS B C 1
ATOM 6457 O O . CYS B 1 171 ? 37.688 -48.625 -25.5 1 95.94 171 CYS B O 1
ATOM 6459 N N . GLU B 1 172 ? 36.281 -47.094 -26.266 1 94.75 172 GLU B N 1
ATOM 6460 C CA . GLU B 1 172 ? 37.312 -46.062 -26.344 1 94.75 172 GLU B CA 1
ATOM 6461 C C . GLU B 1 172 ? 37.688 -45.562 -24.953 1 94.75 172 GLU B C 1
ATOM 6463 O O . GLU B 1 172 ? 38.875 -45.281 -24.688 1 94.75 172 GLU B O 1
ATOM 6468 N N . TYR B 1 173 ? 36.719 -45.438 -24.109 1 95.88 173 TYR B N 1
ATOM 6469 C CA . TYR B 1 173 ? 36.969 -44.938 -22.766 1 95.88 173 TYR B CA 1
ATOM 6470 C C . TYR B 1 173 ? 37.656 -46 -21.906 1 95.88 173 TYR B C 1
ATOM 6472 O O . TYR B 1 173 ? 38.5 -45.656 -21.078 1 95.88 173 TYR B O 1
ATOM 6480 N N . ARG B 1 174 ? 37.156 -47.25 -22 1 95.88 174 ARG B N 1
ATOM 6481 C CA . ARG B 1 174 ? 37.688 -48.375 -21.219 1 95.88 174 ARG B CA 1
ATOM 6482 C C . ARG B 1 174 ? 38.062 -49.531 -22.125 1 95.88 174 ARG B C 1
ATOM 6484 O O . ARG B 1 174 ? 37.344 -50.531 -22.188 1 95.88 174 ARG B O 1
ATOM 6491 N N . PRO B 1 175 ? 39.281 -49.5 -22.656 1 94.25 175 PRO B N 1
ATOM 6492 C CA . PRO B 1 175 ? 39.688 -50.531 -23.594 1 94.25 175 PRO B CA 1
ATOM 6493 C C . PRO B 1 175 ? 39.812 -51.906 -22.938 1 94.25 175 PRO B C 1
ATOM 6495 O O . PRO B 1 175 ? 39.781 -52.938 -23.625 1 94.25 175 PRO B O 1
ATOM 6498 N N . GLU B 1 176 ? 39.938 -51.969 -21.562 1 94.44 176 GLU B N 1
ATOM 6499 C CA . GLU B 1 176 ? 40.094 -53.25 -20.844 1 94.44 176 GLU B CA 1
ATOM 6500 C C . GLU B 1 176 ? 38.812 -54.062 -20.922 1 94.44 176 GLU B C 1
ATOM 6502 O O . GLU B 1 176 ? 38.812 -55.25 -20.641 1 94.44 176 GLU B O 1
ATOM 6507 N N . LEU B 1 177 ? 37.688 -53.438 -21.328 1 95.81 177 LEU B N 1
ATOM 6508 C CA . LEU B 1 177 ? 36.406 -54.125 -21.406 1 95.81 177 LEU B CA 1
ATOM 6509 C C . LEU B 1 177 ? 36.156 -54.656 -22.812 1 95.81 177 LEU B C 1
ATOM 6511 O O . LEU B 1 177 ? 35.031 -55.031 -23.141 1 95.81 177 LEU B O 1
ATOM 6515 N N . LYS B 1 178 ? 37.062 -54.688 -23.688 1 95.81 178 LYS B N 1
ATOM 6516 C CA . LYS B 1 178 ? 36.938 -55.031 -25.094 1 95.81 178 LYS B CA 1
ATOM 6517 C C . LYS B 1 178 ? 36.25 -56.375 -25.266 1 95.81 178 LYS B C 1
ATOM 6519 O O . LYS B 1 178 ? 35.344 -56.531 -26.109 1 95.81 178 LYS B O 1
ATOM 6524 N N . GLY B 1 179 ? 36.594 -57.406 -24.547 1 95.94 179 GLY B N 1
ATOM 6525 C CA . GLY B 1 179 ? 35.969 -58.719 -24.625 1 95.94 179 GLY B CA 1
ATOM 6526 C C . GLY B 1 179 ? 34.5 -58.688 -24.266 1 95.94 179 GLY B C 1
ATOM 6527 O O . GLY B 1 179 ? 33.656 -59.188 -25.047 1 95.94 179 GLY B O 1
ATOM 6528 N N . LYS B 1 180 ? 34.219 -58.156 -23.156 1 96.31 180 LYS B N 1
ATOM 6529 C CA . LYS B 1 180 ? 32.844 -58.031 -22.703 1 96.31 180 LYS B CA 1
ATOM 6530 C C . LYS B 1 180 ? 31.984 -57.25 -23.688 1 96.31 180 LYS B C 1
ATOM 6532 O O . LYS B 1 180 ? 30.828 -57.594 -23.938 1 96.31 180 LYS B O 1
ATOM 6537 N N . LEU B 1 181 ? 32.562 -56.219 -24.281 1 97.44 181 LEU B N 1
ATOM 6538 C CA . LEU B 1 181 ? 31.828 -55.344 -25.203 1 97.44 181 LEU B CA 1
ATOM 6539 C C . LEU B 1 181 ? 31.578 -56.031 -26.531 1 97.44 181 LEU B C 1
ATOM 6541 O O . LEU B 1 181 ? 30.562 -55.781 -27.188 1 97.44 181 LEU B O 1
ATOM 6545 N N . ARG B 1 182 ? 32.469 -56.844 -26.906 1 97 182 ARG B N 1
ATOM 6546 C CA . ARG B 1 182 ? 32.25 -57.656 -28.109 1 97 182 ARG B CA 1
ATOM 6547 C C . ARG B 1 182 ? 31.031 -58.562 -27.953 1 97 182 ARG B C 1
ATOM 6549 O O . ARG B 1 182 ? 30.234 -58.719 -28.875 1 97 182 ARG B O 1
ATOM 6556 N N . ASP B 1 183 ? 30.969 -59.125 -26.75 1 96.69 183 ASP B N 1
ATOM 6557 C CA . ASP B 1 183 ? 29.812 -59.969 -26.453 1 96.69 183 ASP B CA 1
ATOM 6558 C C . ASP B 1 183 ? 28.516 -59.125 -26.469 1 96.69 183 ASP B C 1
ATOM 6560 O O . ASP B 1 183 ? 27.5 -59.594 -26.984 1 96.69 183 ASP B O 1
ATOM 6564 N N . ALA B 1 184 ? 28.594 -58 -25.891 1 97.38 184 ALA B N 1
ATOM 6565 C CA . ALA B 1 184 ? 27.438 -57.094 -25.859 1 97.38 184 ALA B CA 1
ATOM 6566 C C . ALA B 1 184 ? 27.016 -56.688 -27.266 1 97.38 184 ALA B C 1
ATOM 6568 O O . ALA B 1 184 ? 25.828 -56.656 -27.578 1 97.38 184 ALA B O 1
ATOM 6569 N N . LEU B 1 185 ? 27.938 -56.375 -28.094 1 97.62 185 LEU B N 1
ATOM 6570 C CA . LEU B 1 185 ? 27.656 -55.969 -29.469 1 97.62 185 LEU B CA 1
ATOM 6571 C C . LEU B 1 185 ? 27 -57.094 -30.25 1 97.62 185 LEU B C 1
ATOM 6573 O O . LEU B 1 185 ? 26.125 -56.875 -31.078 1 97.62 185 LEU B O 1
ATOM 6577 N N . ALA B 1 186 ? 27.422 -58.281 -29.969 1 96.75 186 ALA B N 1
ATOM 6578 C CA . ALA B 1 186 ? 26.812 -59.469 -30.594 1 96.75 186 ALA B CA 1
ATOM 6579 C C . ALA B 1 186 ? 25.344 -59.594 -30.172 1 96.75 186 ALA B C 1
ATOM 6581 O O . ALA B 1 186 ? 24.484 -59.938 -30.984 1 96.75 186 ALA B O 1
ATOM 6582 N N . LEU B 1 187 ? 25.172 -59.375 -28.938 1 96 187 LEU B N 1
ATOM 6583 C CA . LEU B 1 187 ? 23.812 -59.438 -28.406 1 96 187 LEU B CA 1
ATOM 6584 C C . LEU B 1 187 ? 22.938 -58.344 -29.031 1 96 187 LEU B C 1
ATOM 6586 O O . LEU B 1 187 ? 21.766 -58.594 -29.312 1 96 187 LEU B O 1
ATOM 6590 N N . VAL B 1 188 ? 23.438 -57.125 -29.234 1 97 188 VAL B N 1
ATOM 6591 C CA . VAL B 1 188 ? 22.734 -56.031 -29.859 1 97 188 VAL B CA 1
ATOM 6592 C C . VAL B 1 188 ? 22.281 -56.438 -31.266 1 97 188 VAL B C 1
ATOM 6594 O O . VAL B 1 188 ? 21.125 -56.188 -31.656 1 97 188 VAL B O 1
ATOM 6597 N N . GLU B 1 189 ? 23.156 -57.031 -31.984 1 95.5 189 GLU B N 1
ATOM 6598 C CA . GLU B 1 189 ? 22.828 -57.469 -33.344 1 95.5 189 GLU B CA 1
ATOM 6599 C C . GLU B 1 189 ? 21.75 -58.562 -33.344 1 95.5 189 GLU B C 1
ATOM 6601 O O . GLU B 1 189 ? 20.875 -58.594 -34.188 1 95.5 189 GLU B O 1
ATOM 6606 N N . ALA B 1 190 ? 21.844 -59.406 -32.344 1 94.5 190 ALA B N 1
ATOM 6607 C CA . ALA B 1 190 ? 20.844 -60.469 -32.219 1 94.5 190 ALA B CA 1
ATOM 6608 C C . ALA B 1 190 ? 19.469 -59.875 -31.906 1 94.5 190 ALA B C 1
ATOM 6610 O O . ALA B 1 190 ? 18.453 -60.312 -32.469 1 94.5 190 ALA B O 1
ATOM 6611 N N . TYR B 1 191 ? 19.5 -58.938 -30.984 1 92.94 191 TYR B N 1
ATOM 6612 C CA . TYR B 1 191 ? 18.234 -58.344 -30.578 1 92.94 191 TYR B CA 1
ATOM 6613 C C . TYR B 1 191 ? 17.672 -57.469 -31.688 1 92.94 191 TYR B C 1
ATOM 6615 O O . TYR B 1 191 ? 16.453 -57.312 -31.812 1 92.94 191 TYR B O 1
ATOM 6623 N N . ARG B 1 192 ? 18.5 -56.844 -32.5 1 92.56 192 ARG B N 1
ATOM 6624 C CA . ARG B 1 192 ? 18.109 -55.969 -33.594 1 92.56 192 ARG B CA 1
ATOM 6625 C C . ARG B 1 192 ? 17.203 -56.688 -34.594 1 92.56 192 ARG B C 1
ATOM 6627 O O . ARG B 1 192 ? 16.297 -56.094 -35.188 1 92.56 192 ARG B O 1
ATOM 6634 N N . GLN B 1 193 ? 17.359 -58.031 -34.719 1 90 193 GLN B N 1
ATOM 6635 C CA . GLN B 1 193 ? 16.688 -58.812 -35.719 1 90 193 GLN B CA 1
ATOM 6636 C C . GLN B 1 193 ? 15.359 -59.375 -35.219 1 90 193 GLN B C 1
ATOM 6638 O O . GLN B 1 193 ? 14.57 -59.938 -35.969 1 90 193 GLN B O 1
ATOM 6643 N N . LEU B 1 194 ? 15.133 -59.25 -33.969 1 87.19 194 LEU B N 1
ATOM 6644 C CA . LEU B 1 194 ? 13.914 -59.812 -33.375 1 87.19 194 LEU B CA 1
ATOM 6645 C C . LEU B 1 194 ? 12.688 -59 -33.812 1 87.19 194 LEU B C 1
ATOM 6647 O O . LEU B 1 194 ? 12.766 -57.781 -33.906 1 87.19 194 LEU B O 1
ATOM 6651 N N . GLU B 1 195 ? 11.562 -59.938 -34.219 1 73.81 195 GLU B N 1
ATOM 6652 C CA . GLU B 1 195 ? 10.297 -59.312 -34.594 1 73.81 195 GLU B CA 1
ATOM 6653 C C . GLU B 1 195 ? 9.367 -59.25 -33.375 1 73.81 195 GLU B C 1
ATOM 6655 O O . GLU B 1 195 ? 9.414 -60.094 -32.5 1 73.81 195 GLU B O 1
ATOM 6660 N N . GLY B 1 196 ? 8.398 -58.344 -33.25 1 61.5 196 GLY B N 1
ATOM 6661 C CA . GLY B 1 196 ? 7.312 -58.312 -32.281 1 61.5 196 GLY B CA 1
ATOM 6662 C C . G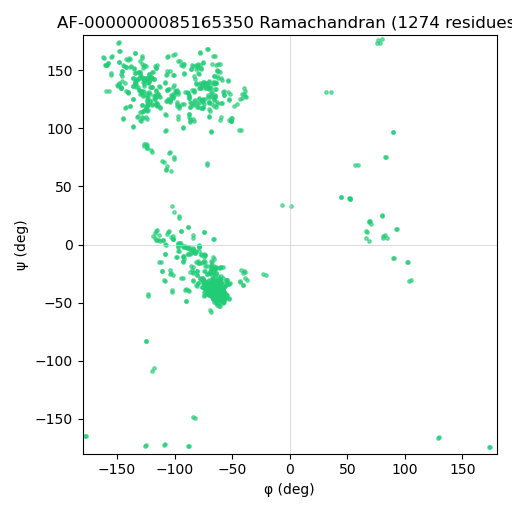LY B 1 196 ? 7.672 -57.562 -31 1 61.5 196 GLY B C 1
ATOM 6663 O O . GLY B 1 196 ? 8.734 -57.781 -30.422 1 61.5 196 GLY B O 1
ATOM 6664 N N . CYS B 1 197 ? 7.355 -56.281 -30.797 1 62.06 197 CYS B N 1
ATOM 6665 C CA . CYS B 1 197 ? 8.078 -55.5 -29.797 1 62.06 197 CYS B CA 1
ATOM 6666 C C . CYS B 1 197 ? 7.125 -54.906 -28.766 1 62.06 197 CYS B C 1
ATOM 6668 O O . CYS B 1 197 ? 5.922 -54.812 -29.016 1 62.06 197 CYS B O 1
ATOM 6670 N N . ASN B 1 198 ? 7.457 -54.875 -27.391 1 61.88 198 ASN B N 1
ATOM 6671 C CA . ASN B 1 198 ? 7.191 -54.188 -26.125 1 61.88 198 ASN B CA 1
ATOM 6672 C C . ASN B 1 198 ? 5.93 -54.719 -25.453 1 61.88 198 ASN B C 1
ATOM 6674 O O . ASN B 1 198 ? 4.855 -54.125 -25.594 1 61.88 198 ASN B O 1
ATOM 6678 N N . ARG B 1 199 ? 6.168 -55.969 -24.875 1 73.62 199 ARG B N 1
ATOM 6679 C CA . ARG B 1 199 ? 5.07 -56.625 -24.203 1 73.62 199 ARG B CA 1
ATOM 6680 C C . ARG B 1 199 ? 4.906 -56.125 -22.766 1 73.62 199 ARG B C 1
ATOM 6682 O O . ARG B 1 199 ? 5.879 -55.719 -22.141 1 73.62 199 ARG B O 1
ATOM 6689 N N . ASP B 1 200 ? 3.775 -56.031 -22.281 1 80.12 200 ASP B N 1
ATOM 6690 C CA . ASP B 1 200 ? 3.381 -55.656 -20.922 1 80.12 200 ASP B CA 1
ATOM 6691 C C . ASP B 1 200 ? 3.938 -54.281 -20.547 1 80.12 200 ASP B C 1
ATOM 6693 O O . ASP B 1 200 ? 4.762 -54.188 -19.625 1 80.12 200 ASP B O 1
ATOM 6697 N N . PRO B 1 201 ? 3.465 -53.25 -21.156 1 88.19 201 PRO B N 1
ATOM 6698 C CA . PRO B 1 201 ? 3.957 -51.906 -20.891 1 88.19 201 PRO B CA 1
ATOM 6699 C C . PRO B 1 201 ? 3.469 -51.344 -19.547 1 88.19 201 PRO B C 1
ATOM 6701 O O . PRO B 1 201 ? 3.703 -50.188 -19.234 1 88.19 201 PRO B O 1
ATOM 6704 N N . ALA B 1 202 ? 2.854 -52.188 -18.688 1 89.62 202 ALA B N 1
ATOM 6705 C CA . ALA B 1 202 ? 2.16 -51.719 -17.484 1 89.62 202 ALA B CA 1
ATOM 6706 C C . ALA B 1 202 ? 3.123 -51.031 -16.531 1 89.62 202 ALA B C 1
ATOM 6708 O O . ALA B 1 202 ? 2.861 -49.906 -16.078 1 89.62 202 ALA B O 1
ATOM 6709 N N . PRO B 1 203 ? 4.285 -51.656 -16.203 1 91.56 203 PRO B N 1
ATOM 6710 C CA . PRO B 1 203 ? 5.184 -50.969 -15.266 1 91.56 203 PRO B CA 1
ATOM 6711 C C . PRO B 1 203 ? 5.664 -49.625 -15.781 1 91.56 203 PRO B C 1
ATOM 6713 O O . PRO B 1 203 ? 5.801 -48.656 -15.008 1 91.56 203 PRO B O 1
ATOM 6716 N N . PHE B 1 204 ? 5.926 -49.531 -17.094 1 93.69 204 PHE B N 1
ATOM 6717 C CA . PHE B 1 204 ? 6.359 -48.312 -17.734 1 93.69 204 PHE B CA 1
ATOM 6718 C C . PHE B 1 204 ? 5.273 -47.219 -17.641 1 93.69 204 PHE B C 1
ATOM 6720 O O . PHE B 1 204 ? 5.539 -46.125 -17.203 1 93.69 204 PHE B O 1
ATOM 6727 N N . VAL B 1 205 ? 4.098 -47.562 -18 1 94 205 VAL B N 1
ATOM 6728 C CA . VAL B 1 205 ? 2.992 -46.594 -18.078 1 94 205 VAL B CA 1
ATOM 6729 C C . VAL B 1 205 ? 2.568 -46.188 -16.672 1 94 205 VAL B C 1
ATOM 6731 O O . VAL B 1 205 ? 2.229 -45.031 -16.422 1 94 205 VAL B O 1
ATOM 6734 N N . ASP B 1 206 ? 2.582 -47.125 -15.75 1 93.94 206 ASP B N 1
ATOM 6735 C CA . ASP B 1 206 ? 2.232 -46.844 -14.367 1 93.94 206 ASP B CA 1
ATOM 6736 C C . ASP B 1 206 ? 3.111 -45.719 -13.812 1 93.94 206 ASP B C 1
ATOM 6738 O O . ASP B 1 206 ? 2.625 -44.812 -13.117 1 93.94 206 ASP B O 1
ATOM 6742 N N . ARG B 1 207 ? 4.363 -45.844 -14.07 1 94.81 207 ARG B N 1
ATOM 6743 C CA . ARG B 1 207 ? 5.293 -44.812 -13.594 1 94.81 207 ARG B CA 1
ATOM 6744 C C . ARG B 1 207 ? 5 -43.469 -14.234 1 94.81 207 ARG B C 1
ATOM 6746 O O . ARG B 1 207 ? 5.027 -42.438 -13.562 1 94.81 207 ARG B O 1
ATOM 6753 N N . LEU B 1 208 ? 4.73 -43.469 -15.539 1 95 208 LEU B N 1
ATOM 6754 C CA . LEU B 1 208 ? 4.402 -42.219 -16.219 1 95 208 LEU B CA 1
ATOM 6755 C C . LEU B 1 208 ? 3.143 -41.594 -15.633 1 95 208 LEU B C 1
ATOM 6757 O O . LEU B 1 208 ? 3.08 -40.375 -15.445 1 95 208 LEU B O 1
ATOM 6761 N N . VAL B 1 209 ? 2.141 -42.406 -15.367 1 94.25 209 VAL B N 1
ATOM 6762 C CA . VAL B 1 209 ? 0.888 -41.906 -14.797 1 94.25 209 VAL B CA 1
ATOM 6763 C C . VAL B 1 209 ? 1.146 -41.312 -13.414 1 94.25 209 VAL B C 1
ATOM 6765 O O . VAL B 1 209 ? 0.551 -40.312 -13.047 1 94.25 209 VAL B O 1
ATOM 6768 N N . THR B 1 210 ? 2.037 -41.969 -12.656 1 94.31 210 THR B N 1
ATOM 6769 C CA . THR B 1 210 ? 2.404 -41.438 -11.344 1 94.31 210 THR B CA 1
ATOM 6770 C C . THR B 1 210 ? 2.975 -40.031 -11.469 1 94.31 210 THR B C 1
ATOM 6772 O O . THR B 1 210 ? 2.635 -39.156 -10.68 1 94.31 210 THR B O 1
ATOM 6775 N N . TYR B 1 211 ? 3.848 -39.844 -12.445 1 94.38 211 TYR B N 1
ATOM 6776 C CA . TYR B 1 211 ? 4.438 -38.531 -12.656 1 94.38 211 TYR B CA 1
ATOM 6777 C C . TYR B 1 211 ? 3.389 -37.531 -13.141 1 94.38 211 TYR B C 1
ATOM 6779 O O . TYR B 1 211 ? 3.426 -36.375 -12.773 1 94.38 211 TYR B O 1
ATOM 6787 N N . LEU B 1 212 ? 2.5 -38 -13.992 1 93.38 212 LEU B N 1
ATOM 6788 C CA . LEU B 1 212 ? 1.415 -37.125 -14.461 1 93.38 212 LEU B CA 1
ATOM 6789 C C . LEU B 1 212 ? 0.554 -36.656 -13.297 1 93.38 212 LEU B C 1
ATOM 6791 O O . LEU B 1 212 ? 0.215 -35.469 -13.219 1 93.38 212 LEU B O 1
ATOM 6795 N N . GLN B 1 213 ? 0.26 -37.562 -12.391 1 92.88 213 GLN B N 1
ATOM 6796 C CA . GLN B 1 213 ? -0.543 -37.219 -11.219 1 92.88 213 GLN B CA 1
ATOM 6797 C C . GLN B 1 213 ? 0.191 -36.25 -10.312 1 92.88 213 GLN B C 1
ATOM 6799 O O . GLN B 1 213 ? -0.402 -35.281 -9.82 1 92.88 213 GLN B O 1
ATOM 6804 N N . ALA B 1 214 ? 1.431 -36.531 -10.109 1 91.19 214 ALA B N 1
ATOM 6805 C CA . ALA B 1 214 ? 2.234 -35.656 -9.273 1 91.19 214 ALA B CA 1
ATOM 6806 C C . ALA B 1 214 ? 2.311 -34.25 -9.875 1 91.19 214 ALA B C 1
ATOM 6808 O O . ALA B 1 214 ? 2.238 -33.25 -9.156 1 91.19 214 ALA B O 1
ATOM 6809 N N . GLY B 1 215 ? 2.525 -34.219 -11.195 1 89 215 GLY B N 1
ATOM 6810 C CA . GLY B 1 215 ? 2.564 -32.938 -11.883 1 89 215 GLY B CA 1
ATOM 6811 C C . GLY B 1 215 ? 1.267 -32.156 -11.773 1 89 215 GLY B C 1
ATOM 6812 O O . GLY B 1 215 ? 1.279 -30.938 -11.57 1 89 215 GLY B O 1
ATOM 6813 N N . GLN B 1 216 ? 0.176 -32.844 -11.906 1 88.81 216 GLN B N 1
ATOM 6814 C CA . GLN B 1 216 ? -1.13 -32.219 -11.805 1 88.81 216 GLN B CA 1
ATOM 6815 C C . GLN B 1 216 ? -1.365 -31.672 -10.398 1 88.81 216 GLN B C 1
ATOM 6817 O O . GLN B 1 216 ? -1.916 -30.578 -10.227 1 88.81 216 GLN B O 1
ATOM 6822 N N . TYR B 1 217 ? -0.964 -32.438 -9.414 1 88.69 217 TYR B N 1
ATOM 6823 C CA . TYR B 1 217 ? -1.084 -32 -8.031 1 88.69 217 TYR B CA 1
ATOM 6824 C C . TYR B 1 217 ? -0.33 -30.688 -7.82 1 88.69 217 TYR B C 1
ATOM 6826 O O . TYR B 1 217 ? -0.873 -29.734 -7.254 1 88.69 217 TYR B O 1
ATOM 6834 N N . LYS B 1 218 ? 0.881 -30.672 -8.281 1 88.25 218 LYS B N 1
ATOM 6835 C CA . LYS B 1 218 ? 1.714 -29.484 -8.125 1 88.25 218 LYS B CA 1
ATOM 6836 C C . LYS B 1 218 ? 1.129 -28.297 -8.883 1 88.25 218 LYS B C 1
ATOM 6838 O O . LYS B 1 218 ? 1.196 -27.156 -8.414 1 88.25 218 LYS B O 1
ATOM 6843 N N . GLN B 1 219 ? 0.616 -28.562 -10.016 1 87.12 219 GLN B N 1
ATOM 6844 C CA . GLN B 1 219 ? 0.01 -27.516 -10.828 1 87.12 219 GLN B CA 1
ATOM 6845 C C . GLN B 1 219 ? -1.196 -26.906 -10.125 1 87.12 219 GLN B C 1
ATOM 6847 O O . GLN B 1 219 ? -1.337 -25.688 -10.078 1 87.12 219 GLN B O 1
ATOM 6852 N N . ILE B 1 220 ? -2.072 -27.703 -9.617 1 84.69 220 ILE B N 1
ATOM 6853 C CA . ILE B 1 220 ? -3.268 -27.234 -8.93 1 84.69 220 ILE B CA 1
ATOM 6854 C C . ILE B 1 220 ? -2.867 -26.422 -7.695 1 84.69 220 ILE B C 1
ATOM 6856 O O . ILE B 1 220 ? -3.445 -25.375 -7.422 1 84.69 220 ILE B O 1
ATOM 6860 N N . LYS B 1 221 ? -1.885 -26.922 -6.988 1 84.75 221 LYS B N 1
ATOM 6861 C CA . LYS B 1 221 ? -1.395 -26.203 -5.816 1 84.75 221 LYS B CA 1
ATOM 6862 C C . LYS B 1 221 ? -0.854 -24.828 -6.195 1 84.75 221 LYS B C 1
ATOM 6864 O O . LYS B 1 221 ? -1.119 -23.828 -5.512 1 84.75 221 LYS B O 1
ATOM 6869 N N . ALA B 1 222 ? -0.116 -24.766 -7.309 1 85.12 222 ALA B N 1
ATOM 6870 C CA . ALA B 1 222 ? 0.443 -23.5 -7.773 1 85.12 222 ALA B CA 1
ATOM 6871 C C . ALA B 1 222 ? -0.663 -22.516 -8.164 1 85.12 222 ALA B C 1
ATOM 6873 O O . ALA B 1 222 ? -0.608 -21.344 -7.82 1 85.12 222 ALA B O 1
ATOM 6874 N N . TYR B 1 223 ? -1.622 -22.984 -8.867 1 81.19 223 TYR B N 1
ATOM 6875 C CA . TYR B 1 223 ? -2.729 -22.141 -9.289 1 81.19 223 TYR B CA 1
ATOM 6876 C C . TYR B 1 223 ? -3.5 -21.609 -8.086 1 81.19 223 TYR B C 1
ATOM 6878 O O . TYR B 1 223 ? -3.928 -20.453 -8.078 1 81.19 223 TYR B O 1
ATOM 6886 N N . ARG B 1 224 ? -3.68 -22.484 -7.148 1 79.06 224 ARG B N 1
ATOM 6887 C CA . ARG B 1 224 ? -4.34 -22.047 -5.922 1 79.06 224 ARG B CA 1
ATOM 6888 C C . ARG B 1 224 ? -3.543 -20.953 -5.238 1 79.06 224 ARG B C 1
ATOM 6890 O O . ARG B 1 224 ? -4.117 -19.969 -4.766 1 79.06 224 ARG B O 1
ATOM 6897 N N . GLN B 1 225 ? -2.289 -21.109 -5.211 1 80.62 225 GLN B N 1
ATOM 6898 C CA . GLN B 1 225 ? -1.429 -20.109 -4.586 1 80.62 225 GLN B CA 1
ATOM 6899 C C . GLN B 1 225 ? -1.513 -18.781 -5.316 1 80.62 225 GLN B C 1
ATOM 6901 O O . GLN B 1 225 ? -1.556 -17.719 -4.684 1 80.62 225 GLN B O 1
ATOM 6906 N N . ILE B 1 226 ? -1.521 -18.812 -6.598 1 80.62 226 ILE B N 1
ATOM 6907 C CA . ILE B 1 226 ? -1.629 -17.594 -7.41 1 80.62 226 ILE B CA 1
ATOM 6908 C C . ILE B 1 226 ? -2.955 -16.906 -7.121 1 80.62 226 ILE B C 1
ATOM 6910 O O . ILE B 1 226 ? -2.988 -15.688 -6.906 1 80.62 226 ILE B O 1
ATOM 6914 N N . ALA B 1 227 ? -3.998 -17.672 -7.094 1 74.81 227 ALA B N 1
ATOM 6915 C CA . ALA B 1 227 ? -5.324 -17.109 -6.859 1 74.81 227 ALA B CA 1
ATOM 6916 C C . ALA B 1 227 ? -5.41 -16.469 -5.484 1 74.81 227 ALA B C 1
ATOM 6918 O O . ALA B 1 227 ? -5.961 -15.367 -5.34 1 74.81 227 ALA B O 1
ATOM 6919 N N . ILE B 1 228 ? -4.848 -17.125 -4.535 1 73 228 ILE B N 1
ATOM 6920 C CA . ILE B 1 228 ? -4.848 -16.609 -3.17 1 73 228 ILE B CA 1
ATOM 6921 C C . ILE B 1 228 ? -4.059 -15.305 -3.105 1 73 228 ILE B C 1
ATOM 6923 O O . ILE B 1 228 ? -4.512 -14.32 -2.508 1 73 228 ILE B O 1
ATOM 6927 N N . GLN B 1 229 ? -2.932 -15.273 -3.74 1 75.12 229 GLN B N 1
ATOM 6928 C CA . GLN B 1 229 ? -2.07 -14.102 -3.713 1 75.12 229 GLN B CA 1
ATOM 6929 C C . GLN B 1 229 ? -2.732 -12.922 -4.418 1 75.12 229 GLN B C 1
ATOM 6931 O O . GLN B 1 229 ? -2.635 -11.781 -3.955 1 75.12 229 GLN B O 1
ATOM 6936 N N . GLU B 1 230 ? -3.322 -13.18 -5.477 1 72.81 230 GLU B N 1
ATOM 6937 C CA . GLU B 1 230 ? -4.02 -12.125 -6.215 1 72.81 230 GLU B CA 1
ATOM 6938 C C . GLU B 1 230 ? -5.164 -11.547 -5.398 1 72.81 230 GLU B C 1
ATOM 6940 O O . GLU B 1 230 ? -5.367 -10.328 -5.379 1 72.81 230 GLU B O 1
ATOM 6945 N N . ARG B 1 231 ? -5.824 -12.422 -4.805 1 69.94 231 ARG B N 1
ATOM 6946 C CA . ARG B 1 231 ? -6.934 -11.969 -3.973 1 69.94 231 ARG B CA 1
ATOM 6947 C C . ARG B 1 231 ? -6.43 -11.141 -2.797 1 69.94 231 ARG B C 1
ATOM 6949 O O . ARG B 1 231 ? -6.992 -10.086 -2.49 1 69.94 231 ARG B O 1
ATOM 6956 N N . LYS B 1 232 ? -5.375 -11.57 -2.184 1 71.06 232 LYS B N 1
ATOM 6957 C CA . LYS B 1 232 ? -4.762 -10.844 -1.071 1 71.06 232 LYS B CA 1
ATOM 6958 C C . LYS B 1 232 ? -4.336 -9.445 -1.495 1 71.06 232 LYS B C 1
ATOM 6960 O O . LYS B 1 232 ? -4.621 -8.469 -0.802 1 71.06 232 LYS B O 1
ATOM 6965 N N . GLU B 1 233 ? -3.691 -9.336 -2.553 1 70.31 233 GLU B N 1
ATOM 6966 C CA . GLU B 1 233 ? -3.197 -8.055 -3.053 1 70.31 233 GLU B CA 1
ATOM 6967 C C . GLU B 1 233 ? -4.348 -7.102 -3.361 1 70.31 233 GLU B C 1
ATOM 6969 O O . GLU B 1 233 ? -4.289 -5.918 -3.027 1 70.31 233 GLU B O 1
ATOM 6974 N N . ARG B 1 234 ? -5.281 -7.664 -3.906 1 69 234 ARG B N 1
ATOM 6975 C CA . ARG B 1 234 ? -6.441 -6.855 -4.262 1 69 234 ARG B CA 1
ATOM 6976 C C . ARG B 1 234 ? -7.133 -6.316 -3.014 1 69 234 ARG B C 1
ATOM 6978 O O . ARG B 1 234 ? -7.488 -5.137 -2.957 1 69 234 ARG B O 1
ATOM 6985 N N . LEU B 1 235 ? -7.254 -7.16 -2.074 1 70.19 235 LEU B N 1
ATOM 6986 C CA . LEU B 1 235 ? -7.922 -6.762 -0.84 1 70.19 235 LEU B CA 1
ATOM 6987 C C . LEU B 1 235 ? -7.086 -5.75 -0.068 1 70.19 235 LEU B C 1
ATOM 6989 O O . LEU B 1 235 ? -7.609 -4.746 0.421 1 70.19 235 LEU B O 1
ATOM 6993 N N . THR B 1 236 ? -5.816 -5.961 0.017 1 72.31 236 THR B N 1
ATOM 6994 C CA . THR B 1 236 ? -4.922 -5.043 0.711 1 72.31 236 THR B CA 1
ATOM 6995 C C . THR B 1 236 ? -4.957 -3.662 0.065 1 72.31 236 THR B C 1
ATOM 6997 O O . THR B 1 236 ? -5.078 -2.65 0.758 1 72.31 236 THR B O 1
ATOM 7000 N N . ASN B 1 237 ? -4.898 -3.598 -1.217 1 67.44 237 ASN B N 1
ATOM 7001 C CA . ASN B 1 237 ? -4.914 -2.334 -1.944 1 67.44 237 ASN B CA 1
ATOM 7002 C C . ASN B 1 237 ? -6.238 -1.598 -1.761 1 67.44 237 ASN B C 1
ATOM 7004 O O . ASN B 1 237 ? -6.254 -0.384 -1.55 1 67.44 237 ASN B O 1
ATOM 7008 N N . ALA B 1 238 ? -7.234 -2.35 -1.796 1 65.88 238 ALA B N 1
ATOM 7009 C CA . ALA B 1 238 ? -8.555 -1.751 -1.663 1 65.88 238 ALA B CA 1
ATOM 7010 C C . ALA B 1 238 ? -8.75 -1.155 -0.272 1 65.88 238 ALA B C 1
ATOM 7012 O O . ALA B 1 238 ? -9.219 -0.021 -0.135 1 65.88 238 ALA B O 1
ATOM 7013 N N . ILE B 1 239 ? -8.32 -1.812 0.709 1 69.75 239 ILE B N 1
ATOM 7014 C CA . ILE B 1 239 ? -8.516 -1.382 2.09 1 69.75 239 ILE B CA 1
ATOM 7015 C C . ILE B 1 239 ? -7.582 -0.214 2.4 1 69.75 239 ILE B C 1
ATOM 7017 O O . ILE B 1 239 ? -7.992 0.772 3.016 1 69.75 239 ILE B O 1
ATOM 7021 N N . THR B 1 240 ? -6.414 -0.309 1.924 1 69.56 240 THR B N 1
ATOM 7022 C CA . THR B 1 240 ? -5.438 0.751 2.164 1 69.56 240 THR B CA 1
ATOM 7023 C C . THR B 1 240 ? -5.883 2.053 1.503 1 69.56 240 THR B C 1
ATOM 7025 O O . THR B 1 240 ? -5.77 3.127 2.098 1 69.56 240 THR B O 1
ATOM 7028 N N . THR B 1 241 ? -6.359 1.954 0.337 1 64 241 THR B N 1
ATOM 7029 C CA . THR B 1 241 ? -6.867 3.125 -0.368 1 64 241 THR B CA 1
ATOM 7030 C C . THR B 1 241 ? -8.031 3.754 0.395 1 64 241 THR B C 1
ATOM 7032 O O . THR B 1 241 ? -8.117 4.977 0.512 1 64 241 THR B O 1
ATOM 7035 N N . ALA B 1 242 ? -8.859 2.986 0.969 1 65.94 242 ALA B N 1
ATOM 7036 C CA . ALA B 1 242 ? -10.016 3.463 1.718 1 65.94 242 ALA B CA 1
ATOM 7037 C C . ALA B 1 242 ? -9.586 4.172 3 1 65.94 242 ALA B C 1
ATOM 7039 O O . ALA B 1 242 ? -10.188 5.176 3.391 1 65.94 242 ALA B O 1
ATOM 7040 N N . ILE B 1 243 ? -8.562 3.732 3.605 1 69.19 243 ILE B N 1
ATOM 7041 C CA . ILE B 1 243 ? -8.062 4.242 4.879 1 69.19 243 ILE B CA 1
ATOM 7042 C C . ILE B 1 243 ? -7.297 5.543 4.648 1 69.19 243 ILE B C 1
ATOM 7044 O O . ILE B 1 243 ? -7.41 6.488 5.434 1 69.19 243 ILE B O 1
ATOM 7048 N N . ARG B 1 244 ? -6.715 5.672 3.5 1 63.56 244 ARG B N 1
ATOM 7049 C CA . ARG B 1 244 ? -5.797 6.785 3.277 1 63.56 244 ARG B CA 1
ATOM 7050 C C . ARG B 1 244 ? -6.535 7.992 2.707 1 63.56 244 ARG B C 1
ATOM 7052 O O . ARG B 1 244 ? -5.973 9.086 2.619 1 63.56 244 ARG B O 1
ATOM 7059 N N . ASN B 1 245 ? -7.777 7.781 2.498 1 64.12 245 ASN B N 1
ATOM 7060 C CA . ASN B 1 245 ? -8.594 8.867 1.958 1 64.12 245 ASN B CA 1
ATOM 7061 C C . ASN B 1 245 ? -9.047 9.828 3.053 1 64.12 245 ASN B C 1
ATOM 7063 O O . ASN B 1 245 ? -9.602 10.883 2.762 1 64.12 245 ASN B O 1
ATOM 7067 N N . SER B 1 246 ? -8.758 9.453 4.277 1 66.38 246 SER B N 1
ATOM 7068 C CA . SER B 1 246 ? -9.195 10.297 5.383 1 66.38 246 SER B CA 1
ATOM 7069 C C . SER B 1 246 ? -8.047 10.586 6.348 1 66.38 246 SER B C 1
ATOM 7071 O O . SER B 1 246 ? -7.121 9.789 6.473 1 66.38 246 SER B O 1
ATOM 7073 N N . LEU B 1 247 ? -8.156 11.789 6.852 1 71.94 247 LEU B N 1
ATOM 7074 C CA . LEU B 1 247 ? -7.215 12.133 7.91 1 71.94 247 LEU B CA 1
ATOM 7075 C C . LEU B 1 247 ? -7.91 12.141 9.266 1 71.94 247 LEU B C 1
ATOM 7077 O O . LEU B 1 247 ? -7.367 12.664 10.242 1 71.94 247 LEU B O 1
ATOM 7081 N N . ASN B 1 248 ? -9.094 11.641 9.281 1 80.5 248 ASN B N 1
ATOM 7082 C CA . ASN B 1 248 ? -9.844 11.469 10.523 1 80.5 248 ASN B CA 1
ATOM 7083 C C . ASN B 1 248 ? -9.711 10.047 11.07 1 80.5 248 ASN B C 1
ATOM 7085 O O . ASN B 1 248 ? -10.148 9.086 10.43 1 80.5 248 ASN B O 1
ATOM 7089 N N . PRO B 1 249 ? -9.195 9.953 12.219 1 84.56 249 PRO B N 1
ATOM 7090 C CA . PRO B 1 249 ? -8.945 8.617 12.773 1 84.56 249 PRO B CA 1
ATOM 7091 C C . PRO B 1 249 ? -10.219 7.781 12.883 1 84.56 249 PRO B C 1
ATOM 7093 O O . PRO B 1 249 ? -10.195 6.574 12.633 1 84.56 249 PRO B O 1
ATOM 7096 N N . THR B 1 250 ? -11.312 8.453 13.25 1 88.25 250 THR B N 1
ATOM 7097 C CA . THR B 1 250 ? -12.578 7.738 13.414 1 88.25 250 THR B CA 1
ATOM 7098 C C . THR B 1 250 ? -13.047 7.164 12.078 1 88.25 250 THR B C 1
ATOM 7100 O O . THR B 1 250 ? -13.492 6.016 12.008 1 88.25 250 THR B O 1
ATOM 7103 N N . GLU B 1 251 ? -12.891 7.949 11.148 1 85.69 251 GLU B N 1
ATOM 7104 C CA . GLU B 1 251 ? -13.289 7.496 9.82 1 85.69 251 GLU B CA 1
ATOM 7105 C C . GLU B 1 251 ? -12.383 6.379 9.32 1 85.69 251 GLU B C 1
ATOM 7107 O O . GLU B 1 251 ? -12.852 5.414 8.703 1 85.69 251 GLU B O 1
ATOM 7112 N N . ILE B 1 252 ? -11.117 6.52 9.555 1 84 252 ILE B N 1
ATOM 7113 C CA . ILE B 1 252 ? -10.117 5.535 9.172 1 84 252 ILE B CA 1
ATOM 7114 C C . ILE B 1 252 ? -10.453 4.18 9.789 1 84 252 ILE B C 1
ATOM 7116 O O . ILE B 1 252 ? -10.531 3.172 9.086 1 84 252 ILE B O 1
ATOM 7120 N N . LEU B 1 253 ? -10.758 4.148 11.023 1 90.75 253 LEU B N 1
ATOM 7121 C CA . LEU B 1 253 ? -10.992 2.91 11.758 1 90.75 253 LEU B CA 1
ATOM 7122 C C . LEU B 1 253 ? -12.336 2.297 11.383 1 90.75 253 LEU B C 1
ATOM 7124 O O . LEU B 1 253 ? -12.453 1.075 11.258 1 90.75 253 LEU B O 1
ATOM 7128 N N . THR B 1 254 ? -13.312 3.152 11.172 1 90.88 254 THR B N 1
ATOM 7129 C CA . THR B 1 254 ? -14.633 2.674 10.781 1 90.88 254 THR B CA 1
ATOM 7130 C C . THR B 1 254 ? -14.578 1.978 9.422 1 90.88 254 THR B C 1
ATOM 7132 O O . THR B 1 254 ? -15.148 0.902 9.25 1 90.88 254 THR B O 1
ATOM 7135 N N . ARG B 1 255 ? -13.875 2.547 8.617 1 86.94 255 ARG B N 1
ATOM 7136 C CA . ARG B 1 255 ? -13.734 1.96 7.289 1 86.94 255 ARG B CA 1
ATOM 7137 C C . ARG B 1 255 ? -12.898 0.683 7.344 1 86.94 255 ARG B C 1
ATOM 7139 O O . ARG B 1 255 ? -13.195 -0.285 6.641 1 86.94 255 ARG B O 1
ATOM 7146 N N . ALA B 1 256 ? -11.859 0.693 8.078 1 89.69 256 ALA B N 1
ATOM 7147 C CA . ALA B 1 256 ? -10.969 -0.456 8.195 1 89.69 256 ALA B CA 1
ATOM 7148 C C . ALA B 1 256 ? -11.711 -1.682 8.711 1 89.69 256 ALA B C 1
ATOM 7150 O O . ALA B 1 256 ? -11.578 -2.777 8.164 1 89.69 256 ALA B O 1
ATOM 7151 N N . VAL B 1 257 ? -12.555 -1.497 9.734 1 93.75 257 VAL B N 1
ATOM 7152 C CA . VAL B 1 257 ? -13.266 -2.627 10.328 1 93.75 257 VAL B CA 1
ATOM 7153 C C . VAL B 1 257 ? -14.281 -3.18 9.336 1 93.75 257 VAL B C 1
ATOM 7155 O O . VAL B 1 257 ? -14.484 -4.395 9.25 1 93.75 257 VAL B O 1
ATOM 7158 N N . ALA B 1 258 ? -14.883 -2.277 8.672 1 91.25 258 ALA B N 1
ATOM 7159 C CA . ALA B 1 258 ? -15.906 -2.697 7.719 1 91.25 258 ALA B CA 1
ATOM 7160 C C . ALA B 1 258 ? -15.297 -3.496 6.574 1 91.25 258 ALA B C 1
ATOM 7162 O O . ALA B 1 258 ? -15.773 -4.582 6.238 1 91.25 258 ALA B O 1
ATOM 7163 N N . GLU B 1 259 ? -14.266 -3.014 6.047 1 87.75 259 GLU B N 1
ATOM 7164 C CA . GLU B 1 259 ? -13.625 -3.639 4.895 1 87.75 259 GLU B CA 1
ATOM 7165 C C . GLU B 1 259 ? -12.953 -4.957 5.277 1 87.75 259 GLU B C 1
ATOM 7167 O O . GLU B 1 259 ? -13.039 -5.938 4.539 1 87.75 259 GLU B O 1
ATOM 7172 N N . LEU B 1 260 ? -12.297 -5.004 6.336 1 89.69 260 LEU B N 1
ATOM 7173 C CA . LEU B 1 260 ? -11.609 -6.211 6.797 1 89.69 260 LEU B CA 1
ATOM 7174 C C . LEU B 1 260 ? -12.617 -7.297 7.168 1 89.69 260 LEU B C 1
ATOM 7176 O O . LEU B 1 260 ? -12.414 -8.469 6.84 1 89.69 260 LEU B O 1
ATOM 7180 N N . GLY B 1 261 ? -13.641 -6.887 7.879 1 91.81 261 GLY B N 1
ATOM 7181 C CA . GLY B 1 261 ? -14.68 -7.832 8.258 1 91.81 261 GLY B CA 1
ATOM 7182 C C . GLY B 1 261 ? -15.336 -8.508 7.066 1 91.81 261 GLY B C 1
ATOM 7183 O O . GLY B 1 261 ? -15.523 -9.719 7.059 1 91.81 261 GLY B O 1
ATOM 7184 N N . GLU B 1 262 ? -15.602 -7.699 6.105 1 87.75 262 GLU B N 1
ATOM 7185 C CA . GLU B 1 262 ? -16.25 -8.211 4.902 1 87.75 262 GLU B CA 1
ATOM 7186 C C . GLU B 1 262 ? -15.305 -9.086 4.09 1 87.75 262 GLU B C 1
ATOM 7188 O O . GLU B 1 262 ? -15.695 -10.141 3.598 1 87.75 262 GLU B O 1
ATOM 7193 N N . ALA B 1 263 ? -14.109 -8.648 4.004 1 82.94 263 ALA B N 1
ATOM 7194 C CA . ALA B 1 263 ? -13.125 -9.344 3.17 1 82.94 263 ALA B CA 1
ATOM 7195 C C . ALA B 1 263 ? -12.797 -10.719 3.742 1 82.94 263 ALA B C 1
ATOM 7197 O O . ALA B 1 263 ? -12.617 -11.68 2.994 1 82.94 263 ALA B O 1
ATOM 7198 N N . LEU B 1 264 ? -12.734 -10.859 5 1 87.5 264 LEU B N 1
ATOM 7199 C CA . LEU B 1 264 ? -12.305 -12.102 5.629 1 87.5 264 LEU B CA 1
ATOM 7200 C C . LEU B 1 264 ? -13.508 -12.898 6.133 1 87.5 264 LEU B C 1
ATOM 7202 O O . LEU B 1 264 ? -13.344 -13.922 6.797 1 87.5 264 LEU B O 1
ATOM 7206 N N . LYS B 1 265 ? -14.656 -12.367 5.82 1 85.62 265 LYS B N 1
ATOM 7207 C CA . LYS B 1 265 ? -15.914 -13.016 6.203 1 85.62 265 LYS B CA 1
ATOM 7208 C C . LYS B 1 265 ? -15.93 -13.336 7.691 1 85.62 265 LYS B C 1
ATOM 7210 O O . LYS B 1 265 ? -16.234 -14.469 8.078 1 85.62 265 LYS B O 1
ATOM 7215 N N . GLY B 1 266 ? -15.453 -12.484 8.43 1 90.12 266 GLY B N 1
ATOM 7216 C CA . GLY B 1 266 ? -15.562 -12.609 9.875 1 90.12 266 GLY B CA 1
ATOM 7217 C C . GLY B 1 266 ? -16.938 -12.25 10.406 1 90.12 266 GLY B C 1
ATOM 7218 O O . GLY B 1 266 ? -17.656 -11.469 9.789 1 90.12 266 GLY B O 1
ATOM 7219 N N . ASP B 1 267 ? -17.297 -12.883 11.539 1 94.94 267 ASP B N 1
ATOM 7220 C CA . ASP B 1 267 ? -18.578 -12.547 12.156 1 94.94 267 ASP B CA 1
ATOM 7221 C C . ASP B 1 267 ? -18.5 -11.203 12.883 1 94.94 267 ASP B C 1
ATOM 7223 O O . ASP B 1 267 ? -19.5 -10.5 13 1 94.94 267 ASP B O 1
ATOM 7227 N N . ARG B 1 268 ? -17.328 -10.867 13.352 1 95.81 268 ARG B N 1
ATOM 7228 C CA . ARG B 1 268 ? -17.078 -9.594 14.023 1 95.81 268 ARG B CA 1
ATOM 7229 C C . ARG B 1 268 ? -15.648 -9.125 13.812 1 95.81 268 ARG B C 1
ATOM 7231 O O . ARG B 1 268 ? -14.711 -9.93 13.828 1 95.81 268 ARG B O 1
ATOM 7238 N N . CYS B 1 269 ? -15.477 -7.855 13.539 1 96.56 269 CYS B N 1
ATOM 7239 C CA . CYS B 1 269 ? -14.164 -7.227 13.438 1 96.56 269 CYS B CA 1
ATOM 7240 C C . CYS B 1 269 ? -14.086 -5.996 14.336 1 96.56 269 CYS B C 1
ATOM 7242 O O . CYS B 1 269 ? -14.984 -5.152 14.328 1 96.56 269 CYS B O 1
ATOM 7244 N N . LEU B 1 270 ? -13.031 -5.957 15.156 1 96 270 LEU B N 1
ATOM 7245 C CA . LEU B 1 270 ? -12.805 -4.84 16.062 1 96 270 LEU B CA 1
ATOM 7246 C C . LEU B 1 270 ? -11.453 -4.18 15.797 1 96 270 LEU B C 1
ATOM 7248 O O . LEU B 1 270 ? -10.469 -4.867 15.516 1 96 270 LEU B O 1
ATOM 7252 N N . ILE B 1 271 ? -11.516 -2.932 15.789 1 95.19 271 ILE B N 1
ATOM 7253 C CA . ILE B 1 271 ? -10.281 -2.166 15.898 1 95.19 271 ILE B CA 1
ATOM 7254 C C . ILE B 1 271 ? -10.414 -1.126 17.016 1 95.19 271 ILE B C 1
ATOM 7256 O O . ILE B 1 271 ? -11.305 -0.274 16.969 1 95.19 271 ILE B O 1
ATOM 7260 N N . TYR B 1 272 ? -9.602 -1.211 17.953 1 95 272 TYR B N 1
ATOM 7261 C CA . TYR B 1 272 ? -9.68 -0.257 19.047 1 95 272 TYR B CA 1
ATOM 7262 C C . TYR B 1 272 ? -8.297 0.296 19.391 1 95 272 TYR B C 1
ATOM 7264 O O . TYR B 1 272 ? -7.301 -0.421 19.312 1 95 272 TYR B O 1
ATOM 7272 N N . ARG B 1 273 ? -8.367 1.48 19.688 1 93.19 273 ARG B N 1
ATOM 7273 C CA . ARG B 1 273 ? -7.125 2.141 20.078 1 93.19 273 ARG B CA 1
ATOM 7274 C C . ARG B 1 273 ? -6.766 1.813 21.516 1 93.19 273 ARG B C 1
ATOM 7276 O O . ARG B 1 273 ? -7.645 1.736 22.375 1 93.19 273 ARG B O 1
ATOM 7283 N N . CYS B 1 274 ? -5.469 1.564 21.719 1 92 274 CYS B N 1
ATOM 7284 C CA . CYS B 1 274 ? -5.039 1.292 23.078 1 92 274 CYS B CA 1
ATOM 7285 C C . CYS B 1 274 ? -3.545 1.547 23.25 1 92 274 CYS B C 1
ATOM 7287 O O . CYS B 1 274 ? -2.791 1.494 22.281 1 92 274 CYS B O 1
ATOM 7289 N N . ARG B 1 275 ? -3.217 1.838 24.484 1 88.5 275 ARG B N 1
ATOM 7290 C CA . ARG B 1 275 ? -1.819 1.938 24.891 1 88.5 275 ARG B CA 1
ATOM 7291 C C . ARG B 1 275 ? -1.4 0.721 25.719 1 88.5 275 ARG B C 1
ATOM 7293 O O . ARG B 1 275 ? -2.25 -0.038 26.188 1 88.5 275 ARG B O 1
ATOM 7300 N N . SER B 1 276 ? -0.152 0.6 25.766 1 84.69 276 SER B N 1
ATOM 7301 C CA . SER B 1 276 ? 0.374 -0.553 26.5 1 84.69 276 SER B CA 1
ATOM 7302 C C . SER B 1 276 ? -0.047 -0.526 27.953 1 84.69 276 SER B C 1
ATOM 7304 O O . SER B 1 276 ? -0.141 -1.573 28.609 1 84.69 276 SER B O 1
ATOM 7306 N N . THR B 1 277 ? -0.442 0.674 28.438 1 86.25 277 THR B N 1
ATOM 7307 C CA . THR B 1 277 ? -0.75 0.843 29.844 1 86.25 277 THR B CA 1
ATOM 7308 C C . THR B 1 277 ? -2.25 0.724 30.094 1 86.25 277 THR B C 1
ATOM 7310 O O . THR B 1 277 ? -2.691 0.616 31.234 1 86.25 277 THR B O 1
ATOM 7313 N N . ASP B 1 278 ? -2.945 0.621 29.094 1 91.25 278 ASP B N 1
ATOM 7314 C CA . ASP B 1 278 ? -4.398 0.608 29.25 1 91.25 278 ASP B CA 1
ATOM 7315 C C . ASP B 1 278 ? -4.887 -0.755 29.734 1 91.25 278 ASP B C 1
ATOM 7317 O O . ASP B 1 278 ? -4.355 -1.791 29.328 1 91.25 278 ASP B O 1
ATOM 7321 N N . THR B 1 279 ? -5.758 -0.783 30.688 1 90.88 279 THR B N 1
ATOM 7322 C CA . THR B 1 279 ? -6.324 -2.029 31.188 1 90.88 279 THR B CA 1
ATOM 7323 C C . THR B 1 279 ? -7.594 -2.391 30.422 1 90.88 279 THR B C 1
ATOM 7325 O O . THR B 1 279 ? -7.77 -3.539 30 1 90.88 279 THR B O 1
ATOM 7328 N N . ARG B 1 280 ? -8.477 -1.372 30.312 1 93.5 280 ARG B N 1
ATOM 7329 C CA . ARG B 1 280 ? -9.711 -1.513 29.547 1 93.5 280 ARG B CA 1
ATOM 7330 C C . ARG B 1 280 ? -9.898 -0.337 28.594 1 93.5 280 ARG B C 1
ATOM 7332 O O . ARG B 1 280 ? -9.523 0.792 28.906 1 93.5 280 ARG B O 1
ATOM 7339 N N . VAL B 1 281 ? -10.453 -0.71 27.391 1 94.06 281 VAL B N 1
ATOM 7340 C CA . VAL B 1 281 ? -10.68 0.344 26.406 1 94.06 281 VAL B CA 1
ATOM 7341 C C . VAL B 1 281 ? -12.07 0.193 25.797 1 94.06 281 VAL B C 1
ATOM 7343 O O . VAL B 1 281 ? -12.602 -0.918 25.719 1 94.06 281 VAL B O 1
ATOM 7346 N N . PRO B 1 282 ? -12.633 1.312 25.469 1 93.81 282 PRO B N 1
ATOM 7347 C CA . PRO B 1 282 ? -13.938 1.23 24.797 1 93.81 282 PRO B CA 1
ATOM 7348 C C . PRO B 1 282 ? -13.828 0.786 23.344 1 93.81 282 PRO B C 1
ATOM 7350 O O . PRO B 1 282 ? -12.906 1.19 22.641 1 93.81 282 PRO B O 1
ATOM 7353 N N . ILE B 1 283 ? -14.781 -0.062 22.938 1 94.56 283 ILE B N 1
ATOM 7354 C CA . ILE B 1 283 ? -14.883 -0.45 21.531 1 94.56 283 ILE B CA 1
ATOM 7355 C C . ILE B 1 283 ? -15.742 0.56 20.766 1 94.56 283 ILE B C 1
ATOM 7357 O O . ILE B 1 283 ? -16.969 0.559 20.891 1 94.56 283 ILE B O 1
ATOM 7361 N N . GLU B 1 284 ? -15.109 1.31 19.969 1 92.44 284 GLU B N 1
ATOM 7362 C CA . GLU B 1 284 ? -15.828 2.355 19.25 1 92.44 284 GLU B CA 1
ATOM 7363 C C . GLU B 1 284 ? -16.109 1.946 17.812 1 92.44 284 GLU B C 1
ATOM 7365 O O . GLU B 1 284 ? -17.047 2.457 17.188 1 92.44 284 GLU B O 1
ATOM 7370 N N . HIS B 1 285 ? -15.289 1.08 17.297 1 93.94 285 HIS B N 1
ATOM 7371 C CA . HIS B 1 285 ? -15.414 0.679 15.898 1 93.94 285 HIS B CA 1
ATOM 7372 C C . HIS B 1 285 ? -15.578 -0.832 15.773 1 93.94 285 HIS B C 1
ATOM 7374 O O . HIS B 1 285 ? -14.703 -1.594 16.203 1 93.94 285 HIS B O 1
ATOM 7380 N N . GLU B 1 286 ? -16.672 -1.164 15.195 1 95.19 286 GLU B N 1
ATOM 7381 C CA . GLU B 1 286 ? -17 -2.584 15.102 1 95.19 286 GLU B CA 1
ATOM 7382 C C . GLU B 1 286 ? -17.75 -2.895 13.805 1 95.19 286 GLU B C 1
ATOM 7384 O O . GLU B 1 286 ? -18.547 -2.084 13.344 1 95.19 286 GLU B O 1
ATOM 7389 N N . TYR B 1 287 ? -17.328 -3.949 13.188 1 95 287 TYR B N 1
ATOM 7390 C CA . TYR B 1 287 ? -18.109 -4.598 12.133 1 95 287 TYR B CA 1
ATOM 7391 C C . TYR B 1 287 ? -18.734 -5.895 12.641 1 95 287 TYR B C 1
ATOM 7393 O O . TYR B 1 287 ? -18.094 -6.66 13.367 1 95 287 TYR B O 1
ATOM 7401 N N . THR B 1 288 ? -20.047 -6.137 12.359 1 93 288 THR B N 1
ATOM 7402 C CA . THR B 1 288 ? -20.703 -7.379 12.734 1 93 288 THR B CA 1
ATOM 7403 C C . THR B 1 288 ? -21.531 -7.922 11.57 1 93 288 THR B C 1
ATOM 7405 O O . THR B 1 288 ? -22.141 -7.156 10.828 1 93 288 THR B O 1
ATOM 7408 N N . SER B 1 289 ? -21.484 -9.203 11.391 1 88.88 289 SER B N 1
ATOM 7409 C CA . SER B 1 289 ? -22.297 -9.859 10.375 1 88.88 289 SER B CA 1
ATOM 7410 C C . SER B 1 289 ? -23.688 -10.195 10.922 1 88.88 289 SER B C 1
ATOM 7412 O O . SER B 1 289 ? -24.594 -10.547 10.164 1 88.88 289 SER B O 1
ATOM 7414 N N . GLY B 1 290 ? -23.906 -10.023 12.227 1 84.94 290 GLY B N 1
ATOM 7415 C CA . GLY B 1 290 ? -25.172 -10.344 12.859 1 84.94 290 GLY B CA 1
ATOM 7416 C C . GLY B 1 290 ? -25.141 -11.656 13.625 1 84.94 290 GLY B C 1
ATOM 7417 O O . GLY B 1 290 ? -26.016 -11.914 14.461 1 84.94 290 GLY B O 1
ATOM 7418 N N . ALA B 1 291 ? -24.141 -12.539 13.445 1 87 291 ALA B N 1
ATOM 7419 C CA . ALA B 1 291 ? -24.031 -13.859 14.07 1 87 291 ALA B CA 1
ATOM 7420 C C . ALA B 1 291 ? -23.609 -13.742 15.531 1 87 291 ALA B C 1
ATOM 7422 O O . ALA B 1 291 ? -23.875 -14.641 16.328 1 87 291 ALA B O 1
ATOM 7423 N N . LEU B 1 292 ? -22.875 -12.727 15.852 1 92.25 292 LEU B N 1
ATOM 7424 C CA . LEU B 1 292 ? -22.375 -12.523 17.203 1 92.25 292 LEU B CA 1
ATOM 7425 C C . LEU B 1 292 ? -22.969 -11.25 17.812 1 92.25 292 LEU B C 1
ATOM 7427 O O . LEU B 1 292 ? -23.359 -10.336 17.094 1 92.25 292 LEU B O 1
ATOM 7431 N N . THR B 1 293 ? -23.047 -11.195 19.125 1 91.19 293 THR B N 1
ATOM 7432 C CA . THR B 1 293 ? -23.516 -10.016 19.828 1 91.19 293 THR B CA 1
ATOM 7433 C C . THR B 1 293 ? -22.531 -8.859 19.688 1 91.19 293 THR B C 1
ATOM 7435 O O . THR B 1 293 ? -21.328 -9.039 19.875 1 91.19 293 THR B O 1
ATOM 7438 N N . PRO B 1 294 ? -23.062 -7.742 19.328 1 92.62 294 PRO B N 1
ATOM 7439 C CA . PRO B 1 294 ? -22.172 -6.59 19.188 1 92.62 294 PRO B CA 1
ATOM 7440 C C . PRO B 1 294 ? -21.516 -6.195 20.516 1 92.62 294 PRO B C 1
ATOM 7442 O O . PRO B 1 294 ? -22.109 -6.379 21.578 1 92.62 294 PRO B O 1
ATOM 7445 N N . LEU B 1 295 ? -20.312 -5.641 20.438 1 93.12 295 LEU B N 1
ATOM 7446 C CA . LEU B 1 295 ? -19.547 -5.203 21.594 1 93.12 295 LEU B CA 1
ATOM 7447 C C . LEU B 1 295 ? -19.344 -3.693 21.578 1 93.12 295 LEU B C 1
ATOM 7449 O O . LEU B 1 295 ? -18.672 -3.143 22.453 1 93.12 295 LEU B O 1
ATOM 7453 N N . GLN B 1 296 ? -19.953 -3.107 20.594 1 90.19 296 GLN B N 1
ATOM 7454 C CA . GLN B 1 296 ? -19.719 -1.678 20.406 1 90.19 296 GLN B CA 1
ATOM 7455 C C . GLN B 1 296 ? -20.094 -0.895 21.672 1 90.19 296 GLN B C 1
ATOM 7457 O O . GLN B 1 296 ? -21.141 -1.136 22.266 1 90.19 296 GLN B O 1
ATOM 7462 N N . TYR B 1 297 ? -19.203 -0.027 22.203 1 88.12 297 TYR B N 1
ATOM 7463 C CA . TYR B 1 297 ? -19.344 0.894 23.328 1 88.12 297 TYR B CA 1
ATOM 7464 C C . TYR B 1 297 ? -19.156 0.166 24.656 1 88.12 297 TYR B C 1
ATOM 7466 O O . TYR B 1 297 ? -19.375 0.743 25.719 1 88.12 297 TYR B O 1
ATOM 7474 N N . GLN B 1 298 ? -18.797 -1.062 24.562 1 91.56 298 GLN B N 1
ATOM 7475 C CA . GLN B 1 298 ? -18.422 -1.788 25.766 1 91.56 298 GLN B CA 1
ATOM 7476 C C . GLN B 1 298 ? -16.922 -1.688 26.031 1 91.56 298 GLN B C 1
ATOM 7478 O O . GLN B 1 298 ? -16.141 -1.388 25.125 1 91.56 298 GLN B O 1
ATOM 7483 N N . TYR B 1 299 ? -16.641 -1.851 27.234 1 93.62 299 TYR B N 1
ATOM 7484 C CA . TYR B 1 299 ? -15.227 -1.833 27.578 1 93.62 299 TYR B CA 1
ATOM 7485 C C . TYR B 1 299 ? -14.609 -3.223 27.453 1 93.62 299 TYR B C 1
ATOM 7487 O O . TYR B 1 299 ? -15.188 -4.207 27.922 1 93.62 299 TYR B O 1
ATOM 7495 N N . TRP B 1 300 ? -13.594 -3.281 26.734 1 91.56 300 TRP B N 1
ATOM 7496 C CA . TRP B 1 300 ? -12.906 -4.527 26.422 1 91.56 300 TRP B CA 1
ATOM 7497 C C . TRP B 1 300 ? -11.586 -4.625 27.172 1 91.56 300 TRP B C 1
ATOM 7499 O O . TRP B 1 300 ? -10.781 -3.693 27.141 1 91.56 300 TRP B O 1
ATOM 7509 N N . PRO B 1 301 ? -11.43 -5.652 27.906 1 91.94 301 PRO B N 1
ATOM 7510 C CA . PRO B 1 301 ? -10.172 -5.793 28.656 1 91.94 301 PRO B CA 1
ATOM 7511 C C . PRO B 1 301 ? -8.977 -6.086 27.75 1 91.94 301 PRO B C 1
ATOM 7513 O O . PRO B 1 301 ? -8.992 -7.066 27 1 91.94 301 PRO B O 1
ATOM 7516 N N . VAL B 1 302 ? -7.988 -5.316 27.766 1 91.62 302 VAL B N 1
ATOM 7517 C CA . VAL B 1 302 ? -6.828 -5.465 26.891 1 91.62 302 VAL B CA 1
ATOM 7518 C C . VAL B 1 302 ? -5.676 -6.094 27.672 1 91.62 302 VAL B C 1
ATOM 7520 O O . VAL B 1 302 ? -4.98 -6.973 27.156 1 91.62 302 VAL B O 1
ATOM 7523 N N . ARG B 1 303 ? -5.484 -5.734 28.906 1 88.62 303 ARG B N 1
ATOM 7524 C CA . ARG B 1 303 ? -4.355 -6.188 29.703 1 88.62 303 ARG B CA 1
ATOM 7525 C C . ARG B 1 303 ? -4.5 -7.66 30.078 1 88.62 303 ARG B C 1
ATOM 7527 O O . ARG B 1 303 ? -3.514 -8.398 30.109 1 88.62 303 ARG B O 1
ATOM 7534 N N . GLU B 1 304 ? -5.711 -8.031 30.344 1 88.62 304 GLU B N 1
ATOM 7535 C CA . GLU B 1 304 ? -5.953 -9.398 30.797 1 88.62 304 GLU B CA 1
ATOM 7536 C C . GLU B 1 304 ? -6.176 -10.336 29.609 1 88.62 304 GLU B C 1
ATOM 7538 O O . GLU B 1 304 ? -6.262 -11.555 29.797 1 88.62 304 GLU B O 1
ATOM 7543 N N . HIS B 1 305 ? -6.289 -9.766 28.438 1 91.25 305 HIS B N 1
ATOM 7544 C CA . HIS B 1 305 ? -6.531 -10.57 27.25 1 91.25 305 HIS B CA 1
ATOM 7545 C C . HIS B 1 305 ? -5.305 -11.398 26.875 1 91.25 305 HIS B C 1
ATOM 7547 O O . HIS B 1 305 ? -4.277 -10.852 26.469 1 91.25 305 HIS B O 1
ATOM 7553 N N . PRO B 1 306 ? -5.352 -12.672 27.031 1 90.44 306 PRO B N 1
ATOM 7554 C CA . PRO B 1 306 ? -4.156 -13.508 26.875 1 90.44 306 PRO B CA 1
ATOM 7555 C C . PRO B 1 306 ? -3.543 -13.406 25.469 1 90.44 306 PRO B C 1
ATOM 7557 O O . PRO B 1 306 ? -2.32 -13.336 25.344 1 90.44 306 PRO B O 1
ATOM 7560 N N . TYR B 1 307 ? -4.336 -13.367 24.453 1 93 307 TYR B N 1
ATOM 7561 C CA . TYR B 1 307 ? -3.809 -13.336 23.078 1 93 307 TYR B CA 1
ATOM 7562 C C . TYR B 1 307 ? -3.232 -11.969 22.75 1 93 307 TYR B C 1
ATOM 7564 O O . TYR B 1 307 ? -2.305 -11.859 21.938 1 93 307 TYR B O 1
ATOM 7572 N N . THR B 1 308 ? -3.807 -10.922 23.328 1 91.62 308 THR B N 1
ATOM 7573 C CA . THR B 1 308 ? -3.225 -9.594 23.156 1 91.62 308 THR B CA 1
ATOM 7574 C C . THR B 1 308 ? -1.812 -9.539 23.719 1 91.62 308 THR B C 1
ATOM 7576 O O . THR B 1 308 ? -0.899 -9 23.094 1 91.62 308 THR B O 1
ATOM 7579 N N . GLN B 1 309 ? -1.681 -10.086 24.859 1 89.56 309 GLN B N 1
ATOM 7580 C CA . GLN B 1 309 ? -0.37 -10.102 25.5 1 89.56 309 GLN B CA 1
ATOM 7581 C C . GLN B 1 309 ? 0.641 -10.891 24.672 1 89.56 309 GLN B C 1
ATOM 7583 O O . GLN B 1 309 ? 1.794 -10.477 24.531 1 89.56 309 GLN B O 1
ATOM 7588 N N . GLN B 1 310 ? 0.203 -11.977 24.156 1 90.69 310 GLN B N 1
ATOM 7589 C CA . GLN B 1 310 ? 1.069 -12.781 23.312 1 90.69 310 GLN B CA 1
ATOM 7590 C C . GLN B 1 310 ? 1.454 -12.023 22.047 1 90.69 310 GLN B C 1
ATOM 7592 O O . GLN B 1 310 ? 2.609 -12.062 21.609 1 90.69 310 GLN B O 1
ATOM 7597 N N . ALA B 1 311 ? 0.492 -11.406 21.422 1 92.12 311 ALA B N 1
ATOM 7598 C CA . ALA B 1 311 ? 0.723 -10.656 20.188 1 92.12 311 ALA B CA 1
ATOM 7599 C C . ALA B 1 311 ? 1.713 -9.516 20.422 1 92.12 311 ALA B C 1
ATOM 7601 O O . ALA B 1 311 ? 2.549 -9.227 19.562 1 92.12 311 ALA B O 1
ATOM 7602 N N . LEU B 1 312 ? 1.616 -8.852 21.578 1 89.06 312 LEU B N 1
ATOM 7603 C CA . LEU B 1 312 ? 2.498 -7.734 21.906 1 89.06 312 LEU B CA 1
ATOM 7604 C C . LEU B 1 312 ? 3.912 -8.234 22.188 1 89.06 312 LEU B C 1
ATOM 7606 O O . LEU B 1 312 ? 4.891 -7.578 21.812 1 89.06 312 LEU B O 1
ATOM 7610 N N . ALA B 1 313 ? 3.969 -9.328 22.781 1 87.25 313 ALA B N 1
ATOM 7611 C CA . ALA B 1 313 ? 5.27 -9.898 23.125 1 87.25 313 ALA B CA 1
ATOM 7612 C C . ALA B 1 313 ? 6.035 -10.305 21.859 1 87.25 313 ALA B C 1
ATOM 7614 O O . ALA B 1 313 ? 7.242 -10.07 21.766 1 87.25 313 ALA B O 1
ATOM 7615 N N . HIS B 1 314 ? 5.316 -10.836 20.953 1 86.19 314 HIS B N 1
ATOM 7616 C CA . HIS B 1 314 ? 5.969 -11.344 19.75 1 86.19 314 HIS B CA 1
ATOM 7617 C C . HIS B 1 314 ? 5.867 -10.344 18.609 1 86.19 314 HIS B C 1
ATOM 7619 O O . HIS B 1 314 ? 6.566 -10.477 17.594 1 86.19 314 HIS B O 1
ATOM 7625 N N . GLN B 1 315 ? 5.07 -9.352 18.781 1 85.44 315 GLN B N 1
ATOM 7626 C CA . GLN B 1 315 ? 4.801 -8.352 17.75 1 85.44 315 GLN B CA 1
ATOM 7627 C C . GLN B 1 315 ? 4.379 -9.008 16.438 1 85.44 315 GLN B C 1
ATOM 7629 O O . GLN B 1 315 ? 4.895 -8.664 15.375 1 85.44 315 GLN B O 1
ATOM 7634 N N . GLN B 1 316 ? 3.564 -10.078 16.609 1 86.5 316 GLN B N 1
ATOM 7635 C CA . GLN B 1 316 ? 3.078 -10.828 15.453 1 86.5 316 GLN B CA 1
ATOM 7636 C C . GLN B 1 316 ? 1.584 -11.109 15.57 1 86.5 316 GLN B C 1
ATOM 7638 O O . GLN B 1 316 ? 1.008 -10.992 16.656 1 86.5 316 GLN B O 1
ATOM 7643 N N . VAL B 1 317 ? 0.99 -11.492 14.453 1 92.69 317 VAL B N 1
ATOM 7644 C CA . VAL B 1 317 ? -0.424 -11.844 14.422 1 92.69 317 VAL B CA 1
ATOM 7645 C C . VAL B 1 317 ? -0.635 -13.195 15.102 1 92.69 317 VAL B C 1
ATOM 7647 O O . VAL B 1 317 ? 0.216 -14.086 15.016 1 92.69 317 VAL B O 1
ATOM 7650 N N . ILE B 1 318 ? -1.673 -13.312 15.867 1 94 318 ILE B N 1
ATOM 7651 C CA . ILE B 1 318 ? -2.043 -14.555 16.531 1 94 318 ILE B CA 1
ATOM 7652 C C . ILE B 1 318 ? -3.25 -15.18 15.82 1 94 318 ILE B C 1
ATOM 7654 O O . ILE B 1 318 ? -4.25 -14.5 15.586 1 94 318 ILE B O 1
ATOM 7658 N N . GLN B 1 319 ? -3.064 -16.391 15.43 1 94.69 319 GLN B N 1
ATOM 7659 C CA . GLN B 1 319 ? -4.129 -17.141 14.758 1 94.69 319 GLN B CA 1
ATOM 7660 C C . GLN B 1 319 ? -4.613 -18.297 15.617 1 94.69 319 GLN B C 1
ATOM 7662 O O . GLN B 1 319 ? -3.822 -19.156 16 1 94.69 319 GLN B O 1
ATOM 7667 N N . VAL B 1 320 ? -5.895 -18.281 16.016 1 94.31 320 VAL B N 1
ATOM 7668 C CA . VAL B 1 320 ? -6.5 -19.359 16.781 1 94.31 320 VAL B CA 1
ATOM 7669 C C . VAL B 1 320 ? -7.723 -19.906 16.062 1 94.31 320 VAL B C 1
ATOM 7671 O O . VAL B 1 320 ? -8.742 -19.219 15.945 1 94.31 320 VAL B O 1
ATOM 7674 N N . ASP B 1 321 ? -7.723 -21.125 15.633 1 92.56 321 ASP B N 1
ATOM 7675 C CA . ASP B 1 321 ? -8.789 -21.734 14.836 1 92.56 321 ASP B CA 1
ATOM 7676 C C . ASP B 1 321 ? -9.914 -22.25 15.727 1 92.56 321 ASP B C 1
ATOM 7678 O O . ASP B 1 321 ? -11.062 -22.328 15.297 1 92.56 321 ASP B O 1
ATOM 7682 N N . ASP B 1 322 ? -9.523 -22.656 16.906 1 93 322 ASP B N 1
ATOM 7683 C CA . ASP B 1 322 ? -10.477 -23.125 17.906 1 93 322 ASP B CA 1
ATOM 7684 C C . ASP B 1 322 ? -10.031 -22.719 19.312 1 93 322 ASP B C 1
ATOM 7686 O O . ASP B 1 322 ? -9.18 -23.375 19.906 1 93 322 ASP B O 1
ATOM 7690 N N . VAL B 1 323 ? -10.781 -21.75 19.828 1 90.81 323 VAL B N 1
ATOM 7691 C CA . VAL B 1 323 ? -10.398 -21.172 21.109 1 90.81 323 VAL B CA 1
ATOM 7692 C C . VAL B 1 323 ? -10.562 -22.203 22.219 1 90.81 323 VAL B C 1
ATOM 7694 O O . VAL B 1 323 ? -9.727 -22.297 23.125 1 90.81 323 VAL B O 1
ATOM 7697 N N . ALA B 1 324 ? -11.602 -22.953 22.062 1 86.94 324 ALA B N 1
ATOM 7698 C CA . ALA B 1 324 ? -11.898 -23.938 23.109 1 86.94 324 ALA B CA 1
ATOM 7699 C C . ALA B 1 324 ? -10.812 -25.016 23.156 1 86.94 324 ALA B C 1
ATOM 7701 O O . ALA B 1 324 ? -10.516 -25.547 24.234 1 86.94 324 ALA B O 1
ATOM 7702 N N . ALA B 1 325 ? -10.195 -25.312 22.016 1 88.94 325 ALA B N 1
ATOM 7703 C CA . ALA B 1 325 ? -9.219 -26.391 21.922 1 88.94 325 ALA B CA 1
ATOM 7704 C C . ALA B 1 325 ? -7.793 -25.844 22.031 1 88.94 325 ALA B C 1
ATOM 7706 O O . ALA B 1 325 ? -6.828 -26.609 22.031 1 88.94 325 ALA B O 1
ATOM 7707 N N . ASP B 1 326 ? -7.648 -24.609 22.156 1 89.5 326 ASP B N 1
ATOM 7708 C CA . ASP B 1 326 ? -6.324 -24 22.188 1 89.5 326 ASP B CA 1
ATOM 7709 C C . ASP B 1 326 ? -5.656 -24.219 23.547 1 89.5 326 ASP B C 1
ATOM 7711 O O . ASP B 1 326 ? -6.215 -23.844 24.578 1 89.5 326 ASP B O 1
ATOM 7715 N N . PRO B 1 327 ? -4.516 -24.781 23.516 1 86.5 327 PRO B N 1
ATOM 7716 C CA . PRO B 1 327 ? -3.832 -25.094 24.781 1 86.5 327 PRO B CA 1
ATOM 7717 C C . PRO B 1 327 ? -3.508 -23.828 25.594 1 86.5 327 PRO B C 1
ATOM 7719 O O . PRO B 1 327 ? -3.561 -23.859 26.828 1 86.5 327 PRO B O 1
ATOM 7722 N N . TYR B 1 328 ? -3.184 -22.859 24.953 1 85.38 328 TYR B N 1
ATOM 7723 C CA . TYR B 1 328 ? -2.854 -21.609 25.641 1 85.38 328 TYR B CA 1
ATOM 7724 C C . TYR B 1 328 ? -4.082 -21.031 26.328 1 85.38 328 TYR B C 1
ATOM 7726 O O . TYR B 1 328 ? -3.988 -20.516 27.453 1 85.38 328 TYR B O 1
ATOM 7734 N N . TYR B 1 329 ? -5.199 -21.109 25.703 1 84.81 329 TYR B N 1
ATOM 7735 C CA . TYR B 1 329 ? -6.441 -20.594 26.266 1 84.81 329 TYR B CA 1
ATOM 7736 C C . TYR B 1 329 ? -6.906 -21.422 27.453 1 84.81 329 TYR B C 1
ATOM 7738 O O . TYR B 1 329 ? -7.5 -20.906 28.391 1 84.81 329 TYR B O 1
ATOM 7746 N N . GLU B 1 330 ? -6.699 -22.688 27.344 1 79.19 330 GLU B N 1
ATOM 7747 C CA . GLU B 1 330 ? -7.074 -23.562 28.453 1 79.19 330 GLU B CA 1
ATOM 7748 C C . GLU B 1 330 ? -6.348 -23.188 29.734 1 79.19 330 GLU B C 1
ATOM 7750 O O . GLU B 1 330 ? -6.914 -23.281 30.828 1 79.19 330 GLU B O 1
ATOM 7755 N N . ALA B 1 331 ? -5.195 -22.719 29.578 1 79.19 331 ALA B N 1
ATOM 7756 C CA . ALA B 1 331 ? -4.355 -22.375 30.719 1 79.19 331 ALA B CA 1
ATOM 7757 C C . ALA B 1 331 ? -4.723 -21.016 31.266 1 79.19 331 ALA B C 1
ATOM 7759 O O . ALA B 1 331 ? -4.578 -20.766 32.469 1 79.19 331 ALA B O 1
ATOM 7760 N N . THR B 1 332 ? -5.082 -20.141 30.5 1 78 332 THR B N 1
ATOM 7761 C CA . THR B 1 332 ? -5.266 -18.75 30.922 1 78 332 THR B CA 1
ATOM 7762 C C . THR B 1 332 ? -6.746 -18.422 31.062 1 78 332 THR B C 1
ATOM 7764 O O . THR B 1 332 ? -7.137 -17.703 32 1 78 332 THR B O 1
ATOM 7767 N N . ARG B 1 333 ? -7.617 -19.062 30.484 1 79.81 333 ARG B N 1
ATOM 7768 C CA . ARG B 1 333 ? -9.055 -18.859 30.406 1 79.81 333 ARG B CA 1
ATOM 7769 C C . ARG B 1 333 ? -9.398 -17.375 30.469 1 79.81 333 ARG B C 1
ATOM 7771 O O . ARG B 1 333 ? -8.758 -16.609 31.188 1 79.81 333 ARG B O 1
ATOM 7778 N N . PHE B 1 334 ? -10.148 -16.859 29.672 1 87.06 334 PHE B N 1
ATOM 7779 C CA . PHE B 1 334 ? -10.547 -15.461 29.562 1 87.06 334 PHE B CA 1
ATOM 7780 C C . PHE B 1 334 ? -12.047 -15.344 29.328 1 87.06 334 PHE B C 1
ATOM 7782 O O . PHE B 1 334 ? -12.516 -15.43 28.188 1 87.06 334 PHE B O 1
ATOM 7789 N N . LYS B 1 335 ? -12.789 -15.023 30.375 1 87.38 335 LYS B N 1
ATOM 7790 C CA . LYS B 1 335 ? -14.25 -15.086 30.422 1 87.38 335 LYS B CA 1
ATOM 7791 C C . LYS B 1 335 ? -14.875 -14.148 29.391 1 87.38 335 LYS B C 1
ATOM 7793 O O . LYS B 1 335 ? -15.867 -14.5 28.734 1 87.38 335 LYS B O 1
ATOM 7798 N N . PRO B 1 336 ? -14.281 -12.992 29.25 1 89.62 336 PRO B N 1
ATOM 7799 C CA . PRO B 1 336 ? -14.914 -12.086 28.297 1 89.62 336 PRO B CA 1
ATOM 7800 C C . PRO B 1 336 ? -14.961 -12.656 26.875 1 89.62 336 PRO B C 1
ATOM 7802 O O . PRO B 1 336 ? -15.875 -12.352 26.109 1 89.62 336 PRO B O 1
ATOM 7805 N N . LEU B 1 337 ? -14.039 -13.469 26.469 1 90.88 337 LEU B N 1
ATOM 7806 C CA . LEU B 1 337 ? -14.016 -14.078 25.141 1 90.88 337 LEU B CA 1
ATOM 7807 C C . LEU B 1 337 ? -15.133 -15.109 25 1 90.88 337 LEU B C 1
ATOM 7809 O O . LEU B 1 337 ? -15.773 -15.188 23.953 1 90.88 337 LEU B O 1
ATOM 7813 N N . ASP B 1 338 ? -15.32 -15.844 26.047 1 90.62 338 ASP B N 1
ATOM 7814 C CA . ASP B 1 338 ? -16.406 -16.828 26.062 1 90.62 338 ASP B CA 1
ATOM 7815 C C . ASP B 1 338 ? -17.766 -16.141 26.031 1 90.62 338 ASP B C 1
ATOM 7817 O O . ASP B 1 338 ? -18.672 -16.578 25.312 1 90.62 338 ASP B O 1
ATOM 7821 N N . ALA B 1 339 ? -17.797 -15.109 26.828 1 91.38 339 ALA B N 1
ATOM 7822 C CA . ALA B 1 339 ? -19.047 -14.359 26.906 1 91.38 339 ALA B CA 1
ATOM 7823 C C . ALA B 1 339 ? -19.406 -13.727 25.562 1 91.38 339 ALA B C 1
ATOM 7825 O O . ALA B 1 339 ? -20.578 -13.578 25.234 1 91.38 339 ALA B O 1
ATOM 7826 N N . ALA B 1 340 ? -18.391 -13.391 24.812 1 92.75 340 ALA B N 1
ATOM 7827 C CA . ALA B 1 340 ? -18.594 -12.727 23.516 1 92.75 340 ALA B CA 1
ATOM 7828 C C . ALA B 1 340 ? -18.875 -13.75 22.422 1 92.75 340 ALA B C 1
ATOM 7830 O O . ALA B 1 340 ? -19.141 -13.383 21.281 1 92.75 340 ALA B O 1
ATOM 7831 N N . GLY B 1 341 ? -18.797 -14.992 22.703 1 92.12 341 GLY B N 1
ATOM 7832 C CA . GLY B 1 341 ? -19.125 -16.047 21.766 1 92.12 341 GLY B CA 1
ATOM 7833 C C . GLY B 1 341 ? -18.031 -16.344 20.766 1 92.12 341 GLY B C 1
ATOM 7834 O O . GLY B 1 341 ? -18.297 -16.828 19.672 1 92.12 341 GLY B O 1
ATOM 7835 N N . VAL B 1 342 ? -16.812 -16.047 21.094 1 94 342 VAL B N 1
ATOM 7836 C CA . VAL B 1 342 ? -15.703 -16.188 20.156 1 94 342 VAL B CA 1
ATOM 7837 C C . VAL B 1 342 ? -15.203 -17.625 20.141 1 94 342 VAL B C 1
ATOM 7839 O O . VAL B 1 342 ? -14.742 -18.141 21.172 1 94 342 VAL B O 1
ATOM 7842 N N . LYS B 1 343 ? -15.25 -18.25 19 1 94.88 343 LYS B N 1
ATOM 7843 C CA . LYS B 1 343 ? -14.766 -19.625 18.859 1 94.88 343 LYS B CA 1
ATOM 7844 C C . LYS B 1 343 ? -13.469 -19.672 18.062 1 94.88 343 LYS B C 1
ATOM 7846 O O . LYS B 1 343 ? -12.672 -20.594 18.203 1 94.88 343 LYS B O 1
ATOM 7851 N N . ALA B 1 344 ? -13.266 -18.781 17.141 1 94.94 344 ALA B N 1
ATOM 7852 C CA . ALA B 1 344 ? -12.023 -18.578 16.406 1 94.94 344 ALA B CA 1
ATOM 7853 C C . ALA B 1 344 ? -11.625 -17.094 16.391 1 94.94 344 ALA B C 1
ATOM 7855 O O . ALA B 1 344 ? -12.484 -16.219 16.438 1 94.94 344 ALA B O 1
ATOM 7856 N N . LEU B 1 345 ? -10.281 -16.875 16.375 1 94.56 345 LEU B N 1
ATOM 7857 C CA . LEU B 1 345 ? -9.836 -15.5 16.578 1 94.56 345 LEU B CA 1
ATOM 7858 C C . LEU B 1 345 ? -8.57 -15.219 15.781 1 94.56 345 LEU B C 1
ATOM 7860 O O . LEU B 1 345 ? -7.676 -16.062 15.695 1 94.56 345 LEU B O 1
ATOM 7864 N N . LEU B 1 346 ? -8.539 -14.031 15.086 1 95.62 346 LEU B N 1
ATOM 7865 C CA . LEU B 1 346 ? -7.324 -13.414 14.562 1 95.62 346 LEU B CA 1
ATOM 7866 C C . LEU B 1 346 ? -7.039 -12.094 15.266 1 95.62 346 LEU B C 1
ATOM 7868 O O . LEU B 1 346 ? -7.934 -11.25 15.406 1 95.62 346 LEU B O 1
ATOM 7872 N N . LEU B 1 347 ? -5.836 -11.938 15.742 1 96.25 347 LEU B N 1
ATOM 7873 C CA . LEU B 1 347 ? -5.484 -10.742 16.5 1 96.25 347 LEU B CA 1
ATOM 7874 C C . LEU B 1 347 ? -4.129 -10.203 16.062 1 96.25 347 LEU B C 1
ATOM 7876 O O . LEU B 1 347 ? -3.145 -10.938 16.016 1 96.25 347 LEU B O 1
ATOM 7880 N N . ALA B 1 348 ? -4.09 -8.914 15.664 1 95.62 348 ALA B N 1
ATOM 7881 C CA . ALA B 1 348 ? -2.844 -8.266 15.266 1 95.62 348 ALA B CA 1
ATOM 7882 C C . ALA B 1 348 ? -2.674 -6.918 15.961 1 95.62 348 ALA B C 1
ATOM 7884 O O . ALA B 1 348 ? -3.607 -6.113 16 1 95.62 348 ALA B O 1
ATOM 7885 N N . PRO B 1 349 ? -1.497 -6.684 16.5 1 95.44 349 PRO B N 1
ATOM 7886 C CA . PRO B 1 349 ? -1.245 -5.359 17.062 1 95.44 349 PRO B CA 1
ATOM 7887 C C . PRO B 1 349 ? -0.993 -4.293 16 1 95.44 349 PRO B C 1
ATOM 7889 O O . PRO B 1 349 ? -0.381 -4.578 14.977 1 95.44 349 PRO B O 1
ATOM 7892 N N . VAL B 1 350 ? -1.562 -3.188 16.188 1 93.88 350 VAL B N 1
ATOM 7893 C CA . VAL B 1 350 ? -1.271 -2.029 15.344 1 93.88 350 VAL B CA 1
ATOM 7894 C C . VAL B 1 350 ? -0.062 -1.28 15.898 1 93.88 350 VAL B C 1
ATOM 7896 O O . VAL B 1 350 ? -0.174 -0.555 16.891 1 93.88 350 VAL B O 1
ATOM 7899 N N . LEU B 1 351 ? 1.001 -1.463 15.18 1 88.31 351 LEU B N 1
ATOM 7900 C CA . LEU B 1 351 ? 2.254 -0.889 15.664 1 88.31 351 LEU B CA 1
ATOM 7901 C C . LEU B 1 351 ? 2.807 0.119 14.656 1 88.31 351 LEU B C 1
ATOM 7903 O O . LEU B 1 351 ? 2.58 -0.008 13.453 1 88.31 351 LEU B O 1
ATOM 7907 N N . TYR B 1 352 ? 3.475 1.108 15.141 1 82.31 352 TYR B N 1
ATOM 7908 C CA . TYR B 1 352 ? 4.258 2.037 14.336 1 82.31 352 TYR B CA 1
ATOM 7909 C C . TYR B 1 352 ? 5.586 2.357 15.016 1 82.31 352 TYR B C 1
ATOM 7911 O O . TYR B 1 352 ? 5.613 2.986 16.078 1 82.31 352 TYR B O 1
ATOM 7919 N N . ARG B 1 353 ? 6.562 2.049 14.398 1 75.44 353 ARG B N 1
ATOM 7920 C CA . ARG B 1 353 ? 7.902 2.252 14.945 1 75.44 353 ARG B CA 1
ATOM 7921 C C . ARG B 1 353 ? 7.977 1.814 16.406 1 75.44 353 ARG B C 1
ATOM 7923 O O . ARG B 1 353 ? 8.445 2.564 17.25 1 75.44 353 ARG B O 1
ATOM 7930 N N . GLY B 1 354 ? 7.355 0.7 16.766 1 78 354 GLY B N 1
ATOM 7931 C CA . GLY B 1 354 ? 7.434 0.1 18.078 1 78 354 GLY B CA 1
ATOM 7932 C C . GLY B 1 354 ? 6.359 0.603 19.031 1 78 354 GLY B C 1
ATOM 7933 O O . GLY B 1 354 ? 6.168 0.044 20.109 1 78 354 GLY B O 1
ATOM 7934 N N . ARG B 1 355 ? 5.633 1.664 18.688 1 86.81 355 ARG B N 1
ATOM 7935 C CA . ARG B 1 355 ? 4.5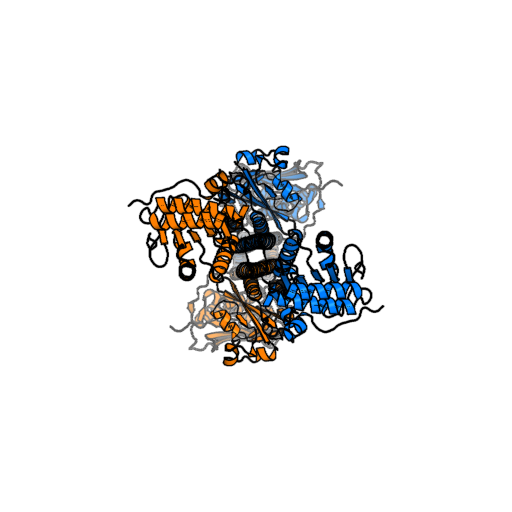7 2.211 19.516 1 86.81 355 ARG B CA 1
ATOM 7936 C C . ARG B 1 355 ? 3.238 1.528 19.219 1 86.81 355 ARG B C 1
ATOM 7938 O O . ARG B 1 355 ? 2.842 1.398 18.062 1 86.81 355 ARG B O 1
ATOM 7945 N N . LEU B 1 356 ? 2.611 1.04 20.328 1 93 356 LEU B N 1
ATOM 7946 C CA . LEU B 1 356 ? 1.296 0.426 20.188 1 93 356 LEU B CA 1
ATOM 7947 C C . LEU B 1 356 ? 0.217 1.486 20 1 93 356 LEU B C 1
ATOM 7949 O O . LEU B 1 356 ? 0.073 2.387 20.828 1 93 356 LEU B O 1
ATOM 7953 N N . LEU B 1 357 ? -0.517 1.382 18.953 1 92.81 357 LEU B N 1
ATOM 7954 C CA . LEU B 1 357 ? -1.556 2.361 18.656 1 92.81 357 LEU B CA 1
ATOM 7955 C C . LEU B 1 357 ? -2.943 1.746 18.812 1 92.81 357 LEU B C 1
ATOM 7957 O O . LEU B 1 357 ? -3.936 2.467 18.938 1 92.81 357 LEU B O 1
ATOM 7961 N N . GLY B 1 358 ? -2.955 0.442 18.703 1 95.25 358 GLY B N 1
ATOM 7962 C CA . GLY B 1 358 ? -4.23 -0.252 18.812 1 95.25 358 GLY B CA 1
ATOM 7963 C C . GLY B 1 358 ? -4.129 -1.735 18.516 1 95.25 358 GLY B C 1
ATOM 7964 O O . GLY B 1 358 ? -3.029 -2.291 18.469 1 95.25 358 GLY B O 1
ATOM 7965 N N . ILE B 1 359 ? -5.297 -2.443 18.469 1 95.94 359 ILE B N 1
ATOM 7966 C CA . ILE B 1 359 ? -5.375 -3.875 18.188 1 95.94 359 ILE B CA 1
ATOM 7967 C C . ILE B 1 359 ? -6.508 -4.152 17.203 1 95.94 359 ILE B C 1
ATOM 7969 O O . ILE B 1 359 ? -7.57 -3.523 17.281 1 95.94 359 ILE B O 1
ATOM 7973 N N . VAL B 1 360 ? -6.207 -4.992 16.266 1 96 360 VAL B N 1
ATOM 7974 C CA . VAL B 1 360 ? -7.219 -5.504 15.336 1 96 360 VAL B CA 1
ATOM 7975 C C . VAL B 1 360 ? -7.613 -6.922 15.742 1 96 360 VAL B C 1
ATOM 7977 O O . VAL B 1 360 ? -6.75 -7.773 15.961 1 96 360 VAL B O 1
ATOM 7980 N N . GLU B 1 361 ? -8.922 -7.164 15.883 1 96 361 GLU B N 1
ATOM 7981 C CA . GLU B 1 361 ? -9.414 -8.492 16.219 1 96 361 GLU B CA 1
ATOM 7982 C C . GLU B 1 361 ? -10.516 -8.938 15.266 1 96 361 GLU B C 1
ATOM 7984 O O . GLU B 1 361 ? -11.438 -8.172 14.977 1 96 361 GLU B O 1
ATOM 7989 N N . LEU B 1 362 ? -10.367 -10.102 14.805 1 95.94 362 LEU B N 1
ATOM 7990 C CA . LEU B 1 362 ? -11.422 -10.742 14.023 1 95.94 362 LEU B CA 1
ATOM 7991 C C . LEU B 1 362 ? -11.953 -11.984 14.734 1 95.94 362 LEU B C 1
ATOM 7993 O O . LEU B 1 362 ? -11.172 -12.805 15.227 1 95.94 362 LEU B O 1
ATOM 7997 N N . HIS B 1 363 ? -13.312 -12.086 14.812 1 95.69 363 HIS B N 1
ATOM 7998 C CA . HIS B 1 363 ? -13.961 -13.172 15.539 1 95.69 363 HIS B CA 1
ATOM 7999 C C . HIS B 1 363 ? -14.844 -14.008 14.617 1 95.69 363 HIS B C 1
ATOM 8001 O O . HIS B 1 363 ? -15.438 -13.477 13.68 1 95.69 363 HIS B O 1
ATOM 8007 N N . ARG B 1 364 ? -14.828 -15.273 14.898 1 94.44 364 ARG B N 1
ATOM 8008 C CA . ARG B 1 364 ? -15.828 -16.172 14.32 1 94.44 364 ARG B CA 1
ATOM 8009 C C . ARG B 1 364 ? -16.609 -16.891 15.414 1 94.44 364 ARG B C 1
ATOM 8011 O O . ARG B 1 364 ? -16.047 -17.25 16.453 1 94.44 364 ARG B O 1
ATOM 8018 N N . GLY B 1 365 ? -17.922 -17.047 15.156 1 93.12 365 GLY B N 1
ATOM 8019 C CA . GLY B 1 365 ? -18.766 -17.75 16.109 1 93.12 365 GLY B CA 1
ATOM 8020 C C . GLY B 1 365 ? -18.719 -19.25 15.953 1 93.12 365 GLY B C 1
ATOM 8021 O O . GLY B 1 365 ? -19.297 -19.984 16.75 1 93.12 365 GLY B O 1
ATOM 8022 N N . GLU B 1 366 ? -18.031 -19.734 14.938 1 91.69 366 GLU B N 1
ATOM 8023 C CA . GLU B 1 366 ? -17.812 -21.156 14.695 1 91.69 366 GLU B CA 1
ATOM 8024 C C . GLU B 1 366 ? -16.312 -21.469 14.562 1 91.69 366 GLU B C 1
ATOM 8026 O O . GLU B 1 366 ? -15.539 -20.625 14.102 1 91.69 366 GLU B O 1
ATOM 8031 N N . PRO B 1 367 ? -15.969 -22.641 15.102 1 89.94 367 PRO B N 1
ATOM 8032 C CA . PRO B 1 367 ? -14.555 -23 15.016 1 89.94 367 PRO B CA 1
ATOM 8033 C C . PRO B 1 367 ? -14.125 -23.375 13.594 1 89.94 367 PRO B C 1
ATOM 8035 O O . PRO B 1 367 ? -13.812 -24.531 13.328 1 89.94 367 PRO B O 1
ATOM 8038 N N . LEU B 1 368 ? -14.094 -22.438 12.789 1 85.75 368 LEU B N 1
ATOM 8039 C CA . LEU B 1 368 ? -13.641 -22.625 11.414 1 85.75 368 LEU B CA 1
ATOM 8040 C C . LEU B 1 368 ? -12.188 -22.172 11.258 1 85.75 368 LEU B C 1
ATOM 8042 O O . LEU B 1 368 ? -11.812 -21.109 11.75 1 85.75 368 LEU B O 1
ATOM 8046 N N . PRO B 1 369 ? -11.422 -23.016 10.641 1 87.81 369 PRO B N 1
ATOM 8047 C CA . PRO B 1 369 ? -10 -22.688 10.516 1 87.81 369 PRO B CA 1
ATOM 8048 C C . PRO B 1 369 ? -9.758 -21.453 9.641 1 87.81 369 PRO B C 1
ATOM 8050 O O . PRO B 1 369 ? -10.461 -21.25 8.648 1 87.81 369 PRO B O 1
ATOM 8053 N N . TRP B 1 370 ? -8.812 -20.594 10.109 1 88.38 370 TRP B N 1
ATOM 8054 C CA . TRP B 1 370 ? -8.336 -19.484 9.297 1 88.38 370 TRP B CA 1
ATOM 8055 C C . TRP B 1 370 ? -7.305 -19.953 8.281 1 88.38 370 TRP B C 1
ATOM 8057 O O . TRP B 1 370 ? -6.555 -20.891 8.539 1 88.38 370 TRP B O 1
ATOM 8067 N N . HIS B 1 371 ? -7.301 -19.312 7.16 1 80.88 371 HIS B N 1
ATOM 8068 C CA . HIS B 1 371 ? -6.227 -19.562 6.199 1 80.88 371 HIS B CA 1
ATOM 8069 C C . HIS B 1 371 ? -5.016 -18.688 6.5 1 80.88 371 HIS B C 1
ATOM 8071 O O . HIS B 1 371 ? -5.152 -17.594 7.078 1 80.88 371 HIS B O 1
ATOM 8077 N N . ASP B 1 372 ? -3.822 -19.188 6.137 1 78.12 372 ASP B N 1
ATOM 8078 C CA . ASP B 1 372 ? -2.596 -18.406 6.324 1 78.12 372 ASP B CA 1
ATOM 8079 C C . ASP B 1 372 ? -2.695 -17.047 5.656 1 78.12 372 ASP B C 1
ATOM 8081 O O . ASP B 1 372 ? -2.189 -16.047 6.18 1 78.12 372 ASP B O 1
ATOM 8085 N N . MET B 1 373 ? -3.418 -17.047 4.641 1 75.94 373 MET B N 1
ATOM 8086 C CA . MET B 1 373 ? -3.588 -15.789 3.906 1 75.94 373 MET B CA 1
ATOM 8087 C C . MET B 1 373 ? -4.375 -14.781 4.734 1 75.94 373 MET B C 1
ATOM 8089 O O . MET B 1 373 ? -4.129 -13.578 4.645 1 75.94 373 MET B O 1
ATOM 8093 N N . ASP B 1 374 ? -5.262 -15.297 5.523 1 85.94 374 ASP B N 1
ATOM 8094 C CA . ASP B 1 374 ? -6.066 -14.414 6.359 1 85.94 374 ASP B CA 1
ATOM 8095 C C . ASP B 1 374 ? -5.195 -13.68 7.379 1 85.94 374 ASP B C 1
ATOM 8097 O O . ASP B 1 374 ? -5.324 -12.461 7.555 1 85.94 374 ASP B O 1
ATOM 8101 N N . ALA B 1 375 ? -4.316 -14.438 7.938 1 88.12 375 ALA B N 1
ATOM 8102 C CA . ALA B 1 375 ? -3.418 -13.867 8.938 1 88.12 375 ALA B CA 1
ATOM 8103 C C . ALA B 1 375 ? -2.488 -12.828 8.32 1 88.12 375 ALA B C 1
ATOM 8105 O O . ALA B 1 375 ? -2.254 -11.766 8.906 1 88.12 375 ALA B O 1
ATOM 8106 N N . GLU B 1 376 ? -2.025 -13.094 7.219 1 81.38 376 GLU B N 1
ATOM 8107 C CA . GLU B 1 376 ? -1.125 -12.18 6.527 1 81.38 376 GLU B CA 1
ATOM 8108 C C . GLU B 1 376 ? -1.838 -10.883 6.148 1 81.38 376 GLU B C 1
ATOM 8110 O O . GLU B 1 376 ? -1.26 -9.797 6.246 1 81.38 376 GLU B O 1
ATOM 8115 N N . LEU B 1 377 ? -3.027 -11.055 5.734 1 82 377 LEU B N 1
ATOM 8116 C CA . LEU B 1 377 ? -3.818 -9.898 5.344 1 82 377 LEU B CA 1
ATOM 8117 C C . LEU B 1 377 ? -4.082 -8.992 6.543 1 82 377 LEU B C 1
ATOM 8119 O O . LEU B 1 377 ? -3.943 -7.766 6.441 1 82 377 LEU B O 1
ATOM 8123 N N . VAL B 1 378 ? -4.441 -9.562 7.613 1 90.19 378 VAL B N 1
ATOM 8124 C CA . VAL B 1 378 ? -4.738 -8.789 8.82 1 90.19 378 VAL B CA 1
ATOM 8125 C C . VAL B 1 378 ? -3.484 -8.039 9.273 1 90.19 378 VAL B C 1
ATOM 8127 O O . VAL B 1 378 ? -3.561 -6.879 9.68 1 90.19 378 VAL B O 1
ATOM 8130 N N . GLU B 1 379 ? -2.373 -8.695 9.188 1 86.81 379 GLU B N 1
ATOM 8131 C CA . GLU B 1 379 ? -1.11 -8.078 9.578 1 86.81 379 GLU B CA 1
ATOM 8132 C C . GLU B 1 379 ? -0.786 -6.879 8.688 1 86.81 379 GLU B C 1
ATOM 8134 O O . GLU B 1 379 ? -0.362 -5.832 9.172 1 86.81 379 GLU B O 1
ATOM 8139 N N . ALA B 1 380 ? -0.986 -7.086 7.441 1 78.25 380 ALA B N 1
ATOM 8140 C CA . ALA B 1 380 ? -0.714 -6.016 6.488 1 78.25 380 ALA B CA 1
ATOM 8141 C C . ALA B 1 380 ? -1.622 -4.812 6.738 1 78.25 380 ALA B C 1
ATOM 8143 O O . ALA B 1 380 ? -1.168 -3.668 6.707 1 78.25 380 ALA B O 1
ATOM 8144 N N . ILE B 1 381 ? -2.818 -5.07 6.965 1 84.38 381 ILE B N 1
ATOM 8145 C CA . ILE B 1 381 ? -3.787 -3.998 7.168 1 84.38 381 ILE B CA 1
ATOM 8146 C C . ILE B 1 381 ? -3.51 -3.295 8.492 1 84.38 381 ILE B C 1
ATOM 8148 O O . ILE B 1 381 ? -3.639 -2.072 8.594 1 84.38 381 ILE B O 1
ATOM 8152 N N . ALA B 1 382 ? -3.145 -4.074 9.516 1 89.19 382 ALA B N 1
ATOM 8153 C CA . ALA B 1 382 ? -2.797 -3.49 10.805 1 89.19 382 ALA B CA 1
ATOM 8154 C C . ALA B 1 382 ? -1.654 -2.488 10.664 1 89.19 382 ALA B C 1
ATOM 8156 O O . ALA B 1 382 ? -1.687 -1.412 11.266 1 89.19 382 ALA B O 1
ATOM 8157 N N . THR B 1 383 ? -0.716 -2.781 9.906 1 80.69 383 THR B N 1
ATOM 8158 C CA . THR B 1 383 ? 0.424 -1.899 9.68 1 80.69 383 THR B CA 1
ATOM 8159 C C . THR B 1 383 ? -0.015 -0.619 8.977 1 80.69 383 THR B C 1
ATOM 8161 O O . THR B 1 383 ? 0.42 0.476 9.344 1 80.69 383 THR B O 1
ATOM 8164 N N . GLN B 1 384 ? -0.874 -0.793 8.016 1 78.62 384 GLN B N 1
ATOM 8165 C CA . GLN B 1 384 ? -1.361 0.365 7.277 1 78.62 384 GLN B CA 1
ATOM 8166 C C . GLN B 1 384 ? -2.223 1.262 8.164 1 78.62 384 GLN B C 1
ATOM 8168 O O . GLN B 1 384 ? -2.189 2.486 8.031 1 78.62 384 GLN B O 1
ATOM 8173 N N . VAL B 1 385 ? -2.963 0.638 8.969 1 85.5 385 VAL B N 1
ATOM 8174 C CA . VAL B 1 385 ? -3.779 1.4 9.906 1 85.5 385 VAL B CA 1
ATOM 8175 C C . VAL B 1 385 ? -2.879 2.182 10.859 1 85.5 385 VAL B C 1
ATOM 8177 O O . VAL B 1 385 ? -3.162 3.336 11.188 1 85.5 385 VAL B O 1
ATOM 8180 N N . GLY B 1 386 ? -1.805 1.574 11.281 1 84.38 386 GLY B N 1
ATOM 8181 C CA . GLY B 1 386 ? -0.844 2.26 12.133 1 84.38 386 GLY B CA 1
ATOM 8182 C C . GLY B 1 386 ? -0.284 3.521 11.508 1 84.38 386 GLY B C 1
ATOM 8183 O O . GLY B 1 386 ? -0.275 4.582 12.133 1 84.38 386 GLY B O 1
ATOM 8184 N N . VAL B 1 387 ? 0.071 3.441 10.344 1 75.69 387 VAL B N 1
ATOM 8185 C CA . VAL B 1 387 ? 0.619 4.578 9.609 1 75.69 387 VAL B CA 1
ATOM 8186 C C . VAL B 1 387 ? -0.454 5.652 9.438 1 75.69 387 VAL B C 1
ATOM 8188 O O . VAL B 1 387 ? -0.187 6.84 9.633 1 75.69 387 VAL B O 1
ATOM 8191 N N . ALA B 1 388 ? -1.604 5.234 9.102 1 76.94 388 ALA B N 1
ATOM 8192 C CA . ALA B 1 388 ? -2.711 6.164 8.898 1 76.94 388 ALA B CA 1
ATOM 8193 C C . ALA B 1 388 ? -3.066 6.887 10.195 1 76.94 388 ALA B C 1
ATOM 8195 O O . ALA B 1 388 ? -3.385 8.078 10.188 1 76.94 388 ALA B O 1
ATOM 8196 N N . LEU B 1 389 ? -2.969 6.188 11.234 1 82.88 389 LEU B N 1
ATOM 8197 C CA . LEU B 1 389 ? -3.314 6.777 12.531 1 82.88 389 LEU B CA 1
ATOM 8198 C C . LEU B 1 389 ? -2.275 7.809 12.953 1 82.88 389 LEU B C 1
ATOM 8200 O O . LEU B 1 389 ? -2.625 8.867 13.484 1 82.88 389 LEU B O 1
ATOM 8204 N N . ILE B 1 390 ? -1.071 7.543 12.695 1 80.31 390 ILE B N 1
ATOM 8205 C CA . ILE B 1 390 ? -0.007 8.477 13.055 1 80.31 390 ILE B CA 1
ATOM 8206 C C . ILE B 1 390 ? -0.123 9.742 12.203 1 80.31 390 ILE B C 1
ATOM 8208 O O . ILE B 1 390 ? 0.065 10.852 12.703 1 80.31 390 ILE B O 1
ATOM 8212 N N . GLN B 1 391 ? -0.448 9.539 11.07 1 73.69 391 GLN B N 1
ATOM 8213 C CA . GLN B 1 391 ? -0.637 10.68 10.18 1 73.69 391 GLN B CA 1
ATOM 8214 C C . GLN B 1 391 ? -1.853 11.508 10.594 1 73.69 391 GLN B C 1
ATOM 8216 O O . GLN B 1 391 ? -1.808 12.742 10.57 1 73.69 391 GLN B O 1
ATOM 8221 N N . ALA B 1 392 ? -2.826 10.875 10.922 1 76.12 392 ALA B N 1
ATOM 8222 C CA . ALA B 1 392 ? -4.031 11.562 11.383 1 76.12 392 ALA B CA 1
ATOM 8223 C C . ALA B 1 392 ? -3.771 12.312 12.68 1 76.12 392 ALA B C 1
ATOM 8225 O O . ALA B 1 392 ? -4.277 13.422 12.875 1 76.12 392 ALA B O 1
ATOM 8226 N N . GLU B 1 393 ? -3.014 11.742 13.531 1 79.5 393 GLU B N 1
ATOM 8227 C CA . GLU B 1 393 ? -2.656 12.383 14.789 1 79.5 393 GLU B CA 1
ATOM 8228 C C . GLU B 1 393 ? -1.816 13.641 14.555 1 79.5 393 GLU B C 1
ATOM 8230 O O . GLU B 1 393 ? -2.027 14.664 15.203 1 79.5 393 GLU B O 1
ATOM 8235 N N . ALA B 1 394 ? -0.913 13.469 13.734 1 74.81 394 ALA B N 1
ATOM 8236 C CA . ALA B 1 394 ? -0.068 14.617 13.406 1 74.81 394 ALA B CA 1
ATOM 8237 C C . ALA B 1 394 ? -0.894 15.766 12.828 1 74.81 394 ALA B C 1
ATOM 8239 O O . ALA B 1 394 ? -0.681 16.922 13.18 1 74.81 394 ALA B O 1
ATOM 8240 N N . TYR B 1 395 ? -1.785 15.43 12.047 1 75.12 395 TYR B N 1
ATOM 8241 C CA . TYR B 1 395 ? -2.674 16.422 11.445 1 75.12 395 TYR B CA 1
ATOM 8242 C C . TYR B 1 395 ? -3.576 17.047 12.5 1 75.12 395 TYR B C 1
ATOM 8244 O O . TYR B 1 395 ? -3.775 18.266 12.508 1 75.12 395 TYR B O 1
ATOM 8252 N N . ALA B 1 396 ? -4.059 16.281 13.289 1 77.88 396 ALA B N 1
ATOM 8253 C CA . ALA B 1 396 ? -4.945 16.766 14.344 1 77.88 396 ALA B CA 1
ATOM 8254 C C . ALA B 1 396 ? -4.199 17.703 15.289 1 77.88 396 ALA B C 1
ATOM 8256 O O . ALA B 1 396 ? -4.742 18.734 15.719 1 77.88 396 ALA B O 1
ATOM 8257 N N . ASP B 1 397 ? -3.01 17.344 15.555 1 79.56 397 ASP B N 1
ATOM 8258 C CA . ASP B 1 397 ? -2.182 18.172 16.422 1 79.56 397 ASP B CA 1
ATOM 8259 C C . ASP B 1 397 ? -1.935 19.547 15.789 1 79.56 397 ASP B C 1
ATOM 8261 O O . ASP B 1 397 ? -2.002 20.578 16.469 1 79.56 397 ASP B O 1
ATOM 8265 N N . LEU B 1 398 ? -1.722 19.5 14.57 1 79.31 398 LEU B N 1
ATOM 8266 C CA . LEU B 1 398 ? -1.456 20.75 13.867 1 79.31 398 LEU B CA 1
ATOM 8267 C C . LEU B 1 398 ? -2.719 21.594 13.766 1 79.31 398 LEU B C 1
ATOM 8269 O O . LEU B 1 398 ? -2.658 22.828 13.867 1 79.31 398 LEU B O 1
ATOM 8273 N N . GLU B 1 399 ? -3.781 21.016 13.633 1 78.62 399 GLU B N 1
ATOM 8274 C CA . GLU B 1 399 ? -5.062 21.719 13.578 1 78.62 399 GLU B CA 1
ATOM 8275 C C . GLU B 1 399 ? -5.391 22.375 14.922 1 78.62 399 GLU B C 1
ATOM 8277 O O . GLU B 1 399 ? -5.895 23.5 14.969 1 78.62 399 GLU B O 1
ATOM 8282 N N . GLU B 1 400 ? -5.125 21.625 15.891 1 81.19 400 GLU B N 1
ATOM 8283 C CA . GLU B 1 400 ? -5.367 22.156 17.234 1 81.19 400 GLU B CA 1
ATOM 8284 C C . GLU B 1 400 ? -4.473 23.359 17.516 1 81.19 400 GLU B C 1
ATOM 8286 O O . GLU B 1 400 ? -4.926 24.359 18.078 1 81.19 400 GLU B O 1
ATOM 8291 N N . LEU B 1 401 ? -3.295 23.125 17.125 1 79.5 401 LEU B N 1
ATOM 8292 C CA . LEU B 1 401 ? -2.359 24.234 17.312 1 79.5 401 LEU B CA 1
ATOM 8293 C C . LEU B 1 401 ? -2.807 25.469 16.531 1 79.5 401 LEU B C 1
ATOM 8295 O O . LEU B 1 401 ? -2.738 26.578 17.047 1 79.5 401 LEU B O 1
ATOM 8299 N N . ASN B 1 402 ? -3.277 25.25 15.438 1 80.75 402 ASN B N 1
ATOM 8300 C CA . ASN B 1 402 ? -3.771 26.344 14.602 1 80.75 402 ASN B CA 1
ATOM 8301 C C . ASN B 1 402 ? -4.988 27.016 15.234 1 80.75 402 ASN B C 1
ATOM 8303 O O . ASN B 1 402 ? -5.105 28.25 15.211 1 80.75 402 ASN B O 1
ATOM 8307 N N . ALA B 1 403 ? -5.793 26.297 15.75 1 81.12 403 ALA B N 1
ATOM 8308 C CA . ALA B 1 403 ? -6.992 26.828 16.391 1 81.12 403 ALA B CA 1
ATOM 8309 C C . ALA B 1 403 ? -6.637 27.656 17.625 1 81.12 403 ALA B C 1
ATOM 8311 O O . ALA B 1 403 ? -7.238 28.703 17.875 1 81.12 403 ALA B O 1
ATOM 8312 N N . GLN B 1 404 ? -5.688 27.188 18.328 1 79.44 404 GLN B N 1
ATOM 8313 C CA . GLN B 1 404 ? -5.227 27.922 19.5 1 79.44 404 GLN B CA 1
ATOM 8314 C C . GLN B 1 404 ? -4.605 29.25 19.125 1 79.44 404 GLN B C 1
ATOM 8316 O O . GLN B 1 404 ? -4.855 30.266 19.781 1 79.44 404 GLN B O 1
ATOM 8321 N N . LEU B 1 405 ? -3.912 29.172 18.078 1 77.69 405 LEU B N 1
ATOM 8322 C CA . LEU B 1 405 ? -3.24 30.391 17.625 1 77.69 405 LEU B CA 1
ATOM 8323 C C . LEU B 1 405 ? -4.25 31.406 17.109 1 77.69 405 LEU B C 1
ATOM 8325 O O . LEU B 1 405 ? -4.094 32.625 17.344 1 77.69 405 LEU B O 1
ATOM 8329 N N . GLU B 1 406 ? -5.281 30.922 16.547 1 78.19 406 GLU B N 1
ATOM 8330 C CA . GLU B 1 406 ? -6.336 31.812 16.062 1 78.19 406 GLU B CA 1
ATOM 8331 C C . GLU B 1 406 ? -7.109 32.438 17.219 1 78.19 406 GLU B C 1
ATOM 8333 O O . GLU B 1 406 ? -7.465 33.625 17.172 1 78.19 406 GLU B O 1
ATOM 8338 N N . ALA B 1 407 ? -7.348 31.688 18.219 1 76.81 407 ALA B N 1
ATOM 8339 C CA . ALA B 1 407 ? -8.055 32.188 19.391 1 76.81 407 ALA B CA 1
ATOM 8340 C C . ALA B 1 407 ? -7.234 33.25 20.125 1 76.81 407 ALA B C 1
ATOM 8342 O O . ALA B 1 407 ? -7.777 34.25 20.578 1 76.81 407 ALA B O 1
ATOM 8343 N N . LEU B 1 408 ? -6.016 32.938 20.188 1 74.31 408 LEU B N 1
ATOM 8344 C CA . LEU B 1 408 ? -5.121 33.906 20.828 1 74.31 408 LEU B CA 1
ATOM 8345 C C . LEU B 1 408 ? -5.109 35.219 20.062 1 74.31 408 LEU B C 1
ATOM 8347 O O . LEU B 1 408 ? -5.121 36.312 20.656 1 74.31 408 LEU B O 1
ATOM 8351 N N . ASP B 1 409 ? -5.082 35.125 18.812 1 74.06 409 ASP B N 1
ATOM 8352 C CA . ASP B 1 409 ? -5.074 36.312 17.953 1 74.06 409 ASP B CA 1
ATOM 8353 C C . ASP B 1 409 ? -6.352 37.125 18.141 1 74.06 409 ASP B C 1
ATOM 8355 O O . ASP B 1 409 ? -6.305 38.375 18.219 1 74.06 409 ASP B O 1
ATOM 8359 N N . ARG B 1 410 ? -7.426 36.469 18.25 1 74.81 410 ARG B N 1
ATOM 8360 C CA . ARG B 1 410 ? -8.703 37.156 18.453 1 74.81 410 ARG B CA 1
ATOM 8361 C C . ARG B 1 410 ? -8.758 37.844 19.797 1 74.81 410 ARG B C 1
ATOM 8363 O O . ARG B 1 410 ? -9.242 38.969 19.906 1 74.81 410 ARG B O 1
ATOM 8370 N N . THR B 1 411 ? -8.312 37.188 20.797 1 72.31 411 THR B N 1
ATOM 8371 C CA . THR B 1 411 ? -8.312 37.75 22.141 1 72.31 411 THR B CA 1
ATOM 8372 C C . THR B 1 411 ? -7.43 38.969 22.219 1 72.31 411 THR B C 1
ATOM 8374 O O . THR B 1 411 ? -7.805 39.969 22.828 1 72.31 411 THR B O 1
ATOM 8377 N N . ARG B 1 412 ? -6.391 38.844 21.547 1 73.38 412 ARG B N 1
ATOM 8378 C CA . ARG B 1 412 ? -5.461 39.969 21.562 1 73.38 412 ARG B CA 1
ATOM 8379 C C . ARG B 1 412 ? -6.035 41.156 20.828 1 73.38 412 ARG B C 1
ATOM 8381 O O . ARG B 1 412 ? -5.875 42.312 21.25 1 73.38 412 ARG B O 1
ATOM 8388 N N . SER B 1 413 ? -6.652 40.875 19.781 1 72.62 413 SER B N 1
ATOM 8389 C CA . SER B 1 413 ? -7.285 41.938 19 1 72.62 413 SER B CA 1
ATOM 8390 C C . SER B 1 413 ? -8.375 42.625 19.812 1 72.62 413 SER B C 1
ATOM 8392 O O . SER B 1 413 ? -8.5 43.844 19.766 1 72.62 413 SER B O 1
ATOM 8394 N N . ASN B 1 414 ? -9.07 41.906 20.562 1 73.12 414 ASN B N 1
ATOM 8395 C CA . ASN B 1 414 ? -10.133 42.438 21.406 1 73.12 414 ASN B CA 1
ATOM 8396 C C . ASN B 1 414 ? -9.562 43.281 22.562 1 73.12 414 ASN B C 1
ATOM 8398 O O . ASN B 1 414 ? -10.117 44.312 22.922 1 73.12 414 ASN B O 1
ATOM 8402 N N . LEU B 1 415 ? -8.5 42.781 23.109 1 74.62 415 LEU B N 1
ATOM 8403 C CA . LEU B 1 415 ? -7.855 43.5 24.219 1 74.62 415 LEU B CA 1
ATOM 8404 C C . LEU B 1 415 ? -7.363 44.875 23.766 1 74.62 415 LEU B C 1
ATOM 8406 O O . LEU B 1 415 ? -7.504 45.844 24.5 1 74.62 415 LEU B O 1
ATOM 8410 N N . ILE B 1 416 ? -6.828 44.875 22.594 1 74.44 416 ILE B N 1
ATOM 8411 C CA . ILE B 1 416 ? -6.305 46.125 22.062 1 74.44 416 ILE B CA 1
ATOM 8412 C C . ILE B 1 416 ? -7.449 47.125 21.844 1 74.44 416 ILE B C 1
ATOM 8414 O O . ILE B 1 416 ? -7.332 48.312 22.188 1 74.44 416 ILE B O 1
ATOM 8418 N N . ALA B 1 417 ? -8.562 46.656 21.375 1 73.81 417 ALA B N 1
ATOM 8419 C CA . ALA B 1 417 ? -9.711 47.5 21.094 1 73.81 417 ALA B CA 1
ATOM 8420 C C . ALA B 1 417 ? -10.305 48.062 22.375 1 73.81 417 ALA B C 1
ATOM 8422 O O . ALA B 1 417 ? -10.617 49.25 22.453 1 73.81 417 ALA B O 1
ATOM 8423 N N . ILE B 1 418 ? -10.414 47.312 23.406 1 74.44 418 ILE B N 1
ATOM 8424 C CA . ILE B 1 418 ? -11.008 47.719 24.672 1 74.44 418 ILE B CA 1
ATOM 8425 C C . ILE B 1 418 ? -10.078 48.688 25.375 1 74.44 418 ILE B C 1
ATOM 8427 O O . ILE B 1 418 ? -10.539 49.688 25.953 1 74.44 418 ILE B O 1
ATOM 8431 N N . THR B 1 419 ? -8.797 48.344 25.328 1 76.94 419 THR B N 1
ATOM 8432 C CA . THR B 1 419 ? -7.82 49.219 25.969 1 76.94 419 THR B CA 1
ATOM 8433 C C . THR B 1 419 ? -7.844 50.594 25.328 1 76.94 419 THR B C 1
ATOM 8435 O O . THR B 1 419 ? -7.781 51.625 26.031 1 76.94 419 THR B O 1
ATOM 8438 N N . GLY B 1 420 ? -7.922 50.594 24.031 1 76.81 420 GLY B N 1
ATOM 8439 C CA . GLY B 1 420 ? -8.023 51.875 23.344 1 76.81 420 GLY B CA 1
ATOM 8440 C C . GLY B 1 420 ? -9.227 52.719 23.781 1 76.81 420 GLY B C 1
ATOM 8441 O O . GLY B 1 420 ? -9.109 53.906 24.016 1 76.81 420 GLY B O 1
ATOM 8442 N N . HIS B 1 421 ? -10.297 52.031 23.938 1 77.06 421 HIS B N 1
ATOM 8443 C CA . HIS B 1 421 ? -11.531 52.719 24.344 1 77.06 421 HIS B CA 1
ATOM 8444 C C . HIS B 1 421 ? -11.438 53.188 25.781 1 77.06 421 HIS B C 1
ATOM 8446 O O . HIS B 1 421 ? -11.859 54.312 26.094 1 77.06 421 HIS B O 1
ATOM 8452 N N . GLU B 1 422 ? -10.875 52.438 26.656 1 79.75 422 GLU B N 1
ATOM 8453 C CA . GLU B 1 422 ? -10.773 52.781 28.062 1 79.75 422 GLU B CA 1
ATOM 8454 C C . GLU B 1 422 ? -9.773 53.906 28.297 1 79.75 422 GLU B C 1
ATOM 8456 O O . GLU B 1 422 ? -9.883 54.656 29.266 1 79.75 422 GLU B O 1
ATOM 8461 N N . LEU B 1 423 ? -8.828 54.031 27.406 1 83.56 423 LEU B N 1
ATOM 8462 C CA . LEU B 1 423 ? -7.84 55.094 27.516 1 83.56 423 LEU B CA 1
ATOM 8463 C C . LEU B 1 423 ? -8.398 56.406 27 1 83.56 423 LEU B C 1
ATOM 8465 O O . LEU B 1 423 ? -8.031 57.5 27.5 1 83.56 423 LEU B O 1
ATOM 8469 N N . ARG B 1 424 ? -9.375 56.406 26.172 1 80.81 424 ARG B N 1
ATOM 8470 C CA . ARG B 1 424 ? -9.938 57.594 25.547 1 80.81 424 ARG B CA 1
ATOM 8471 C C . ARG B 1 424 ? -10.75 58.406 26.562 1 80.81 424 ARG B C 1
ATOM 8473 O O . ARG B 1 424 ? -10.75 59.625 26.516 1 80.81 424 ARG B O 1
ATOM 8480 N N . THR B 1 425 ? -11.367 57.688 27.453 1 83.38 425 THR B N 1
ATOM 8481 C CA . THR B 1 425 ? -12.281 58.344 28.391 1 83.38 425 THR B CA 1
ATOM 8482 C C . THR B 1 425 ? -11.508 59.25 29.359 1 83.38 425 THR B C 1
ATOM 8484 O O . THR B 1 425 ? -11.781 60.438 29.469 1 83.38 425 THR B O 1
ATOM 8487 N N . PRO B 1 426 ? -10.562 58.75 30.109 1 87.56 426 PRO B N 1
ATOM 8488 C CA . PRO B 1 426 ? -9.812 59.625 31.016 1 87.56 426 PRO B CA 1
ATOM 8489 C C . PRO B 1 426 ? -9.047 60.719 30.266 1 87.56 426 PRO B C 1
ATOM 8491 O O . PRO B 1 426 ? -8.914 61.844 30.766 1 87.56 426 PRO B O 1
ATOM 8494 N N . LEU B 1 427 ? -8.664 60.438 29.156 1 89.62 427 LEU B N 1
ATOM 8495 C CA . LEU B 1 427 ? -7.926 61.438 28.375 1 89.62 427 LEU B CA 1
ATOM 8496 C C . LEU B 1 427 ? -8.82 62.594 28 1 89.62 427 LEU B C 1
ATOM 8498 O O . LEU B 1 427 ? -8.391 63.75 28.031 1 89.62 427 LEU B O 1
ATOM 8502 N N . SER B 1 428 ? -9.992 62.312 27.625 1 89.88 428 SER B N 1
ATOM 8503 C CA . SER B 1 428 ? -10.945 63.375 27.281 1 89.88 428 SER B CA 1
ATOM 8504 C C . SER B 1 428 ? -11.219 64.312 28.453 1 89.88 428 SER B C 1
ATOM 8506 O O . SER B 1 428 ? -11.328 65.5 28.281 1 89.88 428 SER B O 1
ATOM 8508 N N . THR B 1 429 ? -11.32 63.75 29.625 1 90.44 429 THR B N 1
ATOM 8509 C CA . THR B 1 429 ? -11.531 64.562 30.844 1 90.44 429 THR B CA 1
ATOM 8510 C C . THR B 1 429 ? -10.336 65.438 31.109 1 90.44 429 THR B C 1
ATOM 8512 O O . THR B 1 429 ? -10.5 66.625 31.453 1 90.44 429 THR B O 1
ATOM 8515 N N . ILE B 1 430 ? -9.211 64.875 30.984 1 91.62 430 ILE B N 1
ATOM 8516 C CA . ILE B 1 430 ? -7.988 65.625 31.203 1 91.62 430 ILE B CA 1
ATOM 8517 C C . ILE B 1 430 ? -7.934 66.75 30.219 1 91.62 430 ILE B C 1
ATOM 8519 O O . ILE B 1 430 ? -7.645 67.938 30.609 1 91.62 430 ILE B O 1
ATOM 8523 N N . GLN B 1 431 ? -8.273 66.562 29.047 1 91.25 431 GLN B N 1
ATOM 8524 C CA . GLN B 1 431 ? -8.234 67.562 28.016 1 91.25 431 GLN B CA 1
ATOM 8525 C C . GLN B 1 431 ? -9.234 68.688 28.312 1 91.25 431 GLN B C 1
ATOM 8527 O O . GLN B 1 431 ? -8.906 69.875 28.172 1 91.25 431 GLN B O 1
ATOM 8532 N N . VAL B 1 432 ? -10.344 68.312 28.703 1 90.94 432 VAL B N 1
ATOM 8533 C CA . VAL B 1 432 ? -11.391 69.25 29 1 90.94 432 VAL B CA 1
ATOM 8534 C C . VAL B 1 432 ? -10.953 70.188 30.172 1 90.94 432 VAL B C 1
ATOM 8536 O O . VAL B 1 432 ? -11.117 71.375 30.125 1 90.94 432 VAL B O 1
ATOM 8539 N N . CYS B 1 433 ? -10.422 69.562 31.172 1 92.31 433 CYS B N 1
ATOM 8540 C CA . CYS B 1 433 ? -9.953 70.312 32.344 1 92.31 433 CYS B CA 1
ATOM 8541 C C . CYS B 1 433 ? -8.828 71.25 31.969 1 92.31 433 CYS B C 1
ATOM 8543 O O . CYS B 1 433 ? -8.844 72.438 32.375 1 92.31 433 CYS B O 1
ATOM 8545 N N . LEU B 1 434 ? -7.949 70.812 31.234 1 91.94 434 LEU B N 1
ATOM 8546 C CA . LEU B 1 434 ? -6.801 71.625 30.844 1 91.94 434 LEU B CA 1
ATOM 8547 C C . LEU B 1 434 ? -7.23 72.75 29.938 1 91.94 434 LEU B C 1
ATOM 8549 O O . LEU B 1 434 ? -6.746 73.875 30.094 1 91.94 434 LEU B O 1
ATOM 8553 N N . GLU B 1 435 ? -8.109 72.5 29.047 1 91.12 435 GLU B N 1
ATOM 8554 C CA . GLU B 1 435 ? -8.617 73.562 28.156 1 91.12 435 GLU B CA 1
ATOM 8555 C C . GLU B 1 435 ? -9.352 74.625 28.938 1 91.12 435 GLU B C 1
ATOM 8557 O O . GLU B 1 435 ? -9.203 75.812 28.656 1 91.12 435 GLU B O 1
ATOM 8562 N N . SER B 1 436 ? -10.125 74.188 29.891 1 90.75 436 SER B N 1
ATOM 8563 C CA . SER B 1 436 ? -10.859 75.125 30.75 1 90.75 436 SER B CA 1
ATOM 8564 C C . SER B 1 436 ? -9.906 76 31.547 1 90.75 436 SER B C 1
ATOM 8566 O O . SER B 1 436 ? -10.117 77.188 31.672 1 90.75 436 SER B O 1
ATOM 8568 N N . LEU B 1 437 ? -8.891 75.438 32.031 1 90.19 437 LEU B N 1
ATOM 8569 C CA . LEU B 1 437 ? -7.91 76.188 32.844 1 90.19 437 LEU B CA 1
ATOM 8570 C C . LEU B 1 437 ? -7.121 77.188 31.969 1 90.19 437 LEU B C 1
ATOM 8572 O O . LEU B 1 437 ? -6.793 78.25 32.438 1 90.19 437 LEU B O 1
ATOM 8576 N N . ALA B 1 438 ? -6.875 76.75 30.797 1 87.56 438 ALA B N 1
ATOM 8577 C CA . ALA B 1 438 ? -6.105 77.625 29.875 1 87.56 438 ALA B CA 1
ATOM 8578 C C . ALA B 1 438 ? -6.949 78.75 29.359 1 87.56 438 ALA B C 1
ATOM 8580 O O . ALA B 1 438 ? -6.438 79.875 29.156 1 87.56 438 ALA B O 1
ATOM 8581 N N . SER B 1 439 ? -8.188 78.562 29.188 1 88.62 439 SER B N 1
ATOM 8582 C CA . SER B 1 439 ? -9.062 79.562 28.594 1 88.62 439 SER B CA 1
ATOM 8583 C C . SER B 1 439 ? -9.555 80.562 29.625 1 88.62 439 SER B C 1
ATOM 8585 O O . SER B 1 439 ? -9.93 81.688 29.297 1 88.62 439 SER B O 1
ATOM 8587 N N . GLU B 1 440 ? -9.539 80.188 30.938 1 87.88 440 GLU B N 1
ATOM 8588 C CA . GLU B 1 440 ? -10.047 81.062 32 1 87.88 440 GLU B CA 1
ATOM 8589 C C . GLU B 1 440 ? -8.984 81.312 33.062 1 87.88 440 GLU B C 1
ATOM 8591 O O . GLU B 1 440 ? -9.07 80.75 34.156 1 87.88 440 GLU B O 1
ATOM 8596 N N . PRO B 1 441 ? -8.125 82.25 32.812 1 80.94 441 PRO B N 1
ATOM 8597 C CA . PRO B 1 441 ? -7.047 82.5 33.781 1 80.94 441 PRO B CA 1
ATOM 8598 C C . PRO B 1 441 ? -7.562 83 35.125 1 80.94 441 PRO B C 1
ATOM 8600 O O . PRO B 1 441 ? -6.91 82.875 36.156 1 80.94 441 PRO B O 1
ATOM 8603 N N . ASP B 1 442 ? -8.812 83.688 35 1 83.75 442 ASP B N 1
ATOM 8604 C CA . ASP B 1 442 ? -9.336 84.312 36.219 1 83.75 442 ASP B CA 1
ATOM 8605 C C . ASP B 1 442 ? -10.344 83.375 36.906 1 83.75 442 ASP B C 1
ATOM 8607 O O . ASP B 1 442 ? -11.18 83.875 37.688 1 83.75 442 ASP B O 1
ATOM 8611 N N . MET B 1 443 ? -10.219 82.125 36.625 1 86.25 443 MET B N 1
ATOM 8612 C CA . MET B 1 443 ? -11.109 81.188 37.219 1 86.25 443 MET B CA 1
ATOM 8613 C C . MET B 1 443 ? -11.031 81.188 38.75 1 86.25 443 MET B C 1
ATOM 8615 O O . MET B 1 443 ? -9.961 81.438 39.312 1 86.25 443 MET B O 1
ATOM 8619 N N . ASP B 1 444 ? -12.227 81 39.375 1 90.25 444 ASP B N 1
ATOM 8620 C CA . ASP B 1 444 ? -12.297 80.938 40.844 1 90.25 444 ASP B CA 1
ATOM 8621 C C . ASP B 1 444 ? -11.32 79.938 41.406 1 90.25 444 ASP B C 1
ATOM 8623 O O . ASP B 1 444 ? -11.18 78.812 40.844 1 90.25 444 ASP B O 1
ATOM 8627 N N . PRO B 1 445 ? -10.555 80.312 42.344 1 86.56 445 PRO B N 1
ATOM 8628 C CA . PRO B 1 445 ? -9.531 79.438 42.906 1 86.56 445 PRO B CA 1
ATOM 8629 C C . PRO B 1 445 ? -10.086 78.062 43.344 1 86.56 445 PRO B C 1
ATOM 8631 O O . PRO B 1 445 ? -9.406 77.062 43.188 1 86.56 445 PRO B O 1
ATOM 8634 N N . GLU B 1 446 ? -11.281 78.062 43.781 1 89.31 446 GLU B N 1
ATOM 8635 C CA . GLU B 1 446 ? -11.875 76.812 44.219 1 89.31 446 GLU B CA 1
ATOM 8636 C C . GLU B 1 446 ? -12.172 75.938 43.031 1 89.31 446 GLU B C 1
ATOM 8638 O O . GLU B 1 446 ? -11.922 74.688 43.062 1 89.31 446 GLU B O 1
ATOM 8643 N N . LEU B 1 447 ? -12.68 76.5 42 1 90.62 447 LEU B N 1
ATOM 8644 C CA . LEU B 1 447 ? -12.992 75.75 40.781 1 90.62 447 LEU B CA 1
ATOM 8645 C C . LEU B 1 447 ? -11.711 75.312 40.125 1 90.62 447 LEU B C 1
ATOM 8647 O O . LEU B 1 447 ? -11.672 74.188 39.562 1 90.62 447 LEU B O 1
ATOM 8651 N N . ARG B 1 448 ? -10.742 76.125 40.125 1 90.06 448 ARG B N 1
ATOM 8652 C CA . ARG B 1 448 ? -9.445 75.812 39.562 1 90.06 448 ARG B CA 1
ATOM 8653 C C . ARG B 1 448 ? -8.852 74.562 40.25 1 90.06 448 ARG B C 1
ATOM 8655 O O . ARG B 1 448 ? -8.336 73.688 39.562 1 90.06 448 ARG B O 1
ATOM 8662 N N . GLN B 1 449 ? -8.992 74.562 41.5 1 88.94 449 GLN B N 1
ATOM 8663 C CA . GLN B 1 449 ? -8.453 73.438 42.281 1 88.94 449 GLN B CA 1
ATOM 8664 C C . GLN B 1 449 ? -9.219 72.188 41.969 1 88.94 449 GLN B C 1
ATOM 8666 O O . GLN B 1 449 ? -8.633 71.062 41.906 1 88.94 449 GLN B O 1
ATOM 8671 N N . VAL B 1 450 ? -10.469 72.25 41.719 1 90.56 450 VAL B N 1
ATOM 8672 C CA . VAL B 1 450 ? -11.289 71.125 41.406 1 90.56 450 VAL B CA 1
ATOM 8673 C C . VAL B 1 450 ? -10.891 70.562 40.031 1 90.56 450 VAL B C 1
ATOM 8675 O O . VAL B 1 450 ? -10.773 69.312 39.875 1 90.56 450 VAL B O 1
ATOM 8678 N N . MET B 1 451 ? -10.703 71.375 39.156 1 91.31 451 MET B N 1
ATOM 8679 C CA . MET B 1 451 ? -10.32 71 37.812 1 91.31 451 MET B CA 1
ATOM 8680 C C . MET B 1 451 ? -8.953 70.312 37.812 1 91.31 451 MET B C 1
ATOM 8682 O O . MET B 1 451 ? -8.75 69.312 37.156 1 91.31 451 MET B O 1
ATOM 8686 N N . LEU B 1 452 ? -8.062 70.938 38.5 1 91.56 452 LEU B N 1
ATOM 8687 C CA . LEU B 1 452 ? -6.707 70.375 38.594 1 91.56 452 LEU B CA 1
ATOM 8688 C C . LEU B 1 452 ? -6.711 69 39.281 1 91.56 452 LEU B C 1
ATOM 8690 O O . LEU B 1 452 ? -6.043 68.125 38.812 1 91.56 452 LEU B O 1
ATOM 8694 N N . SER B 1 453 ? -7.457 68.938 40.281 1 90.56 453 SER B N 1
ATOM 8695 C CA . SER B 1 453 ? -7.531 67.688 41.031 1 90.56 453 SER B CA 1
ATOM 8696 C C . SER B 1 453 ? -8.172 66.562 40.188 1 90.56 453 SER B C 1
ATOM 8698 O O . SER B 1 453 ? -7.746 65.438 40.219 1 90.56 453 SER B O 1
ATOM 8700 N N . THR B 1 454 ? -9.141 66.938 39.438 1 91.25 454 THR B N 1
ATOM 8701 C CA . THR B 1 454 ? -9.805 66 38.562 1 91.25 454 THR B CA 1
ATOM 8702 C C . THR B 1 454 ? -8.859 65.5 37.469 1 91.25 454 THR B C 1
ATOM 8704 O O . THR B 1 454 ? -8.773 64.312 37.188 1 91.25 454 THR B O 1
ATOM 8707 N N . ALA B 1 455 ? -8.203 66.438 36.812 1 92.88 455 ALA B N 1
ATOM 8708 C CA . ALA B 1 455 ? -7.246 66.062 35.781 1 92.88 455 ALA B CA 1
ATOM 8709 C C . ALA B 1 455 ? -6.125 65.188 36.344 1 92.88 455 ALA B C 1
ATOM 8711 O O . ALA B 1 455 ? -5.688 64.25 35.656 1 92.88 455 ALA B O 1
ATOM 8712 N N . LEU B 1 456 ? -5.68 65.625 37.469 1 91.12 456 LEU B N 1
ATOM 8713 C CA . LEU B 1 456 ? -4.609 64.812 38.125 1 91.12 456 LEU B CA 1
ATOM 8714 C C . LEU B 1 456 ? -5.078 63.438 38.438 1 91.12 456 LEU B C 1
ATOM 8716 O O . LEU B 1 456 ? -4.332 62.469 38.25 1 91.12 456 LEU B O 1
ATOM 8720 N N . ALA B 1 457 ? -6.246 63.312 38.906 1 88.31 457 ALA B N 1
ATOM 8721 C CA . ALA B 1 457 ? -6.809 62 39.219 1 88.31 457 ALA B CA 1
ATOM 8722 C C . ALA B 1 457 ? -6.941 61.125 37.969 1 88.31 457 ALA B C 1
ATOM 8724 O O . ALA B 1 457 ? -6.637 59.938 38 1 88.31 457 ALA B O 1
ATOM 8725 N N . ASP B 1 458 ? -7.379 61.719 36.938 1 90.88 458 ASP B N 1
ATOM 8726 C CA . ASP B 1 458 ? -7.566 60.969 35.719 1 90.88 458 ASP B CA 1
ATOM 8727 C C . ASP B 1 458 ? -6.223 60.625 35.062 1 90.88 458 ASP B C 1
ATOM 8729 O O . ASP B 1 458 ? -6.082 59.594 34.406 1 90.88 458 ASP B O 1
ATOM 8733 N N . ALA B 1 459 ? -5.273 61.438 35.125 1 90.69 459 ALA B N 1
ATOM 8734 C CA . ALA B 1 459 ? -3.928 61.125 34.656 1 90.69 459 ALA B CA 1
ATOM 8735 C C . ALA B 1 459 ? -3.352 59.938 35.406 1 90.69 459 ALA B C 1
ATOM 8737 O O . ALA B 1 459 ? -2.693 59.094 34.812 1 90.69 459 ALA B O 1
ATOM 8738 N N . GLU B 1 460 ? -3.566 59.938 36.656 1 88.06 460 GLU B N 1
ATOM 8739 C CA . GLU B 1 460 ? -3.123 58.812 37.438 1 88.06 460 GLU B CA 1
ATOM 8740 C C . GLU B 1 460 ? -3.854 57.531 37.031 1 88.06 460 GLU B C 1
ATOM 8742 O O . GLU B 1 460 ? -3.256 56.438 37 1 88.06 460 GLU B O 1
ATOM 8747 N N . ARG B 1 461 ? -5.047 57.656 36.719 1 85.62 461 ARG B N 1
ATOM 8748 C CA . ARG B 1 461 ? -5.836 56.531 36.25 1 85.62 461 ARG B CA 1
ATOM 8749 C C . ARG B 1 461 ? -5.293 56 34.938 1 85.62 461 ARG B C 1
ATOM 8751 O O . ARG B 1 461 ? -5.18 54.781 34.75 1 85.62 461 ARG B O 1
ATOM 8758 N N . MET B 1 462 ? -5 56.781 34.062 1 89.06 462 MET B N 1
ATOM 8759 C CA . MET B 1 462 ? -4.445 56.406 32.75 1 89.06 462 MET B CA 1
ATOM 8760 C C . MET B 1 462 ? -3.109 55.688 32.938 1 89.06 462 MET B C 1
ATOM 8762 O O . MET B 1 462 ? -2.83 54.719 32.25 1 89.06 462 MET B O 1
ATOM 8766 N N . ARG B 1 463 ? -2.354 56.281 33.75 1 87.69 463 ARG B N 1
ATOM 8767 C CA . ARG B 1 463 ? -1.055 55.688 34.031 1 87.69 463 ARG B CA 1
ATOM 8768 C C . ARG B 1 463 ? -1.212 54.219 34.5 1 87.69 463 ARG B C 1
ATOM 8770 O O . ARG B 1 463 ? -0.508 53.344 34.031 1 87.69 463 ARG B O 1
ATOM 8777 N N . LYS B 1 464 ? -2.129 54.062 35.312 1 86.75 464 LYS B N 1
ATOM 8778 C CA . LYS B 1 464 ? -2.391 52.719 35.844 1 86.75 464 LYS B CA 1
ATOM 8779 C C . LYS B 1 464 ? -2.91 51.781 34.75 1 86.75 464 LYS B C 1
ATOM 8781 O O . LYS B 1 464 ? -2.516 50.625 34.688 1 86.75 464 LYS B O 1
ATOM 8786 N N . LEU B 1 465 ? -3.781 52.219 33.969 1 86.12 465 LEU B N 1
ATOM 8787 C CA . LEU B 1 465 ? -4.352 51.438 32.875 1 86.12 465 LEU B CA 1
ATOM 8788 C C . LEU B 1 465 ? -3.27 51 31.906 1 86.12 465 LEU B C 1
ATOM 8790 O O . LEU B 1 465 ? -3.256 49.844 31.453 1 86.12 465 LEU B O 1
ATOM 8794 N N . ILE B 1 466 ? -2.469 51.875 31.531 1 85.12 466 ILE B N 1
ATOM 8795 C CA . ILE B 1 466 ? -1.387 51.562 30.594 1 85.12 466 ILE B CA 1
ATOM 8796 C C . ILE B 1 466 ? -0.454 50.531 31.219 1 85.12 466 ILE B C 1
ATOM 8798 O O . ILE B 1 466 ? -0.049 49.562 30.531 1 85.12 466 ILE B O 1
ATOM 8802 N N . GLN B 1 467 ? -0.105 50.812 32.438 1 86.25 467 GLN B N 1
ATOM 8803 C CA . GLN B 1 467 ? 0.779 49.875 33.125 1 86.25 467 GLN B CA 1
ATOM 8804 C C . GLN B 1 467 ? 0.15 48.469 33.188 1 86.25 467 GLN B C 1
ATOM 8806 O O . GLN B 1 467 ? 0.822 47.469 32.969 1 86.25 467 GLN B O 1
ATOM 8811 N N . ASP B 1 468 ? -1.092 48.469 33.531 1 87.38 468 ASP B N 1
ATOM 8812 C CA . ASP B 1 468 ? -1.8 47.219 33.656 1 87.38 468 ASP B CA 1
ATOM 8813 C C . ASP B 1 468 ? -1.864 46.5 32.281 1 87.38 468 ASP B C 1
ATOM 8815 O O . ASP B 1 468 ? -1.711 45.281 32.219 1 87.38 468 ASP B O 1
ATOM 8819 N N . PHE B 1 469 ? -2.148 47.156 31.281 1 82.44 469 PHE B N 1
ATOM 8820 C CA . PHE B 1 469 ? -2.242 46.594 29.938 1 82.44 469 PHE B CA 1
ATOM 8821 C C . PHE B 1 469 ? -0.905 46 29.5 1 82.44 469 PHE B C 1
ATOM 8823 O O . PHE B 1 469 ? -0.858 44.906 28.953 1 82.44 469 PHE B O 1
ATOM 8830 N N . LEU B 1 470 ? 0.135 46.75 29.703 1 81.56 470 LEU B N 1
ATOM 8831 C CA . LEU B 1 470 ? 1.47 46.281 29.359 1 81.56 470 LEU B CA 1
ATOM 8832 C C . LEU B 1 470 ? 1.812 45.031 30.156 1 81.56 470 LEU B C 1
ATOM 8834 O O . LEU B 1 470 ? 2.381 44.062 29.625 1 81.56 470 LEU B O 1
ATOM 8838 N N . THR B 1 471 ? 1.512 45.125 31.391 1 85.94 471 THR B N 1
ATOM 8839 C CA . THR B 1 471 ? 1.777 43.969 32.25 1 85.94 471 THR B CA 1
ATOM 8840 C C . THR B 1 471 ? 1.027 42.75 31.766 1 85.94 471 THR B C 1
ATOM 8842 O O . THR B 1 471 ? 1.604 41.656 31.672 1 85.94 471 THR B O 1
ATOM 8845 N N . LEU B 1 472 ? -0.209 42.906 31.438 1 84.12 472 LEU B N 1
ATOM 8846 C CA . LEU B 1 472 ? -1.028 41.812 30.953 1 84.12 472 LEU B CA 1
ATOM 8847 C C . LEU B 1 472 ? -0.5 41.281 29.625 1 84.12 472 LEU B C 1
ATOM 8849 O O . LEU B 1 472 ? -0.451 40.062 29.422 1 84.12 472 LEU B O 1
ATOM 8853 N N . SER B 1 473 ? -0.225 42.125 28.766 1 77 473 SER B N 1
ATOM 8854 C CA . SER B 1 473 ? 0.312 41.719 27.469 1 77 473 SER B CA 1
ATOM 8855 C C . SER B 1 473 ? 1.61 40.938 27.625 1 77 473 SER B C 1
ATOM 8857 O O . SER B 1 473 ? 1.838 39.969 26.891 1 77 473 SER B O 1
ATOM 8859 N N . GLN B 1 474 ? 2.43 41.406 28.469 1 78.81 474 GLN B N 1
ATOM 8860 C CA . GLN B 1 474 ? 3.688 40.719 28.734 1 78.81 474 GLN B CA 1
ATOM 8861 C C . GLN B 1 474 ? 3.441 39.344 29.281 1 78.81 474 GLN B C 1
ATOM 8863 O O . GLN B 1 474 ? 4.105 38.375 28.891 1 78.81 474 GLN B O 1
ATOM 8868 N N . LEU B 1 475 ? 2.555 39.25 30.156 1 82.94 475 LEU B N 1
ATOM 8869 C CA . LEU B 1 475 ? 2.227 37.969 30.766 1 82.94 475 LEU B CA 1
ATOM 8870 C C . LEU B 1 475 ? 1.649 37 29.734 1 82.94 475 LEU B C 1
ATOM 8872 O O . LEU B 1 475 ? 1.969 35.812 29.75 1 82.94 475 LEU B O 1
ATOM 8876 N N . GLU B 1 476 ? 0.92 37.5 28.859 1 75.31 476 GLU B N 1
ATOM 8877 C CA . GLU B 1 476 ? 0.226 36.688 27.875 1 75.31 476 GLU B CA 1
ATOM 8878 C C . GLU B 1 476 ? 1.158 36.281 26.734 1 75.31 476 GLU B C 1
ATOM 8880 O O . GLU B 1 476 ? 0.922 35.281 26.062 1 75.31 476 GLU B O 1
ATOM 8885 N N . SER B 1 477 ? 2.129 37.094 26.547 1 70.06 477 SER B N 1
ATOM 8886 C CA . SER B 1 477 ? 3.08 36.781 25.484 1 70.06 477 SER B CA 1
ATOM 8887 C C . SER B 1 477 ? 4.004 35.656 25.891 1 70.06 477 SER B C 1
ATOM 8889 O O . SER B 1 477 ? 4.656 35.031 25.047 1 70.06 477 SER B O 1
ATOM 8891 N N . GLY B 1 478 ? 3.965 35.25 27.109 1 73 478 GLY B N 1
ATOM 8892 C CA . GLY B 1 478 ? 4.82 34.156 27.594 1 73 478 GLY B CA 1
ATOM 8893 C C . GLY B 1 478 ? 6.289 34.562 27.641 1 73 478 GLY B C 1
ATOM 8894 O O . GLY B 1 478 ? 7.152 33.688 27.859 1 73 478 GLY B O 1
ATOM 8895 N N . ARG B 1 479 ? 6.652 35.75 27.344 1 71.5 479 ARG B N 1
ATOM 8896 C CA . ARG B 1 479 ? 8.031 36.188 27.266 1 71.5 479 ARG B CA 1
ATOM 8897 C C . ARG B 1 479 ? 8.578 36.562 28.625 1 71.5 479 ARG B C 1
ATOM 8899 O O . ARG B 1 479 ? 9.75 36.938 28.766 1 71.5 479 ARG B O 1
ATOM 8906 N N . VAL B 1 480 ? 7.754 36.5 29.656 1 80.38 480 VAL B N 1
ATOM 8907 C CA . VAL B 1 480 ? 8.18 36.906 31 1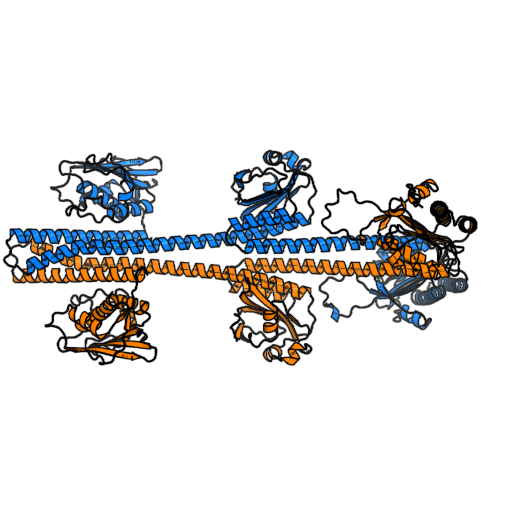 80.38 480 VAL B CA 1
ATOM 8908 C C . VAL B 1 480 ? 9.195 35.875 31.531 1 80.38 480 VAL B C 1
ATOM 8910 O O . VAL B 1 480 ? 9.008 34.656 31.391 1 80.38 480 VAL B O 1
ATOM 8913 N N . GLN B 1 481 ? 10.352 36.344 31.844 1 85.56 481 GLN B N 1
ATOM 8914 C CA . GLN B 1 481 ? 11.336 35.469 32.5 1 85.56 481 GLN B CA 1
ATOM 8915 C C . GLN B 1 481 ? 11.094 35.438 34 1 85.56 481 GLN B C 1
ATOM 8917 O O . GLN B 1 481 ? 11.398 36.375 34.719 1 85.56 481 GLN B O 1
ATOM 8922 N N . TRP B 1 482 ? 10.594 34.312 34.5 1 89.06 482 TRP B N 1
ATOM 8923 C CA . TRP B 1 482 ? 10.25 34.125 35.906 1 89.06 482 TRP B CA 1
ATOM 8924 C C . TRP B 1 482 ? 11.477 33.75 36.719 1 89.06 482 TRP B C 1
ATOM 8926 O O . TRP B 1 482 ? 12.336 33 36.25 1 89.06 482 TRP B O 1
ATOM 8936 N N . ARG B 1 483 ? 11.75 34.281 37.75 1 91.69 483 ARG B N 1
ATOM 8937 C CA . ARG B 1 483 ? 12.828 33.938 38.688 1 91.69 483 ARG B CA 1
ATOM 8938 C C . ARG B 1 483 ? 12.281 33.562 40.062 1 91.69 483 ARG B C 1
ATOM 8940 O O . ARG B 1 483 ? 12.391 34.344 41 1 91.69 483 ARG B O 1
ATOM 8947 N N . PRO B 1 484 ? 11.805 32.312 40.188 1 91 484 PRO B N 1
ATOM 8948 C CA . PRO B 1 484 ? 11.242 31.875 41.469 1 91 484 PRO B CA 1
ATOM 8949 C C . PRO B 1 484 ? 12.32 31.625 42.531 1 91 484 PRO B C 1
ATOM 8951 O O . PRO B 1 484 ? 13.359 31.031 42.219 1 91 484 PRO B O 1
ATOM 8954 N N . GLU B 1 485 ? 12.219 32.219 43.594 1 92.81 485 GLU B N 1
ATOM 8955 C CA . GLU B 1 485 ? 13.125 32.062 44.719 1 92.81 485 GLU B CA 1
ATOM 8956 C C . GLU B 1 485 ? 12.352 31.938 46.031 1 92.81 485 GLU B C 1
ATOM 8958 O O . GLU B 1 485 ? 11.188 32.344 46.125 1 92.81 485 GLU B O 1
ATOM 8963 N N . PRO B 1 486 ? 12.938 31.188 47.062 1 94.94 486 PRO B N 1
ATOM 8964 C CA . PRO B 1 486 ? 12.281 31.125 48.375 1 94.94 486 PRO B CA 1
ATOM 8965 C C . PRO B 1 486 ? 12.203 32.5 49.031 1 94.94 486 PRO B C 1
ATOM 8967 O O . PRO B 1 486 ? 13.227 33.156 49.25 1 94.94 486 PRO B O 1
ATOM 8970 N N . LEU B 1 487 ? 11.039 33 49.375 1 94.81 487 LEU B N 1
ATOM 8971 C CA . LEU B 1 487 ? 10.828 34.312 49.969 1 94.81 487 LEU B CA 1
ATOM 8972 C C . LEU B 1 487 ? 9.867 34.25 51.156 1 94.81 487 LEU B C 1
ATOM 8974 O O . LEU B 1 487 ? 8.93 33.438 51.156 1 94.81 487 LEU B O 1
ATOM 8978 N N . PRO B 1 488 ? 10.164 35 52.188 1 94.38 488 PRO B N 1
ATOM 8979 C CA . PRO B 1 488 ? 9.188 35.094 53.281 1 94.38 488 PRO B CA 1
ATOM 8980 C C . PRO B 1 488 ? 7.949 35.906 52.875 1 94.38 488 PRO B C 1
ATOM 8982 O O . PRO B 1 488 ? 8.07 37.031 52.438 1 94.38 488 PRO B O 1
ATOM 8985 N N . LEU B 1 489 ? 6.801 35.344 53.062 1 95.38 489 LEU B N 1
ATOM 8986 C CA . LEU B 1 489 ? 5.562 36 52.688 1 95.38 489 LEU B CA 1
ATOM 8987 C C . LEU B 1 489 ? 5.406 37.312 53.438 1 95.38 489 LEU B C 1
ATOM 8989 O O . LEU B 1 489 ? 4.871 38.281 52.906 1 95.38 489 LEU B O 1
ATOM 8993 N N . GLN B 1 490 ? 5.848 37.375 54.719 1 94.5 490 GLN B N 1
ATOM 8994 C CA . GLN B 1 490 ? 5.715 38.562 55.531 1 94.5 490 GLN B CA 1
ATOM 8995 C C . GLN B 1 490 ? 6.375 39.781 54.875 1 94.5 490 GLN B C 1
ATOM 8997 O O . GLN B 1 490 ? 5.816 40.875 54.906 1 94.5 490 GLN B O 1
ATOM 9002 N N . GLU B 1 491 ? 7.473 39.625 54.375 1 93.75 491 GLU B N 1
ATOM 9003 C CA . GLU B 1 491 ? 8.203 40.719 53.75 1 93.75 491 GLU B CA 1
ATOM 9004 C C . GLU B 1 491 ? 7.453 41.219 52.5 1 93.75 491 GLU B C 1
ATOM 9006 O O . GLU B 1 491 ? 7.438 42.438 52.25 1 93.75 491 GLU B O 1
ATOM 9011 N N . LEU B 1 492 ? 6.918 40.312 51.812 1 95.56 492 LEU B N 1
ATOM 9012 C CA . LEU B 1 492 ? 6.176 40.688 50.594 1 95.56 492 LEU B CA 1
ATOM 9013 C C . LEU B 1 492 ? 4.91 41.438 50.969 1 95.56 492 LEU B C 1
ATOM 9015 O O . LEU B 1 492 ? 4.547 42.406 50.312 1 95.56 492 LEU B O 1
ATOM 9019 N N . VAL B 1 493 ? 4.223 41.062 51.969 1 95.62 493 VAL B N 1
ATOM 9020 C CA . VAL B 1 493 ? 3.016 41.75 52.438 1 95.62 493 VAL B CA 1
ATOM 9021 C C . VAL B 1 493 ? 3.361 43.156 52.906 1 95.62 493 VAL B C 1
ATOM 9023 O O . VAL B 1 493 ? 2.639 44.094 52.625 1 95.62 493 VAL B O 1
ATOM 9026 N N . ASP B 1 494 ? 4.488 43.281 53.625 1 94 494 ASP B N 1
ATOM 9027 C CA . ASP B 1 494 ? 4.926 44.562 54.125 1 94 494 ASP B CA 1
ATOM 9028 C C . ASP B 1 494 ? 5.207 45.531 52.969 1 94 494 ASP B C 1
ATOM 9030 O O . ASP B 1 494 ? 4.852 46.719 53.031 1 94 494 ASP B O 1
ATOM 9034 N N . LEU B 1 495 ? 5.82 45 52.031 1 93.38 495 LEU B N 1
ATOM 9035 C CA . LEU B 1 495 ? 6.125 45.812 50.844 1 93.38 495 LEU B CA 1
ATOM 9036 C C . LEU B 1 495 ? 4.844 46.281 50.156 1 93.38 495 LEU B C 1
ATOM 9038 O O . LEU B 1 495 ? 4.742 47.438 49.719 1 93.38 495 LEU B O 1
ATOM 9042 N N . ALA B 1 496 ? 3.895 45.375 50.031 1 94.25 496 ALA B N 1
ATOM 9043 C CA . ALA B 1 496 ? 2.621 45.688 49.406 1 94.25 496 ALA B CA 1
ATOM 9044 C C . ALA B 1 496 ? 1.858 46.75 50.219 1 94.25 496 ALA B C 1
ATOM 9046 O O . ALA B 1 496 ? 1.248 47.656 49.625 1 94.25 496 ALA B O 1
ATOM 9047 N N . LEU B 1 497 ? 1.855 46.656 51.469 1 92.25 497 LEU B N 1
ATOM 9048 C CA . LEU B 1 497 ? 1.151 47.594 52.344 1 92.25 497 LEU B CA 1
ATOM 9049 C C . LEU B 1 497 ? 1.775 48.969 52.281 1 92.25 497 LEU B C 1
ATOM 9051 O O . LEU B 1 497 ? 1.07 50 52.375 1 92.25 497 LEU B O 1
ATOM 9055 N N . SER B 1 498 ? 3.066 49 52.094 1 88.88 498 SER B N 1
ATOM 9056 C CA . SER B 1 498 ? 3.77 50.281 52 1 88.88 498 SER B CA 1
ATOM 9057 C C . SER B 1 498 ? 3.475 51 50.688 1 88.88 498 SER B C 1
ATOM 9059 O O . SER B 1 498 ? 3.658 52.188 50.562 1 88.88 498 SER B O 1
ATOM 9061 N N . SER B 1 499 ? 3.002 50.156 49.812 1 81.88 499 SER B N 1
ATOM 9062 C CA . SER B 1 499 ? 2.811 50.719 48.469 1 81.88 499 SER B CA 1
ATOM 9063 C C . SER B 1 499 ? 1.345 51.062 48.219 1 81.88 499 SER B C 1
ATOM 9065 O O . SER B 1 499 ? 0.964 51.406 47.094 1 81.88 499 SER B O 1
ATOM 9067 N N . LEU B 1 500 ? 0.537 50.906 49.219 1 81.88 500 LEU B N 1
ATOM 9068 C CA . LEU B 1 500 ? -0.886 51.188 49.062 1 81.88 500 LEU B CA 1
ATOM 9069 C C . LEU B 1 500 ? -1.109 52.625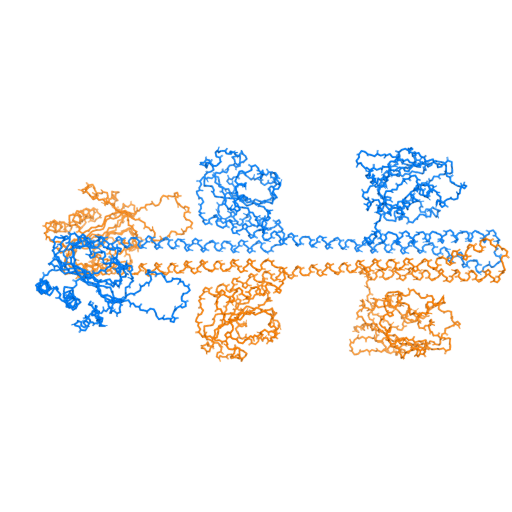 48.625 1 81.88 500 LEU B C 1
ATOM 9071 O O . LEU B 1 500 ? -0.451 53.531 49.094 1 81.88 500 LEU B O 1
ATOM 9075 N N . ARG B 1 501 ? -1.883 52.812 47.656 1 68.06 501 ARG B N 1
ATOM 9076 C CA . ARG B 1 501 ? -2.111 54.125 47.031 1 68.06 501 ARG B CA 1
ATOM 9077 C C . ARG B 1 501 ? -3.16 54.938 47.781 1 68.06 501 ARG B C 1
ATOM 9079 O O . ARG B 1 501 ? -3.158 56.156 47.719 1 68.06 501 ARG B O 1
ATOM 9086 N N . THR B 1 502 ? -4.082 54.281 48.531 1 68 502 THR B N 1
ATOM 9087 C CA . THR B 1 502 ? -5.129 54.969 49.281 1 68 502 THR B CA 1
ATOM 9088 C C . THR B 1 502 ? -4.527 55.812 50.406 1 68 502 THR B C 1
ATOM 9090 O O . THR B 1 502 ? -3.664 55.344 51.156 1 68 502 THR B O 1
ATOM 9093 N N . PRO B 1 503 ? -4.957 57.062 50.344 1 69.81 503 PRO B N 1
ATOM 9094 C CA . PRO B 1 503 ? -4.457 57.906 51.438 1 69.81 503 PRO B CA 1
ATOM 9095 C C . PRO B 1 503 ? -4.73 57.344 52.812 1 69.81 503 PRO B C 1
ATOM 9097 O O . PRO B 1 503 ? -5.781 56.75 53.062 1 69.81 503 PRO B O 1
ATOM 9100 N N . LYS B 1 504 ? -3.809 57.469 53.719 1 73 504 LYS B N 1
ATOM 9101 C CA . LYS B 1 504 ? -3.826 56.875 55.062 1 73 504 LYS B CA 1
ATOM 9102 C C . LYS B 1 504 ? -5.098 57.25 55.812 1 73 504 LYS B C 1
ATOM 9104 O O . LYS B 1 504 ? -5.633 56.469 56.562 1 73 504 LYS B O 1
ATOM 9109 N N . GLU B 1 505 ? -5.574 58.469 55.438 1 76.19 505 GLU B N 1
ATOM 9110 C CA . GLU B 1 505 ? -6.738 58.969 56.125 1 76.19 505 GLU B CA 1
ATOM 9111 C C . GLU B 1 505 ? -8.008 58.25 55.719 1 76.19 505 GLU B C 1
ATOM 9113 O O . GLU B 1 505 ? -9.008 58.25 56.438 1 76.19 505 GLU B O 1
ATOM 9118 N N . GLN B 1 506 ? -7.926 57.594 54.719 1 80.62 506 GLN B N 1
ATOM 9119 C CA . GLN B 1 506 ? -9.133 56.969 54.156 1 80.62 506 GLN B CA 1
ATOM 9120 C C . GLN B 1 506 ? -9.039 55.438 54.25 1 80.62 506 GLN B C 1
ATOM 9122 O O . GLN B 1 506 ? -9.969 54.75 53.844 1 80.62 506 GLN B O 1
ATOM 9127 N N . LEU B 1 507 ? -8.078 55 54.812 1 86.44 507 LEU B N 1
ATOM 9128 C CA . LEU B 1 507 ? -7.844 53.562 54.844 1 86.44 507 LEU B CA 1
ATOM 9129 C C . LEU B 1 507 ? -8.672 52.875 55.938 1 86.44 507 LEU B C 1
ATOM 9131 O O . LEU B 1 507 ? -8.805 53.406 57.031 1 86.44 507 LEU B O 1
ATOM 9135 N N . PRO B 1 508 ? -9.172 51.781 55.594 1 91.75 508 PRO B N 1
ATOM 9136 C CA . PRO B 1 508 ? -9.773 50.969 56.656 1 91.75 508 PRO B CA 1
ATOM 9137 C C . PRO B 1 508 ? -8.727 50.344 57.594 1 91.75 508 PRO B C 1
ATOM 9139 O O . PRO B 1 508 ? -7.523 50.531 57.375 1 91.75 508 PRO B O 1
ATOM 9142 N N . THR B 1 509 ? -9.234 49.844 58.656 1 93.19 509 THR B N 1
ATOM 9143 C CA . THR B 1 509 ? -8.312 49.156 59.531 1 93.19 509 THR B CA 1
ATOM 9144 C C . THR B 1 509 ? -7.754 47.906 58.875 1 93.19 509 THR B C 1
ATOM 9146 O O . THR B 1 509 ? -8.516 47.031 58.406 1 93.19 509 THR B O 1
ATOM 9149 N N . ILE B 1 510 ? -6.461 47.875 58.719 1 94.69 510 ILE B N 1
ATOM 9150 C CA . ILE B 1 510 ? -5.809 46.719 58.062 1 94.69 510 ILE B CA 1
ATOM 9151 C C . ILE B 1 510 ? -5.141 45.844 59.125 1 94.69 510 ILE B C 1
ATOM 9153 O O . ILE B 1 510 ? -4.344 46.344 59.938 1 94.69 510 ILE B O 1
ATOM 9157 N N . GLN B 1 511 ? -5.465 44.531 59.188 1 94.56 511 GLN B N 1
ATOM 9158 C CA . GLN B 1 511 ? -4.902 43.594 60.125 1 94.56 511 GLN B CA 1
ATOM 9159 C C . GLN B 1 511 ? -4.137 42.5 59.406 1 94.56 511 GLN B C 1
ATOM 9161 O O . GLN B 1 511 ? -4.645 41.906 58.469 1 94.56 511 GLN B O 1
ATOM 9166 N N . THR B 1 512 ? -2.939 42.281 59.719 1 94.56 512 THR B N 1
ATOM 9167 C CA . THR B 1 512 ? -2.131 41.156 59.219 1 94.56 512 THR B CA 1
ATOM 9168 C C . THR B 1 512 ? -2.113 40 60.188 1 94.56 512 THR B C 1
ATOM 9170 O O . THR B 1 512 ? -1.527 40.094 61.25 1 94.56 512 THR B O 1
ATOM 9173 N N . LEU B 1 513 ? -2.773 38.938 59.781 1 93.12 513 LEU B N 1
ATOM 9174 C CA . LEU B 1 513 ? -2.895 37.719 60.625 1 93.12 513 LEU B CA 1
ATOM 9175 C C . LEU B 1 513 ? -2.021 36.594 60.062 1 93.12 513 LEU B C 1
ATOM 9177 O O . LEU B 1 513 ? -2.533 35.562 59.656 1 93.12 513 LEU B O 1
ATOM 9181 N N . LEU B 1 514 ? -0.788 36.781 60.062 1 93.88 514 LEU B N 1
ATOM 9182 C CA . LEU B 1 514 ? 0.146 35.781 59.562 1 93.88 514 LEU B CA 1
ATOM 9183 C C . LEU B 1 514 ? 0.792 35.031 60.719 1 93.88 514 LEU B C 1
ATOM 9185 O O . LEU B 1 514 ? 1.295 35.625 61.656 1 93.88 514 LEU B O 1
ATOM 9189 N N . PRO B 1 515 ? 0.765 33.75 60.656 1 90.62 515 PRO B N 1
ATOM 9190 C CA . PRO B 1 515 ? 1.451 33 61.688 1 90.62 515 PRO B CA 1
ATOM 9191 C C . PRO B 1 515 ? 2.951 33.281 61.75 1 90.62 515 PRO B C 1
ATOM 9193 O O . PRO B 1 515 ? 3.553 33.625 60.719 1 90.62 515 PRO B O 1
ATOM 9196 N N . LYS B 1 516 ? 3.584 33.219 62.938 1 84.06 516 LYS B N 1
ATOM 9197 C CA . LYS B 1 516 ? 5.008 33.5 63.125 1 84.06 516 LYS B CA 1
ATOM 9198 C C . LYS B 1 516 ? 5.867 32.469 62.375 1 84.06 516 LYS B C 1
ATOM 9200 O O . LYS B 1 516 ? 6.945 32.812 61.906 1 84.06 516 LYS B O 1
ATOM 9205 N N . GLU B 1 517 ? 5.367 31.203 62.281 1 86.62 517 GLU B N 1
ATOM 9206 C CA . GLU B 1 517 ? 6.172 30.172 61.656 1 86.62 517 GLU B CA 1
ATOM 9207 C C . GLU B 1 517 ? 5.621 29.812 60.281 1 86.62 517 GLU B C 1
ATOM 9209 O O . GLU B 1 517 ? 5.25 28.672 60.031 1 86.62 517 GLU B O 1
ATOM 9214 N N . LEU B 1 518 ? 5.609 30.703 59.281 1 90.5 518 LEU B N 1
ATOM 9215 C CA . LEU B 1 518 ? 5.152 30.422 57.906 1 90.5 518 LEU B CA 1
ATOM 9216 C C . LEU B 1 518 ? 6.301 29.906 57.031 1 90.5 518 LEU B C 1
ATOM 9218 O O . LEU B 1 518 ? 7.41 30.453 57.094 1 90.5 518 LEU B O 1
ATOM 9222 N N . PRO B 1 519 ? 6.086 28.844 56.344 1 92.75 519 PRO B N 1
ATOM 9223 C CA . PRO B 1 519 ? 7.125 28.391 55.438 1 92.75 519 PRO B CA 1
ATOM 9224 C C . PRO B 1 519 ? 7.426 29.406 54.344 1 92.75 519 PRO B C 1
ATOM 9226 O O . PRO B 1 519 ? 6.594 30.281 54.062 1 92.75 519 PRO B O 1
ATOM 9229 N N . LEU B 1 520 ? 8.625 29.344 53.812 1 94.19 520 LEU B N 1
ATOM 9230 C CA . LEU B 1 520 ? 8.984 30.188 52.656 1 94.19 520 LEU B CA 1
ATOM 9231 C C . LEU B 1 520 ? 8.18 29.797 51.438 1 94.19 520 LEU B C 1
ATOM 9233 O O . LEU B 1 520 ? 7.84 28.625 51.25 1 94.19 520 LEU B O 1
ATOM 9237 N N . VAL B 1 521 ? 7.84 30.734 50.656 1 94.81 521 VAL B N 1
ATOM 9238 C CA . VAL B 1 521 ? 7.129 30.453 49.406 1 94.81 521 VAL B CA 1
ATOM 9239 C C . VAL B 1 521 ? 8.109 30.5 48.25 1 94.81 521 VAL B C 1
ATOM 9241 O O . VAL B 1 521 ? 9.086 31.25 48.25 1 94.81 521 VAL B O 1
ATOM 9244 N N . ARG B 1 522 ? 7.891 29.688 47.281 1 94.44 522 ARG B N 1
ATOM 9245 C CA . ARG B 1 522 ? 8.648 29.734 46.031 1 94.44 522 ARG B CA 1
ATOM 9246 C C . ARG B 1 522 ? 7.949 30.609 45 1 94.44 522 ARG B C 1
ATOM 9248 O O . ARG B 1 522 ? 6.98 30.172 44.375 1 94.44 522 ARG B O 1
ATOM 9255 N N . ALA B 1 523 ? 8.352 31.766 44.812 1 92.81 523 ALA B N 1
ATOM 9256 C CA . ALA B 1 523 ? 7.684 32.688 43.906 1 92.81 523 ALA B CA 1
ATOM 9257 C C . ALA B 1 523 ? 8.648 33.75 43.406 1 92.81 523 ALA B C 1
ATOM 9259 O O . ALA B 1 523 ? 9.789 33.844 43.875 1 92.81 523 ALA B O 1
ATOM 9260 N N . ASP B 1 524 ? 8.367 34.438 42.344 1 93.75 524 ASP B N 1
ATOM 9261 C CA . ASP B 1 524 ? 9.008 35.688 41.938 1 93.75 524 ASP B CA 1
ATOM 9262 C C . ASP B 1 524 ? 8.516 36.844 42.781 1 93.75 524 ASP B C 1
ATOM 9264 O O . ASP B 1 524 ? 7.34 37.219 42.719 1 93.75 524 ASP B O 1
ATOM 9268 N N . GLY B 1 525 ? 9.336 37.5 43.5 1 93 525 GLY B N 1
ATOM 9269 C CA . GLY B 1 525 ? 8.984 38.5 44.5 1 93 525 GLY B CA 1
ATOM 9270 C C . GLY B 1 525 ? 8.258 39.688 43.875 1 93 525 GLY B C 1
ATOM 9271 O O . GLY B 1 525 ? 7.234 40.125 44.406 1 93 525 GLY B O 1
ATOM 9272 N N . GLU B 1 526 ? 8.75 40.188 42.781 1 91.88 526 GLU B N 1
ATOM 9273 C CA . GLU B 1 526 ? 8.172 41.344 42.156 1 91.88 526 GLU B CA 1
ATOM 9274 C C . GLU B 1 526 ? 6.727 41.094 41.719 1 91.88 526 GLU B C 1
ATOM 9276 O O . GLU B 1 526 ? 5.852 41.938 41.938 1 91.88 526 GLU B O 1
ATOM 9281 N N . TRP B 1 527 ? 6.488 39.938 41.219 1 94.12 527 TRP B N 1
ATOM 9282 C CA . TRP B 1 527 ? 5.16 39.594 40.688 1 94.12 527 TRP B CA 1
ATOM 9283 C C . TRP B 1 527 ? 4.195 39.312 41.844 1 94.12 527 TRP B C 1
ATOM 9285 O O . TRP B 1 527 ? 3.012 39.625 41.75 1 94.12 527 TRP B O 1
ATOM 9295 N N . LEU B 1 528 ? 4.691 38.719 42.844 1 95.25 528 LEU B N 1
ATOM 9296 C CA . LEU B 1 528 ? 3.807 38.406 43.969 1 95.25 528 LEU B CA 1
ATOM 9297 C C . LEU B 1 528 ? 3.402 39.688 44.688 1 95.25 528 LEU B C 1
ATOM 9299 O O . LEU B 1 528 ? 2.273 39.812 45.156 1 95.25 528 LEU B O 1
ATOM 9303 N N . VAL B 1 529 ? 4.332 40.625 44.812 1 94.94 529 VAL B N 1
ATOM 9304 C CA . VAL B 1 529 ? 4.008 41.938 45.375 1 94.94 529 VAL B CA 1
ATOM 9305 C C . VAL B 1 529 ? 2.93 42.625 44.531 1 94.94 529 VAL B C 1
ATOM 9307 O O . VAL B 1 529 ? 2.027 43.25 45.062 1 94.94 529 VAL B O 1
ATOM 9310 N N . GLU B 1 530 ? 3.064 42.438 43.219 1 93.44 530 GLU B N 1
ATOM 9311 C CA . GLU B 1 530 ? 2.059 43 42.312 1 93.44 530 GLU B CA 1
ATOM 9312 C C . GLU B 1 530 ? 0.676 42.438 42.625 1 93.44 530 GLU B C 1
ATOM 9314 O O . GLU B 1 530 ? -0.311 43.156 42.656 1 93.44 530 GLU B O 1
ATOM 9319 N N . VAL B 1 531 ? 0.604 41.156 42.875 1 95.88 531 VAL B N 1
ATOM 9320 C CA . VAL B 1 531 ? -0.657 40.5 43.156 1 95.88 531 VAL B CA 1
ATOM 9321 C C . VAL B 1 531 ? -1.214 41.031 44.5 1 95.88 531 VAL B C 1
ATOM 9323 O O . VAL B 1 531 ? -2.383 41.406 44.562 1 95.88 531 VAL B O 1
ATOM 9326 N N . LEU B 1 532 ? -0.355 41.062 45.438 1 96.31 532 LEU B N 1
ATOM 9327 C CA . LEU B 1 532 ? -0.773 41.5 46.781 1 96.31 532 LEU B CA 1
ATOM 9328 C C . LEU B 1 532 ? -1.237 42.969 46.75 1 96.31 532 LEU B C 1
ATOM 9330 O O . LEU B 1 532 ? -2.26 43.312 47.344 1 96.31 532 LEU B O 1
ATOM 9334 N N . SER B 1 533 ? -0.484 43.75 46.031 1 93.88 533 SER B N 1
ATOM 9335 C CA . SER B 1 533 ? -0.817 45.188 45.906 1 93.88 533 SER B CA 1
ATOM 9336 C C . SER B 1 533 ? -2.174 45.375 45.25 1 93.88 533 SER B C 1
ATOM 9338 O O . SER B 1 533 ? -2.986 46.188 45.688 1 93.88 533 SER B O 1
ATOM 9340 N N . LYS B 1 534 ? -2.416 44.625 44.281 1 92.81 534 LYS B N 1
ATOM 9341 C CA . LYS B 1 534 ? -3.658 44.781 43.531 1 92.81 534 LYS B CA 1
ATOM 9342 C C . LYS B 1 534 ? -4.855 44.312 44.344 1 92.81 534 LYS B C 1
ATOM 9344 O O . LYS B 1 534 ? -5.941 44.875 44.25 1 92.81 534 LYS B O 1
ATOM 9349 N N . LEU B 1 535 ? -4.648 43.25 45.031 1 95.06 535 LEU B N 1
ATOM 9350 C CA . LEU B 1 535 ? -5.734 42.719 45.844 1 95.06 535 LEU B CA 1
ATOM 9351 C C . LEU B 1 535 ? -6.016 43.625 47.031 1 95.06 535 LEU B C 1
ATOM 9353 O O . LEU B 1 535 ? -7.172 43.844 47.406 1 95.06 535 LEU B O 1
ATOM 9357 N N . LEU B 1 536 ? -4.977 44.094 47.594 1 93.88 536 LEU B N 1
ATOM 9358 C CA . LEU B 1 536 ? -5.137 45 48.75 1 93.88 536 LEU B CA 1
ATOM 9359 C C . LEU B 1 536 ? -5.766 46.312 48.312 1 93.88 536 LEU B C 1
ATOM 9361 O O . LEU B 1 536 ? -6.617 46.875 49 1 93.88 536 LEU B O 1
ATOM 9365 N N . ASP B 1 537 ? -5.289 46.812 47.156 1 89.31 537 ASP B N 1
ATOM 9366 C CA . ASP B 1 537 ? -5.887 48.031 46.625 1 89.31 537 ASP B CA 1
ATOM 9367 C C . ASP B 1 537 ? -7.387 47.844 46.375 1 89.31 537 ASP B C 1
ATOM 9369 O O . ASP B 1 537 ? -8.172 48.75 46.656 1 89.31 537 ASP B O 1
ATOM 9373 N N . ASN B 1 538 ? -7.719 46.75 45.938 1 88.88 538 ASN B N 1
ATOM 9374 C CA . ASN B 1 538 ? -9.125 46.438 45.688 1 88.88 538 ASN B CA 1
ATOM 9375 C C . ASN B 1 538 ? -9.922 46.344 46.969 1 88.88 538 ASN B C 1
ATOM 9377 O O . ASN B 1 538 ? -11.039 46.875 47.062 1 88.88 538 ASN B O 1
ATOM 9381 N N . ALA B 1 539 ? -9.359 45.719 47.906 1 91.81 539 ALA B N 1
ATOM 9382 C CA . ALA B 1 539 ? -10.016 45.594 49.219 1 91.81 539 ALA B CA 1
ATOM 9383 C C . ALA B 1 539 ? -10.227 46.938 49.875 1 91.81 539 ALA B C 1
ATOM 9385 O O . ALA B 1 539 ? -11.289 47.219 50.438 1 91.81 539 ALA B O 1
ATOM 9386 N N . CYS B 1 540 ? -9.227 47.781 49.75 1 90.12 540 CYS B N 1
ATOM 9387 C CA . CYS B 1 540 ? -9.305 49.125 50.375 1 90.12 540 CYS B CA 1
ATOM 9388 C C . CYS B 1 540 ? -10.273 50 49.594 1 90.12 540 CYS B C 1
ATOM 9390 O O . CYS B 1 540 ? -10.969 50.844 50.188 1 90.12 540 CYS B O 1
ATOM 9392 N N . LYS B 1 541 ? -10.258 49.844 48.344 1 84.31 541 LYS B N 1
ATOM 9393 C CA . LYS B 1 541 ? -11.102 50.656 47.469 1 84.31 541 LYS B CA 1
ATOM 9394 C C . LYS B 1 541 ? -12.578 50.406 47.781 1 84.31 541 LYS B C 1
ATOM 9396 O O . LYS B 1 541 ? -13.383 51.344 47.719 1 84.31 541 LYS B O 1
ATOM 9401 N N . PHE B 1 542 ? -12.945 49.25 48.094 1 87.06 542 PHE B N 1
ATOM 9402 C CA . PHE B 1 542 ? -14.367 48.906 48.188 1 87.06 542 PHE B CA 1
ATOM 9403 C C . PHE B 1 542 ? -14.781 48.75 49.656 1 87.06 542 PHE B C 1
ATOM 9405 O O . PHE B 1 542 ? -15.867 48.25 49.938 1 87.06 542 PHE B O 1
ATOM 9412 N N . THR B 1 543 ? -13.859 49.125 50.562 1 90.56 543 THR B N 1
ATOM 9413 C CA . THR B 1 543 ? -14.156 49.094 52 1 90.56 543 THR B CA 1
ATOM 9414 C C . THR B 1 543 ? -14.172 50.5 52.594 1 90.56 543 THR B C 1
ATOM 9416 O O . THR B 1 543 ? -13.219 51.281 52.406 1 90.56 543 THR B O 1
ATOM 9419 N N . GLU B 1 544 ? -15.203 50.875 53.281 1 87.88 544 GLU B N 1
ATOM 9420 C CA . GLU B 1 544 ? -15.297 52.188 53.906 1 87.88 544 GLU B CA 1
ATOM 9421 C C . GLU B 1 544 ? -14.273 52.344 55.031 1 87.88 544 GLU B C 1
ATOM 9423 O O . GLU B 1 544 ? -13.719 51.344 55.5 1 87.88 544 GLU B O 1
ATOM 9428 N N . ARG B 1 545 ? -14.031 53.5 55.406 1 89 545 ARG B N 1
ATOM 9429 C CA . ARG B 1 545 ? -13.039 53.812 56.438 1 89 545 ARG B CA 1
ATOM 9430 C C . ARG B 1 545 ? -13.336 53.062 57.719 1 89 545 ARG B C 1
ATOM 9432 O O . ARG B 1 545 ? -12.422 52.688 58.469 1 89 545 ARG B O 1
ATOM 9439 N N . SER B 1 546 ? -14.578 52.906 58 1 90.75 546 SER B N 1
ATOM 9440 C CA . SER B 1 546 ? -14.992 52.25 59.25 1 90.75 546 SER B CA 1
ATOM 9441 C C . SER B 1 546 ? -14.867 50.75 59.125 1 90.75 546 SER B C 1
ATOM 9443 O O . SER B 1 546 ? -15 50 60.094 1 90.75 546 SER B O 1
ATOM 9445 N N . GLY B 1 547 ? -14.555 50.312 57.969 1 93.25 547 GLY B N 1
ATOM 9446 C CA . GLY B 1 547 ? -14.461 48.906 57.75 1 93.25 547 GLY B CA 1
ATOM 9447 C C . GLY B 1 547 ? -13.102 48.312 58.062 1 93.25 547 GLY B C 1
ATOM 9448 O O . GLY B 1 547 ? -12.297 48.969 58.75 1 93.25 547 GLY B O 1
ATOM 9449 N N . GLN B 1 548 ? -12.945 46.969 57.719 1 94.94 548 GLN B N 1
ATOM 9450 C CA . GLN B 1 548 ? -11.703 46.25 58.031 1 94.94 548 GLN B CA 1
ATOM 9451 C C . GLN B 1 548 ? -11.234 45.406 56.875 1 94.94 548 GLN B C 1
ATOM 9453 O O . GLN B 1 548 ? -12.047 44.844 56.125 1 94.94 548 GLN B O 1
ATOM 9458 N N . VAL B 1 549 ? -9.953 45.344 56.688 1 96.38 549 VAL B N 1
ATOM 9459 C CA . VAL B 1 549 ? -9.281 44.469 55.719 1 96.38 549 VAL B CA 1
ATOM 9460 C C . VAL B 1 549 ? -8.281 43.562 56.469 1 96.38 549 VAL B C 1
ATOM 9462 O O . VAL B 1 549 ? -7.539 44.031 57.312 1 96.38 549 VAL B O 1
ATOM 9465 N N . SER B 1 550 ? -8.305 42.312 56.219 1 96.81 550 SER B N 1
ATOM 9466 C CA . SER B 1 550 ? -7.391 41.375 56.906 1 96.81 550 SER B CA 1
ATOM 9467 C C . SER B 1 550 ? -6.625 40.531 55.906 1 96.81 550 SER B C 1
ATOM 9469 O O . SER B 1 550 ? -7.156 40.188 54.844 1 96.81 550 SER B O 1
ATOM 9471 N N . ILE B 1 551 ? -5.398 40.219 56.156 1 97.5 551 ILE B N 1
ATOM 9472 C CA . ILE B 1 551 ? -4.547 39.312 55.375 1 97.5 551 ILE B CA 1
ATOM 9473 C C . ILE B 1 551 ? -4.168 38.094 56.219 1 97.5 551 ILE B C 1
ATOM 9475 O O . ILE B 1 551 ? -3.615 38.25 57.312 1 97.5 551 ILE B O 1
ATOM 9479 N N . ALA B 1 552 ? -4.512 37 55.75 1 97.19 552 ALA B N 1
ATOM 9480 C CA . ALA B 1 552 ? -4.203 35.781 56.469 1 97.19 552 ALA B CA 1
ATOM 9481 C C . ALA B 1 552 ? -3.531 34.75 55.531 1 97.19 552 ALA B C 1
ATOM 9483 O O . ALA B 1 552 ? -3.615 34.875 54.312 1 97.19 552 ALA B O 1
ATOM 9484 N N . ALA B 1 553 ? -2.805 33.812 56.094 1 97.06 553 ALA B N 1
ATOM 9485 C CA . ALA B 1 553 ? -2.156 32.75 55.312 1 97.06 553 ALA B CA 1
ATOM 9486 C C . ALA B 1 553 ? -2.145 31.438 56.125 1 97.06 553 ALA B C 1
ATOM 9488 O O . ALA B 1 553 ? -1.982 31.453 57.344 1 97.06 553 ALA B O 1
ATOM 9489 N N . LYS B 1 554 ? -2.359 30.438 55.438 1 94.94 554 LYS B N 1
ATOM 9490 C CA . LYS B 1 554 ? -2.328 29.125 56.062 1 94.94 554 LYS B CA 1
ATOM 9491 C C . LYS B 1 554 ? -1.707 28.078 55.156 1 94.94 554 LYS B C 1
ATOM 9493 O O . LYS B 1 554 ? -2.018 28.047 53.938 1 94.94 554 LYS B O 1
ATOM 9498 N N . PRO B 1 555 ? -0.79 27.281 55.656 1 94.19 555 PRO B N 1
ATOM 9499 C CA . PRO B 1 555 ? -0.24 26.203 54.812 1 94.19 555 PRO B CA 1
ATOM 9500 C C . PRO B 1 555 ? -1.246 25.078 54.562 1 94.19 555 PRO B C 1
ATOM 9502 O O . PRO B 1 555 ? -2.025 24.734 55.469 1 94.19 555 PRO B O 1
ATOM 9505 N N . ARG B 1 556 ? -1.272 24.672 53.344 1 93.06 556 ARG B N 1
ATOM 9506 C CA . ARG B 1 556 ? -2.115 23.547 52.969 1 93.06 556 ARG B CA 1
ATOM 9507 C C . ARG B 1 556 ? -1.312 22.25 52.938 1 93.06 556 ARG B C 1
ATOM 9509 O O . ARG B 1 556 ? -0.091 22.281 52.781 1 93.06 556 ARG B O 1
ATOM 9516 N N . PRO B 1 557 ? -2.049 21.156 53.062 1 88.12 557 PRO B N 1
ATOM 9517 C CA . PRO B 1 557 ? -1.36 19.875 53.062 1 88.12 557 PRO B CA 1
ATOM 9518 C C . PRO B 1 557 ? -0.745 19.547 51.688 1 88.12 557 PRO B C 1
ATOM 9520 O O . PRO B 1 557 ? 0.186 18.734 51.594 1 88.12 557 PRO B O 1
ATOM 9523 N N . ASP B 1 558 ? -1.132 20.141 50.656 1 89.25 558 ASP B N 1
ATOM 9524 C CA . ASP B 1 558 ? -0.676 19.797 49.312 1 89.25 558 ASP B CA 1
ATOM 9525 C C . ASP B 1 558 ? 0.598 20.562 48.969 1 89.25 558 ASP B C 1
ATOM 9527 O O . ASP B 1 558 ? 1 20.609 47.812 1 89.25 558 ASP B O 1
ATOM 9531 N N . GLY B 1 559 ? 1.257 21.141 49.938 1 91.31 559 GLY B N 1
ATOM 9532 C CA . GLY B 1 559 ? 2.516 21.828 49.688 1 91.31 559 GLY B CA 1
ATOM 9533 C C . GLY B 1 559 ? 2.334 23.266 49.219 1 91.31 559 GLY B C 1
ATOM 9534 O O . GLY B 1 559 ? 3.291 23.906 48.781 1 91.31 559 GLY B O 1
ATOM 9535 N N . LEU B 1 560 ? 1.078 23.719 49.219 1 94.56 560 LEU B N 1
ATOM 9536 C CA . LEU B 1 560 ? 0.774 25.094 48.812 1 94.56 560 LEU B CA 1
ATOM 9537 C C . LEU B 1 560 ? 0.47 25.969 50.031 1 94.56 560 LEU B C 1
ATOM 9539 O O . LEU B 1 560 ? 0.112 25.453 51.094 1 94.56 560 LEU B O 1
ATOM 9543 N N . LEU B 1 561 ? 0.77 27.188 49.969 1 95.94 561 LEU B N 1
ATOM 9544 C CA . LEU B 1 561 ? 0.353 28.188 50.938 1 95.94 561 LEU B CA 1
ATOM 9545 C C . LEU B 1 561 ? -0.872 28.953 50.469 1 95.94 561 LEU B C 1
ATOM 9547 O O . LEU B 1 561 ? -0.881 29.469 49.344 1 95.94 561 LEU B O 1
ATOM 9551 N N . GLU B 1 562 ? -1.92 28.953 51.188 1 97.38 562 GLU B N 1
ATOM 9552 C CA . GLU B 1 562 ? -3.117 29.703 50.844 1 97.38 562 GLU B CA 1
ATOM 9553 C C . GLU B 1 562 ? -3.109 31.078 51.5 1 97.38 562 GLU B C 1
ATOM 9555 O O . GLU B 1 562 ? -2.949 31.172 52.719 1 97.38 562 GLU B O 1
ATOM 9560 N N . VAL B 1 563 ? -3.168 32.156 50.781 1 97.56 563 VAL B N 1
ATOM 9561 C CA . VAL B 1 563 ? -3.248 33.531 51.281 1 97.56 563 VAL B CA 1
ATOM 9562 C C . VAL B 1 563 ? -4.656 34.062 51.062 1 97.56 563 VAL B C 1
ATOM 9564 O O . VAL B 1 563 ? -5.25 33.875 50 1 97.56 563 VAL B O 1
ATOM 9567 N N . THR B 1 564 ? -5.23 34.656 52.031 1 97.88 564 THR B N 1
ATOM 9568 C CA . THR B 1 564 ? -6.586 35.188 51.938 1 97.88 564 THR B CA 1
ATOM 9569 C C . THR B 1 564 ? -6.594 36.688 52.281 1 97.88 564 THR B C 1
ATOM 9571 O O . THR B 1 564 ? -6.039 37.094 53.312 1 97.88 564 THR B O 1
ATOM 9574 N N . ILE B 1 565 ? -7.098 37.5 51.5 1 97.44 565 ILE B N 1
ATOM 9575 C CA . ILE B 1 565 ? -7.379 38.906 51.75 1 97.44 565 ILE B CA 1
ATOM 9576 C C . ILE B 1 565 ? -8.883 39.125 51.906 1 97.44 565 ILE B C 1
ATOM 9578 O O . ILE B 1 565 ? -9.633 38.938 50.938 1 97.44 565 ILE B O 1
ATOM 9582 N N . ALA B 1 566 ? -9.312 39.438 53.031 1 96.88 566 ALA B N 1
ATOM 9583 C CA . ALA B 1 566 ? -10.734 39.594 53.344 1 96.88 566 ALA B CA 1
ATOM 9584 C C . ALA B 1 566 ? -11.086 41.031 53.656 1 96.88 566 ALA B C 1
ATOM 9586 O O . ALA B 1 566 ? -10.328 41.719 54.344 1 96.88 566 ALA B O 1
ATOM 9587 N N . ASP B 1 567 ? -12.164 41.531 53.125 1 95.31 567 ASP B N 1
ATOM 9588 C CA . ASP B 1 567 ? -12.633 42.875 53.375 1 95.31 567 ASP B CA 1
ATOM 9589 C C . ASP B 1 567 ? -14.094 42.875 53.844 1 95.31 567 ASP B C 1
ATOM 9591 O O . ASP B 1 567 ? -14.805 41.875 53.656 1 95.31 567 ASP B O 1
ATOM 9595 N N . THR B 1 568 ? -14.484 43.875 54.562 1 94.44 568 THR B N 1
ATOM 9596 C CA . THR B 1 568 ? -15.867 44.031 55 1 94.44 568 THR B CA 1
ATOM 9597 C C . THR B 1 568 ? -16.609 45.031 54.125 1 94.44 568 THR B C 1
ATOM 9599 O O . THR B 1 568 ? -17.469 45.781 54.594 1 94.44 568 THR B O 1
ATOM 9602 N N . GLY B 1 569 ? -16.172 45.094 52.969 1 91.31 569 GLY B N 1
ATOM 9603 C CA . GLY B 1 569 ? -16.688 46.125 52.062 1 91.31 569 GLY B CA 1
ATOM 9604 C C . GLY B 1 569 ? -18 45.719 51.406 1 91.31 569 GLY B C 1
ATOM 9605 O O . GLY B 1 569 ? -18.844 45.094 52 1 91.31 569 GLY B O 1
ATOM 9606 N N . ARG B 1 570 ? -18.203 46.219 50.188 1 88.94 570 ARG B N 1
ATOM 9607 C CA . ARG B 1 570 ? -19.453 46.188 49.438 1 88.94 570 ARG B CA 1
ATOM 9608 C C . ARG B 1 570 ? -19.844 44.75 49.062 1 88.94 570 ARG B C 1
ATOM 9610 O O . ARG B 1 570 ? -21.016 44.5 48.781 1 88.94 570 ARG B O 1
ATOM 9617 N N . GLY B 1 571 ? -18.906 43.875 49.062 1 90.75 571 GLY B N 1
ATOM 9618 C CA . GLY B 1 571 ? -19.203 42.5 48.719 1 90.75 571 GLY B CA 1
ATOM 9619 C C . GLY B 1 571 ? -19.406 42.281 47.219 1 90.75 571 GLY B C 1
ATOM 9620 O O . GLY B 1 571 ? -19.297 43.25 46.438 1 90.75 571 GLY B O 1
ATOM 9621 N N . ILE B 1 572 ? -19.562 40.969 46.75 1 90.19 572 ILE B N 1
ATOM 9622 C CA . ILE B 1 572 ? -19.734 40.594 45.344 1 90.19 572 ILE B CA 1
ATOM 9623 C C . ILE B 1 572 ? -20.891 39.625 45.188 1 90.19 572 ILE B C 1
ATOM 9625 O O . ILE B 1 572 ? -21.016 38.688 46 1 90.19 572 ILE B O 1
ATOM 9629 N N . GLU B 1 573 ? -21.672 39.875 44.219 1 89.69 573 GLU B N 1
ATOM 9630 C CA . GLU B 1 573 ? -22.766 38.969 43.938 1 89.69 573 GLU B CA 1
ATOM 9631 C C . GLU B 1 573 ? -22.234 37.562 43.562 1 89.69 573 GLU B C 1
ATOM 9633 O O . GLU B 1 573 ? -21.25 37.438 42.844 1 89.69 573 GLU B O 1
ATOM 9638 N N . PRO B 1 574 ? -22.938 36.562 44 1 87.12 574 PRO B N 1
ATOM 9639 C CA . PRO B 1 574 ? -22.453 35.219 43.812 1 87.12 574 PRO B CA 1
ATOM 9640 C C . PRO B 1 574 ? -22.281 34.844 42.312 1 87.12 574 PRO B C 1
ATOM 9642 O O . PRO B 1 574 ? -21.375 34.094 41.969 1 87.12 574 PRO B O 1
ATOM 9645 N N . ASP B 1 575 ? -23.062 35.406 41.5 1 86.75 575 ASP B N 1
ATOM 9646 C CA . ASP B 1 575 ? -23.031 35.031 40.062 1 86.75 575 ASP B CA 1
ATOM 9647 C C . ASP B 1 575 ? -21.859 35.719 39.375 1 86.75 575 ASP B C 1
ATOM 9649 O O . ASP B 1 575 ? -21.547 35.406 38.219 1 86.75 575 ASP B O 1
ATOM 9653 N N . ARG B 1 576 ? -21.078 36.531 40.031 1 88.94 576 ARG B N 1
ATOM 9654 C CA . ARG B 1 576 ? -20.031 37.312 39.375 1 88.94 576 ARG B CA 1
ATOM 9655 C C . ARG B 1 576 ? -18.656 36.906 39.906 1 88.94 576 ARG B C 1
ATOM 9657 O O . ARG B 1 576 ? -17.641 37.5 39.5 1 88.94 576 ARG B O 1
ATOM 9664 N N . LEU B 1 577 ? -18.578 35.969 40.688 1 90.31 577 LEU B N 1
ATOM 9665 C CA . LEU B 1 577 ? -17.344 35.656 41.375 1 90.31 577 LEU B CA 1
ATOM 9666 C C . LEU B 1 577 ? -16.281 35.156 40.406 1 90.31 577 LEU B C 1
ATOM 9668 O O . LEU B 1 577 ? -15.086 35.375 40.625 1 90.31 577 LEU B O 1
ATOM 9672 N N . GLU B 1 578 ? -16.672 34.594 39.344 1 90.25 578 GLU B N 1
ATOM 9673 C CA . GLU B 1 578 ? -15.703 34.156 38.344 1 90.25 578 GLU B CA 1
ATOM 9674 C C . GLU B 1 578 ? -15.43 35.25 37.312 1 90.25 578 GLU B C 1
ATOM 9676 O O . GLU B 1 578 ? -14.297 35.406 36.844 1 90.25 578 GLU B O 1
ATOM 9681 N N . THR B 1 579 ? -16.375 35.969 36.906 1 88.25 579 THR B N 1
ATOM 9682 C CA . THR B 1 579 ? -16.328 36.938 35.812 1 88.25 579 THR B CA 1
ATOM 9683 C C . THR B 1 579 ? -15.461 38.125 36.219 1 88.25 579 THR B C 1
ATOM 9685 O O . THR B 1 579 ? -14.922 38.812 35.344 1 88.25 579 THR B O 1
ATOM 9688 N N . ILE B 1 580 ? -15.305 38.406 37.562 1 88.88 580 ILE B N 1
ATOM 9689 C CA . ILE B 1 580 ? -14.555 39.562 38.031 1 88.88 580 ILE B CA 1
ATOM 9690 C C . ILE B 1 580 ? -13.086 39.438 37.594 1 88.88 580 ILE B C 1
ATOM 9692 O O . ILE B 1 580 ? -12.344 40.406 37.594 1 88.88 580 ILE B O 1
ATOM 9696 N N . PHE B 1 581 ? -12.68 38.156 37.281 1 91 581 PHE B N 1
ATOM 9697 C CA . PHE B 1 581 ? -11.289 37.938 36.906 1 91 581 PHE B CA 1
ATOM 9698 C C . PHE B 1 581 ? -11.102 38.062 35.406 1 91 581 PHE B C 1
ATOM 9700 O O . PHE B 1 581 ? -9.984 38 34.906 1 91 581 PHE B O 1
ATOM 9707 N N . ASP B 1 582 ? -12.188 38.312 34.719 1 85.31 582 ASP B N 1
ATOM 9708 C CA . ASP B 1 582 ? -12.117 38.531 33.281 1 85.31 582 ASP B CA 1
ATOM 9709 C C . ASP B 1 582 ? -11.555 39.906 32.969 1 85.31 582 ASP B C 1
ATOM 9711 O O . ASP B 1 582 ? -11.672 40.844 33.781 1 85.31 582 ASP B O 1
ATOM 9715 N N . ARG B 1 583 ? -11.016 39.969 31.766 1 79.69 583 ARG B N 1
ATOM 9716 C CA . ARG B 1 583 ? -10.469 41.25 31.328 1 79.69 583 ARG B CA 1
ATOM 9717 C C . ARG B 1 583 ? -11.562 42.312 31.188 1 79.69 583 ARG B C 1
ATOM 9719 O O . ARG B 1 583 ? -12.641 42.031 30.656 1 79.69 583 ARG B O 1
ATOM 9726 N N . PHE B 1 584 ? -11.375 43.469 31.797 1 73.25 584 PHE B N 1
ATOM 9727 C CA . PHE B 1 584 ? -12.172 44.688 31.688 1 73.25 584 PHE B CA 1
ATOM 9728 C C . PHE B 1 584 ? -13.539 44.5 32.312 1 73.25 584 PHE B C 1
ATOM 9730 O O . PHE B 1 584 ? -14.5 45.188 31.953 1 73.25 584 PHE B O 1
ATOM 9737 N N . TYR B 1 585 ? -13.57 43.469 33.188 1 76.44 585 TYR B N 1
ATOM 9738 C CA . TYR B 1 585 ? -14.828 43.312 33.906 1 76.44 585 TYR B CA 1
ATOM 9739 C C . TYR B 1 585 ? -14.914 44.344 35.062 1 76.44 585 TYR B C 1
ATOM 9741 O O . TYR B 1 585 ? -13.961 44.5 35.812 1 76.44 585 TYR B O 1
ATOM 9749 N N . GLN B 1 586 ? -15.969 45.125 34.938 1 68.38 586 GLN B N 1
ATOM 9750 C CA . GLN B 1 586 ? -16.281 46.031 36.031 1 68.38 586 GLN B CA 1
ATOM 9751 C C . GLN B 1 586 ? -17.766 45.938 36.406 1 68.38 586 GLN B C 1
ATOM 9753 O O . GLN B 1 586 ? -18.609 45.781 35.531 1 68.38 586 GLN B O 1
ATOM 9758 N N . GLU B 1 587 ? -18.188 45.406 37.562 1 59.16 587 GLU B N 1
ATOM 9759 C CA . GLU B 1 587 ? -19.594 45.281 37.969 1 59.16 587 GLU B CA 1
ATOM 9760 C C . GLU B 1 587 ? -20.391 46.5 37.562 1 59.16 587 GLU B C 1
ATOM 9762 O O . GLU B 1 587 ? -19.875 47.625 37.594 1 59.16 587 GLU B O 1
ATOM 9767 N N . GLU B 1 588 ? -21.5 46.219 36.969 1 49.25 588 GLU B N 1
ATOM 9768 C CA . GLU B 1 588 ? -22.531 47.188 36.594 1 49.25 588 GLU B CA 1
ATOM 9769 C C . GLU B 1 588 ? -22.844 48.156 37.719 1 49.25 588 GLU B C 1
ATOM 9771 O O . GLU B 1 588 ? -22.859 47.781 38.875 1 49.25 588 GLU B O 1
ATOM 9776 N N . GLY B 1 589 ? -22.672 49.5 37.531 1 46.66 589 GLY B N 1
ATOM 9777 C CA . GLY B 1 589 ? -22.953 50.594 38.438 1 46.66 589 GLY B CA 1
ATOM 9778 C C . GLY B 1 589 ? -21.703 51.188 39.094 1 46.66 589 GLY B C 1
ATOM 9779 O O . GLY B 1 589 ? -21.75 52.188 39.781 1 46.66 589 GLY B O 1
ATOM 9780 N N . ALA B 1 590 ? -20.953 50.281 39.188 1 44.22 590 ALA B N 1
ATOM 9781 C CA . ALA B 1 590 ? -19.703 50.812 39.719 1 44.22 590 ALA B CA 1
ATOM 9782 C C . ALA B 1 590 ? -19.016 51.719 38.688 1 44.22 590 ALA B C 1
ATOM 9784 O O . ALA B 1 590 ? -17.906 52.188 38.906 1 44.22 590 ALA B O 1
ATOM 9785 N N . LEU B 1 591 ? -19.359 51.562 37.531 1 40.16 591 LEU B N 1
ATOM 9786 C CA . LEU B 1 591 ? -18.938 52.594 36.562 1 40.16 591 LEU B CA 1
ATOM 9787 C C . LEU B 1 591 ? -19.062 53.969 37.188 1 40.16 591 LEU B C 1
ATOM 9789 O O . LEU B 1 591 ? -18.891 54.969 36.469 1 40.16 591 LEU B O 1
ATOM 9793 N N . ARG B 1 592 ? -19.906 54.031 38.125 1 40.28 592 ARG B N 1
ATOM 9794 C CA . ARG B 1 592 ? -19.891 55.375 38.656 1 40.28 592 ARG B CA 1
ATOM 9795 C C . ARG B 1 592 ? -18.469 55.906 38.781 1 40.28 592 ARG B C 1
ATOM 9797 O O . ARG B 1 592 ? -17.562 55.156 39.156 1 40.28 592 ARG B O 1
ATOM 9804 N N . ARG B 1 593 ? -18.312 56.969 38.219 1 41.72 593 ARG B N 1
ATOM 9805 C CA . ARG B 1 593 ? -17.25 57.938 37.969 1 41.72 593 ARG B CA 1
ATOM 9806 C C . ARG B 1 593 ? -16.156 57.844 39 1 41.72 593 ARG B C 1
ATOM 9808 O O . ARG B 1 593 ? -15.016 58.281 38.75 1 41.72 593 ARG B O 1
ATOM 9815 N N . SER B 1 594 ? -16.594 57.344 40.156 1 41.09 594 SER B N 1
ATOM 9816 C CA . SER B 1 594 ? -15.656 57.625 41.219 1 41.09 594 SER B CA 1
ATOM 9817 C C . SER B 1 594 ? -14.586 56.531 41.344 1 41.09 594 SER B C 1
ATOM 9819 O O . SER B 1 594 ? -13.516 56.781 41.906 1 41.09 594 SER B O 1
ATOM 9821 N N . ALA B 1 595 ? -14.922 55.188 41.188 1 48.78 595 ALA B N 1
ATOM 9822 C CA . ALA B 1 595 ? -13.945 54.25 41.75 1 48.78 595 ALA B CA 1
ATOM 9823 C C . ALA B 1 595 ? -13.062 53.688 40.625 1 48.78 595 ALA B C 1
ATOM 9825 O O . ALA B 1 595 ? -13.562 53.125 39.656 1 48.78 595 ALA B O 1
ATOM 9826 N N . GLY B 1 596 ? -12.125 54.344 40 1 57.22 596 GLY B N 1
ATOM 9827 C CA . GLY B 1 596 ? -10.906 54.438 39.219 1 57.22 596 GLY B CA 1
ATOM 9828 C C . GLY B 1 596 ? -10.32 53.062 38.875 1 57.22 596 GLY B C 1
ATOM 9829 O O . GLY B 1 596 ? -9.102 52.938 38.75 1 57.22 596 GLY B O 1
ATOM 9830 N N . GLY B 1 597 ? -11.219 51.938 38.656 1 63.81 597 GLY B N 1
ATOM 9831 C CA . GLY B 1 597 ? -10.5 50.688 38.406 1 63.81 597 GLY B CA 1
ATOM 9832 C C . GLY B 1 597 ? -10.266 50.438 36.938 1 63.81 597 GLY B C 1
ATOM 9833 O O . GLY B 1 597 ? -10.984 50.938 36.094 1 63.81 597 GLY B O 1
ATOM 9834 N N . THR B 1 598 ? -9.141 49.781 36.5 1 69.38 598 THR B N 1
ATOM 9835 C CA . THR B 1 598 ? -8.758 49.469 35.125 1 69.38 598 THR B CA 1
ATOM 9836 C C . THR B 1 598 ? -9.508 48.25 34.625 1 69.38 598 THR B C 1
ATOM 9838 O O . THR B 1 598 ? -9.594 48.031 33.406 1 69.38 598 THR B O 1
ATOM 9841 N N . GLY B 1 599 ? -10.109 47.469 35.531 1 79.38 599 GLY B N 1
ATOM 9842 C CA . GLY B 1 599 ? -10.727 46.188 35.156 1 79.38 599 GLY B CA 1
ATOM 9843 C C . GLY B 1 599 ? -9.734 45.156 34.688 1 79.38 599 GLY B C 1
ATOM 9844 O O . GLY B 1 599 ? -10.117 44.125 34.156 1 79.38 599 GLY B O 1
ATOM 9845 N N . LEU B 1 600 ? -8.469 45.406 34.875 1 88.25 600 LEU B N 1
ATOM 9846 C CA . LEU B 1 600 ? -7.438 44.5 34.406 1 88.25 600 LEU B CA 1
ATOM 9847 C C . LEU B 1 600 ? -6.707 43.875 35.594 1 88.25 600 LEU B C 1
ATOM 9849 O O . LEU B 1 600 ? -5.996 42.875 35.469 1 88.25 600 LEU B O 1
ATOM 9853 N N . GLY B 1 601 ? -6.898 44.469 36.812 1 89.31 601 GLY B N 1
ATOM 9854 C CA . GLY B 1 601 ? -6.141 44.125 38 1 89.31 601 GLY B CA 1
ATOM 9855 C C . GLY B 1 601 ? -6.281 42.656 38.344 1 89.31 601 GLY B C 1
ATOM 9856 O O . GLY B 1 601 ? -5.281 41.938 38.5 1 89.31 601 GLY B O 1
ATOM 9857 N N . LEU B 1 602 ? -7.566 42.219 38.375 1 92.44 602 LEU B N 1
ATOM 9858 C CA . LEU B 1 602 ? -7.809 40.844 38.812 1 92.44 602 LEU B CA 1
ATOM 9859 C C . LEU B 1 602 ? -7.398 39.875 37.719 1 92.44 602 LEU B C 1
ATOM 9861 O O . LEU B 1 602 ? -6.98 38.75 38.031 1 92.44 602 LEU B O 1
ATOM 9865 N N . ALA B 1 603 ? -7.516 40.25 36.531 1 91.19 603 ALA B N 1
ATOM 9866 C CA . ALA B 1 603 ? -7.047 39.406 35.406 1 91.19 603 ALA B CA 1
ATOM 9867 C C . ALA B 1 603 ? -5.539 39.219 35.5 1 91.19 603 ALA B C 1
ATOM 9869 O O . ALA B 1 603 ? -5.043 38.094 35.219 1 91.19 603 ALA B O 1
ATOM 9870 N N . ILE B 1 604 ? -4.789 40.25 35.75 1 92.69 604 ILE B N 1
ATOM 9871 C CA . ILE B 1 604 ? -3.342 40.188 35.938 1 92.69 604 ILE B CA 1
ATOM 9872 C C . ILE B 1 604 ? -2.992 39.25 37.062 1 92.69 604 ILE B C 1
ATOM 9874 O O . ILE B 1 604 ? -2.096 38.406 36.938 1 92.69 604 ILE B O 1
ATOM 9878 N N . CYS B 1 605 ? -3.752 39.406 38.188 1 95.5 605 CYS B N 1
ATOM 9879 C CA . CYS B 1 605 ? -3.523 38.562 39.344 1 95.5 605 CYS B CA 1
ATOM 9880 C C . CYS B 1 605 ? -3.691 37.094 38.938 1 95.5 605 CYS B C 1
ATOM 9882 O O . CYS B 1 605 ? -2.869 36.25 39.312 1 95.5 605 CYS B O 1
ATOM 9884 N N . ARG B 1 606 ? -4.688 36.844 38.281 1 94.44 606 ARG B N 1
ATOM 9885 C CA . ARG B 1 606 ? -4.961 35.469 37.875 1 94.44 606 ARG B CA 1
ATOM 9886 C C . ARG B 1 606 ? -3.83 34.906 37 1 94.44 606 ARG B C 1
ATOM 9888 O O . ARG B 1 606 ? -3.387 33.781 37.188 1 94.44 606 ARG B O 1
ATOM 9895 N N . GLN B 1 607 ? -3.377 35.656 36 1 91.38 607 GLN B N 1
ATOM 9896 C CA . GLN B 1 607 ? -2.305 35.219 35.125 1 91.38 607 GLN B CA 1
ATOM 9897 C C . GLN B 1 607 ? -1.02 34.938 35.906 1 91.38 607 GLN B C 1
ATOM 9899 O O . GLN B 1 607 ? -0.308 33.969 35.625 1 91.38 607 GLN B O 1
ATOM 9904 N N . ILE B 1 608 ? -0.69 35.812 36.812 1 94.38 608 ILE B N 1
ATOM 9905 C CA . ILE B 1 608 ? 0.534 35.688 37.594 1 94.38 608 ILE B CA 1
ATOM 9906 C C . ILE B 1 608 ? 0.47 34.438 38.469 1 94.38 608 ILE B C 1
ATOM 9908 O O . ILE B 1 608 ? 1.401 33.625 38.438 1 94.38 608 ILE B O 1
ATOM 9912 N N . ILE B 1 609 ? -0.634 34.25 39.125 1 95.25 609 ILE B N 1
ATOM 9913 C CA . ILE B 1 609 ? -0.78 33.125 40.031 1 95.25 609 ILE B CA 1
ATOM 9914 C C . ILE B 1 609 ? -0.76 31.828 39.25 1 95.25 609 ILE B C 1
ATOM 9916 O O . ILE B 1 609 ? -0.133 30.859 39.688 1 95.25 609 ILE B O 1
ATOM 9920 N N . THR B 1 610 ? -1.442 31.812 38.219 1 92.62 610 THR B N 1
ATOM 9921 C CA . THR B 1 610 ? -1.461 30.625 37.375 1 92.62 610 THR B CA 1
ATOM 9922 C C . THR B 1 610 ? -0.052 30.266 36.906 1 92.62 610 THR B C 1
ATOM 9924 O O . THR B 1 610 ? 0.339 29.094 36.906 1 92.62 610 THR B O 1
ATOM 9927 N N . ASN B 1 611 ? 0.726 31.203 36.438 1 90.56 611 ASN B N 1
ATOM 9928 C CA . ASN B 1 611 ? 2.086 31 35.969 1 90.56 611 ASN B CA 1
ATOM 9929 C C . ASN B 1 611 ? 3.016 30.547 37.094 1 90.56 611 ASN B C 1
ATOM 9931 O O . ASN B 1 611 ? 4.051 29.938 36.844 1 90.56 611 ASN B O 1
ATOM 9935 N N . LEU B 1 612 ? 2.631 30.891 38.25 1 90.75 612 LEU B N 1
ATOM 9936 C CA . LEU B 1 612 ? 3.428 30.5 39.406 1 90.75 612 LEU B CA 1
ATOM 9937 C C . LEU B 1 612 ? 3.002 29.125 39.906 1 90.75 612 LEU B C 1
ATOM 9939 O O . LEU B 1 612 ? 3.549 28.641 40.906 1 90.75 612 LEU B O 1
ATOM 9943 N N . GLY B 1 613 ? 1.992 28.531 39.281 1 89.81 613 GLY B N 1
ATOM 9944 C CA . GLY B 1 613 ? 1.569 27.172 39.594 1 89.81 613 GLY B CA 1
ATOM 9945 C C . GLY B 1 613 ? 0.47 27.125 40.656 1 89.81 613 GLY B C 1
ATOM 9946 O O . GLY B 1 613 ? 0.22 26.078 41.25 1 89.81 613 GLY B O 1
ATOM 9947 N N . GLY B 1 614 ? -0.177 28.328 40.969 1 93.56 614 GLY B N 1
ATOM 9948 C CA . GLY B 1 614 ? -1.245 28.375 41.938 1 93.56 614 GLY B CA 1
ATOM 9949 C C . GLY B 1 614 ? -2.611 28.609 41.344 1 93.56 614 GLY B C 1
ATOM 9950 O O . GLY B 1 614 ? -2.787 28.469 40.125 1 93.56 614 GLY B O 1
ATOM 9951 N N . GLN B 1 615 ? -3.58 28.828 42.25 1 95.88 615 GLN B N 1
ATOM 9952 C CA . GLN B 1 615 ? -4.949 29.156 41.844 1 95.88 615 GLN B CA 1
ATOM 9953 C C . GLN B 1 615 ? -5.445 30.391 42.594 1 95.88 615 GLN B C 1
ATOM 9955 O O . GLN B 1 615 ? -5.008 30.656 43.719 1 95.88 615 GLN B O 1
ATOM 9960 N N . ILE B 1 616 ? -6.336 31.219 41.969 1 96.69 616 ILE B N 1
ATOM 9961 C CA . ILE B 1 616 ? -6.922 32.406 42.594 1 96.69 616 ILE B CA 1
ATOM 9962 C C . ILE B 1 616 ? -8.445 32.344 42.469 1 96.69 616 ILE B C 1
ATOM 9964 O O . ILE B 1 616 ? -8.977 31.891 41.469 1 96.69 616 ILE B O 1
ATOM 9968 N N . TRP B 1 617 ? -9.164 32.594 43.562 1 96.44 617 TRP B N 1
ATOM 9969 C CA . TRP B 1 617 ? -10.625 32.625 43.531 1 96.44 617 TRP B CA 1
ATOM 9970 C C . TRP B 1 617 ? -11.156 33.625 44.562 1 96.44 617 TRP B C 1
ATOM 9972 O O . TRP B 1 617 ? -10.391 34.188 45.344 1 96.44 617 TRP B O 1
ATOM 9982 N N . ALA B 1 618 ? -12.484 34 44.5 1 96.19 618 ALA B N 1
ATOM 9983 C CA . ALA B 1 618 ? -13.133 34.969 45.375 1 96.19 618 ALA B CA 1
ATOM 9984 C C . ALA B 1 618 ? -14.383 34.344 46.031 1 96.19 618 ALA B C 1
ATOM 9986 O O . ALA B 1 618 ? -15.016 33.469 45.438 1 96.19 618 ALA B O 1
ATOM 9987 N N . GLU B 1 619 ? -14.633 34.625 47.219 1 95.75 619 GLU B N 1
ATOM 9988 C CA . GLU B 1 619 ? -15.859 34.281 47.938 1 95.75 619 GLU B CA 1
ATOM 9989 C C . GLU B 1 619 ? -16.547 35.531 48.469 1 95.75 619 GLU B C 1
ATOM 9991 O O . GLU B 1 619 ? -15.898 36.469 48.875 1 95.75 619 GLU B O 1
ATOM 9996 N N . SER B 1 620 ? -17.797 35.594 48.438 1 94.88 620 SER B N 1
ATOM 9997 C CA . SER B 1 620 ? -18.609 36.688 48.969 1 94.88 620 SER B CA 1
ATOM 9998 C C . SER B 1 620 ? -20.047 36.219 49.219 1 94.88 620 SER B C 1
ATOM 10000 O O . SER B 1 620 ? -20.594 35.438 48.438 1 94.88 620 SER B O 1
ATOM 10002 N N . ALA B 1 621 ? -20.578 36.5 50.344 1 90.94 621 ALA B N 1
ATOM 10003 C CA . ALA B 1 621 ? -21.953 36.125 50.688 1 90.94 621 ALA B CA 1
ATOM 10004 C C . ALA B 1 621 ? -22.953 37.094 50.031 1 90.94 621 ALA B C 1
ATOM 10006 O O . ALA B 1 621 ? -24.156 36.969 50.219 1 90.94 621 ALA B O 1
ATOM 10007 N N . GLY B 1 622 ? -22.469 38.094 49.312 1 89.5 622 GLY B N 1
ATOM 10008 C CA . GLY B 1 622 ? -23.344 39 48.625 1 89.5 622 GLY B CA 1
ATOM 10009 C C . GLY B 1 622 ? -23.047 40.469 48.906 1 89.5 622 GLY B C 1
ATOM 10010 O O . GLY B 1 622 ? -22.031 40.781 49.531 1 89.5 622 GLY B O 1
ATOM 10011 N N . ARG B 1 623 ? -23.969 41.312 48.531 1 87.44 623 ARG B N 1
ATOM 10012 C CA . ARG B 1 623 ? -23.797 42.781 48.625 1 87.44 623 ARG B CA 1
ATOM 10013 C C . ARG B 1 623 ? -23.688 43.188 50.094 1 87.44 623 ARG B C 1
ATOM 10015 O O . ARG B 1 623 ? -24.469 42.719 50.938 1 87.44 623 ARG B O 1
ATOM 10022 N N . ASP B 1 624 ? -22.766 44 50.406 1 88.5 624 ASP B N 1
ATOM 10023 C CA . ASP B 1 624 ? -22.531 44.656 51.688 1 88.5 624 ASP B CA 1
ATOM 10024 C C . ASP B 1 624 ? -22.078 43.625 52.75 1 88.5 624 ASP B C 1
ATOM 10026 O O . ASP B 1 624 ? -22.188 43.875 53.938 1 88.5 624 ASP B O 1
ATOM 10030 N N . ARG B 1 625 ? -21.609 42.5 52.344 1 92.06 625 ARG B N 1
ATOM 10031 C CA . ARG B 1 625 ? -21.156 41.469 53.281 1 92.06 625 ARG B CA 1
ATOM 10032 C C . ARG B 1 625 ? -19.656 41.219 53.125 1 92.06 625 ARG B C 1
ATOM 10034 O O . ARG B 1 625 ? -19.141 40.25 53.656 1 92.06 625 ARG B O 1
ATOM 10041 N N . GLY B 1 626 ? -19.078 42.094 52.406 1 93.19 626 GLY B N 1
ATOM 10042 C CA . GLY B 1 626 ? -17.625 41.969 52.25 1 93.19 626 GLY B CA 1
ATOM 10043 C C . GLY B 1 626 ? -17.234 40.875 51.281 1 93.19 626 GLY B C 1
ATOM 10044 O O . GLY B 1 626 ? -18.094 40.219 50.688 1 93.19 626 GLY B O 1
ATOM 10045 N N . SER B 1 627 ? -16.016 40.719 51 1 95.25 627 SER B N 1
ATOM 10046 C CA . SER B 1 627 ? -15.469 39.719 50.062 1 95.25 627 SER B CA 1
ATOM 10047 C C . SER B 1 627 ? -14.156 39.156 50.562 1 95.25 627 SER B C 1
ATOM 10049 O O . SER B 1 627 ? -13.469 39.781 51.406 1 95.25 627 SER B O 1
ATOM 10051 N N . GLN B 1 628 ? -13.867 37.938 50.156 1 96.69 628 GLN B N 1
ATOM 10052 C CA . GLN B 1 628 ? -12.602 37.281 50.438 1 96.69 628 GLN B CA 1
ATOM 10053 C C . GLN B 1 628 ? -11.93 36.812 49.156 1 96.69 628 GLN B C 1
ATOM 10055 O O . GLN B 1 628 ? -12.508 36.031 48.375 1 96.69 628 GLN B O 1
ATOM 10060 N N . PHE B 1 629 ? -10.781 37.312 48.875 1 97.56 629 PHE B N 1
ATOM 10061 C CA . PHE B 1 629 ? -9.969 36.812 47.781 1 97.56 629 PHE B CA 1
ATOM 10062 C C . PHE B 1 629 ? -8.906 35.844 48.25 1 97.56 629 PHE B C 1
ATOM 10064 O O . PHE B 1 629 ? -8.195 36.125 49.219 1 97.56 629 PHE B O 1
ATOM 10071 N N . HIS B 1 630 ? -8.812 34.75 47.562 1 97.5 630 HIS B N 1
ATOM 10072 C CA . HIS B 1 630 ? -7.875 33.688 47.938 1 97.5 630 HIS B CA 1
ATOM 10073 C C . HIS B 1 630 ? -6.922 33.375 46.781 1 97.5 630 HIS B C 1
ATOM 10075 O O . HIS B 1 630 ? -7.312 33.438 45.594 1 97.5 630 HIS B O 1
ATOM 10081 N N . PHE B 1 631 ? -5.699 33.062 47.094 1 97.69 631 PHE B N 1
ATOM 10082 C CA . PHE B 1 631 ? -4.812 32.469 46.094 1 97.69 631 PHE B CA 1
ATOM 10083 C C . PHE B 1 631 ? -3.82 31.516 46.75 1 97.69 631 PHE B C 1
ATOM 10085 O O . PHE B 1 631 ? -3.588 31.594 47.969 1 97.69 631 PHE B O 1
ATOM 10092 N N . THR B 1 632 ? -3.279 30.578 46 1 97.25 632 THR B N 1
ATOM 10093 C CA . THR B 1 632 ? -2.311 29.609 46.5 1 97.25 632 THR B CA 1
ATOM 10094 C C . THR B 1 632 ? -0.966 29.781 45.812 1 97.25 632 THR B C 1
ATOM 10096 O O . THR B 1 632 ? -0.912 30.219 44.656 1 97.25 632 THR B O 1
ATOM 10099 N N . ILE B 1 633 ? 0.081 29.438 46.469 1 95.69 633 ILE B N 1
ATOM 10100 C CA . ILE B 1 633 ? 1.437 29.516 45.906 1 95.69 633 ILE B CA 1
ATOM 10101 C C . ILE B 1 633 ? 2.277 28.375 46.469 1 95.69 633 ILE B C 1
ATOM 10103 O O . ILE B 1 633 ? 2.111 27.984 47.625 1 95.69 633 ILE B O 1
ATOM 10107 N N . PRO B 1 634 ? 3.178 27.859 45.719 1 95.12 634 PRO B N 1
ATOM 10108 C CA . PRO B 1 634 ? 3.998 26.734 46.188 1 95.12 634 PRO B CA 1
ATOM 10109 C C . PRO B 1 634 ? 4.918 27.125 47.344 1 95.12 634 PRO B C 1
ATOM 10111 O O . PRO B 1 634 ? 5.492 28.219 47.344 1 95.12 634 PRO B O 1
ATOM 10114 N N . ILE B 1 635 ? 5.008 26.188 48.312 1 94.69 635 ILE B N 1
ATOM 10115 C CA . ILE B 1 635 ? 5.922 26.344 49.438 1 94.69 635 ILE B CA 1
ATOM 10116 C C . ILE B 1 635 ? 7.32 25.875 49.031 1 94.69 635 ILE B C 1
ATOM 10118 O O . ILE B 1 635 ? 7.461 24.891 48.312 1 94.69 635 ILE B O 1
ATOM 10122 N N . ALA B 1 636 ? 8.32 26.703 49.312 1 91.12 636 ALA B N 1
ATOM 10123 C CA . ALA B 1 636 ? 9.695 26.312 49 1 91.12 636 ALA B CA 1
ATOM 10124 C C . ALA B 1 636 ? 10.117 25.109 49.844 1 91.12 636 ALA B C 1
ATOM 10126 O O . ALA B 1 636 ? 9.781 25.016 51.031 1 91.12 636 ALA B O 1
ATOM 10127 N N . GLU B 1 637 ? 10.625 24.031 49.125 1 77.62 637 GLU B N 1
ATOM 10128 C CA . GLU B 1 637 ? 11.117 22.859 49.844 1 77.62 637 GLU B CA 1
ATOM 10129 C C . GLU B 1 637 ? 12.273 23.234 50.781 1 77.62 637 GLU B C 1
ATOM 10131 O O . GLU B 1 637 ? 13.102 24.062 50.438 1 77.62 637 GLU B O 1
ATOM 10136 N N . SER B 1 638 ? 12.094 23.219 52.094 1 60.25 638 SER B N 1
ATOM 10137 C CA . SER B 1 638 ? 13.188 23.391 53.062 1 60.25 638 SER B CA 1
ATOM 10138 C C . SER B 1 638 ? 14.406 22.562 52.656 1 60.25 638 SER B C 1
ATOM 10140 O O . SER B 1 638 ? 14.281 21.391 52.312 1 60.25 638 SER B O 1
ATOM 10142 N N . PHE B 1 639 ? 15.422 23.172 52 1 44.94 639 PHE B N 1
ATOM 10143 C CA . PHE B 1 639 ? 16.656 22.406 52.062 1 44.94 639 PHE B CA 1
ATOM 10144 C C . PHE B 1 639 ? 17.078 22.203 53.531 1 44.94 639 PHE B C 1
ATOM 10146 O O . PHE B 1 639 ? 16.844 23.078 54.375 1 44.94 639 PHE B O 1
#

Nearest PDB structures (foldseek):
  6paj-assembly1_B  TM=7.575E-01  e=3.266E-12  Staphylococcus aureus
  6paj-assembly1_A  TM=7.748E-01  e=9.708E-12  Staphylococcus aureus
  6blk-assembly2_D  TM=8.637E-01  e=1.111E-10  Mycolicibacterium hassiacum DSM 44199
  8a6x-assembly1_B  TM=3.937E-01  e=5.952E-16  Pseudomonas putida KT2440
  8a7f-assembly1_A  TM=4.075E-01  e=1.087E-14  Pseudomonas putida KT2440

InterPro domains:
  IPR003018 GAF domain [PF01590] (249-389)
  IPR003018 GAF domain [SM00065] (248-399)
  IPR003594 Histidine kinase/HSP90-like ATPase domain [PF02518] (524-636)
  IPR003594 Histidine kinase/HSP90-like ATPase domain [SM00387] (523-637)
  IPR003661 Signal transduction histidine kinase, dimerisation/phosphoacceptor domain [PF00512] (412-478)
  IPR003661 Signal transduction histidine kinase, dimerisation/phosphoacceptor domain [SM00388] (411-478)
  IPR003661 Signal transduction histidine kinase, dimerisation/phosphoacceptor domain [cd00082] (409-474)
  IPR004358 Signal transduction histidine kinase-related protein, C-terminal [PR00344] (561-575)
  IPR004358 Signal transduction histidine kinase-related protein, C-terminal [PR00344] (579-589)
  IPR004358 Signal transduction histidine kinase-related protein, C-terminal [PR00344] (596-614)
  IPR004358 Signal transduction histidine kinase-related protein, C-terminal [PR00344] (621-634)
  IPR005467 Histidine kinase domain [PS50109] (418-637)
  IPR019278 DICT domain [PF10069] (9-127)
  IPR029016 GAF-like domain superfamily [G3DSA:3.30.450.40] (208-417)
  IPR033415 C-terminal domain of two-partite extracellular sensor domain [PF17150] (142-221)
  IPR036097 Signal transduction histidine kinase, dimerisation/phosphoacceptor domain superfamily [SSF47384] (397-479)
  IPR036890 Histidine kinase/HSP90-like ATPase superfamily [G3DSA:3.30.565.10] (479-638)
  IPR036890 Histidine kinase/HSP90-like ATPase superfamily [SSF55874] (468-635)
  IPR050736 Sensor Histidine Kinase Regulatory [PTHR43711] (393-637)

Sequence (1278 aa):
MANRIIATSVLEELLARLPHLRSQLYFKTSLTALSHAMEDQVLASEDAPIIIACFQRERFYRQEAHRYQRIATKSHHVYVLAAPETEFTSCSRDYETVAFDPSDALSQEWHLTVLGKNYSTCLVCREVQRSPTHRLDVLPPMDAARRFEGIWTFDRQVAATTAEILLNRICEYRPELKGKLRDALALVEAYRQLEGCNRDPAPFVDRLVTYLQAGQYKQIKAYRQIAIQERKERLTNAITTAIRNSLNPTEILTRAVAELGEALKGDRCLIYRCRSTDTRVPIEHEYTSGALTPLQYQYWPVREHPYTQQALAHQQVIQVDDVAADPYYEATRFKPLDAAGVKALLLAPVLYRGRLLGIVELHRGEPLPWHDMDAELVEAIATQVGVALIQAEAYADLEELNAQLEALDRTRSNLIAITGHELRTPLSTIQVCLESLASEPDMDPELRQVMLSTALADAERMRKLIQDFLTLSQLESGRVQWRPEPLPLQELVDLALSSLRTPKEQLPTIQTLLPKELPLVRADGEWLVEVLSKLLDNACKFTERSGQVSIAAKPRPDGLLEVTIADTGRGIEPDRLETIFDRFYQEEGALRRSAGGTGLGLAICRQIITNLGGQIWAESAGRDRGSQFHFTIPIAESFMANRIIATSVLEELLARLPHLRSQLYFKTSLTALSHAMEDQVLASEDAPIIIACFQRERFYRQEAHRYQRIATKSHHVYVLAAPETEFTSCSRDYETVAFDPSDALSQEWHLTVLGKNYSTCLVCREVQRSPTHRLDVLPPMDAARRFEGIWTFDRQVAATTAEILLNRICEYRPELKGKLRDALALVEAYRQLEGCNRDPAPFVDRLVTYLQAGQYKQIKAYRQIAIQERKERLTNAITTAIRNSLNPTEILTRAVAELGEALKGDRCLIYRCRSTDTRVPIEHEYTSGALTPLQYQYWPVREHPYTQQALAHQQVIQVDDVAADPYYEATRFKPLDAAGVKALLLAPVLYRGRLLGIVELHRGEPLPWHDMDAELVEAIATQVGVALIQAEAYADLEELNAQLEALDRTRSNLIAITGHELRTPLSTIQVCLESLASEPDMDPELRQVMLSTALADAERMRKLIQDFLTLSQLESGRVQWRPEPLPLQELVDLALSSLRTPKEQLPTIQTLLPKELPLVRADGEWLVEVLSKLLDNACKFTERSGQVSIAAKPRPDGLLEVTIADTGRGIEPDRLETIFDRFYQEEGALRRSAGGTGLGLAICRQIITNLGGQIWAESAGRDRGSQFHFTIPIAESF

Radius of gyration: 52.02 Å; Cα contacts (8 Å, |Δi|>4): 2315; chains: 2; bounding box: 85×151×104 Å

Foldseek 3Di:
DAQDAAADALQVVLCVVPVVDDKDKDWPLLVVLQQVLVLLLLLPDQWAKAKEWFDLAPVVVVVCVVSVLSSLVRYAHYEYEHAYDDPQDADDDSHGYFHHHNNHQSNQWTKIWIFTQAFTKIKTKGWDDDDCVVVVPPDPDDSRRTMIITDIDRQLQSSLVSLVSVLVVSCSRPVVCVVVSVVVNVVSVVRSPHDDYDPDSPSSVVSSVVSVVVVVVVVVVVVVVVVLVVLLVVLLVVLLVQLQVDLALLSNQQSNQASLCVSQVFQKKFKFWDFPPDQWDATQHMDGPPPWDDRHRHIDGQNLPQVNVVCLVVQFKDWFLALVPDPSCVVSPDVVCVVRQFGTKIKHFQDDPSGTTIMMMTGHNDSGGGDPSSRVSVHSSSPSSNVSNVSSVVVVVVVVVVVVVVVLVVVVVVLVVVLVVLLVVLVVLLVVLVVVCVVCVPDDPVVNVVSVVSNVLSVVLNVVLVVLSVLLVCLSVVVDDWDWDFADVVVLLVVLVVPAPDPPQWFAAEEEAEDPDDFTFTGRSVLVSLLSNLVVNVQRLQAGNPWYWYWYWDDDPVQKIKIKIWIQGFWDAPVCFVVLLPAPDDPDPVVPPPRSDSSSSSVSSQSRLVVQVKGKTKDTPHTSRIIMIMMIGGGDDDD/DAQDAAADALQVVLCVVPVVDDKDKDWPLLVVLLQVLVLLLLLPDQWAKAKEWFDLAVVVVVVCVVSLLSSLVRYARHEYEHAYDDPQDADDDSHGYFHHHNNHQSNQWTKIWIFTQAFTKIKTKGWDDDDCVVVPPVDPDDSRRTMIITDIDRDLQSSLVSLVSVLVVSCSRPVVCVVVSVVVNVVSVVRSPHDDYDPDSPSSVVSSVVSVVVVVVVVVVVVVVVVLVVLLVVLLVVLLVQLQVDLALLSNQQSNQASLCVSQVFQKKFKFWDFPPDQWGATQHMDGPPPWDDRHRHIDGQNLPQVNVVCLVVQFKDWFLALVPDPSCVVSPDVVCVVRQFGTKIKHFQDDPSGTTIMMMTGHNDSGGGDPSSRVSVHSSSPSSNVSNVSSVVVVVVVVVVVVVVVLVVVVVVLVVVLVVLLVVLVVLLVVLVVVCVVCVPDDPVVNVVSVVSNVLSVVLNVVLVVLSVLLVCLSVVVDDWDWDFADVVVLLVVLVVPAPDDPQWFAAEEEAEDPDDFTFTGRSVLVSLLSNLVVNVQRLQAGNPWYWYWYWDDDPVQKIKIKIWIQGFWDAPVCFVVLLPAPDDPPPVVPPPRSDSSSSSVSSQSRLVVQVKGKTKDTPHTSRIIMIMMIGGGDDDD